Protein AF-A0A2D9C8D5-F1 (afdb_monomer_lite)

Radius of gyration: 35.96 Å; chains: 1; bounding box: 82×69×142 Å

Sequence (1112 aa):
MALEYTTAPQVSIGEPIDSRHWNLLAESFNSRLLGGCGDPTFRTHFYFHSLFRGFRNPRDAFNFAAEDEWWKFYSHIEPLEYDYPQTSAGLPEGIRVSNPLGGFVFGNENANLYNEPDRINYDGSTGEGVLLHDALGAPVSDADHWEIGKYQRGVTDSAGTDLDQANAIVAAQHHLKIRFGGFEHKGYGGFLPSSSAIGLCEDGVVENYNIKFRKLSTQADCIYSSCPEGSGSGSCPNVSKGVYSWGISGKNYVLNHWDNTQTLLPLEDYIEGPYDGLNDNAFLRRQDGDQLSRTLNFYVNDFRGSDTNRALSDYFVEDYAFDFQRFFTRQYYLAPAYGVASGYGDGSLDAVYTQFDFNSDTAAGYGTTGGTDNYNIHSGFVCAGFIAIGDALTEAKTFTISVDGKDLASVTIDATATNKSAWFEFPKSGNVKIRCDKAMGASESAYCEISEILEMMPANEDAYIVLRMGSANTTADDGDGHDTASPKNISDALYRHGMIYNGARSAVRSEDTYINRNPIYMTARKVAHDRLRMVERASLKGYEVSGGKSILYYDRKARGVSGADIFGGIAPSETEIPSGNVKHNQKYVVSSGTSGITYNGSTVAVGSTFTGAKGEKTFTTTSGNEVVKEFDGIIETAGEAGFDNRWCMYMSTTTYKPAEGSAFKPNSYGDIMGHGVDRCTFYSQTWTDITSAEGKEMLQHVTLNGGKPLVRPENPSGYRYALGTHTPPAGTSGTLVADSNTGSCDAGGGIPSTESDCQGVVDHYKSCQIYVPDYQVESATITASGLVKVTMTGRLRRNDSAPSTVANSSAGWDSYLSTESGPRSDENAVIEYLRWDQGSGTNCTPRVGDTAPDAPNTGGANWTGFMYGSCLPRFYFTRLIPKVYEDNNNIYQTQDTRLITDEMAYLDLVLRAICEGFVDETSTNQLRRYLNNISGKYECYNKRLFDFTYENLFNAANSNRWPRLVPLSERIDNPKMFGPLPMVYTYAEHFNQIARAVNLLNKARLYLPVEVEWRRHDYEGNLPVNSVSGDGDCVNGAVWAEDMPTPSAMTLISTGAWQTETNTIVLNAYKRAKIDDLNGQCVIKTERRDIEYKIGFSHVADNALPDELKAL

Secondary structure (DSSP, 8-state):
-B---PPPP---TT----HHHHHHHHHHHHHHHHH-TT-HHHHHHHHHHHHHTT-B--SBTTBPPPTTHHHHTGGGB-TTTS---SS-TTSTTSB-TTSHHHHHHH-BGGGTB--HHHHHB-BTTTTBSB--SBTTBS--SHHHHHHHHHHHH-EE-TTS---TT-HHHHHHHGGGG----SSTTB---EEEEEEPEEEE-TTSSSEEEEEEEEETTT--EEEEESSTT---BSSSTTTTS-EEEEEE-SSEEEEEETTS-EEEEETTTEEE----TTTEEEEEE--B--HHHHHHHHHHHT-SS-HHHHTSTT--HHHHS--HHHHHTS--TTSPEEEEE-TTSSS-EEE---EEEE-TTPPSEE-BBTTBS-EEPPTTEEEEEEEEEEES-SS-EEEEEEETTEEEEEEEE-SSS-EEEEE-SS---SEEEEEESS---TT-EEEEEEEEEE-----HHHHHHHHHHHH--SSSS---TTT-S-HHHHHHHHHHHSS---SS-SSPPP-SS-GGGSHHHHHHHHHHHTTEEEEEGGGEEEEEEETTEEEEEE-SBGGG-TTBBTTTTTSPPSS---TT---TT-EEEEEE-SS-EEETTEEE-TT-EEEPPTT---EEESSS--EEEESBS--SS--TT-B---EEEEEEEE-----TT-TTSIIIIIHHS-TTB-TTTTT-STTT-TTSHHHHHHHHHH-SS--SS----B--GGGTTGGG--PPP-SSSSSTTGGG-SS---SSSS---SGGGGHHHHHHHHHS-SSPPPEEEEEEEE-TTS-EEEEESSPPP--TTS-S-B-SSHHHHHHHHHH--SS--HHHHHHHHHHHHTSS-PPPPP-TTSS-TTS--SSSS--TTT---S-EEEEEEEEPPPPB---S--S--TTSPPP-HHHHHHHHHHHHHHGGGBB-HHHHHHHHEEEETTTTEEEE---PPPBPPHHHHHHHHHSSSS--SS-TTT-SS-----S--TTS---HHHHHHHHHHHHT--BB-----EEEEEEEEEEEEEEE-----SSS-TTTS----TTPPPPP--EEEEEPPPEEE-S------EEEEEEEESSSSEEEEEEEEEEEEEEEE-TTGGGGS-HHHHT-

pLDDT: mean 87.56, std 9.63, range [42.34, 98.62]

Foldseek 3Di:
DFFDFQFQDFADFVGFCAQVNQQSLLRLQQRCQQLLFLNLQLLLVLLLLLQCFQFFAAQDPAGGDFRCVCQLFVLQFALVQDFDDPDWDPHHRHTDCLHLLNCAACNDVVVVRHHLQVLAAADPVVLAHQFFADPVGHDDALVRLQVSLQSLQFADELVNPDCVRRRLVRSLCVSLVDDHDQRHQWGLFFQFKAFDFPAAEPVRPHTWGFWWKAFLVVRWIWTAIQHQCDATDTDAPPSGFHFVDWDDTSFFIWTQGPVRDIDTHGPLGMDTDDDFLVGMFTFTGIHRLCLLVLLLQLQLLLQQFAPVLVPDLPRDSVQFHFQPQLQQLFFQLSFHAYWDQDPPPPRDTDHDWWKFKQDAQRFFWWGDTPRHQKDFARPQKFWFKKKKAKDPFPDKKKKFKDFPRHTFDIDIAGPVNRMAMAGGTHGDGGMIIMTIRGHHHRRMIMMMIIGIGGGDGDFSSSSSSLCQWLQQAPDPARDTSNHRRHSHVSNVCCNRSSGRHHNHDRGHDRDRGGSSSYHSVVSSSCLCQLFKHKHFLVQWQWWKADPQWIKTWGDQASVPSPSRGRCVLFEWDPDWQAFQAQFAQFKKAQQDDDAAKAFPNDGAGHGGMDGRHAPTRGIGDPHPPTTMTGFWSARPAFTFQGWGWWKWKDKFFAWADCPPPDCRRCVHCVSRQTPQAFLQAAQPPQLLPPVDPNNVSSQSSQDPDRDPRRHHGRDALQCSCPPNPLQFAQACAWFLLNVCAQARNDPPDDDDDDCNRRQSLLLQLLLRFGSDRTWIWPTWGADPVRIIMTITPHYFWADPQADSIADTDLVSLVVRVVRGDGADTLVVLQSQSCCCPPHDVDFAAAGRRSHRSNRTDDDDPHDPVRIHGRRRMMMMMGIRQIRWDDDPDSDDDSRGHDDRQSSLLVLLSSLQSSQSQAFDCVSQVVRFWDQDPVVRDIDGRPHDTHTDHQQNLLCVQPVGRAQAQDDCVSPVSRHHDRAYRRSNPPGSSSSRSSSSSSSRRRGGDHNAAKWKKKKKWKFKFKDFQPDFDWDQFLVPMDGDRPPDDQGDRPHTDDIGDIDIDDDDDDDDWDWDWDFDDDPSTTIGMIMTMDMDMDMDGDPSNLSSHDPVVNVD

Structure (mmCIF, N/CA/C/O backbone):
data_AF-A0A2D9C8D5-F1
#
_entry.id   AF-A0A2D9C8D5-F1
#
loop_
_atom_site.group_PDB
_atom_site.id
_atom_site.type_symbol
_atom_site.label_atom_id
_atom_site.label_alt_id
_atom_site.label_comp_id
_atom_site.label_asym_id
_atom_site.label_entity_id
_atom_site.label_seq_id
_atom_site.pdbx_PDB_ins_code
_atom_site.Cartn_x
_atom_site.Cartn_y
_atom_site.Cartn_z
_atom_site.occupancy
_atom_site.B_iso_or_equiv
_atom_site.auth_seq_id
_atom_site.auth_comp_id
_atom_site.auth_asym_id
_atom_site.auth_atom_id
_atom_site.pdbx_PDB_model_num
ATOM 1 N N . MET A 1 1 ? 5.249 -0.965 25.317 1.00 71.44 1 MET A N 1
ATOM 2 C CA . MET A 1 1 ? 4.509 -2.136 25.837 1.00 71.44 1 MET A CA 1
ATOM 3 C C . MET A 1 1 ? 4.888 -3.346 24.996 1.00 71.44 1 MET A C 1
ATOM 5 O O . MET A 1 1 ? 5.074 -3.157 23.801 1.00 71.44 1 MET A O 1
ATOM 9 N N . ALA A 1 2 ? 5.088 -4.525 25.594 1.00 74.50 2 ALA A N 1
ATOM 10 C CA . ALA A 1 2 ? 5.283 -5.770 24.842 1.00 74.50 2 ALA A CA 1
ATOM 11 C C . ALA A 1 2 ? 3.921 -6.407 24.556 1.00 74.50 2 ALA A C 1
ATOM 13 O O . ALA A 1 2 ? 3.054 -6.365 25.422 1.00 74.50 2 ALA A O 1
ATOM 14 N N . LEU A 1 3 ? 3.738 -6.935 23.350 1.00 82.94 3 LEU A N 1
ATOM 15 C CA . LEU A 1 3 ? 2.467 -7.463 22.865 1.00 82.94 3 LEU A CA 1
ATOM 16 C C . LEU A 1 3 ? 2.664 -8.911 22.419 1.00 82.94 3 LEU A C 1
ATOM 18 O O . LEU A 1 3 ? 3.652 -9.232 21.753 1.00 82.94 3 LEU A O 1
ATOM 22 N N . GLU A 1 4 ? 1.719 -9.777 22.774 1.00 86.81 4 GLU A N 1
ATOM 23 C CA . GLU A 1 4 ? 1.698 -11.162 22.312 1.00 86.81 4 GLU A CA 1
ATOM 24 C C . GLU A 1 4 ? 0.868 -11.259 21.031 1.00 86.81 4 GLU A C 1
ATOM 26 O O . GLU A 1 4 ? -0.337 -11.022 21.024 1.00 86.81 4 GLU A O 1
ATOM 31 N N . TYR A 1 5 ? 1.532 -11.603 19.928 1.00 91.62 5 TYR A N 1
ATOM 32 C CA . TYR A 1 5 ? 0.903 -11.797 18.625 1.00 91.62 5 TYR A CA 1
ATOM 33 C C . TYR A 1 5 ? 1.251 -13.160 18.048 1.00 91.62 5 TYR A C 1
ATOM 35 O O . TYR A 1 5 ? 2.294 -13.742 18.361 1.00 91.62 5 TYR A O 1
ATOM 43 N N . THR A 1 6 ? 0.410 -13.632 17.128 1.00 95.69 6 THR A N 1
ATOM 44 C CA . THR A 1 6 ? 0.714 -14.822 16.337 1.00 95.69 6 THR A CA 1
ATOM 45 C C . THR A 1 6 ? 2.035 -14.616 15.595 1.00 95.69 6 THR A C 1
ATOM 47 O O . THR A 1 6 ? 2.272 -13.576 14.971 1.00 95.69 6 THR A O 1
ATOM 50 N N . THR A 1 7 ? 2.919 -15.608 15.706 1.00 95.88 7 THR A N 1
ATOM 51 C CA . THR A 1 7 ? 4.239 -15.601 15.070 1.00 95.88 7 THR A CA 1
ATOM 52 C C . THR A 1 7 ? 4.142 -16.250 13.695 1.00 95.88 7 THR A C 1
ATOM 54 O O . THR A 1 7 ? 3.643 -17.368 13.570 1.00 95.88 7 THR A O 1
ATOM 57 N N . ALA A 1 8 ? 4.636 -15.564 12.668 1.00 96.88 8 ALA A N 1
ATOM 58 C CA . ALA A 1 8 ? 4.734 -16.116 11.327 1.00 96.88 8 ALA A CA 1
ATOM 59 C C . ALA A 1 8 ? 5.853 -17.177 11.260 1.00 96.88 8 ALA A C 1
ATOM 61 O O . ALA A 1 8 ? 6.961 -16.911 11.748 1.00 96.88 8 ALA A O 1
ATOM 62 N N . PRO A 1 9 ? 5.604 -18.358 10.661 1.00 96.19 9 PRO A N 1
ATOM 63 C CA . PRO A 1 9 ? 6.625 -19.385 10.485 1.00 96.19 9 PRO A CA 1
ATOM 64 C C . PRO A 1 9 ? 7.651 -18.974 9.420 1.00 96.19 9 PRO A C 1
ATOM 66 O O . PRO A 1 9 ? 7.468 -17.995 8.702 1.00 96.19 9 PRO A O 1
ATOM 69 N N . GLN A 1 10 ? 8.736 -19.738 9.307 1.00 95.44 10 GLN A N 1
ATOM 70 C CA . GLN A 1 10 ? 9.669 -19.670 8.179 1.00 95.44 10 GLN A CA 1
ATOM 71 C C . GLN A 1 10 ? 9.687 -21.020 7.463 1.00 95.44 10 GLN A C 1
ATOM 73 O O . GLN A 1 10 ? 9.445 -22.049 8.091 1.00 95.44 10 GLN A O 1
ATOM 78 N N . VAL A 1 11 ? 10.000 -21.001 6.172 1.00 93.88 11 VAL A N 1
ATOM 79 C CA . VAL A 1 11 ? 10.030 -22.165 5.280 1.00 93.88 11 VAL A CA 1
ATOM 80 C C . VAL A 1 11 ? 11.468 -22.441 4.847 1.00 93.88 11 VAL A C 1
ATOM 82 O O . VAL A 1 11 ? 12.220 -21.514 4.528 1.00 93.88 11 VAL A O 1
ATOM 85 N N . SER A 1 12 ? 11.876 -23.709 4.837 1.00 92.00 12 SER A N 1
ATOM 86 C CA . SER A 1 12 ? 13.227 -24.105 4.427 1.00 92.00 12 SER A CA 1
ATOM 87 C C . SER A 1 12 ? 13.403 -24.040 2.905 1.00 92.00 12 SER A C 1
ATOM 89 O O . SER A 1 12 ? 12.452 -24.168 2.139 1.00 92.00 12 SER A O 1
ATOM 91 N N . ILE A 1 13 ? 14.639 -23.886 2.422 1.00 88.94 13 ILE A N 1
ATOM 92 C CA . ILE A 1 13 ? 14.911 -23.964 0.976 1.00 88.94 13 ILE A CA 1
ATOM 93 C C . ILE A 1 13 ? 14.552 -25.370 0.467 1.00 88.94 13 ILE A C 1
ATOM 95 O O . ILE A 1 13 ? 15.026 -26.365 1.012 1.00 88.94 13 ILE A O 1
ATOM 99 N N . GLY A 1 14 ? 13.735 -25.439 -0.589 1.00 86.25 14 GLY A N 1
ATOM 100 C CA . GLY A 1 14 ? 13.252 -26.691 -1.185 1.00 86.25 14 GLY A CA 1
ATOM 101 C C . GLY A 1 14 ? 12.023 -27.297 -0.498 1.00 86.25 14 GLY A C 1
ATOM 102 O O . GLY A 1 14 ? 11.477 -28.277 -0.999 1.00 86.25 14 GLY A O 1
ATOM 103 N N . GLU A 1 15 ? 11.571 -26.722 0.618 1.00 89.50 15 GLU A N 1
ATOM 104 C CA . GLU A 1 15 ? 10.310 -27.081 1.264 1.00 89.50 15 GLU A CA 1
ATOM 105 C C . GLU A 1 15 ? 9.138 -26.347 0.583 1.00 89.50 15 GLU A C 1
ATOM 107 O O . GLU A 1 15 ? 9.253 -25.149 0.306 1.00 89.50 15 GLU A O 1
ATOM 112 N N . PRO A 1 16 ? 8.010 -27.025 0.295 1.00 86.69 16 PRO A N 1
ATOM 113 C CA . PRO A 1 16 ? 6.837 -26.360 -0.259 1.00 86.69 16 PRO A CA 1
ATOM 114 C C . PRO A 1 16 ? 6.201 -25.405 0.763 1.00 86.69 16 PRO A C 1
ATOM 116 O O . PRO A 1 16 ? 6.075 -25.717 1.948 1.00 86.69 16 PRO A O 1
ATOM 119 N N . ILE A 1 17 ? 5.737 -24.248 0.288 1.00 88.31 17 ILE A N 1
ATOM 120 C CA . ILE A 1 17 ? 4.864 -23.367 1.071 1.00 88.31 17 ILE A CA 1
ATOM 121 C C . ILE A 1 17 ? 3.465 -23.990 1.045 1.00 88.31 17 ILE A C 1
ATOM 123 O O . ILE A 1 17 ? 2.848 -24.061 -0.015 1.00 88.31 17 ILE A O 1
ATOM 127 N N . ASP A 1 18 ? 2.978 -24.457 2.194 1.00 89.94 18 ASP A N 1
ATOM 128 C CA . ASP A 1 18 ? 1.658 -25.070 2.324 1.00 89.94 18 ASP A CA 1
ATOM 129 C C . ASP A 1 18 ? 0.642 -24.118 2.984 1.00 89.94 18 ASP A C 1
ATOM 131 O O . ASP A 1 18 ? 0.962 -22.998 3.403 1.00 89.94 18 ASP A O 1
ATOM 135 N N . SER A 1 19 ? -0.611 -24.567 3.070 1.00 91.56 19 SER A N 1
ATOM 136 C CA . SER A 1 19 ? -1.716 -23.804 3.660 1.00 91.56 19 SER A CA 1
ATOM 137 C C . SER A 1 19 ? -1.495 -23.464 5.135 1.00 91.56 19 SER A C 1
ATOM 139 O O . SER A 1 19 ? -1.908 -22.389 5.565 1.00 91.56 19 SER A O 1
ATOM 141 N N . ARG A 1 20 ? -0.781 -24.301 5.900 1.00 91.44 20 ARG A N 1
ATOM 142 C CA . ARG A 1 20 ? -0.458 -24.036 7.314 1.00 91.44 20 ARG A CA 1
ATOM 143 C C . ARG A 1 20 ? 0.513 -22.869 7.430 1.00 91.44 20 ARG A C 1
ATOM 145 O O . ARG A 1 20 ? 0.305 -21.977 8.253 1.00 91.44 20 ARG A O 1
ATOM 152 N N . HIS A 1 21 ? 1.548 -22.851 6.586 1.00 93.44 21 HIS A N 1
ATOM 153 C CA . HIS A 1 21 ? 2.488 -21.735 6.505 1.00 93.44 21 HIS A CA 1
ATOM 154 C C . HIS A 1 21 ? 1.757 -20.433 6.161 1.00 93.44 21 HIS A C 1
ATOM 156 O O . HIS A 1 21 ? 1.888 -19.446 6.890 1.00 93.44 21 HIS A O 1
ATOM 162 N N . TRP A 1 22 ? 0.933 -20.441 5.108 1.00 93.94 22 TRP A N 1
ATOM 163 C CA . TRP A 1 22 ? 0.166 -19.262 4.702 1.00 93.94 22 TRP A CA 1
ATOM 164 C C . TRP A 1 22 ? -0.818 -18.789 5.777 1.00 93.94 22 TRP A C 1
ATOM 166 O O . TRP A 1 22 ? -0.823 -17.610 6.127 1.00 93.94 22 TRP A O 1
ATOM 176 N N . ASN A 1 23 ? -1.628 -19.690 6.336 1.00 95.69 23 ASN A N 1
ATOM 177 C CA . ASN A 1 23 ? -2.660 -19.341 7.311 1.00 95.69 23 ASN A CA 1
ATOM 178 C C . ASN A 1 23 ? -2.063 -18.744 8.591 1.00 95.69 23 ASN A C 1
ATOM 180 O O . ASN A 1 23 ? -2.636 -17.801 9.139 1.00 95.69 23 ASN A O 1
ATOM 184 N N . LEU A 1 24 ? -0.899 -19.226 9.043 1.00 96.62 24 LEU A N 1
ATOM 185 C CA . LEU A 1 24 ? -0.180 -18.632 10.175 1.00 96.62 24 LEU A CA 1
ATOM 186 C C . LEU A 1 24 ? 0.445 -17.273 9.832 1.00 96.62 24 LEU A C 1
ATOM 188 O O . LEU A 1 24 ? 0.426 -16.370 10.670 1.00 96.62 24 LEU A O 1
ATOM 192 N N . LEU A 1 25 ? 0.962 -17.092 8.610 1.00 96.94 25 LEU A N 1
ATOM 193 C CA . LEU A 1 25 ? 1.416 -15.778 8.147 1.00 96.94 25 LEU A CA 1
ATOM 194 C C . LEU A 1 25 ? 0.245 -14.786 8.115 1.00 96.94 25 LEU A C 1
ATOM 196 O O . LEU A 1 25 ? 0.346 -13.713 8.705 1.00 96.94 25 LEU A O 1
ATOM 200 N N . ALA A 1 26 ? -0.885 -15.156 7.512 1.00 97.06 26 ALA A N 1
ATOM 201 C CA . ALA A 1 26 ? -2.090 -14.334 7.484 1.00 97.06 26 ALA A CA 1
ATOM 202 C C . ALA A 1 26 ? -2.569 -13.986 8.903 1.00 97.06 26 ALA A C 1
ATOM 204 O O . ALA A 1 26 ? -2.864 -12.828 9.198 1.00 97.06 26 ALA A O 1
ATOM 205 N N . GLU A 1 27 ? -2.584 -14.961 9.815 1.00 97.38 27 GLU A N 1
ATOM 206 C CA . GLU A 1 27 ? -2.977 -14.741 11.207 1.00 97.38 27 GLU A CA 1
ATOM 207 C C . GLU A 1 27 ? -2.020 -13.805 11.957 1.00 97.38 27 GLU A C 1
ATOM 209 O O . GLU A 1 27 ? -2.478 -13.000 12.761 1.00 97.38 27 GLU A O 1
ATOM 214 N N . SER A 1 28 ? -0.715 -13.828 11.659 1.00 97.56 28 SER A N 1
ATOM 215 C CA . SER A 1 28 ? 0.247 -12.889 12.258 1.00 97.56 28 SER A CA 1
ATOM 216 C C . SER A 1 28 ? -0.050 -11.424 11.908 1.00 97.56 28 SER A C 1
ATOM 218 O O . SER A 1 28 ? 0.115 -10.534 12.746 1.00 97.56 28 SER A O 1
ATOM 220 N N . PHE A 1 29 ? -0.535 -11.147 10.697 1.00 97.88 29 PHE A N 1
ATOM 221 C CA . PHE A 1 29 ? -0.983 -9.808 10.312 1.00 97.88 29 PHE A CA 1
ATOM 222 C C . PHE A 1 29 ? -2.353 -9.492 10.913 1.00 97.88 29 PHE A C 1
ATOM 224 O O . PHE A 1 29 ? -2.549 -8.415 11.475 1.00 97.88 29 PHE A O 1
ATOM 231 N N . ASN A 1 30 ? -3.283 -10.446 10.857 1.00 97.50 30 ASN A N 1
ATOM 232 C CA . ASN A 1 30 ? -4.643 -10.269 11.362 1.00 97.50 30 ASN A CA 1
ATOM 233 C C . ASN A 1 30 ? -4.682 -10.010 12.871 1.00 97.50 30 ASN A C 1
ATOM 235 O O . ASN A 1 30 ? -5.433 -9.140 13.301 1.00 97.50 30 ASN A O 1
ATOM 239 N N . SER A 1 31 ? -3.836 -10.670 13.670 1.00 95.19 31 SER A N 1
ATOM 240 C CA . SER A 1 31 ? -3.759 -10.418 15.115 1.00 95.19 31 SER A CA 1
ATOM 241 C C . SER A 1 31 ? -3.322 -8.985 15.436 1.00 95.19 31 SER A C 1
ATOM 243 O O . SER A 1 31 ? -3.738 -8.424 16.446 1.00 95.19 31 SER A O 1
ATOM 245 N N . ARG A 1 32 ? -2.506 -8.367 14.570 1.00 94.62 32 ARG A N 1
ATOM 246 C CA . ARG A 1 32 ? -2.099 -6.958 14.694 1.00 94.62 32 ARG A CA 1
ATOM 247 C C . ARG A 1 32 ? -3.226 -6.025 14.265 1.00 94.62 32 ARG A C 1
ATOM 249 O O . ARG A 1 32 ? -3.561 -5.122 15.021 1.00 94.62 32 ARG A O 1
ATOM 256 N N . LEU A 1 33 ? -3.835 -6.278 13.100 1.00 95.50 33 LEU A N 1
ATOM 257 C CA . LEU A 1 33 ? -4.970 -5.499 12.585 1.00 95.50 33 LEU A CA 1
ATOM 258 C C . LEU A 1 33 ? -6.127 -5.449 13.593 1.00 95.50 33 LEU A C 1
ATOM 260 O O . LEU A 1 33 ? -6.611 -4.369 13.905 1.00 95.50 33 LEU A O 1
ATOM 264 N N . LEU A 1 34 ? -6.513 -6.602 14.145 1.00 93.81 34 LEU A N 1
ATOM 265 C CA . LEU A 1 34 ? -7.596 -6.712 15.125 1.00 93.81 34 LEU A CA 1
ATOM 266 C C . LEU A 1 34 ? -7.202 -6.182 16.509 1.00 93.81 34 LEU A C 1
ATOM 268 O O . LEU A 1 34 ? -8.039 -5.617 17.205 1.00 93.81 34 LEU A O 1
ATOM 272 N N . GLY A 1 35 ? -5.936 -6.339 16.907 1.00 89.44 35 GLY A N 1
ATOM 273 C CA . GLY A 1 35 ? -5.455 -5.901 18.218 1.00 89.44 35 GLY A CA 1
ATOM 274 C C . GLY A 1 35 ? -5.366 -4.380 18.395 1.00 89.44 35 GLY A C 1
ATOM 275 O O . GLY A 1 35 ? -5.209 -3.924 19.522 1.00 89.44 35 GLY A O 1
ATOM 276 N N . GLY A 1 36 ? -5.413 -3.588 17.318 1.00 90.31 36 GLY A N 1
ATOM 277 C CA . GLY A 1 36 ? -5.470 -2.117 17.359 1.00 90.31 36 GLY A CA 1
ATOM 278 C C . GLY A 1 36 ? -4.184 -1.396 17.807 1.00 90.31 36 GLY A C 1
ATOM 279 O O . GLY A 1 36 ? -3.973 -0.233 17.452 1.00 90.31 36 GLY A O 1
ATOM 280 N N . CYS A 1 37 ? -3.274 -2.052 18.538 1.00 92.44 37 CYS A N 1
ATOM 281 C CA . CYS A 1 37 ? -2.010 -1.439 18.958 1.00 92.44 37 CYS A CA 1
ATOM 282 C C . CYS A 1 37 ? -1.117 -1.055 17.775 1.00 92.44 37 CYS A C 1
ATOM 284 O O . CYS A 1 37 ? -0.885 -1.838 16.857 1.00 92.44 37 CYS A O 1
ATOM 286 N N . GLY A 1 38 ? -0.581 0.165 17.830 1.00 92.38 38 GLY A N 1
ATOM 287 C CA . GLY A 1 38 ? 0.149 0.776 16.718 1.00 92.38 38 GLY A CA 1
ATOM 288 C C . GLY A 1 38 ? -0.760 1.399 15.649 1.00 92.38 38 GLY A C 1
ATOM 289 O O . GLY A 1 38 ? -0.239 2.000 14.713 1.00 92.38 38 GLY A O 1
ATOM 290 N N . ASP A 1 39 ? -2.087 1.306 15.805 1.00 94.88 39 ASP A N 1
ATOM 291 C CA . ASP A 1 39 ? -3.127 1.829 14.907 1.00 94.88 39 ASP A CA 1
ATOM 292 C C . ASP A 1 39 ? -3.010 1.342 13.439 1.00 94.88 39 ASP A C 1
ATOM 294 O O . ASP A 1 39 ? -3.005 2.150 12.502 1.00 94.88 39 ASP A O 1
ATOM 298 N N . PRO A 1 40 ? -2.882 0.024 13.195 1.00 95.88 40 PRO A N 1
ATOM 299 C CA . PRO A 1 40 ? -2.515 -0.511 11.883 1.00 95.88 40 PRO A CA 1
ATOM 300 C C . PRO A 1 40 ? -3.566 -0.261 10.791 1.00 95.88 40 PRO A C 1
ATOM 302 O O . PRO A 1 40 ? -3.203 0.059 9.655 1.00 95.88 40 PRO A O 1
ATOM 305 N N . THR A 1 41 ? -4.859 -0.351 11.104 1.00 96.06 41 THR A N 1
ATOM 306 C CA . THR A 1 41 ? -5.939 -0.112 10.133 1.00 96.06 41 THR A CA 1
ATOM 307 C C . THR A 1 41 ? -6.043 1.362 9.759 1.00 96.06 41 THR A C 1
ATOM 309 O O . THR A 1 41 ? -6.028 1.688 8.569 1.00 96.06 41 THR A O 1
ATOM 312 N N . PHE A 1 42 ? -5.991 2.268 10.743 1.00 96.06 42 PHE A N 1
ATOM 313 C CA . PHE A 1 42 ? -5.887 3.710 10.496 1.00 96.06 42 PHE A CA 1
ATOM 314 C C . PHE A 1 42 ? -4.681 4.047 9.617 1.00 96.06 42 PHE A C 1
ATOM 316 O O . PHE A 1 42 ? -4.811 4.794 8.650 1.00 96.06 42 PHE A O 1
ATOM 323 N N . ARG A 1 43 ? -3.500 3.494 9.918 1.00 95.88 43 ARG A N 1
ATOM 324 C CA . ARG A 1 43 ? -2.278 3.750 9.140 1.00 95.88 43 ARG A CA 1
ATOM 325 C C . ARG A 1 43 ? -2.386 3.248 7.706 1.00 95.88 43 ARG A C 1
ATOM 327 O O . ARG A 1 43 ? -1.950 3.942 6.790 1.00 95.88 43 ARG A O 1
ATOM 334 N N . THR A 1 44 ? -3.008 2.090 7.506 1.00 96.38 44 THR A N 1
ATOM 335 C CA . THR A 1 44 ? -3.256 1.525 6.173 1.00 96.38 44 THR A CA 1
ATOM 336 C C . THR A 1 44 ? -4.223 2.407 5.376 1.00 96.38 44 THR A C 1
ATOM 338 O O . THR A 1 44 ? -3.960 2.722 4.216 1.00 96.38 44 THR A O 1
ATOM 341 N N . HIS A 1 45 ? -5.298 2.901 5.997 1.00 96.56 45 HIS A N 1
ATOM 342 C CA . HIS A 1 45 ? -6.196 3.873 5.368 1.00 96.56 45 HIS A CA 1
ATOM 343 C C . HIS A 1 45 ? -5.528 5.217 5.094 1.00 96.56 45 HIS A C 1
ATOM 345 O O . HIS A 1 45 ? -5.678 5.753 3.999 1.00 96.56 45 HIS A O 1
ATOM 351 N N . PHE A 1 46 ? -4.749 5.747 6.039 1.00 95.19 46 PHE A N 1
ATOM 352 C CA . PHE A 1 46 ? -3.996 6.983 5.853 1.00 95.19 46 PHE A CA 1
ATOM 353 C C . PHE A 1 46 ? -3.026 6.863 4.675 1.00 95.19 46 PHE A C 1
ATOM 355 O O . PHE A 1 46 ? -2.939 7.776 3.856 1.00 95.19 46 PHE A O 1
ATOM 362 N N . TYR A 1 47 ? -2.334 5.727 4.556 1.00 95.44 47 TYR A N 1
ATOM 363 C CA . TYR A 1 47 ? -1.383 5.467 3.482 1.00 95.44 47 TYR A CA 1
ATOM 364 C C . TYR A 1 47 ? -2.029 5.632 2.098 1.00 95.44 47 TYR A C 1
ATOM 366 O O . TYR A 1 47 ? -1.506 6.385 1.275 1.00 95.44 47 TYR A O 1
ATOM 374 N N . PHE A 1 48 ? -3.203 5.034 1.865 1.00 95.56 48 PHE A N 1
ATOM 375 C CA . PHE A 1 48 ? -3.952 5.230 0.617 1.00 95.56 48 PHE A CA 1
ATOM 376 C C . PHE A 1 48 ? -4.626 6.600 0.534 1.00 95.56 48 PHE A C 1
ATOM 378 O O . PHE A 1 48 ? -4.607 7.228 -0.521 1.00 95.56 48 PHE A O 1
ATOM 385 N N . HIS A 1 49 ? -5.178 7.122 1.629 1.00 94.19 49 HIS A N 1
ATOM 386 C CA . HIS A 1 49 ? -5.784 8.450 1.625 1.00 94.19 49 HIS A CA 1
ATOM 387 C C . HIS A 1 49 ? -4.768 9.522 1.218 1.00 94.19 49 HIS A C 1
ATOM 389 O O . HIS A 1 49 ? -5.109 10.413 0.454 1.00 94.19 49 HIS A O 1
ATOM 395 N N . SER A 1 50 ? -3.499 9.397 1.616 1.00 92.88 50 SER A N 1
ATOM 396 C CA . SER A 1 50 ? -2.422 10.296 1.180 1.00 92.88 50 SER A CA 1
ATOM 397 C C . SER A 1 50 ? -2.222 10.330 -0.345 1.00 92.88 50 SER A C 1
ATOM 399 O O . SER A 1 50 ? -1.716 11.322 -0.869 1.00 92.88 50 SER A O 1
ATOM 401 N N . LEU A 1 51 ? -2.626 9.275 -1.061 1.00 93.12 51 LEU A N 1
ATOM 402 C CA . LEU A 1 51 ? -2.578 9.190 -2.520 1.00 93.12 51 LEU A CA 1
ATOM 403 C C . LEU A 1 51 ? -3.814 9.835 -3.171 1.00 93.12 51 LEU A C 1
ATOM 405 O O . LEU A 1 51 ? -3.695 10.465 -4.218 1.00 93.12 51 LEU A O 1
ATOM 409 N N . PHE A 1 52 ? -4.988 9.734 -2.539 1.00 93.19 52 PHE A N 1
ATOM 410 C CA . PHE A 1 52 ? -6.277 10.151 -3.116 1.00 93.19 52 PHE A CA 1
ATOM 411 C C . PHE A 1 52 ? -6.879 11.435 -2.529 1.00 93.19 52 PHE A C 1
ATOM 413 O O . PHE A 1 52 ? -7.874 11.936 -3.046 1.00 93.19 52 PHE A O 1
ATOM 420 N N . ARG A 1 53 ? -6.325 11.976 -1.443 1.00 90.56 53 ARG A N 1
ATOM 421 C CA . ARG A 1 53 ? -6.903 13.121 -0.727 1.00 90.56 53 ARG A CA 1
ATOM 422 C C . ARG A 1 53 ? -7.065 14.345 -1.618 1.00 90.56 53 ARG A C 1
ATOM 424 O O . ARG A 1 53 ? -6.199 14.658 -2.441 1.00 90.56 53 ARG A O 1
ATOM 431 N N . GLY A 1 54 ? -8.168 15.060 -1.407 1.00 89.50 54 GLY A N 1
ATOM 432 C CA . GLY A 1 54 ? -8.460 16.307 -2.112 1.00 89.50 54 GLY A CA 1
ATOM 433 C C . GLY A 1 54 ? -8.487 16.096 -3.622 1.00 89.50 54 GLY A C 1
ATOM 434 O O . GLY A 1 54 ? -7.897 16.880 -4.358 1.00 89.50 54 GLY A O 1
ATOM 435 N N . PHE A 1 55 ? -9.095 14.994 -4.067 1.00 90.75 55 PHE A N 1
ATOM 436 C CA . PHE A 1 55 ? -8.982 14.496 -5.438 1.00 90.75 55 PHE A CA 1
ATOM 437 C C . PHE A 1 55 ? -9.513 15.471 -6.501 1.00 90.75 55 PHE A C 1
ATOM 439 O O . PHE A 1 55 ? -9.019 15.506 -7.627 1.00 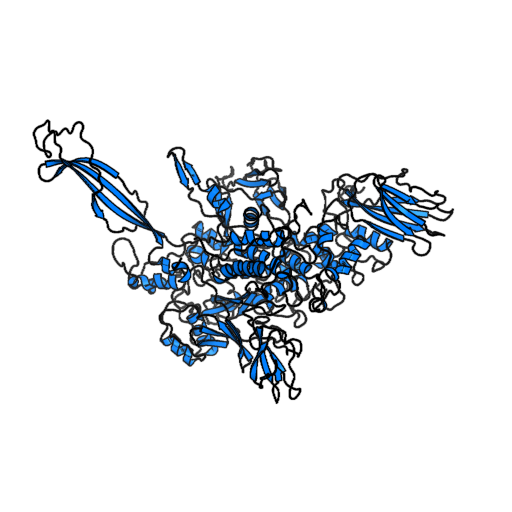90.75 55 PHE A O 1
ATOM 446 N N . ARG A 1 56 ? -10.505 16.290 -6.139 1.00 91.12 56 ARG A N 1
ATOM 447 C CA . ARG A 1 56 ? -11.198 17.217 -7.035 1.00 91.12 56 ARG A CA 1
ATOM 448 C C . ARG A 1 56 ? -10.992 18.668 -6.607 1.00 91.12 56 ARG A C 1
ATOM 450 O O . ARG A 1 56 ? -11.004 18.981 -5.417 1.00 91.12 56 ARG A O 1
ATOM 457 N N . ASN A 1 57 ? -10.836 19.559 -7.582 1.00 90.06 57 ASN A N 1
ATOM 458 C CA . ASN A 1 57 ? -10.774 20.997 -7.344 1.00 90.06 57 ASN A CA 1
ATOM 459 C C . ASN A 1 57 ? -12.125 21.549 -6.854 1.00 90.06 57 ASN A C 1
ATOM 461 O O . ASN A 1 57 ? -13.181 21.067 -7.281 1.00 90.06 57 ASN A O 1
ATOM 465 N N . PRO A 1 58 ? -12.114 22.597 -6.010 1.00 87.06 58 PRO A N 1
ATOM 466 C CA . PRO A 1 58 ? -13.335 23.293 -5.620 1.00 87.06 58 PRO A CA 1
ATOM 467 C C . PRO A 1 58 ? -14.029 23.922 -6.840 1.00 87.06 58 PRO A C 1
ATOM 469 O O . PRO A 1 58 ? -13.374 24.272 -7.826 1.00 87.06 58 PRO A O 1
ATOM 472 N N . ARG A 1 59 ? -15.355 24.098 -6.772 1.00 84.12 59 ARG A N 1
ATOM 473 C CA . ARG A 1 59 ? -16.131 24.788 -7.821 1.00 84.12 59 ARG A CA 1
ATOM 474 C C . ARG A 1 59 ? -15.796 26.271 -7.896 1.00 84.12 59 ARG A C 1
ATOM 476 O O . ARG A 1 59 ? -15.759 26.866 -8.968 1.00 84.12 59 ARG A O 1
ATOM 483 N N . ASP A 1 60 ? -15.637 26.864 -6.721 1.00 82.19 60 ASP A N 1
ATOM 484 C CA . ASP A 1 60 ? -15.392 28.277 -6.483 1.00 82.19 60 ASP A CA 1
ATOM 485 C C . ASP A 1 60 ? -14.784 28.451 -5.079 1.00 82.19 60 ASP A C 1
ATOM 487 O O . ASP A 1 60 ? -14.569 27.478 -4.356 1.00 82.19 60 ASP A O 1
ATOM 491 N N . ALA A 1 61 ? -14.502 29.691 -4.677 1.00 73.75 61 ALA A N 1
ATOM 492 C CA . ALA A 1 61 ? -13.838 30.001 -3.408 1.00 73.75 61 ALA A CA 1
ATOM 493 C C . ALA A 1 61 ? -14.616 29.582 -2.141 1.00 73.75 61 ALA A C 1
ATOM 495 O O . ALA A 1 61 ? -14.052 29.628 -1.048 1.00 73.75 61 ALA A O 1
ATOM 496 N N . PHE A 1 62 ? -15.892 29.206 -2.260 1.00 69.88 62 PHE A N 1
ATOM 497 C CA . PHE A 1 62 ? -16.765 28.873 -1.133 1.00 69.88 62 PHE A CA 1
ATOM 498 C C . PHE A 1 62 ? -17.385 27.476 -1.232 1.00 69.88 62 PHE A C 1
ATOM 500 O O . PHE A 1 62 ? -18.024 27.029 -0.278 1.00 69.88 62 PHE A O 1
ATOM 507 N N . ASN A 1 63 ? -17.189 26.774 -2.349 1.00 75.25 63 ASN A N 1
ATOM 508 C CA . ASN A 1 63 ? -17.731 25.445 -2.587 1.00 75.25 63 ASN A CA 1
ATOM 509 C C . ASN A 1 63 ? -16.604 24.430 -2.809 1.00 75.25 63 ASN A C 1
ATOM 511 O O . ASN A 1 63 ? -16.114 24.231 -3.925 1.00 75.25 63 ASN A O 1
ATOM 515 N N . PHE A 1 64 ? -16.188 23.809 -1.707 1.00 81.50 64 PHE A N 1
ATOM 516 C CA . PHE A 1 64 ? -15.092 22.850 -1.677 1.00 81.50 64 PHE A CA 1
ATOM 517 C C . PHE A 1 64 ? -15.601 21.424 -1.866 1.00 81.50 64 PHE A C 1
ATOM 519 O O . PHE A 1 64 ? -16.580 21.010 -1.245 1.00 81.50 64 PHE A O 1
ATOM 526 N N . ALA A 1 65 ? -14.895 20.661 -2.701 1.00 85.88 65 ALA A N 1
ATOM 527 C CA . ALA A 1 65 ? -15.056 19.218 -2.750 1.00 85.88 65 ALA A CA 1
ATOM 528 C C . ALA A 1 65 ? -14.660 18.613 -1.400 1.00 85.88 65 ALA A C 1
ATOM 530 O O . ALA A 1 65 ? -13.736 19.101 -0.742 1.00 85.88 65 ALA A O 1
ATOM 531 N N . ALA A 1 66 ? -15.342 17.542 -1.000 1.00 88.00 66 ALA A N 1
ATOM 532 C CA . ALA A 1 66 ? -14.921 16.808 0.177 1.00 88.00 66 ALA A CA 1
ATOM 533 C C . ALA A 1 66 ? -13.539 16.200 -0.056 1.00 88.00 66 ALA A C 1
ATOM 535 O O . ALA A 1 66 ? -13.255 15.635 -1.110 1.00 88.00 66 ALA A O 1
ATOM 536 N N . GLU A 1 67 ? -12.658 16.296 0.928 1.00 88.19 67 GLU A N 1
ATOM 537 C CA . GLU A 1 67 ? -11.306 15.778 0.761 1.00 88.19 67 GLU A CA 1
ATOM 538 C C . GLU A 1 67 ? -11.266 14.255 0.629 1.00 88.19 67 GLU A C 1
ATOM 540 O O . GLU A 1 67 ? -10.416 13.690 -0.060 1.00 88.19 67 GLU A O 1
ATOM 545 N N . ASP A 1 68 ? -12.217 13.606 1.284 1.00 91.12 68 ASP A N 1
ATOM 546 C CA . ASP A 1 68 ? -12.484 12.179 1.247 1.00 91.12 68 ASP A CA 1
ATOM 547 C C . ASP A 1 68 ? -13.542 11.809 0.199 1.00 91.12 68 ASP A C 1
ATOM 549 O O . ASP A 1 68 ? -14.053 10.692 0.216 1.00 91.12 68 ASP A O 1
ATOM 553 N N . GLU A 1 69 ? -13.869 12.711 -0.737 1.00 91.25 69 GLU A N 1
ATOM 554 C CA . GLU A 1 69 ? -14.844 12.455 -1.806 1.00 91.25 69 GLU A CA 1
ATOM 555 C C . GLU A 1 69 ? -14.473 11.233 -2.645 1.00 91.25 69 GLU A C 1
ATOM 557 O O . GLU A 1 69 ? -15.360 10.487 -3.061 1.00 91.25 69 GLU A O 1
ATOM 562 N N . TRP A 1 70 ? -13.171 10.994 -2.842 1.00 93.44 70 TRP A N 1
ATOM 563 C CA . TRP A 1 70 ? -12.706 9.784 -3.506 1.00 93.44 70 TRP A CA 1
ATOM 564 C C . TRP A 1 70 ? -13.226 8.536 -2.801 1.00 93.44 70 TRP A C 1
ATOM 566 O O . TRP A 1 70 ? -13.887 7.719 -3.430 1.00 93.44 70 TRP A O 1
ATOM 576 N N . TRP A 1 71 ? -13.043 8.441 -1.486 1.00 94.06 71 TRP A N 1
ATOM 577 C CA . TRP A 1 71 ? -13.538 7.308 -0.717 1.00 94.06 71 TRP A CA 1
ATOM 578 C C . TRP A 1 71 ? -15.059 7.173 -0.763 1.00 94.06 71 TRP A C 1
ATOM 580 O O . TRP A 1 71 ? -15.547 6.056 -0.820 1.00 94.06 71 TRP A O 1
ATOM 590 N N . LYS A 1 72 ? -15.790 8.293 -0.764 1.00 91.12 72 LYS A N 1
ATOM 591 C CA . LYS A 1 72 ? -17.262 8.324 -0.732 1.00 91.12 72 LYS A CA 1
ATOM 592 C C . LYS A 1 72 ? -17.924 7.893 -2.032 1.00 91.12 72 LYS A C 1
ATOM 594 O O . LYS A 1 72 ? -19.093 7.518 -2.012 1.00 91.12 72 LYS A O 1
ATOM 599 N N . PHE A 1 73 ? -17.238 8.060 -3.160 1.00 90.50 73 PHE A N 1
ATOM 600 C CA . PHE A 1 73 ? -17.858 7.908 -4.472 1.00 90.50 73 PHE A CA 1
ATOM 601 C C . PHE A 1 73 ? -16.910 7.300 -5.504 1.00 90.50 73 PHE A C 1
ATOM 603 O O . PHE A 1 73 ? -17.139 6.175 -5.936 1.00 90.50 73 PHE A O 1
ATOM 610 N N . TYR A 1 74 ? -15.834 8.000 -5.879 1.00 91.38 74 TYR A N 1
ATOM 611 C CA . TYR A 1 74 ? -14.964 7.588 -6.993 1.00 91.38 74 TYR A CA 1
ATOM 612 C C . TYR A 1 74 ? -14.265 6.242 -6.764 1.00 91.38 74 TYR A C 1
ATOM 614 O O . TYR A 1 74 ? -14.042 5.493 -7.712 1.00 91.38 74 TYR A O 1
ATOM 622 N N . SER A 1 75 ? -13.982 5.900 -5.507 1.00 93.38 75 SER A N 1
ATOM 623 C CA . SER A 1 75 ? -13.403 4.620 -5.110 1.00 93.38 75 SER A CA 1
ATOM 624 C C . SER A 1 75 ? -14.288 3.438 -5.483 1.00 93.38 75 SER A C 1
ATOM 626 O O . SER A 1 75 ? -13.745 2.351 -5.608 1.00 93.38 75 SER A O 1
ATOM 628 N N . HIS A 1 76 ? -15.595 3.639 -5.691 1.00 92.00 76 HIS A N 1
ATOM 629 C CA . HIS A 1 76 ? -16.596 2.599 -5.946 1.00 92.00 76 HIS A CA 1
ATOM 630 C C . HIS A 1 76 ? -17.041 2.513 -7.407 1.00 92.00 76 HIS A C 1
ATOM 632 O O . HIS A 1 76 ? -17.733 1.566 -7.758 1.00 92.00 76 HIS A O 1
ATOM 638 N N . ILE A 1 77 ? -16.661 3.480 -8.244 1.00 88.19 77 ILE A N 1
ATOM 639 C CA . ILE A 1 77 ? -17.079 3.548 -9.646 1.00 88.19 77 ILE A CA 1
ATOM 640 C C . ILE A 1 77 ? -16.244 2.597 -10.498 1.00 88.19 77 ILE A C 1
ATOM 642 O O . ILE A 1 77 ? -15.018 2.726 -10.554 1.00 88.19 77 ILE A O 1
ATOM 646 N N . GLU A 1 78 ? -16.915 1.704 -11.220 1.00 78.31 78 GLU A N 1
ATOM 647 C CA . GLU A 1 78 ? -16.276 0.924 -12.277 1.00 78.31 78 GLU A CA 1
ATOM 648 C C . GLU A 1 78 ? -15.954 1.795 -13.509 1.00 78.31 78 GLU A C 1
ATOM 650 O O . GLU A 1 78 ? -16.750 2.662 -13.886 1.00 78.31 78 GLU A O 1
ATOM 655 N N . PRO A 1 79 ? -14.790 1.592 -14.155 1.00 69.62 79 PRO A N 1
ATOM 656 C CA . PRO A 1 79 ? -14.214 2.543 -15.112 1.00 69.62 79 PRO A CA 1
ATOM 657 C C . PRO A 1 79 ? -15.123 2.860 -16.306 1.00 69.62 79 PRO A C 1
ATOM 659 O O . PRO A 1 79 ? -15.242 4.020 -16.690 1.00 69.62 79 PRO A O 1
ATOM 662 N N . LEU A 1 80 ? -15.820 1.861 -16.853 1.00 75.38 80 LEU A N 1
ATOM 663 C CA . LEU A 1 80 ? -16.694 2.035 -18.020 1.00 75.38 80 LEU A CA 1
ATOM 664 C C . LEU A 1 80 ? -18.150 2.369 -17.665 1.00 75.38 80 LEU A C 1
ATOM 666 O O . LEU A 1 80 ? -18.956 2.621 -18.559 1.00 75.38 80 LEU A O 1
ATOM 670 N N . GLU A 1 81 ? -18.509 2.371 -16.380 1.00 78.31 81 GLU A N 1
ATOM 671 C CA . GLU A 1 81 ? -19.886 2.638 -15.953 1.00 78.31 81 GLU A CA 1
ATOM 672 C C . GLU A 1 81 ? -20.160 4.132 -15.747 1.00 78.31 81 GLU A C 1
ATOM 674 O O . GLU A 1 81 ? -21.309 4.570 -15.851 1.00 78.31 81 GLU A O 1
ATOM 679 N N . TYR A 1 82 ? -19.120 4.927 -15.477 1.00 82.94 82 TYR A N 1
ATOM 680 C CA . TYR A 1 82 ? -19.235 6.374 -15.321 1.00 82.94 82 TYR A CA 1
ATOM 681 C C . TYR A 1 82 ? -17.892 7.076 -15.548 1.00 82.94 82 TYR A C 1
ATOM 683 O O . TYR A 1 82 ? -16.951 6.874 -14.790 1.00 82.94 82 TYR A O 1
ATOM 691 N N . ASP A 1 83 ? -17.809 7.955 -16.545 1.00 85.25 83 ASP A N 1
ATOM 692 C CA . ASP A 1 83 ? -16.619 8.773 -16.807 1.00 85.25 83 ASP A CA 1
ATOM 693 C C . ASP A 1 83 ? -16.433 9.875 -15.745 1.00 85.25 83 ASP A C 1
ATOM 695 O O . ASP A 1 83 ? -17.379 10.598 -15.409 1.00 85.25 83 ASP A O 1
ATOM 699 N N . TYR A 1 84 ? -15.211 10.069 -15.234 1.00 83.44 84 TYR A N 1
ATOM 700 C CA . TYR A 1 84 ? -14.908 11.197 -14.349 1.00 83.44 84 TYR A CA 1
ATOM 701 C C . TYR A 1 84 ? -13.453 11.670 -14.419 1.00 83.44 84 TYR A C 1
ATOM 703 O O . TYR A 1 84 ? -12.543 10.880 -14.672 1.00 83.44 84 TYR A O 1
ATOM 711 N N . PRO A 1 85 ? -13.199 12.954 -14.115 1.00 84.25 85 PRO A N 1
ATOM 712 C CA . PRO A 1 85 ? -14.157 14.045 -13.893 1.00 84.25 85 PRO A CA 1
ATOM 713 C C . PRO A 1 85 ? -14.905 14.430 -15.179 1.00 84.25 85 PRO A C 1
ATOM 715 O O . PRO A 1 85 ? -14.516 14.058 -16.277 1.00 84.25 85 PRO A O 1
ATOM 718 N N . GLN A 1 86 ? -15.989 15.195 -15.039 1.00 84.25 86 GLN A N 1
ATOM 719 C CA . GLN A 1 86 ? -16.747 15.734 -16.181 1.00 84.25 86 GLN A CA 1
ATOM 720 C C . GLN A 1 86 ? -16.146 17.047 -16.725 1.00 84.25 86 GLN A C 1
ATOM 722 O O . GLN A 1 86 ? -16.477 17.477 -17.827 1.00 84.25 86 GLN A O 1
ATOM 727 N N . THR A 1 87 ? -15.257 17.680 -15.955 1.00 89.62 87 THR A N 1
ATOM 728 C CA . THR A 1 87 ? -14.496 18.875 -16.341 1.00 89.62 87 THR A CA 1
ATOM 729 C C . THR A 1 87 ? -13.020 18.506 -16.468 1.00 89.62 87 THR A C 1
ATOM 731 O O . THR A 1 87 ? -12.529 17.707 -15.673 1.00 89.62 87 THR A O 1
ATOM 734 N N . SER A 1 88 ? -12.297 19.115 -17.411 1.00 90.19 88 SER A N 1
ATOM 735 C CA . SER A 1 88 ? -10.856 18.896 -17.597 1.00 90.19 88 SER A CA 1
ATOM 736 C C . SER A 1 88 ? -10.055 19.089 -16.304 1.00 90.19 88 SER A C 1
ATOM 738 O O . SER A 1 88 ? -10.390 19.929 -15.462 1.00 90.19 88 SER A O 1
ATOM 740 N N . ALA A 1 89 ? -8.976 18.321 -16.153 1.00 90.75 89 ALA A N 1
ATOM 741 C CA . ALA A 1 89 ? -8.081 18.417 -15.005 1.00 90.75 89 ALA A CA 1
ATOM 742 C C . ALA A 1 89 ? -7.527 19.844 -14.825 1.00 90.75 89 ALA A C 1
ATOM 744 O O . ALA A 1 89 ? -7.353 20.595 -15.782 1.00 90.75 89 ALA A O 1
ATOM 745 N N . GLY A 1 90 ? -7.297 20.251 -13.576 1.00 89.12 90 GLY A N 1
ATOM 746 C CA . GLY A 1 90 ? -6.805 21.591 -13.238 1.00 89.12 90 GLY A CA 1
ATOM 747 C C . GLY A 1 90 ? -7.873 22.695 -13.236 1.00 89.12 90 GLY A C 1
ATOM 748 O O . GLY A 1 90 ? -7.697 23.692 -12.538 1.00 89.12 90 GLY A O 1
ATOM 749 N N . LEU A 1 91 ? -9.009 22.508 -13.914 1.00 90.75 91 LEU A N 1
ATOM 750 C CA . LEU A 1 91 ? -10.144 23.438 -13.878 1.00 90.75 91 LEU A CA 1
ATOM 751 C C . LEU A 1 91 ? -11.023 23.230 -12.625 1.00 90.75 91 LEU A C 1
ATOM 753 O O . LEU A 1 91 ? -10.889 22.208 -11.940 1.00 90.75 91 LEU A O 1
ATOM 757 N N . PRO A 1 92 ? -11.932 24.174 -12.295 1.00 91.12 92 PRO A N 1
ATOM 758 C CA . PRO A 1 92 ? -12.919 23.976 -11.233 1.00 91.12 92 PRO A CA 1
ATOM 759 C C . PRO A 1 92 ? -13.754 22.709 -11.454 1.00 91.12 92 PRO A C 1
ATOM 761 O O . PRO A 1 92 ? -14.159 22.428 -12.579 1.00 91.12 92 PRO A O 1
ATOM 764 N N . GLU A 1 93 ? -14.011 21.944 -10.390 1.00 89.88 93 GLU A N 1
ATOM 765 C CA . GLU A 1 93 ? -14.651 20.611 -10.431 1.00 89.88 93 GLU A CA 1
ATOM 766 C C . GLU A 1 93 ? -13.874 19.514 -11.203 1.00 89.88 93 GLU A C 1
ATOM 768 O O . GLU A 1 93 ? -14.281 18.353 -11.169 1.00 89.88 93 GLU A O 1
ATOM 773 N N . GLY A 1 94 ? -12.753 19.831 -11.860 1.00 91.69 94 GLY A N 1
ATOM 774 C CA . GLY A 1 94 ? -11.847 18.850 -12.467 1.00 91.69 94 GLY A CA 1
ATOM 775 C C . GLY A 1 94 ? -10.928 18.175 -11.442 1.00 91.69 94 GLY A C 1
ATOM 776 O O . GLY A 1 94 ? -10.908 18.550 -10.264 1.00 91.69 94 GLY A O 1
ATOM 777 N N . ILE A 1 95 ? -10.129 17.189 -11.875 1.00 92.69 95 ILE A N 1
ATOM 778 C CA . ILE A 1 95 ? -9.106 16.584 -11.002 1.00 92.69 95 ILE A CA 1
ATOM 779 C C . ILE A 1 95 ? -8.101 17.643 -10.560 1.00 92.69 95 ILE A C 1
ATOM 781 O O . ILE A 1 95 ? -7.611 18.446 -11.359 1.00 92.69 95 ILE A O 1
ATOM 785 N N . ARG A 1 96 ? -7.756 17.608 -9.273 1.00 91.00 96 ARG A N 1
ATOM 786 C CA . ARG A 1 96 ? -6.691 18.428 -8.704 1.00 91.00 96 ARG A CA 1
ATOM 787 C C . ARG A 1 96 ? -5.334 17.890 -9.169 1.00 91.00 96 ARG A C 1
ATOM 789 O O . ARG A 1 96 ? -4.866 16.878 -8.669 1.00 91.00 96 ARG A O 1
ATOM 796 N N . VAL A 1 97 ? -4.647 18.605 -10.056 1.00 90.38 97 VAL A N 1
ATOM 797 C CA . VAL A 1 97 ? -3.313 18.211 -10.575 1.00 90.38 97 VAL A CA 1
ATOM 798 C C . VAL A 1 97 ? -2.180 18.254 -9.536 1.00 90.38 97 VAL A C 1
ATOM 800 O O . VAL A 1 97 ? -1.095 17.734 -9.766 1.00 90.38 97 VAL A O 1
ATOM 803 N N . SER A 1 98 ? -2.423 18.848 -8.362 1.00 87.62 98 SER A N 1
ATOM 804 C CA . SER A 1 98 ? -1.512 18.758 -7.208 1.00 87.62 98 SER A CA 1
ATOM 805 C C . SER A 1 98 ? -1.740 17.517 -6.333 1.00 87.62 98 SER A C 1
ATOM 807 O O . SER A 1 98 ? -0.969 17.294 -5.403 1.00 87.62 98 SER A O 1
ATOM 809 N N . ASN A 1 99 ? -2.766 16.701 -6.611 1.00 91.00 99 ASN A N 1
ATOM 810 C CA . ASN A 1 99 ? -2.897 15.358 -6.042 1.00 91.00 99 ASN A CA 1
ATOM 811 C C . ASN A 1 99 ? -1.892 14.394 -6.719 1.00 91.00 99 ASN A C 1
ATOM 813 O O . ASN A 1 99 ? -1.665 14.534 -7.922 1.00 91.00 99 ASN A O 1
ATOM 817 N N . PRO A 1 100 ? -1.351 13.387 -6.003 1.00 91.06 100 PRO A N 1
ATOM 818 C CA . PRO A 1 100 ? -0.421 12.410 -6.558 1.00 91.06 100 PRO A CA 1
ATOM 819 C C . PRO A 1 100 ? -0.786 11.765 -7.891 1.00 91.06 100 PRO A C 1
ATOM 821 O O . PRO A 1 100 ? -0.011 11.838 -8.844 1.00 91.06 100 PRO A O 1
ATOM 824 N N . LEU A 1 101 ? -1.965 11.151 -7.974 1.00 92.06 101 LEU A N 1
ATOM 825 C CA . LEU A 1 101 ? -2.411 10.479 -9.193 1.00 92.06 101 LEU A CA 1
ATOM 826 C C . LEU A 1 101 ? -2.883 11.481 -10.246 1.00 92.06 101 LEU A C 1
ATOM 828 O O . LEU A 1 101 ? -2.649 11.269 -11.430 1.00 92.06 101 LEU A O 1
ATOM 832 N N . GLY A 1 102 ? -3.480 12.600 -9.823 1.00 91.44 102 GLY A N 1
ATOM 833 C CA . GLY A 1 102 ? -3.849 13.685 -10.733 1.00 91.44 102 GLY A CA 1
ATOM 834 C C . GLY A 1 102 ? -2.645 14.258 -11.483 1.00 91.44 102 GLY A C 1
ATOM 835 O O . GLY A 1 102 ? -2.691 14.385 -12.702 1.00 91.44 102 GLY A O 1
ATOM 836 N N . GLY A 1 103 ? -1.555 14.543 -10.768 1.00 90.88 103 GLY A N 1
ATOM 837 C CA . GLY A 1 103 ? -0.301 15.011 -11.357 1.00 90.88 103 GLY A CA 1
ATOM 838 C C . GLY A 1 103 ? 0.432 13.927 -12.149 1.00 90.88 103 GLY A C 1
ATOM 839 O O . GLY A 1 103 ? 1.021 14.229 -13.182 1.00 90.88 103 GLY A O 1
ATOM 840 N N . PHE A 1 104 ? 0.370 12.659 -11.721 1.00 91.56 104 PHE A N 1
ATOM 841 C CA . PHE A 1 104 ? 0.916 11.553 -12.512 1.00 91.56 104 PHE A CA 1
ATOM 842 C C . PHE A 1 104 ? 0.218 11.451 -13.873 1.00 91.56 104 PHE A C 1
ATOM 844 O O . PHE A 1 104 ? 0.907 11.437 -14.886 1.00 91.56 104 PHE A O 1
ATOM 851 N N . VAL A 1 105 ? -1.114 11.422 -13.928 1.00 92.31 105 VAL A N 1
ATOM 852 C CA . VAL A 1 105 ? -1.841 11.219 -15.192 1.00 92.31 105 VAL A CA 1
ATOM 853 C C . VAL A 1 105 ? -1.800 12.470 -16.070 1.00 92.31 105 VAL A C 1
ATOM 855 O O . VAL A 1 105 ? -1.347 12.399 -17.208 1.00 92.31 105 VAL A O 1
ATOM 858 N N . PHE A 1 106 ? -2.217 13.622 -15.536 1.00 92.19 106 PHE A N 1
ATOM 859 C CA . PHE A 1 106 ? -2.454 14.840 -16.325 1.00 92.19 106 PHE A CA 1
ATOM 860 C C . PHE A 1 106 ? -1.298 15.841 -16.321 1.00 92.19 106 PHE A C 1
ATOM 862 O O . PHE A 1 106 ? -1.348 16.834 -17.042 1.00 92.19 106 PHE A O 1
ATOM 869 N N . GLY A 1 107 ? -0.265 15.616 -15.509 1.00 90.81 107 GLY A N 1
ATOM 870 C CA . GLY A 1 107 ? 0.807 16.588 -15.329 1.00 90.81 107 GLY A CA 1
ATOM 871 C C . GLY A 1 107 ? 0.389 17.789 -14.476 1.00 90.81 107 GLY A C 1
ATOM 872 O O . GLY A 1 107 ? -0.753 17.928 -14.041 1.00 90.81 107 GLY A O 1
ATOM 873 N N . ASN A 1 108 ? 1.354 18.658 -14.197 1.00 88.75 108 ASN A N 1
ATOM 874 C CA . ASN A 1 108 ? 1.187 19.938 -13.528 1.00 88.75 108 ASN A CA 1
ATOM 875 C C . ASN A 1 108 ? 2.277 20.905 -14.014 1.00 88.75 108 ASN A C 1
ATOM 877 O O . ASN A 1 108 ? 3.396 20.909 -13.495 1.00 88.75 108 ASN A O 1
ATOM 881 N N . GLU A 1 109 ? 1.935 21.750 -14.985 1.00 83.69 109 GLU A N 1
ATOM 882 C CA . GLU A 1 109 ? 2.857 22.720 -15.594 1.00 83.69 109 GLU A CA 1
ATOM 883 C C . GLU A 1 109 ? 3.497 23.657 -14.557 1.00 83.69 109 GLU A C 1
ATOM 885 O O . GLU A 1 109 ? 4.692 23.929 -14.620 1.00 83.69 109 GLU A O 1
ATOM 890 N N . ASN A 1 110 ? 2.748 24.074 -13.527 1.00 82.50 110 ASN A N 1
ATOM 891 C CA . ASN A 1 110 ? 3.272 24.940 -12.460 1.00 82.50 110 ASN A CA 1
ATOM 892 C C . ASN A 1 110 ? 4.363 24.266 -11.611 1.00 82.50 110 ASN A C 1
ATOM 894 O O . ASN A 1 110 ? 5.084 24.943 -10.881 1.00 82.50 110 ASN A O 1
ATOM 898 N N . ALA A 1 111 ? 4.449 22.936 -11.666 1.00 79.25 111 ALA A N 1
ATOM 899 C CA . ALA A 1 111 ? 5.456 22.134 -10.986 1.00 79.25 111 ALA A CA 1
ATOM 900 C C . ALA A 1 111 ? 6.479 21.522 -11.963 1.00 79.25 111 ALA A C 1
ATOM 902 O O . ALA A 1 111 ? 7.219 20.630 -11.556 1.00 79.25 111 ALA A O 1
ATOM 903 N N . ASN A 1 112 ? 6.517 21.974 -13.228 1.00 83.50 112 ASN A N 1
ATOM 904 C CA . ASN A 1 112 ? 7.323 21.384 -14.306 1.00 83.50 112 ASN A CA 1
ATOM 905 C C . ASN A 1 112 ? 7.139 19.860 -14.415 1.00 83.50 112 ASN A C 1
ATOM 907 O O . ASN A 1 112 ? 8.096 19.107 -14.593 1.00 83.50 112 ASN A O 1
ATOM 911 N N . LEU A 1 113 ? 5.897 19.403 -14.257 1.00 86.12 113 LEU A N 1
ATOM 912 C CA . LEU A 1 113 ? 5.529 18.002 -14.375 1.00 86.12 113 LEU A CA 1
ATOM 913 C C . LEU A 1 113 ? 4.721 17.803 -15.656 1.00 86.12 113 LEU A C 1
ATOM 915 O O . LEU A 1 113 ? 3.584 18.256 -15.739 1.00 86.12 113 LEU A O 1
ATOM 919 N N . TYR A 1 114 ? 5.285 17.106 -16.635 1.00 89.19 114 TYR A N 1
ATOM 920 C CA . TYR A 1 114 ? 4.559 16.709 -17.843 1.00 89.19 114 TYR A CA 1
ATOM 921 C C . TYR A 1 114 ? 3.523 15.624 -17.535 1.00 89.19 114 TYR A C 1
ATOM 923 O O . TYR A 1 114 ? 3.644 14.949 -16.510 1.00 89.19 114 TYR A O 1
ATOM 931 N N . ASN A 1 115 ? 2.500 15.462 -18.379 1.00 90.94 115 ASN A N 1
ATOM 932 C CA . ASN A 1 115 ? 1.516 14.376 -18.254 1.00 90.94 115 ASN A CA 1
ATOM 933 C C . ASN A 1 115 ? 2.166 13.005 -18.530 1.00 90.94 115 ASN A C 1
ATOM 935 O O . ASN A 1 115 ? 3.309 12.939 -18.968 1.00 90.94 115 ASN A O 1
ATOM 939 N N . GLU A 1 116 ? 1.498 11.894 -18.214 1.00 92.00 116 GLU A N 1
ATOM 940 C CA . GLU A 1 116 ? 2.095 10.565 -18.437 1.00 92.00 116 GLU A CA 1
ATOM 941 C C . GLU A 1 116 ? 2.528 10.308 -19.891 1.00 92.00 116 GLU A C 1
ATOM 943 O O . GLU A 1 116 ? 3.698 9.961 -20.063 1.00 92.00 116 GLU A O 1
ATOM 948 N N . PRO A 1 117 ? 1.667 10.500 -20.910 1.00 91.44 117 PRO A N 1
ATOM 949 C CA . PRO A 1 117 ? 2.042 10.346 -22.314 1.00 91.44 117 PRO A CA 1
ATOM 950 C C . PRO A 1 117 ? 3.299 11.125 -22.698 1.00 91.44 117 PRO A C 1
ATOM 952 O O . PRO A 1 117 ? 4.217 10.534 -23.250 1.00 91.44 117 PRO A O 1
ATOM 955 N N . ASP A 1 118 ? 3.385 12.407 -22.354 1.00 90.81 118 ASP A N 1
ATOM 956 C CA . ASP A 1 118 ? 4.503 13.283 -22.721 1.00 90.81 118 ASP A CA 1
ATOM 957 C C . ASP A 1 118 ? 5.820 12.868 -22.044 1.00 90.81 118 ASP A C 1
ATOM 959 O O . ASP A 1 118 ? 6.897 13.230 -22.501 1.00 90.81 118 ASP A O 1
ATOM 963 N N . ARG A 1 119 ? 5.759 12.095 -20.950 1.00 90.69 119 ARG A N 1
ATOM 964 C CA . ARG A 1 119 ? 6.953 11.567 -20.269 1.00 90.69 119 ARG A CA 1
ATOM 965 C C . ARG A 1 119 ? 7.475 10.266 -20.868 1.00 90.69 119 ARG A C 1
ATOM 967 O O . ARG A 1 119 ? 8.616 9.909 -20.576 1.00 90.69 119 ARG A O 1
ATOM 974 N N . ILE A 1 120 ? 6.640 9.511 -21.588 1.00 93.62 120 ILE A N 1
ATOM 975 C CA . ILE A 1 120 ? 6.976 8.142 -22.020 1.00 93.62 120 ILE A CA 1
ATOM 976 C C . ILE A 1 120 ? 6.873 7.917 -23.528 1.00 93.62 120 ILE A C 1
ATOM 978 O O . ILE A 1 120 ? 7.613 7.090 -24.058 1.00 93.62 120 ILE A O 1
ATOM 982 N N . ASN A 1 121 ? 5.992 8.632 -24.225 1.00 94.19 121 ASN A N 1
ATOM 983 C CA . ASN A 1 121 ? 5.894 8.584 -25.678 1.00 94.19 121 ASN A CA 1
ATOM 984 C C . ASN A 1 121 ? 7.085 9.297 -26.311 1.00 94.19 121 ASN A C 1
ATOM 986 O O . ASN A 1 121 ? 7.620 10.251 -25.757 1.00 94.19 121 ASN A O 1
ATOM 990 N N . TYR A 1 122 ? 7.474 8.834 -27.495 1.00 94.31 122 TYR A N 1
ATOM 991 C CA . TYR A 1 122 ? 8.542 9.468 -28.249 1.00 94.31 122 TYR A CA 1
ATOM 992 C C . TYR A 1 122 ? 8.149 10.848 -28.777 1.00 94.31 122 TYR A C 1
ATOM 994 O O . TYR A 1 122 ? 7.143 10.987 -29.480 1.00 94.31 122 TYR A O 1
ATOM 1002 N N . ASP A 1 123 ? 8.995 11.838 -28.513 1.00 91.81 123 ASP A N 1
ATOM 1003 C CA . ASP A 1 123 ? 8.938 13.162 -29.118 1.00 91.81 123 ASP A CA 1
ATOM 1004 C C . ASP A 1 123 ? 10.011 13.272 -30.210 1.00 91.81 123 ASP A C 1
ATOM 1006 O O . ASP A 1 123 ? 11.211 13.349 -29.949 1.00 91.81 123 ASP A O 1
ATOM 1010 N N . GLY A 1 124 ? 9.575 13.319 -31.472 1.00 87.62 124 GLY A N 1
ATOM 1011 C CA . GLY A 1 124 ? 10.479 13.430 -32.620 1.00 87.62 124 GLY A CA 1
ATOM 1012 C C . GLY A 1 124 ? 11.219 14.767 -32.737 1.00 87.62 124 GLY A C 1
ATOM 1013 O O . GLY A 1 124 ? 12.099 14.887 -33.587 1.00 87.62 124 GLY A O 1
ATOM 1014 N N . SER A 1 125 ? 10.868 15.775 -31.934 1.00 87.62 125 SER A N 1
ATOM 1015 C CA . SER A 1 125 ? 11.552 17.070 -31.910 1.00 87.62 125 SER A CA 1
ATOM 1016 C C . SER A 1 125 ? 12.742 17.100 -30.951 1.00 87.62 125 SER A C 1
ATOM 1018 O O . SER A 1 125 ? 13.752 17.728 -31.268 1.00 87.62 125 SER A O 1
ATOM 1020 N N . THR A 1 126 ? 12.642 16.402 -29.818 1.00 85.50 126 THR A N 1
ATOM 1021 C CA . THR A 1 126 ? 13.709 16.302 -28.809 1.00 85.50 126 THR A CA 1
ATOM 1022 C C . THR A 1 126 ? 14.513 15.011 -28.939 1.00 85.50 126 THR A C 1
ATOM 1024 O O . THR A 1 126 ? 15.665 14.966 -28.519 1.00 85.50 126 THR A O 1
ATOM 1027 N N . GLY A 1 127 ? 13.940 13.973 -29.557 1.00 85.50 127 GLY A N 1
ATOM 1028 C CA . GLY A 1 127 ? 14.530 12.637 -29.630 1.00 85.50 127 GLY A CA 1
ATOM 1029 C C . GLY A 1 127 ? 14.371 11.821 -28.343 1.00 85.50 127 GLY A C 1
ATOM 1030 O O . GLY A 1 127 ? 14.977 10.754 -28.230 1.00 85.50 127 GLY A O 1
ATOM 1031 N N . GLU A 1 128 ? 13.567 12.305 -27.395 1.00 88.56 128 GLU A N 1
ATOM 1032 C CA . GLU A 1 128 ? 13.335 11.696 -26.084 1.00 88.56 128 GLU A CA 1
ATOM 1033 C C . GLU A 1 128 ? 12.099 10.778 -26.095 1.00 88.56 128 GLU A C 1
ATOM 1035 O O . GLU A 1 128 ? 11.201 10.928 -26.924 1.00 88.56 128 GLU A O 1
ATOM 1040 N N . GLY A 1 129 ? 12.029 9.834 -25.151 1.00 92.12 129 GLY A N 1
ATOM 1041 C CA . GLY A 1 129 ? 10.888 8.924 -24.976 1.00 92.12 129 GLY A CA 1
ATOM 1042 C C . GLY A 1 129 ? 10.990 7.613 -25.768 1.00 92.12 129 GLY A C 1
ATOM 1043 O O . GLY A 1 129 ? 12.002 7.308 -26.398 1.00 92.12 129 GLY A O 1
ATOM 1044 N N . VAL A 1 130 ? 9.947 6.781 -25.704 1.00 96.06 130 VAL A N 1
ATOM 1045 C CA . VAL A 1 130 ? 9.950 5.423 -26.275 1.00 96.06 130 VAL A CA 1
ATOM 1046 C C . VAL A 1 130 ? 9.253 5.399 -27.632 1.00 96.06 130 VAL A C 1
ATOM 1048 O O . VAL A 1 130 ? 8.033 5.547 -27.729 1.00 96.06 130 VAL A O 1
ATOM 1051 N N . LEU A 1 131 ? 10.031 5.174 -28.694 1.00 95.94 131 LEU A N 1
ATOM 1052 C CA . LEU A 1 131 ? 9.522 5.045 -30.062 1.00 95.94 131 LEU A CA 1
ATOM 1053 C C . LEU A 1 131 ? 8.963 3.638 -30.284 1.00 95.94 131 LEU A C 1
ATOM 1055 O O . LEU A 1 131 ? 9.708 2.668 -30.166 1.00 95.94 131 LEU A O 1
ATOM 1059 N N . LEU A 1 132 ? 7.679 3.507 -30.627 1.00 95.12 132 LEU A N 1
ATOM 1060 C CA . LEU A 1 132 ? 7.086 2.206 -30.977 1.00 95.12 132 LEU A CA 1
ATOM 1061 C C . LEU A 1 132 ? 7.013 1.984 -32.488 1.00 95.12 132 LEU A C 1
ATOM 1063 O O . LEU A 1 132 ? 7.292 0.880 -32.953 1.00 95.12 132 LEU A O 1
ATOM 1067 N N . HIS A 1 133 ? 6.606 3.010 -33.237 1.00 94.25 133 HIS A N 1
ATOM 1068 C CA . HIS A 1 133 ? 6.427 2.994 -34.694 1.00 94.25 133 HIS A CA 1
ATOM 1069 C C . HIS A 1 133 ? 7.275 4.100 -35.304 1.00 94.25 133 HIS A C 1
ATOM 1071 O O . HIS A 1 133 ? 7.367 5.178 -34.723 1.00 94.25 133 HIS A O 1
ATOM 1077 N N . ASP A 1 134 ? 7.848 3.861 -36.476 1.00 89.88 134 ASP A N 1
ATOM 1078 C CA . ASP A 1 134 ? 8.538 4.904 -37.228 1.00 89.88 134 ASP A CA 1
ATOM 1079 C C . ASP A 1 134 ? 7.546 5.705 -38.101 1.00 89.88 134 ASP A C 1
ATOM 1081 O O . ASP A 1 134 ? 6.324 5.561 -38.008 1.00 89.88 134 ASP A O 1
ATOM 1085 N N . ALA A 1 135 ? 8.064 6.567 -38.980 1.00 86.50 135 ALA A N 1
ATOM 1086 C CA . ALA A 1 135 ? 7.232 7.341 -39.904 1.00 86.50 135 ALA A CA 1
ATOM 1087 C C . ALA A 1 135 ? 6.501 6.483 -40.964 1.00 86.50 135 ALA A C 1
ATOM 1089 O O . ALA A 1 135 ? 5.592 6.987 -41.628 1.00 86.50 135 ALA A O 1
ATOM 1090 N N . LEU A 1 136 ? 6.901 5.222 -41.154 1.00 87.25 136 LEU A N 1
ATOM 1091 C CA . LEU A 1 136 ? 6.308 4.270 -42.097 1.00 87.25 136 LEU A CA 1
ATOM 1092 C C . LEU A 1 136 ? 5.239 3.387 -41.430 1.00 87.25 136 LEU A C 1
ATOM 1094 O O . LEU A 1 136 ? 4.385 2.840 -42.132 1.00 87.25 136 LEU A O 1
ATOM 1098 N N . GLY A 1 137 ? 5.232 3.309 -40.097 1.00 90.62 137 GLY A N 1
ATOM 1099 C CA . GLY A 1 137 ? 4.192 2.686 -39.285 1.00 90.62 137 GLY A CA 1
ATOM 1100 C C . GLY A 1 137 ? 4.737 1.619 -38.336 1.00 90.62 137 GLY A C 1
ATOM 1101 O O . GLY A 1 137 ? 5.845 1.724 -37.812 1.00 90.62 137 GLY A O 1
ATOM 1102 N N . ALA A 1 138 ? 3.925 0.591 -38.074 1.00 93.25 138 ALA A N 1
ATOM 1103 C CA . ALA A 1 138 ? 4.339 -0.525 -37.230 1.00 93.25 138 ALA A CA 1
ATOM 1104 C C . ALA A 1 138 ? 5.517 -1.283 -37.875 1.00 93.25 138 ALA A C 1
ATOM 1106 O O . ALA A 1 138 ? 5.436 -1.588 -39.069 1.00 93.25 138 ALA A O 1
ATOM 1107 N N . PRO A 1 139 ? 6.568 -1.641 -37.114 1.00 94.25 139 PRO A N 1
ATOM 1108 C CA . PRO A 1 139 ? 7.704 -2.377 -37.661 1.00 94.25 139 PRO A CA 1
ATOM 1109 C C . PRO A 1 139 ? 7.279 -3.770 -38.133 1.00 94.25 139 PRO A C 1
ATOM 1111 O O . PRO A 1 139 ? 6.544 -4.479 -37.438 1.00 94.25 139 PRO A O 1
ATOM 1114 N N . VAL A 1 140 ? 7.745 -4.170 -39.320 1.00 93.19 140 VAL A N 1
ATOM 1115 C CA . VAL A 1 140 ? 7.395 -5.458 -39.948 1.00 93.19 140 VAL A CA 1
ATOM 1116 C C . VAL A 1 140 ? 8.614 -6.311 -40.284 1.00 93.19 140 VAL A C 1
ATOM 1118 O O . VAL A 1 140 ? 8.508 -7.538 -40.291 1.00 93.19 140 VAL A O 1
ATOM 1121 N N . SER A 1 141 ? 9.769 -5.694 -40.541 1.00 94.00 141 SER A N 1
ATOM 1122 C CA . SER A 1 141 ? 11.031 -6.374 -40.849 1.00 94.00 141 SER A CA 1
ATOM 1123 C C . SER A 1 141 ? 12.000 -6.336 -39.664 1.00 94.00 141 SER A C 1
ATOM 1125 O O . SER A 1 141 ? 11.904 -5.452 -38.817 1.00 94.00 141 SER A O 1
ATOM 1127 N N . ASP A 1 142 ? 12.949 -7.273 -39.564 1.00 96.00 142 ASP A N 1
ATOM 1128 C CA . ASP A 1 142 ? 13.949 -7.244 -38.482 1.00 96.00 142 ASP A CA 1
ATOM 1129 C C . ASP A 1 142 ? 14.810 -5.971 -38.538 1.00 96.00 142 ASP A C 1
ATOM 1131 O O . ASP A 1 142 ? 15.268 -5.524 -37.489 1.00 96.00 142 ASP A O 1
ATOM 1135 N N . ALA A 1 143 ? 14.984 -5.367 -39.720 1.00 95.75 143 ALA A N 1
ATOM 1136 C CA . ALA A 1 143 ? 15.628 -4.064 -39.876 1.00 95.75 143 ALA A CA 1
ATOM 1137 C C . ALA A 1 143 ? 14.810 -2.933 -39.227 1.00 95.75 143 ALA A C 1
ATOM 1139 O O . ALA A 1 143 ? 15.376 -2.150 -38.471 1.00 95.75 143 ALA A O 1
ATOM 1140 N N . ASP A 1 144 ? 13.488 -2.897 -39.428 1.00 95.62 144 ASP A N 1
ATOM 1141 C CA . ASP A 1 144 ? 12.616 -1.889 -38.799 1.00 95.62 144 ASP A CA 1
ATOM 1142 C C . ASP A 1 144 ? 12.681 -2.007 -37.268 1.00 95.62 144 ASP A C 1
ATOM 1144 O O . ASP A 1 144 ? 12.872 -1.020 -36.559 1.00 95.62 144 ASP A O 1
ATOM 1148 N N . HIS A 1 145 ? 12.580 -3.241 -36.751 1.00 96.44 145 HIS A N 1
ATOM 1149 C CA . HIS A 1 145 ? 12.683 -3.512 -35.315 1.00 96.44 145 HIS A CA 1
ATOM 1150 C C . HIS A 1 145 ? 14.046 -3.090 -34.752 1.00 96.44 145 HIS A C 1
ATOM 1152 O O . HIS A 1 145 ? 14.143 -2.574 -33.639 1.00 96.44 145 HIS A O 1
ATOM 1158 N N . TRP A 1 146 ? 15.112 -3.325 -35.514 1.00 96.81 146 TRP A N 1
ATOM 1159 C CA . TRP A 1 146 ? 16.462 -2.980 -35.106 1.00 96.81 146 TRP A CA 1
ATOM 1160 C C . TRP A 1 146 ? 16.648 -1.466 -34.992 1.00 96.81 146 TRP A C 1
ATOM 1162 O O . TRP A 1 146 ? 17.092 -1.010 -33.938 1.00 96.81 146 TRP A O 1
ATOM 1172 N N . GLU A 1 147 ? 16.240 -0.701 -36.011 1.00 95.69 147 GLU A N 1
ATOM 1173 C CA . GLU A 1 147 ? 16.334 0.765 -36.024 1.00 95.69 147 GLU A CA 1
ATOM 1174 C C . GLU A 1 147 ? 15.475 1.410 -34.932 1.00 95.69 147 GLU A C 1
ATOM 1176 O O . GLU A 1 147 ? 15.979 2.227 -34.162 1.00 95.69 147 GLU A O 1
ATOM 1181 N N . ILE A 1 148 ? 14.214 0.992 -34.774 1.00 96.25 148 ILE A N 1
ATOM 1182 C CA . ILE A 1 148 ? 13.356 1.479 -33.681 1.00 96.25 148 ILE A CA 1
ATOM 1183 C C . ILE A 1 148 ? 13.970 1.143 -32.317 1.00 96.25 148 ILE A C 1
ATOM 1185 O O . ILE A 1 148 ? 14.010 1.990 -31.422 1.00 96.25 148 ILE A O 1
ATOM 1189 N N . GLY A 1 149 ? 14.526 -0.061 -32.161 1.00 96.31 149 GLY A N 1
ATOM 1190 C CA . GLY A 1 149 ? 15.235 -0.457 -30.949 1.00 96.31 149 GLY A CA 1
ATOM 1191 C C . GLY A 1 149 ? 16.405 0.469 -30.600 1.00 96.31 149 GLY A C 1
ATOM 1192 O O . GLY A 1 149 ? 16.653 0.692 -29.413 1.00 96.31 149 GLY A O 1
ATOM 1193 N N . LYS A 1 150 ? 17.101 1.048 -31.594 1.00 95.94 150 LYS A N 1
ATOM 1194 C CA . LYS A 1 150 ? 18.178 2.023 -31.340 1.00 95.94 150 LYS A CA 1
ATOM 1195 C C . LYS A 1 150 ? 17.642 3.260 -30.626 1.00 95.94 150 LYS A C 1
ATOM 1197 O O . LYS A 1 150 ? 18.223 3.674 -29.625 1.00 95.94 150 LYS A O 1
ATOM 1202 N N . TYR A 1 151 ? 16.506 3.788 -31.085 1.00 95.00 151 TYR A N 1
ATOM 1203 C CA . TYR A 1 151 ? 15.840 4.929 -30.453 1.00 95.00 151 TYR A CA 1
ATOM 1204 C C . TYR A 1 151 ? 15.340 4.607 -29.046 1.00 95.00 151 TYR A C 1
ATOM 1206 O O . TYR A 1 151 ? 15.479 5.437 -28.155 1.00 95.00 151 TYR A O 1
ATOM 1214 N N . GLN A 1 152 ? 14.791 3.410 -28.816 1.00 96.88 152 GLN A N 1
ATOM 1215 C CA . GLN A 1 152 ? 14.313 3.027 -27.483 1.00 96.88 152 GLN A CA 1
ATOM 1216 C C . GLN A 1 152 ? 15.449 2.932 -26.457 1.00 96.88 152 GLN A C 1
ATOM 1218 O O . GLN A 1 152 ? 15.279 3.352 -25.315 1.00 96.88 152 GLN A O 1
ATOM 1223 N N . ARG A 1 153 ? 16.610 2.395 -26.850 1.00 95.69 153 ARG A N 1
ATOM 1224 C CA . ARG A 1 153 ? 17.795 2.313 -25.980 1.00 95.69 153 ARG A CA 1
ATOM 1225 C C . ARG A 1 153 ? 18.375 3.688 -25.665 1.00 95.69 153 ARG A C 1
ATOM 1227 O O . ARG A 1 153 ? 18.762 3.943 -24.527 1.00 95.69 153 ARG A O 1
ATOM 1234 N N . GLY A 1 154 ? 18.447 4.555 -26.673 1.00 95.50 154 GLY A N 1
ATOM 1235 C CA . GLY A 1 154 ? 19.224 5.783 -26.581 1.00 95.50 154 GLY A CA 1
ATOM 1236 C C . GLY A 1 154 ? 20.716 5.483 -26.405 1.00 95.50 154 GLY A C 1
ATOM 1237 O O . GLY A 1 154 ? 21.229 4.480 -26.915 1.00 95.50 154 GLY A O 1
ATOM 1238 N N . VAL A 1 155 ? 21.417 6.349 -25.680 1.00 95.50 155 VAL A N 1
ATOM 1239 C CA . VAL A 1 155 ? 22.882 6.343 -25.599 1.00 95.50 155 VAL A CA 1
ATOM 1240 C C . VAL A 1 155 ? 23.373 6.722 -24.202 1.00 95.50 155 VAL A C 1
ATOM 1242 O O . VAL A 1 155 ? 22.724 7.487 -23.494 1.00 95.50 155 VAL A O 1
ATOM 1245 N N . THR A 1 156 ? 24.520 6.168 -23.807 1.00 95.75 156 THR A N 1
ATOM 1246 C CA . THR A 1 156 ? 25.268 6.542 -22.597 1.00 95.75 156 THR A CA 1
ATOM 1247 C C . THR A 1 156 ? 26.702 6.885 -22.971 1.00 95.75 156 THR A C 1
ATOM 1249 O O . THR A 1 156 ? 27.218 6.431 -23.994 1.00 95.75 156 THR A O 1
ATOM 1252 N N . ASP A 1 157 ? 27.371 7.679 -22.143 1.00 92.88 157 ASP A N 1
ATOM 1253 C CA . ASP A 1 157 ? 28.782 7.996 -22.342 1.00 92.88 157 ASP A CA 1
ATOM 1254 C C . ASP A 1 157 ? 29.678 6.743 -22.283 1.00 92.88 157 ASP A C 1
ATOM 1256 O O . ASP A 1 157 ? 29.296 5.683 -21.785 1.00 92.88 157 ASP A O 1
ATOM 1260 N N . SER A 1 158 ? 30.922 6.875 -22.747 1.00 90.25 158 SER A N 1
ATOM 1261 C CA . SER A 1 158 ? 31.875 5.756 -22.814 1.00 90.25 158 SER A CA 1
ATOM 1262 C C . SER A 1 158 ? 32.208 5.088 -21.469 1.00 90.25 158 SER A C 1
ATOM 1264 O O . SER A 1 158 ? 32.784 3.999 -21.470 1.00 90.25 158 SER A O 1
ATOM 1266 N N . ALA A 1 159 ? 31.886 5.726 -20.336 1.00 87.62 159 ALA A N 1
ATOM 1267 C CA . ALA A 1 159 ? 32.054 5.157 -19.002 1.00 87.62 159 ALA A CA 1
ATOM 1268 C C . ALA A 1 159 ? 30.772 4.510 -18.443 1.00 87.62 159 ALA A C 1
ATOM 1270 O O . ALA A 1 159 ? 30.847 3.863 -17.398 1.00 87.62 159 ALA A O 1
ATOM 1271 N N . GLY A 1 160 ? 29.620 4.667 -19.106 1.00 85.81 160 GLY A N 1
ATOM 1272 C CA . GLY A 1 160 ? 28.339 4.140 -18.630 1.00 85.81 160 GLY A CA 1
ATOM 1273 C C . GLY A 1 160 ? 27.776 4.886 -17.416 1.00 85.81 160 GLY A C 1
ATOM 1274 O O . GLY A 1 160 ? 27.076 4.292 -16.598 1.00 85.81 160 GLY A O 1
ATOM 1275 N N . THR A 1 161 ? 28.149 6.154 -17.240 1.00 83.62 161 THR A N 1
ATOM 1276 C CA . THR A 1 161 ? 27.823 6.974 -16.065 1.00 83.62 161 THR A CA 1
ATOM 1277 C C . THR A 1 161 ? 26.764 8.041 -16.329 1.00 83.62 161 THR A C 1
ATOM 1279 O O . THR A 1 161 ? 26.070 8.432 -15.390 1.00 83.62 161 THR A O 1
ATOM 1282 N N . ASP A 1 162 ? 26.616 8.488 -17.576 1.00 86.75 162 ASP A N 1
ATOM 1283 C CA . ASP A 1 162 ? 25.601 9.451 -18.004 1.00 86.75 162 ASP A CA 1
ATOM 1284 C C . ASP A 1 162 ? 24.434 8.734 -18.693 1.00 86.75 162 ASP A C 1
ATOM 1286 O O . ASP A 1 162 ? 24.553 8.263 -19.824 1.00 86.75 162 ASP A O 1
ATOM 1290 N N . LEU A 1 163 ? 23.299 8.662 -17.995 1.00 89.25 163 LEU A N 1
ATOM 1291 C CA . LEU A 1 163 ? 22.082 7.997 -18.460 1.00 89.25 163 LEU A CA 1
ATOM 1292 C C . LEU A 1 163 ? 21.000 8.985 -18.919 1.00 89.25 163 LEU A C 1
ATOM 1294 O O . LEU A 1 163 ? 19.870 8.561 -19.160 1.00 89.25 163 LEU A O 1
ATOM 1298 N N . ASP A 1 164 ? 21.301 10.281 -19.040 1.00 88.00 164 ASP A N 1
ATOM 1299 C CA . ASP A 1 164 ? 20.284 11.296 -19.349 1.00 88.00 164 ASP A CA 1
ATOM 1300 C C . ASP A 1 164 ? 19.724 11.162 -20.777 1.00 88.00 164 ASP A C 1
ATOM 1302 O O . ASP A 1 164 ? 18.597 11.576 -21.036 1.00 88.00 164 ASP A O 1
ATOM 1306 N N . GLN A 1 165 ? 20.470 10.522 -21.686 1.00 91.75 165 GLN A N 1
ATOM 1307 C CA . GLN A 1 165 ? 20.049 10.210 -23.062 1.00 91.75 165 GLN A CA 1
ATOM 1308 C C . GLN A 1 165 ? 19.652 8.728 -23.245 1.00 91.75 165 GLN A C 1
ATOM 1310 O O . GLN A 1 165 ? 19.502 8.245 -24.370 1.00 91.75 165 GLN A O 1
ATOM 1315 N N . ALA A 1 166 ? 19.463 7.979 -22.150 1.00 94.31 166 ALA A N 1
ATOM 1316 C CA . ALA A 1 166 ? 19.013 6.587 -22.171 1.00 94.31 166 ALA A CA 1
ATOM 1317 C C . ALA A 1 166 ? 17.476 6.509 -22.188 1.00 94.31 166 ALA A C 1
ATOM 1319 O O . ALA A 1 166 ? 16.838 6.318 -21.151 1.00 94.31 166 ALA A O 1
ATOM 1320 N N . ASN A 1 167 ? 16.873 6.664 -23.367 1.00 95.19 167 ASN A N 1
ATOM 1321 C CA . ASN A 1 167 ? 15.431 6.872 -23.556 1.00 95.19 167 ASN A CA 1
ATOM 1322 C C . ASN A 1 167 ? 14.509 5.952 -22.729 1.00 95.19 167 ASN A C 1
ATOM 1324 O O . ASN A 1 167 ? 13.681 6.451 -21.963 1.00 95.19 167 ASN A O 1
ATOM 1328 N N . ALA A 1 168 ? 14.658 4.626 -22.816 1.00 95.38 168 ALA A N 1
ATOM 1329 C CA . ALA A 1 168 ? 13.832 3.689 -22.047 1.00 95.38 168 ALA A CA 1
ATOM 1330 C C . ALA A 1 168 ? 14.013 3.842 -20.526 1.00 95.38 168 ALA A C 1
ATOM 1332 O O . ALA A 1 168 ? 13.035 3.797 -19.780 1.00 95.38 168 ALA A O 1
ATOM 1333 N N . ILE A 1 169 ? 15.248 4.058 -20.066 1.00 93.12 169 ILE A N 1
ATOM 1334 C CA . ILE A 1 169 ? 15.577 4.224 -18.645 1.00 93.12 169 ILE A CA 1
ATOM 1335 C C . ILE A 1 169 ? 15.009 5.539 -18.104 1.00 93.12 169 ILE A C 1
ATOM 1337 O O . ILE A 1 169 ? 14.415 5.565 -17.022 1.00 93.12 169 ILE A O 1
ATOM 1341 N N . VAL A 1 170 ? 15.173 6.630 -18.851 1.00 92.12 170 VAL A N 1
ATOM 1342 C CA . VAL A 1 170 ? 14.664 7.954 -18.482 1.00 92.12 170 VAL A CA 1
ATOM 1343 C C . VAL A 1 170 ? 13.141 7.927 -18.395 1.00 92.12 170 VAL A C 1
ATOM 1345 O O . VAL A 1 170 ? 12.586 8.376 -17.388 1.00 92.12 170 VAL A O 1
ATOM 1348 N N . ALA A 1 171 ? 12.472 7.330 -19.387 1.00 93.44 171 ALA A N 1
ATOM 1349 C CA . ALA A 1 171 ? 11.021 7.159 -19.394 1.00 93.44 171 ALA A CA 1
ATOM 1350 C C . ALA A 1 171 ? 10.540 6.308 -18.204 1.00 93.44 171 ALA A C 1
ATOM 1352 O O . ALA A 1 171 ? 9.621 6.710 -17.486 1.00 93.44 171 ALA A O 1
ATOM 1353 N N . ALA A 1 172 ? 11.201 5.175 -17.935 1.00 92.62 172 ALA A N 1
ATOM 1354 C CA . ALA A 1 172 ? 10.884 4.292 -16.811 1.00 92.62 172 ALA A CA 1
ATOM 1355 C C . ALA A 1 172 ? 10.997 4.996 -15.452 1.00 92.62 172 ALA A C 1
ATOM 1357 O O . ALA A 1 172 ? 10.178 4.780 -14.563 1.00 92.62 172 ALA A O 1
ATOM 1358 N N . GLN A 1 173 ? 12.007 5.849 -15.275 1.00 89.12 173 GLN A N 1
ATOM 1359 C CA . GLN A 1 173 ? 12.314 6.475 -13.988 1.00 89.12 173 GLN A CA 1
ATOM 1360 C C . GLN A 1 173 ? 11.651 7.842 -13.798 1.00 89.12 173 GLN A C 1
ATOM 1362 O O . GLN A 1 173 ? 11.793 8.447 -12.732 1.00 89.12 173 GLN A O 1
ATOM 1367 N N . HIS A 1 174 ? 10.915 8.361 -14.783 1.00 85.75 174 HIS A N 1
ATOM 1368 C CA . HIS A 1 174 ? 10.404 9.726 -14.708 1.00 85.75 174 HIS A CA 1
ATOM 1369 C C . HIS A 1 174 ? 9.433 9.937 -13.527 1.00 85.75 174 HIS A C 1
ATOM 1371 O O . HIS A 1 174 ? 9.441 11.005 -12.904 1.00 85.75 174 HIS A O 1
ATOM 1377 N N . HIS A 1 175 ? 8.632 8.939 -13.131 1.00 85.12 175 HIS A N 1
ATOM 1378 C CA . HIS A 1 175 ? 7.736 9.075 -11.967 1.00 85.12 175 HIS A CA 1
ATOM 1379 C C . HIS A 1 175 ? 8.497 9.267 -10.652 1.00 85.12 175 HIS A C 1
ATOM 1381 O O . HIS A 1 175 ? 7.983 9.895 -9.727 1.00 85.12 175 HIS A O 1
ATOM 1387 N N . LEU A 1 176 ? 9.748 8.803 -10.572 1.00 83.69 176 LEU A N 1
ATOM 1388 C CA . LEU A 1 176 ? 10.603 9.002 -9.406 1.00 83.69 176 LEU A CA 1
ATOM 1389 C C . LEU A 1 176 ? 10.975 10.471 -9.193 1.00 83.69 176 LEU A C 1
ATOM 1391 O O . LEU A 1 176 ? 11.467 10.803 -8.114 1.00 83.69 176 LEU A O 1
ATOM 1395 N N . LYS A 1 177 ? 10.742 11.355 -10.171 1.00 76.94 177 LYS A N 1
ATOM 1396 C CA . LYS A 1 177 ? 10.932 12.810 -10.050 1.00 76.94 177 LYS A CA 1
ATOM 1397 C C . LYS A 1 177 ? 9.718 13.512 -9.426 1.00 76.94 177 LYS A C 1
ATOM 1399 O O . LYS A 1 177 ? 9.833 14.650 -8.980 1.00 76.94 177 LYS A O 1
ATOM 1404 N N . ILE A 1 178 ? 8.571 12.836 -9.336 1.00 80.12 178 ILE A N 1
ATOM 1405 C CA . ILE A 1 178 ? 7.327 13.421 -8.836 1.00 80.12 178 ILE A CA 1
ATOM 1406 C C . ILE A 1 178 ? 7.371 13.512 -7.303 1.00 80.12 178 ILE A C 1
ATOM 1408 O O . ILE A 1 178 ? 7.642 12.530 -6.605 1.00 80.12 178 ILE A O 1
ATOM 1412 N N . ARG A 1 179 ? 7.125 14.709 -6.758 1.00 74.00 179 ARG A N 1
ATOM 1413 C CA . ARG A 1 179 ? 7.134 14.983 -5.314 1.00 74.00 179 ARG A CA 1
ATOM 1414 C C . ARG A 1 179 ? 5.920 15.806 -4.912 1.00 74.00 179 ARG A C 1
ATOM 1416 O O . ARG A 1 179 ? 5.479 16.679 -5.653 1.00 74.00 179 ARG A O 1
ATOM 1423 N N . PHE A 1 180 ? 5.430 15.541 -3.707 1.00 78.38 180 PHE A N 1
ATOM 1424 C CA . PHE A 1 180 ? 4.277 16.220 -3.125 1.00 78.38 180 PHE A CA 1
ATOM 1425 C C . PHE A 1 180 ? 4.583 16.727 -1.712 1.00 78.38 180 PHE A C 1
ATOM 1427 O O . PHE A 1 180 ? 5.664 16.473 -1.173 1.00 78.38 180 PHE A O 1
ATOM 1434 N N . GLY A 1 181 ? 3.641 17.491 -1.150 1.00 73.50 181 GLY A N 1
ATOM 1435 C CA . GLY A 1 181 ? 3.764 18.152 0.146 1.00 73.50 181 GLY A CA 1
ATOM 1436 C C . GLY A 1 181 ? 3.879 17.195 1.338 1.00 73.50 181 GLY A C 1
ATOM 1437 O O . GLY A 1 181 ? 4.055 15.986 1.206 1.00 73.50 181 GLY A O 1
ATOM 1438 N N . GLY A 1 182 ? 3.781 17.745 2.551 1.00 75.62 182 GLY A N 1
ATOM 1439 C CA . GLY A 1 182 ? 4.049 17.009 3.797 1.00 75.62 182 GLY A CA 1
ATOM 1440 C C . GLY A 1 182 ? 3.068 15.879 4.138 1.00 75.62 182 GLY A C 1
ATOM 1441 O O . GLY A 1 182 ? 3.274 15.185 5.127 1.00 75.62 182 GLY A O 1
ATOM 1442 N N . PHE A 1 183 ? 2.012 15.692 3.350 1.00 85.94 183 PHE A N 1
ATOM 1443 C CA . PHE A 1 183 ? 0.869 14.836 3.673 1.00 85.94 183 PHE A CA 1
ATOM 1444 C C . PHE A 1 183 ? 0.350 14.032 2.477 1.00 85.94 183 PHE A C 1
ATOM 1446 O O . PHE A 1 183 ? -0.291 13.002 2.678 1.00 85.94 183 PHE A O 1
ATOM 1453 N N . GLU A 1 184 ? 0.589 14.493 1.249 1.00 89.19 184 GLU A N 1
ATOM 1454 C CA . GLU A 1 184 ? 0.375 13.717 0.032 1.00 89.19 184 GLU A CA 1
ATOM 1455 C C . GLU A 1 184 ? 1.579 12.801 -0.247 1.00 89.19 184 GLU A C 1
ATOM 1457 O O . GLU A 1 184 ? 2.726 13.226 -0.113 1.00 89.19 184 GLU A O 1
ATOM 1462 N N . HIS A 1 185 ? 1.336 11.559 -0.682 1.00 88.06 185 HIS A N 1
ATOM 1463 C CA . HIS A 1 185 ? 2.401 10.582 -0.974 1.00 88.06 185 HIS A CA 1
ATOM 1464 C C . HIS A 1 185 ? 3.297 10.264 0.250 1.00 88.06 185 HIS A C 1
ATOM 1466 O O . HIS A 1 185 ? 4.525 10.170 0.149 1.00 88.06 185 HIS A O 1
ATOM 1472 N N . LYS A 1 186 ? 2.687 10.135 1.443 1.00 89.31 186 LYS A N 1
ATOM 1473 C CA . LYS A 1 186 ? 3.388 9.895 2.722 1.00 89.31 186 LYS A CA 1
ATOM 1474 C C . LYS A 1 186 ? 2.772 8.772 3.550 1.00 89.31 186 LYS A C 1
ATOM 1476 O O . LYS A 1 186 ? 1.558 8.586 3.555 1.00 89.31 186 LYS A O 1
ATOM 1481 N N . GLY A 1 187 ? 3.618 8.049 4.283 1.00 91.88 187 GLY A N 1
ATOM 1482 C CA . GLY A 1 187 ? 3.166 7.242 5.419 1.00 91.88 187 GLY A CA 1
ATOM 1483 C C . GLY A 1 187 ? 2.629 8.131 6.547 1.00 91.88 187 GLY A C 1
ATOM 1484 O O . GLY A 1 187 ? 2.822 9.355 6.536 1.00 91.88 187 GLY A O 1
ATOM 1485 N N . TYR A 1 188 ? 1.949 7.538 7.537 1.00 92.81 188 TYR A N 1
ATOM 1486 C CA . TYR A 1 188 ? 1.519 8.340 8.686 1.00 92.81 188 TYR A CA 1
ATOM 1487 C C . TYR A 1 188 ? 2.721 8.898 9.465 1.00 92.81 188 TYR A C 1
ATOM 1489 O O . TYR A 1 188 ? 2.654 10.008 9.983 1.00 92.81 188 TYR A O 1
ATOM 1497 N N . GLY A 1 189 ? 3.844 8.183 9.481 1.00 91.81 189 GLY A N 1
ATOM 1498 C CA . GLY A 1 189 ? 5.021 8.582 10.223 1.00 91.81 189 GLY A CA 1
ATOM 1499 C C . GLY A 1 189 ? 5.017 8.084 11.661 1.00 91.81 189 GLY A C 1
ATOM 1500 O O . GLY A 1 189 ? 4.124 7.357 12.115 1.00 91.81 189 GLY A O 1
ATOM 1501 N N . GLY A 1 190 ? 6.046 8.503 12.381 1.00 91.88 190 GLY A N 1
ATOM 1502 C CA . GLY A 1 190 ? 6.246 8.162 13.780 1.00 91.88 190 GLY A CA 1
ATOM 1503 C C . GLY A 1 190 ? 7.344 8.995 14.416 1.00 91.88 190 GLY A C 1
ATOM 1504 O O . GLY A 1 190 ? 7.752 10.024 13.874 1.00 91.88 190 GLY A O 1
ATOM 1505 N N . PHE A 1 191 ? 7.835 8.539 15.563 1.00 89.81 191 PHE A N 1
ATOM 1506 C CA . PHE A 1 191 ? 9.018 9.088 16.215 1.00 89.81 191 PHE A CA 1
ATOM 1507 C C . PHE A 1 191 ? 10.271 8.568 15.521 1.00 89.81 191 PHE A C 1
ATOM 1509 O O . PHE A 1 191 ? 10.852 7.555 15.912 1.00 89.81 191 PHE A O 1
ATOM 1516 N N . LEU A 1 192 ? 10.681 9.275 14.477 1.00 86.38 192 LEU A N 1
ATOM 1517 C CA . LEU A 1 192 ? 11.793 8.872 13.631 1.00 86.38 192 LEU A CA 1
ATOM 1518 C C . LEU A 1 192 ? 13.091 9.524 14.112 1.00 86.38 192 LEU A C 1
ATOM 1520 O O . LEU A 1 192 ? 13.066 10.657 14.611 1.00 86.38 192 LEU A O 1
ATOM 1524 N N . PRO A 1 193 ? 14.228 8.822 14.001 1.00 79.00 193 PRO A N 1
ATOM 1525 C CA . PRO A 1 193 ? 15.493 9.351 14.470 1.00 79.00 193 PRO A CA 1
ATOM 1526 C C . PRO A 1 193 ? 15.959 10.519 13.587 1.00 79.00 193 PRO A C 1
ATOM 1528 O O . PRO A 1 193 ? 15.750 10.539 12.373 1.00 79.00 193 PRO A O 1
ATOM 1531 N N . SER A 1 194 ? 16.566 11.516 14.220 1.00 77.00 194 SER A N 1
ATOM 1532 C CA . SER A 1 194 ? 17.159 12.683 13.570 1.00 77.00 194 SER A CA 1
ATOM 1533 C C . SER A 1 194 ? 18.271 13.229 14.447 1.00 77.00 194 SER A C 1
ATOM 1535 O O . SER A 1 194 ? 18.208 13.149 15.679 1.00 77.00 194 SER A O 1
ATOM 1537 N N . SER A 1 195 ? 19.253 13.856 13.814 1.00 75.88 195 SER A N 1
ATOM 1538 C CA . SER A 1 195 ? 20.288 14.604 14.512 1.00 75.88 195 SER A CA 1
ATOM 1539 C C . SER A 1 195 ? 19.659 15.710 15.352 1.00 75.88 195 SER A C 1
ATOM 1541 O O . SER A 1 195 ? 18.770 16.418 14.870 1.00 75.88 195 SER A O 1
ATOM 1543 N N . SER A 1 196 ? 20.106 15.867 16.600 1.00 73.69 196 SER A N 1
ATOM 1544 C CA . SER A 1 196 ? 19.746 17.055 17.384 1.00 73.69 196 SER A CA 1
ATOM 1545 C C . SER A 1 196 ? 20.651 18.217 16.979 1.00 73.69 196 SER A C 1
ATOM 1547 O O . SER A 1 196 ? 21.801 17.997 16.588 1.00 73.69 196 SER A O 1
ATOM 1549 N N . ALA A 1 197 ? 20.161 19.448 17.118 1.00 78.38 197 ALA A N 1
ATOM 1550 C CA . ALA A 1 197 ? 21.012 20.622 16.986 1.00 78.38 197 ALA A CA 1
ATOM 1551 C C . ALA A 1 197 ? 22.132 20.573 18.044 1.00 78.38 197 ALA A C 1
ATOM 1553 O O . ALA A 1 197 ? 21.866 20.372 19.232 1.00 78.38 197 ALA A O 1
ATOM 1554 N N . ILE A 1 198 ? 23.383 20.745 17.613 1.00 81.12 198 ILE A N 1
ATOM 1555 C CA . ILE A 1 198 ? 24.573 20.767 18.485 1.00 81.12 198 ILE A CA 1
ATOM 1556 C C . ILE A 1 198 ? 25.042 22.193 18.813 1.00 81.12 198 ILE A C 1
ATOM 1558 O O . ILE A 1 198 ? 25.978 22.376 19.589 1.00 81.12 198 ILE A O 1
ATOM 1562 N N . GLY A 1 199 ? 24.393 23.205 18.238 1.00 84.62 199 GLY A N 1
ATOM 1563 C CA . GLY A 1 199 ? 24.697 24.619 18.433 1.00 84.62 199 GLY A CA 1
ATOM 1564 C C . GLY A 1 199 ? 24.191 25.463 17.267 1.00 84.62 199 GLY A C 1
ATOM 1565 O O . GLY A 1 199 ? 23.442 24.975 16.425 1.00 84.62 199 GLY A O 1
ATOM 1566 N N . LEU A 1 200 ? 24.625 26.719 17.218 1.00 86.50 200 LEU A N 1
ATOM 1567 C CA . LEU A 1 200 ? 24.448 27.590 16.056 1.00 86.50 200 LEU A CA 1
ATOM 1568 C C . LEU A 1 200 ? 25.723 27.575 15.207 1.00 86.50 200 LEU A C 1
ATOM 1570 O O . LEU A 1 200 ? 26.818 27.366 15.736 1.00 86.50 200 LEU A O 1
ATOM 1574 N N . CYS A 1 201 ? 25.565 27.799 13.910 1.00 86.88 201 CYS A N 1
ATOM 1575 C CA . CYS A 1 201 ? 26.653 28.106 12.990 1.00 86.88 201 CYS A CA 1
ATOM 1576 C C . CYS A 1 201 ? 27.293 29.461 13.343 1.00 86.88 201 CYS A C 1
ATOM 1578 O O . CYS A 1 201 ? 26.772 30.215 14.172 1.00 86.88 201 CYS A O 1
ATOM 1580 N N . GLU A 1 202 ? 28.431 29.788 12.728 1.00 87.56 202 GLU A N 1
ATOM 1581 C CA . GLU A 1 202 ? 29.158 31.045 12.963 1.00 87.56 202 GLU A CA 1
ATOM 1582 C C . GLU A 1 202 ? 28.299 32.292 12.688 1.00 87.56 202 GLU A C 1
ATOM 1584 O O . GLU A 1 202 ? 28.530 33.347 13.280 1.00 87.56 202 GLU A O 1
ATOM 1589 N N . ASP A 1 203 ? 27.273 32.167 11.841 1.00 79.69 203 ASP A N 1
ATOM 1590 C CA . ASP A 1 203 ? 26.306 33.227 11.547 1.00 79.69 203 ASP A CA 1
ATOM 1591 C C . ASP A 1 203 ? 25.338 33.545 12.705 1.00 79.69 203 ASP A C 1
ATOM 1593 O O . ASP A 1 203 ? 24.675 34.584 12.688 1.00 79.69 203 ASP A O 1
ATOM 1597 N N . GLY A 1 204 ? 25.264 32.679 13.721 1.00 83.38 204 GLY A N 1
ATOM 1598 C CA . GLY A 1 204 ? 24.373 32.816 14.871 1.00 83.38 204 GLY A CA 1
ATOM 1599 C C . GLY A 1 204 ? 22.881 32.662 14.552 1.00 83.38 204 GLY A C 1
ATOM 1600 O O . GLY A 1 204 ? 22.054 33.003 15.399 1.00 83.38 204 GLY A O 1
ATOM 1601 N N . VAL A 1 205 ? 22.521 32.181 13.357 1.00 82.44 205 VAL A N 1
ATOM 1602 C CA . VAL A 1 205 ? 21.130 32.050 12.891 1.00 82.44 205 VAL A CA 1
ATOM 1603 C C . VAL A 1 205 ? 20.803 30.612 12.503 1.00 82.44 205 VAL A C 1
ATOM 1605 O O . VAL A 1 205 ? 19.735 30.119 12.865 1.00 82.44 205 VAL A O 1
ATOM 1608 N N . VAL A 1 206 ? 21.693 29.934 11.778 1.00 82.12 206 VAL A N 1
ATOM 1609 C CA . VAL A 1 206 ? 21.468 28.557 11.330 1.00 82.12 206 VAL A CA 1
ATOM 1610 C C . VAL A 1 206 ? 21.850 27.593 12.448 1.00 82.12 206 VAL A C 1
ATOM 1612 O O . VAL A 1 206 ? 22.908 27.709 13.059 1.00 82.12 206 VAL A O 1
ATOM 1615 N N . GLU A 1 207 ? 20.989 26.621 12.736 1.00 85.38 207 GLU A N 1
ATOM 1616 C CA . GLU A 1 207 ? 21.318 25.544 13.668 1.00 85.38 207 GLU A CA 1
ATOM 1617 C C . GLU A 1 207 ? 22.263 24.532 13.004 1.00 85.38 207 GLU A C 1
ATOM 1619 O O . GLU A 1 207 ? 22.055 24.096 11.867 1.00 85.38 207 GLU A O 1
ATOM 1624 N N . ASN A 1 208 ? 23.310 24.148 13.733 1.00 86.50 208 ASN A N 1
ATOM 1625 C CA . ASN A 1 208 ? 24.262 23.136 13.303 1.00 86.50 208 ASN A CA 1
ATOM 1626 C C . ASN A 1 208 ? 23.753 21.737 13.669 1.00 86.50 208 ASN A C 1
ATOM 1628 O O . ASN A 1 208 ? 23.476 21.453 14.837 1.00 86.50 208 ASN A O 1
ATOM 1632 N N . TYR A 1 209 ? 23.707 20.855 12.681 1.00 86.31 209 TYR A N 1
ATOM 1633 C CA . TYR A 1 209 ? 23.316 19.458 12.771 1.00 86.31 209 TYR A CA 1
ATOM 1634 C C . TYR A 1 209 ? 24.431 18.567 12.216 1.00 86.31 209 TYR A C 1
ATOM 1636 O O . TYR A 1 209 ? 25.049 18.879 11.198 1.00 86.31 209 TYR A O 1
ATOM 1644 N N . ASN A 1 210 ? 24.633 17.410 12.851 1.00 86.88 210 ASN A N 1
ATOM 1645 C CA . ASN A 1 210 ? 25.488 16.338 12.337 1.00 86.88 210 ASN A CA 1
ATOM 1646 C C . ASN A 1 210 ? 24.655 15.373 11.493 1.00 86.88 210 ASN A C 1
ATOM 1648 O O . ASN A 1 210 ? 24.065 14.452 12.047 1.00 86.88 210 ASN A O 1
ATOM 1652 N N . ILE A 1 211 ? 24.584 15.553 10.179 1.00 88.50 211 ILE A N 1
ATOM 1653 C CA . ILE A 1 211 ? 23.798 14.697 9.279 1.00 88.50 211 ILE A CA 1
ATOM 1654 C C . ILE A 1 211 ? 24.589 13.412 9.007 1.00 88.50 211 ILE A C 1
ATOM 1656 O O . ILE A 1 211 ? 25.703 13.476 8.493 1.00 88.50 211 ILE A O 1
ATOM 1660 N N . LYS A 1 212 ? 24.045 12.243 9.358 1.00 87.44 212 LYS A N 1
ATOM 1661 C CA . LYS A 1 212 ? 24.788 10.970 9.355 1.00 87.44 212 LYS A CA 1
ATOM 1662 C C . LYS A 1 212 ? 24.299 10.029 8.255 1.00 87.44 212 LYS A C 1
ATOM 1664 O O . LYS A 1 212 ? 23.095 9.844 8.101 1.00 87.44 212 LYS A O 1
ATOM 1669 N N . PHE A 1 213 ? 25.231 9.400 7.546 1.00 88.62 213 PHE A N 1
ATOM 1670 C CA . PHE A 1 213 ? 24.973 8.321 6.592 1.00 88.62 213 PHE A CA 1
ATOM 1671 C C . PHE A 1 213 ? 25.987 7.194 6.771 1.00 88.62 213 PHE A C 1
ATOM 1673 O O . PHE A 1 213 ? 27.180 7.449 6.922 1.00 88.62 213 PHE A O 1
ATOM 1680 N N . ARG A 1 214 ? 25.530 5.948 6.672 1.00 85.88 214 ARG A N 1
ATOM 1681 C CA . ARG A 1 214 ? 26.370 4.752 6.702 1.00 85.88 214 ARG A CA 1
ATOM 1682 C C . ARG A 1 214 ? 26.433 4.122 5.326 1.00 85.88 214 ARG A C 1
ATOM 1684 O O . ARG A 1 214 ? 25.394 3.806 4.750 1.00 85.88 214 ARG A O 1
ATOM 1691 N N . LYS A 1 215 ? 27.647 3.862 4.842 1.00 85.56 215 LYS A N 1
ATOM 1692 C CA . LYS A 1 215 ? 27.868 3.037 3.654 1.00 85.56 215 LYS A CA 1
ATOM 1693 C C . LYS A 1 215 ? 27.697 1.560 4.014 1.00 85.56 215 LYS A C 1
ATOM 1695 O O . LYS A 1 215 ? 28.392 1.061 4.895 1.00 85.56 215 LYS A O 1
ATOM 1700 N N . LEU A 1 216 ? 26.790 0.854 3.347 1.00 79.50 216 LEU A N 1
ATOM 1701 C CA . LEU A 1 216 ? 26.406 -0.522 3.679 1.00 79.50 216 LEU A CA 1
ATOM 1702 C C . LEU A 1 216 ? 27.530 -1.529 3.410 1.00 79.50 216 LEU A C 1
ATOM 1704 O O . LEU A 1 216 ? 27.758 -2.422 4.224 1.00 79.50 216 LEU A O 1
ATOM 1708 N N . SER A 1 217 ? 28.271 -1.359 2.312 1.00 77.44 217 SER A N 1
ATOM 1709 C CA . SER A 1 217 ? 29.327 -2.293 1.897 1.00 77.44 217 SER A CA 1
ATOM 1710 C C . SER A 1 217 ? 30.551 -2.292 2.816 1.00 77.44 217 SER A C 1
ATOM 1712 O O . SER A 1 217 ? 31.137 -3.344 3.062 1.00 77.44 217 SER A O 1
ATOM 1714 N N . THR A 1 218 ? 30.936 -1.131 3.351 1.00 80.81 218 THR A N 1
ATOM 1715 C CA . THR A 1 218 ? 32.109 -0.986 4.235 1.00 80.81 218 THR A CA 1
ATOM 1716 C C . THR A 1 218 ? 31.748 -0.800 5.706 1.00 80.81 218 THR A C 1
ATOM 1718 O O . THR A 1 218 ? 32.640 -0.823 6.550 1.00 80.81 218 THR A O 1
ATOM 1721 N N . GLN A 1 219 ? 30.465 -0.576 6.014 1.00 81.00 219 GLN A N 1
ATOM 1722 C CA . GLN A 1 219 ? 29.977 -0.114 7.319 1.00 81.00 219 GLN A CA 1
ATOM 1723 C C . GLN A 1 219 ? 30.662 1.176 7.808 1.00 81.00 219 GLN A C 1
ATOM 1725 O O . GLN A 1 219 ? 30.743 1.426 9.009 1.00 81.00 219 GLN A O 1
ATOM 1730 N N . ALA A 1 220 ? 31.170 1.997 6.881 1.00 85.06 220 ALA A N 1
ATOM 1731 C CA . ALA A 1 220 ? 31.796 3.272 7.203 1.00 85.06 220 ALA A CA 1
ATOM 1732 C C . ALA A 1 220 ? 30.739 4.367 7.388 1.00 85.06 220 ALA A C 1
ATOM 1734 O O . ALA A 1 220 ? 29.851 4.523 6.548 1.00 85.06 220 ALA A O 1
ATOM 1735 N N . ASP A 1 221 ? 30.883 5.148 8.457 1.00 87.31 221 ASP A N 1
ATOM 1736 C CA . ASP A 1 221 ? 29.998 6.266 8.768 1.00 87.31 221 ASP A CA 1
ATOM 1737 C C . ASP A 1 221 ? 30.557 7.578 8.208 1.00 87.31 221 ASP A C 1
ATOM 1739 O O . ASP A 1 221 ? 31.762 7.847 8.248 1.00 87.31 221 ASP A O 1
ATOM 1743 N N . CYS A 1 222 ? 29.655 8.403 7.695 1.00 89.06 222 CYS A N 1
ATOM 1744 C CA . CYS A 1 222 ? 29.918 9.727 7.164 1.00 89.06 222 CYS A CA 1
ATOM 1745 C C . CYS A 1 222 ? 29.009 10.728 7.855 1.00 89.06 222 CYS A C 1
ATOM 1747 O O . CYS A 1 222 ? 27.803 10.523 7.963 1.00 89.06 222 CYS A O 1
ATOM 1749 N N . ILE A 1 223 ? 29.604 11.812 8.331 1.00 90.94 223 ILE A N 1
ATOM 1750 C CA . ILE A 1 223 ? 28.923 12.852 9.088 1.00 90.94 223 ILE A CA 1
ATOM 1751 C C . ILE A 1 223 ? 29.126 14.151 8.332 1.00 90.94 223 ILE A C 1
ATOM 1753 O O . ILE A 1 223 ? 30.259 14.588 8.203 1.00 90.94 223 ILE A O 1
ATOM 1757 N N . TYR A 1 224 ? 28.061 14.771 7.850 1.00 91.75 224 TYR A N 1
ATOM 1758 C CA . TYR A 1 224 ? 28.070 16.085 7.216 1.00 91.75 224 TYR A CA 1
ATOM 1759 C C . TYR A 1 224 ? 27.643 17.146 8.239 1.00 91.75 224 TYR A C 1
ATOM 1761 O O . TYR A 1 224 ? 26.814 16.866 9.105 1.00 91.75 224 TYR A O 1
ATOM 1769 N N . SER A 1 225 ? 28.189 18.359 8.147 1.00 90.38 225 SER A N 1
ATOM 1770 C CA . SER A 1 225 ? 27.701 19.503 8.933 1.00 90.38 225 SER A CA 1
ATOM 1771 C C . SER A 1 225 ? 26.614 20.243 8.159 1.00 90.38 225 SER A C 1
ATOM 1773 O O . SER A 1 225 ? 26.704 20.350 6.934 1.00 90.38 225 SER A O 1
ATOM 1775 N N . SER A 1 226 ? 25.609 20.781 8.856 1.00 91.06 226 SER A N 1
ATOM 1776 C CA . SER A 1 226 ? 24.615 21.654 8.221 1.00 91.06 226 SER A CA 1
ATOM 1777 C C . SER A 1 226 ? 25.069 23.106 8.029 1.00 91.06 226 SER A C 1
ATOM 1779 O O . SER A 1 226 ? 24.401 23.876 7.335 1.00 91.06 226 SER A O 1
ATOM 1781 N N . CYS A 1 227 ? 26.199 23.500 8.624 1.00 89.81 227 CYS A N 1
ATOM 1782 C CA . CYS A 1 227 ? 26.687 24.874 8.545 1.00 89.81 227 CYS A CA 1
ATOM 1783 C C . CYS A 1 227 ? 27.360 25.184 7.205 1.00 89.81 227 CYS A C 1
ATOM 1785 O O . CYS A 1 227 ? 28.083 24.325 6.700 1.00 89.81 227 CYS A O 1
ATOM 1787 N N . PRO A 1 228 ? 27.211 26.407 6.661 1.00 88.81 228 PRO A N 1
ATOM 1788 C CA . PRO A 1 228 ? 27.913 26.849 5.449 1.00 88.81 228 PRO A CA 1
ATOM 1789 C C . PRO A 1 228 ? 29.433 26.650 5.504 1.00 88.81 228 PRO A C 1
ATOM 1791 O O . PRO A 1 228 ? 30.050 26.218 4.532 1.00 88.81 228 PRO A O 1
ATOM 1794 N N . GLU A 1 229 ? 30.022 26.944 6.658 1.00 84.56 229 GLU A N 1
ATOM 1795 C CA . GLU A 1 229 ? 31.446 26.842 6.974 1.00 84.56 229 GLU A CA 1
ATOM 1796 C C . GLU A 1 229 ? 31.865 25.457 7.489 1.00 84.56 229 GLU A C 1
ATOM 1798 O O . GLU A 1 229 ? 33.052 25.179 7.667 1.00 84.56 229 GLU A O 1
ATOM 1803 N N . GLY A 1 230 ? 30.893 24.584 7.757 1.00 75.38 230 GLY A N 1
ATOM 1804 C CA . GLY A 1 230 ? 31.117 23.307 8.411 1.00 75.38 230 GLY A CA 1
ATOM 1805 C C . GLY A 1 230 ? 31.677 22.252 7.462 1.00 75.38 230 GLY A C 1
ATOM 1806 O O . GLY A 1 230 ? 31.072 21.928 6.442 1.00 75.38 230 GLY A O 1
ATOM 1807 N N . SER A 1 231 ? 32.799 21.639 7.844 1.00 81.31 231 SER A N 1
ATOM 1808 C CA . SER A 1 231 ? 33.287 20.400 7.236 1.00 81.31 231 SER A CA 1
ATOM 1809 C C . SER A 1 231 ? 32.868 19.197 8.076 1.00 81.31 231 SER A C 1
ATOM 1811 O O . SER A 1 231 ? 33.100 19.165 9.286 1.00 81.31 231 SER A O 1
ATOM 1813 N N . GLY A 1 232 ? 32.294 18.192 7.429 1.00 83.69 232 GLY A N 1
ATOM 1814 C CA . GLY A 1 232 ? 31.992 16.901 8.022 1.00 83.69 232 GLY A CA 1
ATOM 1815 C C . GLY A 1 232 ? 33.216 16.001 8.258 1.00 83.69 232 GLY A C 1
ATOM 1816 O O . GLY A 1 232 ? 34.365 16.405 8.087 1.00 83.69 232 GLY A O 1
ATOM 1817 N N . SER A 1 233 ? 32.969 14.743 8.629 1.00 87.25 233 SER A N 1
ATOM 1818 C CA . SER A 1 233 ? 33.976 13.690 8.824 1.00 87.25 233 SER A CA 1
ATOM 1819 C C . SER A 1 233 ? 33.585 12.389 8.113 1.00 87.25 233 SER A C 1
ATOM 1821 O O . SER A 1 233 ? 32.404 12.073 7.987 1.00 87.25 233 SER A O 1
ATOM 1823 N N . GLY A 1 234 ? 34.575 11.628 7.636 1.00 85.50 234 GLY A N 1
ATOM 1824 C CA . GLY A 1 234 ? 34.377 10.381 6.886 1.00 85.50 234 GLY A CA 1
ATOM 1825 C C . GLY A 1 234 ? 35.100 10.389 5.537 1.00 85.50 234 GLY A C 1
ATOM 1826 O O . GLY A 1 234 ? 35.880 11.292 5.247 1.00 85.50 234 GLY A O 1
ATOM 1827 N N . SER A 1 235 ? 34.853 9.368 4.714 1.00 83.44 235 SER A N 1
ATOM 1828 C CA . SER A 1 235 ? 35.439 9.225 3.364 1.00 83.44 235 SER A CA 1
ATOM 1829 C C . SER A 1 235 ? 34.412 9.382 2.234 1.00 83.44 235 SER A C 1
ATOM 1831 O O . SER A 1 235 ? 34.690 9.040 1.087 1.00 83.44 235 SER A O 1
ATOM 1833 N N . CYS A 1 236 ? 33.218 9.889 2.547 1.00 84.69 236 CYS A N 1
ATOM 1834 C CA . CYS A 1 236 ? 32.150 10.050 1.567 1.00 84.69 236 CYS A CA 1
ATOM 1835 C C . CYS A 1 236 ? 32.356 11.255 0.637 1.00 84.69 236 CYS A C 1
ATOM 1837 O O . CYS A 1 236 ? 33.050 12.213 1.003 1.00 84.69 236 CYS A O 1
ATOM 1839 N N . PRO A 1 237 ? 31.714 11.242 -0.548 1.00 89.12 237 PRO A N 1
ATOM 1840 C CA . PRO A 1 237 ? 31.755 12.363 -1.477 1.00 89.12 237 PRO A CA 1
ATOM 1841 C C . PRO A 1 237 ? 31.354 13.680 -0.805 1.00 89.12 237 PRO A C 1
ATOM 1843 O O . PRO A 1 237 ? 30.376 13.731 -0.056 1.00 89.12 237 PRO A O 1
ATOM 1846 N N . ASN A 1 238 ? 32.136 14.733 -1.067 1.00 89.12 238 ASN A N 1
ATOM 1847 C CA . ASN A 1 238 ? 31.910 16.110 -0.609 1.00 89.12 238 ASN A CA 1
ATOM 1848 C C . ASN A 1 238 ? 31.647 16.279 0.899 1.00 89.12 238 ASN A C 1
ATOM 1850 O O . ASN A 1 238 ? 31.010 17.247 1.308 1.00 89.12 238 ASN A O 1
ATOM 1854 N N . VAL A 1 239 ? 32.159 15.382 1.747 1.00 88.50 239 VAL A N 1
ATOM 1855 C CA . VAL A 1 239 ? 31.967 15.479 3.205 1.00 88.50 239 VAL A CA 1
ATOM 1856 C C . VAL A 1 239 ? 32.544 16.767 3.802 1.00 88.50 239 VAL A C 1
ATOM 1858 O O . VAL A 1 239 ? 32.091 17.229 4.842 1.00 88.50 239 VAL A O 1
ATOM 1861 N N . SER A 1 240 ? 33.506 17.396 3.124 1.00 88.88 240 SER A N 1
ATOM 1862 C CA . SER A 1 240 ? 34.084 18.686 3.507 1.00 88.88 240 SER A CA 1
ATOM 1863 C C . SER A 1 240 ? 33.163 19.888 3.272 1.00 88.88 240 SER A C 1
ATOM 1865 O O . SER A 1 240 ? 33.537 20.992 3.658 1.00 88.88 240 SER A O 1
ATOM 1867 N N . LYS A 1 241 ? 32.003 19.704 2.632 1.00 89.62 241 LYS A N 1
ATOM 1868 C CA . LYS A 1 241 ? 31.082 20.782 2.269 1.00 89.62 241 LYS A CA 1
ATOM 1869 C C . LYS A 1 241 ? 29.834 20.768 3.148 1.00 89.62 241 LYS A C 1
ATOM 1871 O O . LYS A 1 241 ? 29.153 19.745 3.241 1.00 89.62 241 LYS A O 1
ATOM 1876 N N . GLY A 1 242 ? 29.485 21.927 3.697 1.00 89.81 242 GLY A N 1
ATOM 1877 C CA . GLY A 1 242 ? 28.255 22.135 4.456 1.00 89.81 242 GLY A CA 1
ATOM 1878 C C . GLY A 1 242 ? 26.985 21.827 3.661 1.00 89.81 242 GLY A C 1
ATOM 1879 O O . GLY A 1 242 ? 26.911 22.143 2.472 1.00 89.81 242 GLY A O 1
ATOM 1880 N N . VAL A 1 243 ? 25.978 21.243 4.313 1.00 92.50 243 VAL A N 1
ATOM 1881 C CA . VAL A 1 243 ? 24.702 20.811 3.713 1.00 92.50 243 VAL A CA 1
ATOM 1882 C C . VAL A 1 243 ? 23.547 21.656 4.249 1.00 92.50 243 VAL A C 1
ATOM 1884 O O . VAL A 1 243 ? 23.221 21.581 5.425 1.00 92.50 243 VAL A O 1
ATOM 1887 N N . TYR A 1 244 ? 22.861 22.423 3.402 1.00 90.06 244 TYR A N 1
ATOM 1888 C CA . TYR A 1 244 ? 21.721 23.235 3.862 1.00 90.06 244 TYR A CA 1
ATOM 1889 C C . TYR A 1 244 ? 20.391 22.479 3.826 1.00 90.06 244 TYR A C 1
ATOM 1891 O O . TYR A 1 244 ? 19.437 22.851 4.506 1.00 90.06 244 TYR A O 1
ATOM 1899 N N . SER A 1 245 ? 20.298 21.430 3.008 1.00 87.31 245 SER A N 1
ATOM 1900 C CA . SER A 1 245 ? 19.128 20.557 2.950 1.00 87.31 245 SER A CA 1
ATOM 1901 C C . SER A 1 245 ? 19.511 19.170 2.456 1.00 87.31 245 SER A C 1
ATOM 1903 O O . SER A 1 245 ? 20.404 19.017 1.621 1.00 87.31 245 SER A O 1
ATOM 1905 N N . TRP A 1 246 ? 18.816 18.151 2.954 1.00 88.50 246 TRP A N 1
ATOM 1906 C CA . TRP A 1 246 ? 18.918 16.800 2.428 1.00 88.50 246 TRP A CA 1
ATOM 1907 C C . TRP A 1 246 ? 17.553 16.129 2.401 1.00 88.50 246 TRP A C 1
ATOM 1909 O O . TRP A 1 246 ? 16.629 16.499 3.128 1.00 88.50 246 TRP A O 1
ATOM 1919 N N . GLY A 1 247 ? 17.428 15.129 1.547 1.00 79.94 247 GLY A N 1
ATOM 1920 C CA . GLY A 1 247 ? 16.226 14.326 1.456 1.00 79.94 247 GLY A CA 1
ATOM 1921 C C . GLY A 1 247 ? 16.465 13.065 0.656 1.00 79.94 247 GLY A C 1
ATOM 1922 O O . GLY A 1 247 ? 17.558 12.809 0.154 1.00 79.94 247 GLY A O 1
ATOM 1923 N N . ILE A 1 248 ? 15.413 12.272 0.534 1.00 78.31 248 ILE A N 1
ATOM 1924 C CA . ILE A 1 248 ? 15.409 11.088 -0.310 1.00 78.31 248 ILE A CA 1
ATOM 1925 C C . ILE A 1 248 ? 14.827 11.441 -1.682 1.00 78.31 248 ILE A C 1
ATOM 1927 O O . ILE A 1 248 ? 13.772 12.070 -1.799 1.00 78.31 248 ILE A O 1
ATOM 1931 N N . SER A 1 249 ? 15.546 11.058 -2.730 1.00 71.56 249 SER A N 1
ATOM 1932 C CA . SER A 1 249 ? 15.020 10.947 -4.088 1.00 71.56 249 SER A CA 1
ATOM 1933 C C . SER A 1 249 ? 14.711 9.484 -4.420 1.00 71.56 249 SER A C 1
ATOM 1935 O O . SER A 1 249 ? 14.912 8.611 -3.582 1.00 71.56 249 SER A O 1
ATOM 1937 N N . GLY A 1 250 ? 14.238 9.187 -5.635 1.00 68.88 250 GLY A N 1
ATOM 1938 C CA . GLY A 1 250 ? 13.834 7.822 -5.987 1.00 68.88 250 GLY A CA 1
ATOM 1939 C C . GLY A 1 250 ? 14.963 6.791 -5.925 1.00 68.88 250 GLY A C 1
ATOM 1940 O O . GLY A 1 250 ? 14.703 5.643 -5.583 1.00 68.88 250 GLY A O 1
ATOM 1941 N N . LYS A 1 251 ? 16.208 7.203 -6.210 1.00 78.31 251 LYS A N 1
ATOM 1942 C CA . LYS A 1 251 ? 17.387 6.316 -6.208 1.00 78.31 251 LYS A CA 1
ATOM 1943 C C . LYS A 1 251 ? 18.553 6.792 -5.343 1.00 78.31 251 LYS A C 1
ATOM 1945 O O . LYS A 1 251 ? 19.452 6.007 -5.066 1.00 78.31 251 LYS A O 1
ATOM 1950 N N . ASN A 1 252 ? 18.531 8.038 -4.867 1.00 84.12 252 ASN A N 1
ATOM 1951 C CA . ASN A 1 252 ? 19.630 8.625 -4.096 1.00 84.12 252 ASN A CA 1
ATOM 1952 C C . ASN A 1 252 ? 19.121 9.373 -2.864 1.00 84.12 252 ASN A C 1
ATOM 1954 O O . ASN A 1 252 ? 18.081 10.027 -2.935 1.00 84.12 252 ASN A O 1
ATOM 1958 N N . TYR A 1 253 ? 19.893 9.405 -1.783 1.00 87.62 253 TYR A N 1
ATOM 1959 C CA . TYR A 1 253 ? 19.862 10.566 -0.901 1.00 87.62 253 TYR A CA 1
ATOM 1960 C C . TYR A 1 253 ? 20.504 11.748 -1.614 1.00 87.62 253 TYR A C 1
ATOM 1962 O O . TYR A 1 253 ? 21.587 11.636 -2.185 1.00 87.62 253 TYR A O 1
ATOM 1970 N N . VAL A 1 254 ? 19.808 12.873 -1.585 1.00 89.06 254 VAL A N 1
ATOM 1971 C CA . VAL A 1 254 ? 20.225 14.112 -2.224 1.00 89.06 254 VAL A CA 1
ATOM 1972 C C . VAL A 1 254 ? 20.605 15.088 -1.132 1.00 89.06 254 VAL A C 1
ATOM 1974 O O . VAL A 1 254 ? 19.760 15.448 -0.314 1.00 89.06 254 VAL A O 1
ATOM 1977 N N . LEU A 1 255 ? 21.869 15.495 -1.112 1.00 91.75 255 LEU A N 1
ATOM 1978 C CA . LEU A 1 255 ? 22.410 16.479 -0.183 1.00 91.75 255 LEU A CA 1
ATOM 1979 C C . LEU A 1 255 ? 22.740 17.734 -0.988 1.00 91.75 255 LEU A C 1
ATOM 1981 O O . LEU A 1 255 ? 23.604 17.702 -1.866 1.00 91.75 255 LEU A O 1
ATOM 1985 N N . ASN A 1 256 ? 22.048 18.831 -0.701 1.00 92.50 256 ASN A N 1
ATOM 1986 C CA . ASN A 1 256 ? 22.311 20.114 -1.336 1.00 92.50 256 ASN A CA 1
ATOM 1987 C C . ASN A 1 256 ? 23.273 20.920 -0.463 1.00 92.50 256 ASN A C 1
ATOM 1989 O O . ASN A 1 256 ? 23.015 21.157 0.723 1.00 92.50 256 ASN A O 1
ATOM 1993 N N . HIS A 1 257 ? 24.381 21.345 -1.062 1.00 92.12 257 HIS A N 1
ATOM 1994 C CA . HIS A 1 257 ? 25.445 22.059 -0.372 1.00 92.12 257 HIS A CA 1
ATOM 1995 C C . HIS A 1 257 ? 25.315 23.572 -0.540 1.00 92.12 257 HIS A C 1
ATOM 1997 O O . HIS A 1 257 ? 24.792 24.063 -1.540 1.00 92.12 257 HIS A O 1
ATOM 2003 N N . TRP A 1 258 ? 25.815 24.325 0.440 1.00 90.00 258 TRP A N 1
ATOM 2004 C CA . TRP A 1 258 ? 25.765 25.795 0.436 1.00 90.00 258 TRP A CA 1
ATOM 2005 C C . TRP A 1 258 ? 26.537 26.440 -0.733 1.00 90.00 258 TRP A C 1
ATOM 2007 O O . TRP A 1 258 ? 26.282 27.591 -1.074 1.00 90.00 258 TRP A O 1
ATOM 2017 N N . ASP A 1 259 ? 27.443 25.703 -1.383 1.00 89.56 259 ASP A N 1
ATOM 2018 C CA . ASP A 1 259 ? 28.176 26.134 -2.582 1.00 89.56 259 ASP A CA 1
ATOM 2019 C C . ASP A 1 259 ? 27.431 25.843 -3.903 1.00 89.56 259 ASP A C 1
ATOM 2021 O O . ASP A 1 259 ? 28.023 25.925 -4.979 1.00 89.56 259 ASP A O 1
ATOM 2025 N N . ASN A 1 260 ? 26.140 25.503 -3.823 1.00 88.31 260 ASN A N 1
ATOM 2026 C CA . ASN A 1 260 ? 25.275 25.078 -4.928 1.00 88.31 260 ASN A CA 1
ATOM 2027 C C . ASN A 1 260 ? 25.685 23.764 -5.607 1.00 88.31 260 ASN A C 1
ATOM 2029 O O . ASN A 1 260 ? 25.133 23.424 -6.652 1.00 88.31 260 ASN A O 1
ATOM 2033 N N . THR A 1 261 ? 26.617 23.000 -5.030 1.00 90.31 261 THR A N 1
ATOM 2034 C CA . THR A 1 261 ? 26.859 21.628 -5.484 1.00 90.31 261 THR A CA 1
ATOM 2035 C C . THR A 1 261 ? 25.893 20.651 -4.825 1.00 90.31 261 THR A C 1
ATOM 2037 O O . THR A 1 261 ? 25.286 20.932 -3.789 1.00 90.31 261 THR A O 1
ATOM 2040 N N . GLN A 1 262 ? 25.741 19.483 -5.439 1.00 90.12 262 GLN A N 1
ATOM 2041 C CA . GLN A 1 262 ? 24.888 18.416 -4.940 1.00 90.12 262 GLN A CA 1
ATOM 2042 C C . GLN A 1 262 ? 25.709 17.144 -4.758 1.00 90.12 262 GLN A C 1
ATOM 2044 O O . GLN A 1 262 ? 26.555 16.815 -5.590 1.00 90.12 262 GLN A O 1
ATOM 2049 N N . THR A 1 263 ? 25.446 16.428 -3.670 1.00 92.44 263 THR A N 1
ATOM 2050 C CA . THR A 1 263 ? 25.944 15.069 -3.468 1.00 92.44 263 THR A CA 1
ATOM 2051 C C . THR A 1 263 ? 24.793 14.093 -3.564 1.00 92.44 263 THR A C 1
ATOM 2053 O O . THR A 1 263 ? 23.782 14.236 -2.876 1.00 92.44 263 THR A O 1
ATOM 2056 N N . LEU A 1 264 ? 24.976 13.091 -4.415 1.00 90.12 264 LEU A N 1
ATOM 2057 C CA . LEU A 1 264 ? 24.067 11.971 -4.573 1.00 90.12 264 LEU A CA 1
ATOM 2058 C C . LEU A 1 264 ? 24.694 10.762 -3.884 1.00 90.12 264 LEU A C 1
ATOM 2060 O O . LEU A 1 264 ? 25.788 10.334 -4.246 1.00 90.12 264 LEU A O 1
ATOM 2064 N N . LEU A 1 265 ? 24.022 10.244 -2.859 1.00 89.19 265 LEU A N 1
ATOM 2065 C CA . LEU A 1 265 ? 24.401 9.000 -2.196 1.00 89.19 265 LEU A CA 1
ATOM 2066 C C . LEU A 1 265 ? 23.404 7.913 -2.623 1.00 89.19 265 LEU A C 1
ATOM 2068 O O . LEU A 1 265 ? 22.242 7.991 -2.211 1.00 89.19 265 LEU A O 1
ATOM 2072 N N . PRO A 1 266 ? 23.806 6.915 -3.431 1.00 86.69 266 PRO A N 1
ATOM 2073 C CA . PRO A 1 266 ? 22.893 5.879 -3.908 1.00 86.69 266 PRO A CA 1
ATOM 2074 C C . PRO A 1 266 ? 22.231 5.117 -2.761 1.00 86.69 266 PRO A C 1
ATOM 2076 O O . PRO A 1 266 ? 22.888 4.727 -1.794 1.00 86.69 266 PRO A O 1
ATOM 2079 N N . LEU A 1 267 ? 20.918 4.895 -2.852 1.00 83.75 267 LEU A N 1
ATOM 2080 C CA . LEU A 1 267 ? 20.152 4.223 -1.795 1.00 83.75 267 LEU A CA 1
ATOM 2081 C C . LEU A 1 267 ? 20.578 2.763 -1.594 1.00 83.75 267 LEU A C 1
ATOM 2083 O O . LEU A 1 267 ? 20.431 2.231 -0.493 1.00 83.75 267 LEU A O 1
ATOM 2087 N N . GLU A 1 268 ? 21.090 2.121 -2.641 1.00 79.56 268 GLU A N 1
ATOM 2088 C CA . GLU A 1 268 ? 21.648 0.763 -2.598 1.00 79.56 268 GLU A CA 1
ATOM 2089 C C . GLU A 1 268 ? 22.924 0.669 -1.752 1.00 79.56 268 GLU A C 1
ATOM 2091 O O . GLU A 1 268 ? 23.191 -0.365 -1.145 1.00 79.56 268 GLU A O 1
ATOM 2096 N N . ASP A 1 269 ? 23.664 1.774 -1.649 1.00 83.88 269 ASP A N 1
ATOM 2097 C CA . ASP A 1 269 ? 24.980 1.827 -1.018 1.00 83.88 269 ASP A CA 1
ATOM 2098 C C . ASP A 1 269 ? 24.955 2.513 0.350 1.00 83.88 269 ASP A C 1
ATOM 2100 O O . ASP A 1 269 ? 25.849 2.280 1.166 1.00 83.88 269 ASP A O 1
ATOM 2104 N N . TYR A 1 270 ? 23.957 3.356 0.620 1.00 85.06 270 TYR A N 1
ATOM 2105 C CA . TYR A 1 270 ? 23.904 4.214 1.802 1.00 85.06 270 TYR A CA 1
ATOM 2106 C C . TYR A 1 270 ? 22.580 4.105 2.539 1.00 85.06 270 TYR A C 1
ATOM 2108 O O . TYR A 1 270 ? 21.531 4.087 1.912 1.00 85.06 270 TYR A O 1
ATOM 2116 N N . ILE A 1 271 ? 22.613 4.143 3.871 1.00 84.56 271 ILE A N 1
ATOM 2117 C CA . ILE A 1 271 ? 21.440 4.333 4.736 1.00 84.56 271 ILE A CA 1
ATOM 2118 C C . ILE A 1 271 ? 21.650 5.558 5.630 1.00 84.56 271 ILE A C 1
ATOM 2120 O O . ILE A 1 271 ? 22.764 5.810 6.085 1.00 84.56 271 ILE A O 1
ATOM 2124 N N . GLU A 1 272 ? 20.599 6.340 5.866 1.00 84.75 272 GLU A N 1
ATOM 2125 C CA . GLU A 1 272 ? 20.642 7.459 6.816 1.00 84.75 272 GLU A CA 1
ATOM 2126 C C . GLU A 1 272 ? 20.810 6.939 8.260 1.00 84.75 272 GLU A C 1
ATOM 2128 O O . GLU A 1 272 ? 20.193 5.949 8.656 1.00 84.75 272 GLU A O 1
ATOM 2133 N N . GLY A 1 273 ? 21.675 7.591 9.039 1.00 80.06 273 GLY A N 1
ATOM 2134 C CA . GLY A 1 273 ? 22.170 7.116 10.334 1.00 80.06 273 GLY A CA 1
ATOM 2135 C C . GLY A 1 273 ? 23.603 6.546 10.268 1.00 80.06 273 GLY A C 1
ATOM 2136 O O . GLY A 1 273 ? 24.299 6.754 9.278 1.00 80.06 273 GLY A O 1
ATOM 2137 N N . PRO A 1 274 ? 24.080 5.848 11.318 1.00 75.44 274 PRO A N 1
ATOM 2138 C CA . PRO A 1 274 ? 23.372 5.545 12.558 1.00 75.44 274 PRO A CA 1
ATOM 2139 C C . PRO A 1 274 ? 23.172 6.800 13.409 1.00 75.44 274 PRO A C 1
ATOM 2141 O O . PRO A 1 274 ? 24.063 7.638 13.538 1.00 75.44 274 PRO A O 1
ATOM 2144 N N . TYR A 1 275 ? 22.010 6.900 14.035 1.00 75.56 275 TYR A N 1
ATOM 2145 C CA . TYR A 1 275 ? 21.789 7.872 15.100 1.00 75.56 275 TYR A CA 1
ATOM 2146 C C . TYR A 1 275 ? 22.206 7.269 16.442 1.00 75.56 275 TYR A C 1
ATOM 2148 O O . TYR A 1 275 ? 22.339 6.056 16.538 1.00 75.56 275 TYR A O 1
ATOM 2156 N N . ASP A 1 276 ? 22.452 8.083 17.465 1.00 67.62 276 ASP A N 1
ATOM 2157 C CA . ASP A 1 276 ? 22.825 7.642 18.809 1.00 67.62 276 ASP A CA 1
ATOM 2158 C C . ASP A 1 276 ? 22.062 8.386 19.913 1.00 67.62 276 ASP A C 1
ATOM 2160 O O . ASP A 1 276 ? 21.613 9.515 19.747 1.00 67.62 276 ASP A O 1
ATOM 2164 N N . GLY A 1 277 ? 21.880 7.748 21.071 1.00 63.81 277 GLY A N 1
ATOM 2165 C CA . GLY A 1 277 ? 21.139 8.349 22.181 1.00 63.81 277 GLY A CA 1
ATOM 2166 C C . GLY A 1 277 ? 21.910 9.448 22.917 1.00 63.81 277 GLY A C 1
ATOM 2167 O O . GLY A 1 277 ? 21.325 10.120 23.763 1.00 63.81 277 GLY A O 1
ATOM 2168 N N . LEU A 1 278 ? 23.198 9.652 22.625 1.00 66.94 278 LEU A N 1
ATOM 2169 C CA . LEU A 1 278 ? 23.999 10.708 23.245 1.00 66.94 278 LEU A CA 1
ATOM 2170 C C . LEU A 1 278 ? 23.679 12.062 22.596 1.00 66.94 278 LEU A C 1
ATOM 2172 O O . LEU A 1 278 ? 23.349 13.026 23.289 1.00 66.94 278 LEU A O 1
ATOM 2176 N N . ASN A 1 279 ? 23.722 12.114 21.267 1.00 68.38 279 ASN A N 1
ATOM 2177 C CA . ASN A 1 279 ? 23.659 13.339 20.474 1.00 68.38 279 ASN A CA 1
ATOM 2178 C C . ASN A 1 279 ? 22.339 13.490 19.706 1.00 68.38 279 ASN A C 1
ATOM 2180 O O . ASN A 1 279 ? 21.936 14.610 19.404 1.00 68.38 279 ASN A O 1
ATOM 2184 N N . ASP A 1 280 ? 21.611 12.405 19.452 1.00 76.94 280 ASP A N 1
ATOM 2185 C CA . ASP A 1 280 ? 20.424 12.410 18.591 1.00 76.94 280 ASP A CA 1
ATOM 2186 C C . ASP A 1 280 ? 19.136 12.190 19.401 1.00 76.94 280 ASP A C 1
ATOM 2188 O O . ASP A 1 280 ? 19.166 11.907 20.606 1.00 76.94 280 ASP A O 1
ATOM 2192 N N . ASN A 1 281 ? 17.979 12.413 18.777 1.00 79.56 281 ASN A N 1
ATOM 2193 C CA . ASN A 1 281 ? 16.673 12.224 19.412 1.00 79.56 281 ASN A CA 1
ATOM 2194 C C . ASN A 1 281 ? 15.626 11.773 18.382 1.00 79.56 281 ASN A C 1
ATOM 2196 O O . ASN A 1 281 ? 15.894 11.725 17.183 1.00 79.56 281 ASN A O 1
ATOM 2200 N N . ALA A 1 282 ? 14.440 11.399 18.860 1.00 83.88 282 ALA A N 1
ATOM 2201 C CA . ALA A 1 282 ? 13.322 11.005 18.011 1.00 83.88 282 ALA A CA 1
ATOM 2202 C C . ALA A 1 282 ? 12.313 12.149 17.890 1.00 83.88 282 ALA A C 1
ATOM 2204 O O . ALA A 1 282 ? 11.913 12.722 18.909 1.00 83.88 282 ALA A O 1
ATOM 2205 N N . PHE A 1 283 ? 11.861 12.426 16.670 1.00 86.56 283 PHE A N 1
ATOM 2206 C CA . PHE A 1 283 ? 10.889 13.480 16.387 1.00 86.56 283 PHE A CA 1
ATOM 2207 C C . PHE A 1 283 ? 9.784 12.972 15.471 1.00 86.56 283 PHE A C 1
ATOM 2209 O O . PHE A 1 283 ? 10.019 12.109 14.622 1.00 86.56 283 PHE A O 1
ATOM 2216 N N . LEU A 1 284 ? 8.586 13.527 15.628 1.00 89.69 284 LEU A N 1
ATOM 2217 C CA . LEU A 1 284 ? 7.454 13.239 14.763 1.00 89.69 284 LEU A CA 1
ATOM 2218 C C . LEU A 1 284 ? 7.727 13.705 13.342 1.00 89.69 284 LEU A C 1
ATOM 2220 O O . LEU A 1 284 ? 7.857 14.896 13.061 1.00 89.69 284 LEU A O 1
ATOM 2224 N N . ARG A 1 285 ? 7.806 12.743 12.426 1.00 87.19 285 ARG A N 1
ATOM 2225 C CA . ARG A 1 285 ? 8.080 12.990 11.010 1.00 87.19 285 ARG A CA 1
ATOM 2226 C C . ARG A 1 285 ? 7.298 12.016 10.147 1.00 87.19 285 ARG A C 1
ATOM 2228 O O . ARG A 1 285 ? 7.008 10.901 10.565 1.00 87.19 285 ARG A O 1
ATOM 2235 N N . ARG A 1 286 ? 6.993 12.452 8.926 1.00 88.00 286 ARG A N 1
ATOM 2236 C CA . ARG A 1 286 ? 6.393 11.644 7.860 1.00 88.00 286 ARG A CA 1
ATOM 2237 C C . ARG A 1 286 ? 7.466 11.325 6.827 1.00 88.00 286 ARG A C 1
ATOM 2239 O O . ARG A 1 286 ? 8.227 12.218 6.452 1.00 88.00 286 ARG A O 1
ATOM 2246 N N . GLN A 1 287 ? 7.523 10.085 6.360 1.00 82.69 287 GLN A N 1
ATOM 2247 C CA . GLN A 1 287 ? 8.403 9.688 5.261 1.00 82.69 287 GLN A CA 1
ATOM 2248 C C . GLN A 1 287 ? 7.625 9.533 3.959 1.00 82.69 287 GLN A C 1
ATOM 2250 O O . GLN A 1 287 ? 6.402 9.368 3.962 1.00 82.69 287 GLN A O 1
ATOM 2255 N N . ASP A 1 288 ? 8.347 9.604 2.837 1.00 84.88 288 ASP A N 1
ATOM 2256 C CA . ASP A 1 288 ? 7.790 9.208 1.545 1.00 84.88 288 ASP A CA 1
ATOM 2257 C C . ASP A 1 288 ? 7.258 7.780 1.622 1.00 84.88 288 ASP A C 1
ATOM 2259 O O . ASP A 1 288 ? 7.898 6.937 2.235 1.00 84.88 288 ASP A O 1
ATOM 2263 N N . GLY A 1 289 ? 6.064 7.512 1.104 1.00 84.88 289 GLY A N 1
ATOM 2264 C CA . GLY A 1 289 ? 5.477 6.181 1.226 1.00 84.88 289 GLY A CA 1
ATOM 2265 C C . GLY A 1 289 ? 5.801 5.241 0.067 1.00 84.88 289 GLY A C 1
ATOM 2266 O O . GLY A 1 289 ? 5.434 4.073 0.169 1.00 84.88 289 GLY A O 1
ATOM 2267 N N . ASP A 1 290 ? 6.445 5.705 -1.011 1.00 87.00 290 ASP A N 1
ATOM 2268 C CA . ASP A 1 290 ? 6.574 4.981 -2.287 1.00 87.00 290 ASP A CA 1
ATOM 2269 C C . ASP A 1 290 ? 5.219 4.546 -2.889 1.00 87.00 290 ASP A C 1
ATOM 2271 O O . ASP A 1 290 ? 5.144 3.534 -3.590 1.00 87.00 290 ASP A O 1
ATOM 2275 N N . GLN A 1 291 ? 4.126 5.273 -2.618 1.00 90.44 291 GLN A N 1
ATOM 2276 C CA . GLN A 1 291 ? 2.781 4.877 -3.058 1.00 90.44 291 GLN A CA 1
ATOM 2277 C C . GLN A 1 291 ? 2.692 4.730 -4.582 1.00 90.44 291 GLN A C 1
ATOM 2279 O O . GLN A 1 291 ? 2.111 3.758 -5.066 1.00 90.44 291 GLN A O 1
ATOM 2284 N N . LEU A 1 292 ? 3.268 5.668 -5.345 1.00 90.25 292 LEU A N 1
ATOM 2285 C CA . LEU A 1 292 ? 3.276 5.608 -6.809 1.00 90.25 292 LEU A CA 1
ATOM 2286 C C . LEU A 1 292 ? 4.107 4.421 -7.302 1.00 90.25 292 LEU A C 1
ATOM 2288 O O . LEU A 1 292 ? 3.599 3.617 -8.074 1.00 90.25 292 LEU A O 1
ATOM 2292 N N . SER A 1 293 ? 5.331 4.236 -6.802 1.00 89.88 293 SER A N 1
ATOM 2293 C CA . SER A 1 293 ? 6.184 3.104 -7.199 1.00 89.88 293 SER A CA 1
ATOM 2294 C C . SER A 1 293 ? 5.542 1.746 -6.885 1.00 89.88 293 SER A C 1
ATOM 2296 O O . SER A 1 293 ? 5.616 0.821 -7.692 1.00 89.88 293 SER A O 1
ATOM 2298 N N . ARG A 1 294 ? 4.839 1.630 -5.752 1.00 91.94 294 ARG A N 1
ATOM 2299 C CA . ARG A 1 294 ? 4.060 0.434 -5.393 1.00 91.94 294 ARG A CA 1
ATOM 2300 C C . ARG A 1 294 ? 2.827 0.255 -6.270 1.00 91.94 294 ARG A C 1
ATOM 2302 O O . ARG A 1 294 ? 2.506 -0.874 -6.618 1.00 91.94 294 ARG A O 1
ATOM 2309 N N . THR A 1 295 ? 2.170 1.344 -6.668 1.00 93.38 295 THR A N 1
ATOM 2310 C CA . THR A 1 295 ? 1.064 1.305 -7.639 1.00 93.38 295 THR A CA 1
ATOM 2311 C C . THR A 1 295 ? 1.541 0.753 -8.980 1.00 93.38 295 THR A C 1
ATOM 2313 O O . THR A 1 295 ? 0.905 -0.147 -9.519 1.00 93.38 295 THR A O 1
ATOM 2316 N N . LEU A 1 296 ? 2.693 1.214 -9.479 1.00 93.44 296 LEU A N 1
ATOM 2317 C CA . LEU A 1 296 ? 3.295 0.666 -10.698 1.00 93.44 296 LEU A CA 1
ATOM 2318 C C . LEU A 1 296 ? 3.656 -0.817 -10.532 1.00 93.44 296 LEU A C 1
ATOM 2320 O O . LEU A 1 296 ? 3.430 -1.600 -11.448 1.00 93.44 296 LEU A O 1
ATOM 2324 N N . ASN A 1 297 ? 4.141 -1.225 -9.352 1.00 93.62 297 ASN A N 1
ATOM 2325 C CA . ASN A 1 297 ? 4.388 -2.637 -9.052 1.00 93.62 297 ASN A CA 1
ATOM 2326 C C . ASN A 1 297 ? 3.104 -3.488 -9.085 1.00 93.62 297 ASN A C 1
ATOM 2328 O O . ASN A 1 297 ? 3.111 -4.594 -9.616 1.00 93.62 297 ASN A O 1
ATOM 2332 N N . PHE A 1 298 ? 1.989 -2.982 -8.546 1.00 94.25 298 PHE A N 1
ATOM 2333 C CA . PHE A 1 298 ? 0.698 -3.668 -8.660 1.00 94.25 298 PHE A CA 1
ATOM 2334 C C . PHE A 1 298 ? 0.233 -3.761 -10.113 1.00 94.25 298 PHE A C 1
ATOM 2336 O O . PHE A 1 298 ? -0.250 -4.812 -10.516 1.00 94.25 298 PHE A O 1
ATOM 2343 N N . TYR A 1 299 ? 0.454 -2.713 -10.909 1.00 94.25 299 TYR A N 1
ATOM 2344 C CA . TYR A 1 299 ? 0.084 -2.711 -12.322 1.00 94.25 299 TYR A CA 1
ATOM 2345 C C . TYR A 1 299 ? 0.846 -3.796 -13.088 1.00 94.25 299 TYR A C 1
ATOM 2347 O O . TYR A 1 299 ? 0.235 -4.604 -13.780 1.00 94.25 299 TYR A O 1
ATOM 2355 N N . VAL A 1 300 ? 2.171 -3.885 -12.913 1.00 94.31 300 VAL A N 1
ATOM 2356 C CA . VAL A 1 300 ? 2.962 -4.934 -13.579 1.00 94.31 300 VAL A CA 1
ATOM 2357 C C . VAL A 1 300 ? 2.636 -6.336 -13.051 1.00 94.31 300 VAL A C 1
ATOM 2359 O O . VAL A 1 300 ? 2.658 -7.296 -13.817 1.00 94.31 300 VAL A O 1
ATOM 2362 N N . ASN A 1 301 ? 2.260 -6.472 -11.772 1.00 93.31 301 ASN A N 1
ATOM 2363 C CA . ASN A 1 301 ? 1.821 -7.745 -11.192 1.00 93.31 301 ASN A CA 1
ATOM 2364 C C . ASN A 1 301 ? 0.590 -8.305 -11.929 1.00 93.31 301 ASN A C 1
ATOM 2366 O O . ASN A 1 301 ? 0.448 -9.522 -12.050 1.00 93.31 301 ASN A O 1
ATOM 2370 N N . ASP A 1 302 ? -0.278 -7.452 -12.479 1.00 92.25 302 ASP A N 1
ATOM 2371 C CA . ASP A 1 302 ? -1.466 -7.879 -13.225 1.00 92.25 302 ASP A CA 1
ATOM 2372 C C . ASP A 1 302 ? -1.168 -8.502 -14.590 1.00 92.25 302 ASP A C 1
ATOM 2374 O O . ASP A 1 302 ? -2.063 -9.099 -15.174 1.00 92.25 302 ASP A O 1
ATOM 2378 N N . PHE A 1 303 ? 0.072 -8.513 -15.079 1.00 94.12 303 PHE A N 1
ATOM 2379 C CA . PHE A 1 303 ? 0.428 -9.121 -16.368 1.00 94.12 303 PHE A CA 1
ATOM 2380 C C . PHE A 1 303 ? 0.631 -10.642 -16.288 1.00 94.12 303 PHE A C 1
ATOM 2382 O O . PHE A 1 303 ? 1.686 -11.187 -16.620 1.00 94.12 303 PHE A O 1
ATOM 2389 N N . ARG A 1 304 ? -0.435 -11.338 -15.876 1.00 92.75 304 ARG A N 1
ATOM 2390 C CA . ARG A 1 304 ? -0.506 -12.793 -15.655 1.00 92.75 304 ARG A CA 1
ATOM 2391 C C . ARG A 1 304 ? -1.687 -13.459 -16.379 1.00 92.75 304 ARG A C 1
ATOM 2393 O O . ARG A 1 304 ? -2.368 -14.319 -15.839 1.00 92.75 304 ARG A O 1
ATOM 2400 N N . GLY A 1 305 ? -1.953 -13.024 -17.609 1.00 91.56 305 GLY A N 1
ATOM 2401 C CA . GLY A 1 305 ? -3.102 -13.448 -18.420 1.00 91.56 305 GLY A CA 1
ATOM 2402 C C . GLY A 1 305 ? -4.401 -12.744 -18.028 1.00 91.56 305 GLY A C 1
ATOM 2403 O O . GLY A 1 305 ? -4.489 -12.167 -16.949 1.00 91.56 305 GLY A O 1
ATOM 2404 N N . SER A 1 306 ? -5.422 -12.795 -18.885 1.00 91.25 306 SER A N 1
ATOM 2405 C CA . SER A 1 306 ? -6.688 -12.100 -18.625 1.00 91.25 306 SER A CA 1
ATOM 2406 C C . SER A 1 306 ? -7.508 -12.773 -17.522 1.00 91.25 306 SER A C 1
ATOM 2408 O O . SER A 1 306 ? -7.294 -13.946 -17.205 1.00 91.25 306 SER A O 1
ATOM 2410 N N . ASP A 1 307 ? -8.509 -12.082 -16.976 1.00 89.31 307 ASP A N 1
ATOM 2411 C CA . ASP A 1 307 ? -9.416 -12.660 -15.970 1.00 89.31 307 ASP A CA 1
ATOM 2412 C C . ASP A 1 307 ? -10.129 -13.929 -16.471 1.00 89.31 307 ASP A C 1
ATOM 2414 O O . ASP A 1 307 ? -10.373 -14.861 -15.702 1.00 89.31 307 ASP A O 1
ATOM 2418 N N . THR A 1 308 ? -10.383 -14.018 -17.782 1.00 89.94 308 THR A N 1
ATOM 2419 C CA . THR A 1 308 ? -10.923 -15.235 -18.411 1.00 89.94 308 THR A CA 1
ATOM 2420 C C . THR A 1 308 ? -9.928 -16.393 -18.338 1.00 89.94 308 THR A C 1
ATOM 2422 O O . THR A 1 308 ? -10.317 -17.505 -17.986 1.00 89.94 308 THR A O 1
ATOM 2425 N N . ASN A 1 309 ? -8.644 -16.143 -18.613 1.00 90.19 309 ASN A N 1
ATOM 2426 C CA . ASN A 1 309 ? -7.604 -17.171 -18.530 1.00 90.19 309 ASN A CA 1
ATOM 2427 C C . ASN A 1 309 ? -7.398 -17.630 -17.082 1.00 90.19 309 ASN A C 1
ATOM 2429 O O . ASN A 1 309 ? -7.333 -18.826 -16.816 1.00 90.19 309 ASN A O 1
ATOM 2433 N N . ARG A 1 310 ? -7.359 -16.691 -16.128 1.00 87.62 310 ARG A N 1
ATOM 2434 C CA . ARG A 1 310 ? -7.159 -16.983 -14.696 1.00 87.62 310 ARG A CA 1
ATOM 2435 C C . ARG A 1 310 ? -8.269 -17.864 -14.111 1.00 87.62 310 ARG A C 1
ATOM 2437 O O . ARG A 1 310 ? -8.019 -18.619 -13.169 1.00 87.62 310 ARG A O 1
ATOM 2444 N N . ALA A 1 311 ? -9.479 -17.788 -14.669 1.00 84.44 311 ALA A N 1
ATOM 2445 C CA . ALA A 1 311 ? -10.627 -18.592 -14.259 1.00 84.44 311 ALA A CA 1
ATOM 2446 C C . ALA A 1 311 ? -10.593 -20.047 -14.772 1.00 84.44 311 ALA A C 1
ATOM 2448 O O . ALA A 1 311 ? -11.388 -20.869 -14.309 1.00 84.44 311 ALA A O 1
ATOM 2449 N N . LEU A 1 312 ? -9.690 -20.389 -15.700 1.00 83.50 312 LEU A N 1
ATOM 2450 C CA . LEU A 1 312 ? -9.562 -21.748 -16.228 1.00 83.50 312 LEU A CA 1
ATOM 2451 C C . LEU A 1 312 ? -9.063 -22.718 -15.151 1.00 83.50 312 LEU A C 1
ATOM 2453 O O . LEU A 1 312 ? -8.222 -22.381 -14.312 1.00 83.50 312 LEU A O 1
ATOM 2457 N N . SER A 1 313 ? -9.557 -23.957 -15.182 1.00 76.81 313 SER A N 1
ATOM 2458 C CA . SER A 1 313 ? -9.163 -25.007 -14.233 1.00 76.81 313 SER A CA 1
ATOM 2459 C C . SER A 1 313 ? -7.717 -25.476 -14.414 1.00 76.81 313 SER A C 1
ATOM 2461 O O . SER A 1 313 ? -7.085 -25.872 -13.440 1.00 76.81 313 SER A O 1
ATOM 2463 N N . ASP A 1 314 ? -7.199 -25.396 -15.635 1.00 82.19 314 ASP A N 1
ATOM 2464 C CA . ASP A 1 314 ? -5.855 -25.789 -16.073 1.00 82.19 314 ASP A CA 1
ATOM 2465 C C . ASP A 1 314 ? -4.914 -24.590 -16.272 1.00 82.19 314 ASP A C 1
ATOM 2467 O O . ASP A 1 314 ? -3.871 -24.718 -16.900 1.00 82.19 314 ASP A O 1
ATOM 2471 N N . TYR A 1 315 ? -5.266 -23.424 -15.726 1.00 87.19 315 TYR A N 1
ATOM 2472 C CA . TYR A 1 315 ? -4.412 -22.241 -15.762 1.00 87.19 315 TYR A CA 1
ATOM 2473 C C . TYR A 1 315 ? -3.083 -22.471 -15.024 1.00 87.19 315 TYR A C 1
ATOM 2475 O O . TYR A 1 315 ? -3.077 -22.720 -13.812 1.00 87.19 315 TYR A O 1
ATOM 2483 N N . PHE A 1 316 ? -1.979 -22.285 -15.750 1.00 87.81 316 PHE A N 1
ATOM 2484 C CA . PHE A 1 316 ? -0.618 -22.161 -15.232 1.00 87.81 316 PHE A CA 1
ATOM 2485 C C . PHE A 1 316 ? -0.057 -20.787 -15.596 1.00 87.81 316 PHE A C 1
ATOM 2487 O O . PHE A 1 316 ? -0.277 -20.278 -16.695 1.00 87.81 316 PHE A O 1
ATOM 2494 N N . VAL A 1 317 ? 0.641 -20.150 -14.656 1.00 89.12 317 VAL A N 1
ATOM 2495 C CA . VAL A 1 317 ? 1.092 -18.760 -14.825 1.00 89.12 317 VAL A CA 1
ATOM 2496 C C . VAL A 1 317 ? 2.136 -18.639 -15.937 1.00 89.12 317 VAL A C 1
ATOM 2498 O O . VAL A 1 317 ? 2.162 -17.641 -16.648 1.00 89.12 317 VAL A O 1
ATOM 2501 N N . GLU A 1 318 ? 2.943 -19.675 -16.138 1.00 90.38 318 GLU A N 1
ATOM 2502 C CA . GLU A 1 318 ? 4.029 -19.760 -17.114 1.00 90.38 318 GLU A CA 1
ATOM 2503 C C . GLU A 1 318 ? 3.538 -19.721 -18.568 1.00 90.38 318 GLU A C 1
ATOM 2505 O O . GLU A 1 318 ? 4.275 -19.288 -19.457 1.00 90.38 318 GLU A O 1
ATOM 2510 N N . ASP A 1 319 ? 2.291 -20.132 -18.808 1.00 90.94 319 ASP A N 1
ATOM 2511 C CA . ASP A 1 319 ? 1.699 -20.174 -20.146 1.00 90.94 319 ASP A CA 1
ATOM 2512 C C . ASP A 1 319 ? 1.226 -18.792 -20.621 1.00 90.94 319 ASP A C 1
ATOM 2514 O O . ASP A 1 319 ? 1.131 -18.548 -21.825 1.00 90.94 319 ASP A O 1
ATOM 2518 N N . TYR A 1 320 ? 0.945 -17.874 -19.689 1.00 93.88 320 TYR A N 1
ATOM 2519 C CA . TYR A 1 320 ? 0.300 -16.593 -19.995 1.00 93.88 320 TYR A CA 1
ATOM 2520 C C . TYR A 1 320 ? 1.093 -15.367 -19.542 1.00 93.88 320 TYR A C 1
ATOM 2522 O O . TYR A 1 320 ? 1.032 -14.330 -20.202 1.00 93.88 320 TYR A O 1
ATOM 2530 N N . ALA A 1 321 ? 1.789 -15.437 -18.409 1.00 94.81 321 ALA A N 1
ATOM 2531 C CA . ALA A 1 321 ? 2.395 -14.271 -17.783 1.00 94.81 321 ALA A CA 1
ATOM 2532 C C . ALA A 1 321 ? 3.637 -13.765 -18.521 1.00 94.81 321 ALA A C 1
ATOM 2534 O O . ALA A 1 321 ? 4.317 -14.502 -19.237 1.00 94.81 321 ALA A O 1
ATOM 2535 N N . PHE A 1 322 ? 3.946 -12.488 -18.301 1.00 96.38 322 PHE A N 1
ATOM 2536 C CA . PHE A 1 322 ? 5.236 -11.927 -18.681 1.00 96.38 322 PHE A CA 1
ATOM 2537 C C . PHE A 1 322 ? 6.359 -12.658 -17.928 1.00 96.38 322 PHE A C 1
ATOM 2539 O O . PHE A 1 322 ? 6.234 -12.921 -16.732 1.00 96.38 322 PHE A O 1
ATOM 2546 N N . ASP A 1 323 ? 7.452 -12.992 -18.618 1.00 95.12 323 ASP A N 1
ATOM 2547 C CA . ASP A 1 323 ? 8.573 -13.755 -18.047 1.00 95.12 323 ASP A CA 1
ATOM 2548 C C . ASP A 1 323 ? 9.458 -12.890 -17.132 1.00 95.12 323 ASP A C 1
ATOM 2550 O O . ASP A 1 323 ? 10.563 -12.467 -17.486 1.00 95.12 323 ASP A O 1
ATOM 2554 N N . PHE A 1 324 ? 8.950 -12.594 -15.935 1.00 95.06 324 PHE A N 1
ATOM 2555 C CA . PHE A 1 324 ? 9.646 -11.766 -14.955 1.00 95.06 324 PHE A CA 1
ATOM 2556 C C . PHE A 1 324 ? 10.931 -12.422 -14.435 1.00 95.06 324 PHE A C 1
ATOM 2558 O O . PHE A 1 324 ? 11.915 -11.712 -14.212 1.00 95.06 324 PHE A O 1
ATOM 2565 N N . GLN A 1 325 ? 10.975 -13.754 -14.289 1.00 93.62 325 GLN A N 1
ATOM 2566 C CA . GLN A 1 325 ? 12.203 -14.458 -13.908 1.00 93.62 325 GLN A CA 1
ATOM 2567 C C . GLN A 1 325 ? 13.330 -14.149 -14.896 1.00 93.62 325 GLN A C 1
ATOM 2569 O O . GLN A 1 325 ? 14.414 -13.723 -14.490 1.00 93.62 325 GLN A O 1
ATOM 2574 N N . ARG A 1 326 ? 13.085 -14.343 -16.196 1.00 92.38 326 ARG A N 1
ATOM 2575 C CA . ARG A 1 326 ? 14.069 -14.074 -17.247 1.00 92.38 326 ARG A CA 1
ATOM 2576 C C . ARG A 1 326 ? 14.382 -12.588 -17.363 1.00 92.38 326 ARG A C 1
ATOM 2578 O O . ARG A 1 326 ? 15.534 -12.246 -17.619 1.00 92.38 326 ARG A O 1
ATOM 2585 N N . PHE A 1 327 ? 13.394 -11.717 -17.174 1.00 94.38 327 PHE A N 1
ATOM 2586 C CA . PHE A 1 327 ? 13.568 -10.270 -17.283 1.00 94.38 327 PHE A CA 1
ATOM 2587 C C . PHE A 1 327 ? 14.541 -9.744 -16.236 1.00 94.38 327 PHE A C 1
ATOM 2589 O O . PHE A 1 327 ? 15.518 -9.091 -16.583 1.00 94.38 327 PHE A O 1
ATOM 2596 N N . PHE A 1 328 ? 14.346 -10.094 -14.966 1.00 93.25 328 PHE A N 1
ATOM 2597 C CA . PHE A 1 328 ? 15.134 -9.511 -13.884 1.00 93.25 328 PHE A CA 1
ATOM 2598 C C . PHE A 1 328 ? 16.489 -10.168 -13.631 1.00 93.25 328 PHE A C 1
ATOM 2600 O O . PHE A 1 328 ? 17.263 -9.609 -12.859 1.00 93.25 328 PHE A O 1
ATOM 2607 N N . THR A 1 329 ? 16.782 -11.322 -14.235 1.00 91.62 329 THR A N 1
ATOM 2608 C CA . THR A 1 329 ? 18.030 -12.080 -14.000 1.00 91.62 329 THR A CA 1
ATOM 2609 C C . THR A 1 329 ? 18.997 -12.060 -15.183 1.00 91.62 329 THR A C 1
ATOM 2611 O O . THR A 1 329 ? 20.017 -12.750 -15.168 1.00 91.62 329 THR A O 1
ATOM 2614 N N . ARG A 1 330 ? 18.691 -11.295 -16.237 1.00 90.06 330 ARG A N 1
ATOM 2615 C CA . ARG A 1 330 ? 19.476 -11.265 -17.477 1.00 90.06 330 ARG A CA 1
ATOM 2616 C C . ARG A 1 330 ? 19.761 -9.840 -17.938 1.00 90.06 330 ARG A C 1
ATOM 2618 O O . ARG A 1 330 ? 19.189 -8.884 -17.421 1.00 90.06 330 ARG A O 1
ATOM 2625 N N . GLN A 1 331 ? 20.657 -9.724 -18.921 1.00 92.25 331 GLN A N 1
ATOM 2626 C CA . GLN A 1 331 ? 20.995 -8.456 -19.565 1.00 92.25 331 GLN A CA 1
ATOM 2627 C C . GLN A 1 331 ? 19.730 -7.755 -20.069 1.00 92.25 331 GLN A C 1
ATOM 2629 O O . GLN A 1 331 ? 18.923 -8.349 -20.789 1.00 92.25 331 GLN A O 1
ATOM 2634 N N . TYR A 1 332 ? 19.594 -6.475 -19.738 1.00 93.75 332 TYR A N 1
ATOM 2635 C CA . TYR A 1 332 ? 18.504 -5.649 -20.229 1.00 93.75 332 TYR A CA 1
ATOM 2636 C C . TYR A 1 332 ? 18.759 -5.245 -21.685 1.00 93.75 332 TYR A C 1
ATOM 2638 O O . TYR A 1 332 ? 19.705 -4.516 -21.972 1.00 93.75 332 TYR A O 1
ATOM 2646 N N . TYR A 1 333 ? 17.927 -5.707 -22.622 1.00 94.69 333 TYR A N 1
ATOM 2647 C CA . TYR A 1 333 ? 18.081 -5.382 -24.052 1.00 94.69 333 TYR A CA 1
ATOM 2648 C C . TYR A 1 333 ? 17.721 -3.934 -24.412 1.00 94.69 333 TYR A C 1
ATOM 2650 O O . TYR A 1 333 ? 18.035 -3.488 -25.514 1.00 94.69 333 TYR A O 1
ATOM 2658 N N . LEU A 1 334 ? 17.104 -3.197 -23.485 1.00 96.19 334 LEU A N 1
ATOM 2659 C CA . LEU A 1 334 ? 16.848 -1.761 -23.623 1.00 96.19 334 LEU A CA 1
ATOM 2660 C C . LEU A 1 334 ? 17.886 -0.904 -22.880 1.00 96.19 334 LEU A C 1
ATOM 2662 O O . LEU A 1 334 ? 17.703 0.304 -22.766 1.00 96.19 334 LEU A O 1
ATOM 2666 N N . ALA A 1 335 ? 18.968 -1.510 -22.377 1.00 95.19 335 ALA A N 1
ATOM 2667 C CA . ALA A 1 335 ? 20.098 -0.756 -21.851 1.00 95.19 335 ALA A CA 1
ATOM 2668 C C . ALA A 1 335 ? 20.683 0.166 -22.940 1.00 95.19 335 ALA A C 1
ATOM 2670 O O . ALA A 1 335 ? 20.697 -0.222 -24.116 1.00 95.19 335 ALA A O 1
ATOM 2671 N N . PRO A 1 336 ? 21.169 1.365 -22.576 1.00 96.50 336 PRO A N 1
ATOM 2672 C CA . PRO A 1 336 ? 21.657 2.338 -23.541 1.00 96.50 336 PRO A CA 1
ATOM 2673 C C . PRO A 1 336 ? 22.863 1.810 -24.312 1.00 96.50 336 PRO A C 1
ATOM 2675 O O . PRO A 1 336 ? 23.675 1.039 -23.788 1.00 96.50 336 PRO A O 1
ATOM 2678 N N . ALA A 1 337 ? 22.971 2.236 -25.568 1.00 96.06 337 ALA A N 1
ATOM 2679 C CA . ALA A 1 337 ? 24.096 1.886 -26.420 1.00 96.06 337 ALA A CA 1
ATOM 2680 C C . ALA A 1 337 ? 25.365 2.643 -26.013 1.00 96.06 337 ALA A C 1
ATOM 2682 O O . ALA A 1 337 ? 25.296 3.743 -25.456 1.00 96.06 337 ALA A O 1
ATOM 2683 N N . TYR A 1 338 ? 26.522 2.064 -26.335 1.00 95.88 338 TYR A N 1
ATOM 2684 C CA . TYR A 1 338 ? 27.802 2.758 -26.211 1.00 95.88 338 TYR A CA 1
ATOM 2685 C C . TYR A 1 338 ? 27.804 4.043 -27.047 1.00 95.88 338 TYR A C 1
ATOM 2687 O O . TYR A 1 338 ? 27.458 4.030 -28.232 1.00 95.88 338 TYR A O 1
ATOM 2695 N N . GLY A 1 339 ? 28.199 5.150 -26.420 1.00 95.12 339 GLY A N 1
ATOM 2696 C CA . GLY A 1 339 ? 28.203 6.472 -27.024 1.00 95.12 339 GLY A CA 1
ATOM 2697 C C . GLY A 1 339 ? 29.560 7.152 -27.010 1.00 95.12 339 GLY A C 1
ATOM 2698 O O . GLY A 1 339 ? 30.377 6.983 -26.099 1.00 95.12 339 GLY A O 1
ATOM 2699 N N . VAL A 1 340 ? 29.769 7.994 -28.016 1.00 93.12 340 VAL A N 1
ATOM 2700 C CA . VAL A 1 340 ? 30.886 8.939 -28.080 1.00 93.12 340 VAL A CA 1
ATOM 2701 C C . VAL A 1 340 ? 30.353 10.365 -28.065 1.00 93.12 340 VAL A C 1
ATOM 2703 O O . VAL A 1 340 ? 29.236 10.617 -28.506 1.00 93.12 340 VAL A O 1
ATOM 2706 N N . ALA A 1 341 ? 31.147 11.306 -27.552 1.00 90.50 341 ALA A N 1
ATOM 2707 C CA . ALA A 1 341 ? 30.779 12.717 -27.588 1.00 90.50 341 ALA A CA 1
ATOM 2708 C C . ALA A 1 341 ? 30.502 13.149 -29.030 1.00 90.50 341 ALA A C 1
ATOM 2710 O O . ALA A 1 341 ? 31.331 12.915 -29.917 1.00 90.50 341 ALA A O 1
ATOM 2711 N N . SER A 1 342 ? 29.356 13.790 -29.242 1.00 83.88 342 SER A N 1
ATOM 2712 C CA . SER A 1 342 ? 29.010 14.307 -30.553 1.00 83.88 342 SER A CA 1
ATOM 2713 C C . SER A 1 342 ? 30.004 15.393 -30.971 1.00 83.88 342 SER A C 1
ATOM 2715 O O . SER A 1 342 ? 30.617 16.094 -30.152 1.00 83.88 342 SER A O 1
ATOM 2717 N N . GLY A 1 343 ? 30.152 15.585 -32.280 1.00 82.00 343 GLY A N 1
ATOM 2718 C CA . GLY A 1 343 ? 31.010 16.639 -32.828 1.00 82.00 343 GLY A CA 1
ATOM 2719 C C . GLY A 1 343 ? 30.551 18.071 -32.504 1.00 82.00 343 GLY A C 1
ATOM 2720 O O . GLY A 1 343 ? 31.249 19.017 -32.876 1.00 82.00 343 GLY A O 1
ATOM 2721 N N . TYR A 1 344 ? 29.399 18.250 -31.846 1.00 80.88 344 TYR A N 1
ATOM 2722 C CA . TYR A 1 344 ? 28.753 19.546 -31.617 1.00 80.88 344 TYR A CA 1
ATOM 2723 C C . TYR A 1 344 ? 29.215 20.261 -30.340 1.00 80.88 344 TYR A C 1
ATOM 2725 O O . TYR A 1 344 ? 29.054 21.477 -30.236 1.00 80.88 344 TYR A O 1
ATOM 2733 N N . GLY A 1 345 ? 29.852 19.551 -29.401 1.00 76.12 345 GLY A N 1
ATOM 2734 C CA . GLY A 1 345 ? 30.435 20.148 -28.191 1.00 76.12 345 GLY A CA 1
ATOM 2735 C C . GLY A 1 345 ? 29.416 20.708 -27.188 1.00 76.12 345 GLY A C 1
ATOM 2736 O O . GLY A 1 345 ? 29.787 21.506 -26.330 1.00 76.12 345 GLY A O 1
ATOM 2737 N N . ASP A 1 346 ? 28.152 20.303 -27.295 1.00 80.31 346 ASP A N 1
ATOM 2738 C CA . ASP A 1 346 ? 27.032 20.690 -26.425 1.00 80.31 346 ASP A CA 1
ATOM 2739 C C . ASP A 1 346 ? 26.712 19.644 -25.340 1.00 80.31 346 ASP A C 1
ATOM 2741 O O . ASP A 1 346 ? 25.784 19.833 -24.559 1.00 80.31 346 ASP A O 1
ATOM 2745 N N . GLY A 1 347 ? 27.496 18.563 -25.270 1.00 79.44 347 GLY A N 1
ATOM 2746 C CA . GLY A 1 347 ? 27.274 17.442 -24.352 1.00 79.44 347 GLY A CA 1
ATOM 2747 C C . GLY A 1 347 ? 26.381 16.333 -24.917 1.00 79.44 347 GLY A C 1
ATOM 2748 O O . GLY A 1 347 ? 26.179 15.332 -24.237 1.00 79.44 347 GLY A O 1
ATOM 2749 N N . SER A 1 348 ? 25.879 16.462 -26.151 1.00 86.56 348 SER A N 1
ATOM 2750 C CA . SER A 1 348 ? 25.163 15.367 -26.816 1.00 86.56 348 SER A CA 1
ATOM 2751 C C . SER A 1 348 ? 26.088 14.188 -27.140 1.00 86.56 348 SER A C 1
ATOM 2753 O O . SER A 1 348 ? 27.306 14.346 -27.300 1.00 86.56 348 SER A O 1
ATOM 2755 N N . LEU A 1 349 ? 25.507 12.991 -27.212 1.00 91.75 349 LEU A N 1
ATOM 2756 C CA . LEU A 1 349 ? 26.217 11.745 -27.483 1.00 91.75 349 LEU A CA 1
ATOM 2757 C C . LEU A 1 349 ? 25.688 11.104 -28.769 1.00 91.75 349 LEU A C 1
ATOM 2759 O O . LEU A 1 349 ? 24.483 11.053 -28.996 1.00 91.75 349 LEU A O 1
ATOM 2763 N N . ASP A 1 350 ? 26.594 10.567 -29.582 1.00 91.69 350 ASP A N 1
ATOM 2764 C CA . ASP A 1 350 ? 26.252 9.758 -30.749 1.00 91.69 350 ASP A CA 1
ATOM 2765 C C . ASP A 1 350 ? 26.385 8.274 -30.390 1.00 91.69 350 ASP A C 1
ATOM 2767 O O . ASP A 1 350 ? 27.453 7.819 -29.963 1.00 91.69 350 ASP A O 1
ATOM 2771 N N . ALA A 1 351 ? 25.304 7.510 -30.566 1.00 93.31 351 ALA A N 1
ATOM 2772 C CA . ALA A 1 351 ? 25.320 6.064 -30.366 1.00 93.31 351 ALA A CA 1
ATOM 2773 C C . ALA A 1 351 ? 26.172 5.376 -31.440 1.00 93.31 351 ALA A C 1
ATOM 2775 O O . ALA A 1 351 ? 26.030 5.647 -32.635 1.00 93.31 351 ALA A O 1
ATOM 2776 N N . VAL A 1 352 ? 27.017 4.432 -31.030 1.00 93.69 352 VAL A N 1
ATOM 2777 C CA . VAL A 1 352 ? 27.882 3.676 -31.937 1.00 93.69 352 VAL A CA 1
ATOM 2778 C C . VAL A 1 352 ? 27.358 2.255 -32.083 1.00 93.69 352 VAL A C 1
ATOM 2780 O O . VAL A 1 352 ? 27.431 1.445 -31.163 1.00 93.69 352 VAL A O 1
ATOM 2783 N N . TYR A 1 353 ? 26.890 1.930 -33.284 1.00 95.38 353 TYR A N 1
ATOM 2784 C CA . TYR A 1 353 ? 26.562 0.564 -33.671 1.00 95.38 353 TYR A CA 1
ATOM 2785 C C . TYR A 1 353 ? 27.599 0.071 -34.678 1.00 95.38 353 TYR A C 1
ATOM 2787 O O . TYR A 1 353 ? 27.670 0.539 -35.813 1.00 95.38 353 TYR A O 1
ATOM 2795 N N . THR A 1 354 ? 28.466 -0.843 -34.241 1.00 95.38 354 THR A N 1
ATOM 2796 C CA . THR A 1 354 ? 29.602 -1.282 -35.059 1.00 95.38 354 THR A CA 1
ATOM 2797 C C . THR A 1 354 ? 29.136 -2.171 -36.212 1.00 95.38 354 THR A C 1
ATOM 2799 O O . THR A 1 354 ? 28.488 -3.197 -35.997 1.00 95.38 354 THR A O 1
ATOM 2802 N N . GLN A 1 355 ? 29.534 -1.806 -37.431 1.00 96.12 355 GLN A N 1
ATOM 2803 C CA . GLN A 1 355 ? 29.209 -2.517 -38.666 1.00 96.12 355 GLN A CA 1
ATOM 2804 C C . GLN A 1 355 ? 30.400 -3.343 -39.180 1.00 96.12 355 GLN A C 1
ATOM 2806 O O . GLN A 1 355 ? 31.533 -2.862 -39.228 1.00 96.12 355 GLN A O 1
ATOM 2811 N N . PHE A 1 356 ? 30.127 -4.585 -39.576 1.00 97.31 356 PHE A N 1
ATOM 2812 C CA . PHE A 1 356 ? 31.017 -5.501 -40.283 1.00 97.31 356 PHE A CA 1
ATOM 2813 C C . PHE A 1 356 ? 30.552 -5.639 -41.732 1.00 97.31 356 PHE A C 1
ATOM 2815 O O . PHE A 1 356 ? 29.474 -6.174 -41.991 1.00 97.31 356 PHE A O 1
ATOM 2822 N N . ASP A 1 357 ? 31.384 -5.206 -42.669 1.00 96.38 357 ASP A N 1
ATOM 2823 C CA . ASP A 1 357 ? 31.064 -5.183 -44.091 1.00 96.38 357 ASP A CA 1
ATOM 2824 C C . ASP A 1 357 ? 31.482 -6.466 -44.812 1.00 96.38 357 ASP A C 1
ATOM 2826 O O . ASP A 1 357 ? 32.574 -7.005 -44.600 1.00 96.38 357 ASP A O 1
ATOM 2830 N N . PHE A 1 358 ? 30.620 -6.899 -45.729 1.00 96.12 358 PHE A N 1
ATOM 2831 C CA . PHE A 1 358 ? 30.850 -7.942 -46.721 1.00 96.12 358 PHE A CA 1
ATOM 2832 C C . PHE A 1 358 ? 30.542 -7.360 -48.106 1.00 96.12 358 PHE A C 1
ATOM 2834 O O . PHE A 1 358 ? 29.455 -7.526 -48.659 1.00 96.12 358 PHE A O 1
ATOM 2841 N N . ASN A 1 359 ? 31.511 -6.635 -48.660 1.00 93.31 359 ASN A N 1
ATOM 2842 C CA . ASN A 1 359 ? 31.398 -6.002 -49.976 1.00 93.31 359 ASN A CA 1
ATOM 2843 C C . ASN A 1 359 ? 31.337 -7.026 -51.126 1.00 93.31 359 ASN A C 1
ATOM 2845 O O . ASN A 1 359 ? 31.646 -8.207 -50.952 1.00 93.31 359 ASN A O 1
ATOM 2849 N N . SER A 1 360 ? 31.016 -6.559 -52.331 1.00 92.69 360 SER A N 1
ATOM 2850 C CA . SER A 1 360 ? 31.047 -7.368 -53.556 1.00 92.69 360 SER A CA 1
ATOM 2851 C C . SER A 1 360 ? 32.380 -8.094 -53.739 1.00 92.69 360 SER A C 1
ATOM 2853 O O . SER A 1 360 ? 33.440 -7.526 -53.468 1.00 92.69 360 SER A O 1
ATOM 2855 N N . ASP A 1 361 ? 32.320 -9.339 -54.211 1.00 91.94 361 ASP A N 1
ATOM 2856 C CA . ASP A 1 361 ? 33.472 -10.234 -54.411 1.00 91.94 361 ASP A CA 1
ATOM 2857 C C . ASP A 1 361 ? 34.254 -10.607 -53.125 1.00 91.94 361 ASP A C 1
ATOM 2859 O O . ASP A 1 361 ? 35.318 -11.231 -53.198 1.00 91.94 361 ASP A O 1
ATOM 2863 N N . THR A 1 362 ? 33.739 -10.283 -51.929 1.00 89.56 362 THR A N 1
ATOM 2864 C CA . THR A 1 362 ? 34.310 -10.745 -50.648 1.00 89.56 362 THR A CA 1
ATOM 2865 C C . THR A 1 362 ? 34.243 -12.275 -50.553 1.00 89.56 362 THR A C 1
ATOM 2867 O O . THR A 1 362 ? 33.177 -12.870 -50.707 1.00 89.56 362 THR A O 1
ATOM 2870 N N . ALA A 1 363 ? 35.368 -12.944 -50.274 1.00 92.50 363 ALA A N 1
ATOM 2871 C CA . ALA A 1 363 ? 35.408 -14.399 -50.090 1.00 92.50 363 ALA A CA 1
ATOM 2872 C C . ALA A 1 363 ? 34.622 -14.856 -48.843 1.00 92.50 363 ALA A C 1
ATOM 2874 O O . ALA A 1 363 ? 34.433 -14.088 -47.903 1.00 92.50 363 ALA A O 1
ATOM 2875 N N . ALA A 1 364 ? 34.218 -16.132 -48.802 1.00 93.81 364 ALA A N 1
ATOM 2876 C CA . ALA A 1 364 ? 33.672 -16.731 -47.582 1.00 93.81 364 ALA A CA 1
ATOM 2877 C C . ALA A 1 364 ? 34.684 -16.583 -46.431 1.00 93.81 364 ALA A C 1
ATOM 2879 O O . ALA A 1 364 ? 35.868 -16.884 -46.607 1.00 93.81 364 ALA A O 1
ATOM 2880 N N . GLY A 1 365 ? 34.240 -16.114 -45.267 1.00 94.69 365 GLY A N 1
ATOM 2881 C CA . GLY A 1 365 ? 35.150 -15.736 -44.188 1.00 94.69 365 GLY A CA 1
ATOM 2882 C C . GLY A 1 365 ? 34.597 -14.637 -43.292 1.00 94.69 365 GLY A C 1
ATOM 2883 O O . GLY A 1 365 ? 33.386 -14.502 -43.148 1.00 94.69 365 GLY A O 1
ATOM 2884 N N . TYR A 1 366 ? 35.491 -13.887 -42.648 1.00 95.56 366 TYR A N 1
ATOM 2885 C CA . TYR A 1 366 ? 35.134 -12.845 -41.685 1.00 95.56 366 TYR A CA 1
ATOM 2886 C C . TYR A 1 366 ? 34.871 -11.498 -42.364 1.00 95.56 366 TYR A C 1
ATOM 2888 O O . TYR A 1 366 ? 35.611 -11.111 -43.268 1.00 95.56 366 TYR A O 1
ATOM 2896 N N . GLY A 1 367 ? 33.837 -10.793 -41.902 1.00 94.38 367 GLY A N 1
ATOM 2897 C CA . GLY A 1 367 ? 33.557 -9.416 -42.312 1.00 94.38 367 GLY A CA 1
ATOM 2898 C C . GLY A 1 367 ? 34.568 -8.444 -41.714 1.00 94.38 367 GLY A C 1
ATOM 2899 O O . GLY A 1 367 ? 35.251 -8.774 -40.741 1.00 94.38 367 GLY A O 1
ATOM 2900 N N . THR A 1 368 ? 34.661 -7.241 -42.277 1.00 94.25 368 THR A N 1
ATOM 2901 C CA . THR A 1 368 ? 35.621 -6.223 -41.821 1.00 94.25 368 THR A CA 1
ATOM 2902 C C . THR A 1 368 ? 34.933 -5.017 -41.203 1.00 94.25 368 THR A C 1
ATOM 2904 O O . THR A 1 368 ? 33.968 -4.519 -41.764 1.00 94.25 368 THR A O 1
ATOM 2907 N N . THR A 1 369 ? 35.474 -4.493 -40.108 1.00 93.38 369 THR A N 1
ATOM 2908 C CA . THR A 1 369 ? 35.069 -3.237 -39.473 1.00 93.38 369 THR A CA 1
ATOM 2909 C C . THR A 1 369 ? 36.303 -2.361 -39.266 1.00 93.38 369 THR A C 1
ATOM 2911 O O . THR A 1 369 ? 37.327 -2.840 -38.782 1.00 93.38 369 THR A O 1
ATOM 2914 N N . GLY A 1 370 ? 36.289 -1.112 -39.744 1.00 84.69 370 GLY A N 1
ATOM 2915 C CA . GLY A 1 370 ? 37.454 -0.214 -39.645 1.00 84.69 370 GLY A CA 1
ATOM 2916 C C . GLY A 1 370 ? 38.758 -0.753 -40.271 1.00 84.69 370 GLY A C 1
ATOM 2917 O O . GLY A 1 370 ? 39.845 -0.318 -39.900 1.00 84.69 370 GLY A O 1
ATOM 2918 N N . GLY A 1 371 ? 38.669 -1.714 -41.200 1.00 85.38 371 GLY A N 1
ATOM 2919 C CA . GLY A 1 371 ? 39.819 -2.393 -41.815 1.00 85.38 371 GLY A CA 1
ATOM 2920 C C . GLY A 1 371 ? 40.343 -3.630 -41.067 1.00 85.38 371 GLY A C 1
ATOM 2921 O O . GLY A 1 371 ? 41.303 -4.244 -41.532 1.00 85.38 371 GLY A O 1
ATOM 2922 N N . THR A 1 372 ? 39.727 -4.029 -39.951 1.00 90.88 372 THR A N 1
ATOM 2923 C CA . THR A 1 372 ? 40.050 -5.250 -39.187 1.00 90.88 372 THR A CA 1
ATOM 2924 C C . THR A 1 372 ? 38.910 -6.263 -39.227 1.00 90.88 372 THR A C 1
ATOM 2926 O O . THR A 1 372 ? 37.763 -5.899 -39.433 1.00 90.88 372 THR A O 1
ATOM 2929 N N . ASP A 1 373 ? 39.197 -7.548 -39.011 1.00 92.56 373 ASP A N 1
ATOM 2930 C CA . ASP A 1 373 ? 38.194 -8.631 -39.024 1.00 92.56 373 ASP A CA 1
ATOM 2931 C C . ASP A 1 373 ? 37.548 -8.900 -37.650 1.00 92.56 373 ASP A C 1
ATOM 2933 O O . ASP A 1 373 ? 36.957 -9.960 -37.413 1.00 92.56 373 ASP A O 1
ATOM 2937 N N . ASN A 1 374 ? 37.739 -7.974 -36.713 1.00 93.44 374 ASN A N 1
ATOM 2938 C CA . ASN A 1 374 ? 37.352 -8.120 -35.323 1.00 93.44 374 ASN A CA 1
ATOM 2939 C C . ASN A 1 374 ? 37.065 -6.769 -34.658 1.00 93.44 374 ASN A C 1
ATOM 2941 O O . ASN A 1 374 ? 37.497 -5.727 -35.152 1.00 93.44 374 ASN A O 1
ATOM 2945 N N . TYR A 1 375 ? 36.361 -6.823 -33.527 1.00 94.44 375 TYR A N 1
ATOM 2946 C CA . TYR A 1 375 ? 35.997 -5.678 -32.696 1.00 94.44 375 TYR A CA 1
ATOM 2947 C C . TYR A 1 375 ? 36.117 -6.031 -31.211 1.00 94.44 375 TYR A C 1
ATOM 2949 O O . TYR A 1 375 ? 35.673 -7.101 -30.803 1.00 94.44 375 TYR A O 1
ATOM 2957 N N . ASN A 1 376 ? 36.700 -5.156 -30.393 1.00 93.50 376 ASN A N 1
ATOM 2958 C CA . ASN A 1 376 ? 36.783 -5.370 -28.947 1.00 93.50 376 ASN A CA 1
ATOM 2959 C C . ASN A 1 376 ? 35.655 -4.626 -28.245 1.00 93.50 376 ASN A C 1
ATOM 2961 O O . ASN A 1 376 ? 35.539 -3.417 -28.411 1.00 93.50 376 ASN A O 1
ATOM 2965 N N . ILE A 1 377 ? 34.893 -5.352 -27.433 1.00 92.75 377 ILE A N 1
ATOM 2966 C CA . ILE A 1 377 ? 33.825 -4.779 -26.613 1.00 92.75 377 ILE A CA 1
ATOM 2967 C C . ILE A 1 377 ? 34.437 -3.883 -25.529 1.00 92.75 377 ILE A C 1
ATOM 2969 O O . ILE A 1 377 ? 35.427 -4.256 -24.887 1.00 92.75 377 ILE A O 1
ATOM 2973 N N . HIS A 1 378 ? 33.852 -2.707 -25.331 1.00 93.56 378 HIS A N 1
ATOM 2974 C CA . HIS A 1 378 ? 34.256 -1.719 -24.345 1.00 93.56 378 HIS A CA 1
ATOM 2975 C C . HIS A 1 378 ? 34.017 -2.210 -22.911 1.00 93.56 378 HIS A C 1
ATOM 2977 O O . HIS A 1 378 ? 33.108 -2.985 -22.613 1.00 93.56 378 HIS A O 1
ATOM 2983 N N . SER A 1 379 ? 34.862 -1.752 -21.984 1.00 91.25 379 SER A N 1
ATOM 2984 C CA . SER A 1 379 ? 34.729 -2.093 -20.564 1.00 91.25 379 SER A CA 1
ATOM 2985 C C . SER A 1 379 ? 33.408 -1.563 -20.006 1.00 91.25 379 SER A C 1
ATOM 2987 O O . SER A 1 379 ? 33.128 -0.380 -20.153 1.00 91.25 379 SER A O 1
ATOM 2989 N N . GLY A 1 380 ? 32.644 -2.414 -19.318 1.00 90.56 380 GLY A N 1
ATOM 2990 C CA . GLY A 1 380 ? 31.311 -2.074 -18.803 1.00 90.56 380 GLY A CA 1
ATOM 2991 C C . GLY A 1 380 ? 30.180 -2.244 -19.823 1.00 90.56 380 GLY A C 1
ATOM 2992 O O . GLY A 1 380 ? 29.029 -1.981 -19.492 1.00 90.56 380 GLY A O 1
ATOM 2993 N N . PHE A 1 381 ? 30.484 -2.704 -21.041 1.00 93.31 381 PHE A N 1
ATOM 2994 C CA . PHE A 1 381 ? 29.509 -2.960 -22.097 1.00 93.31 381 PHE A CA 1
ATOM 2995 C C . PHE A 1 381 ? 29.518 -4.431 -22.518 1.00 93.31 381 PHE A C 1
ATOM 2997 O O . PHE A 1 381 ? 30.460 -5.185 -22.259 1.00 93.31 381 PHE A O 1
ATOM 3004 N N . VAL A 1 382 ? 28.438 -4.844 -23.178 1.00 93.38 382 VAL A N 1
ATOM 3005 C CA . VAL A 1 382 ? 28.233 -6.203 -23.679 1.00 93.38 382 VAL A CA 1
ATOM 3006 C C . VAL A 1 382 ? 27.649 -6.170 -25.084 1.00 93.38 382 VAL A C 1
ATOM 3008 O O . VAL A 1 382 ? 26.809 -5.335 -25.412 1.00 93.38 382 VAL A O 1
ATOM 3011 N N . CYS A 1 383 ? 28.043 -7.130 -25.917 1.00 92.19 383 CYS A N 1
ATOM 3012 C CA . CYS A 1 383 ? 27.353 -7.386 -27.179 1.00 92.19 383 CYS A CA 1
ATOM 3013 C C . CYS A 1 383 ? 26.114 -8.244 -26.890 1.00 92.19 383 CYS A C 1
ATOM 3015 O O . CYS A 1 383 ? 26.258 -9.350 -26.370 1.00 92.19 383 CYS A O 1
ATOM 3017 N N . ALA A 1 384 ? 24.915 -7.737 -27.183 1.00 92.06 384 ALA A N 1
ATOM 3018 C CA . ALA A 1 384 ? 23.645 -8.387 -26.819 1.00 92.06 384 ALA A CA 1
ATOM 3019 C C . ALA A 1 384 ? 22.867 -8.967 -28.014 1.00 92.06 384 ALA A C 1
ATOM 3021 O O . ALA A 1 384 ? 21.996 -9.827 -27.846 1.00 92.06 384 ALA A O 1
ATOM 3022 N N . GLY A 1 385 ? 23.198 -8.525 -29.225 1.00 93.75 385 GLY A N 1
ATOM 3023 C CA . GLY A 1 385 ? 22.553 -8.969 -30.450 1.00 93.75 385 GLY A CA 1
ATOM 3024 C C . GLY A 1 385 ? 23.295 -8.494 -31.691 1.00 93.75 385 GLY A C 1
ATOM 3025 O O . GLY A 1 385 ? 24.171 -7.630 -31.616 1.00 93.75 385 GLY A O 1
ATOM 3026 N N . PHE A 1 386 ? 22.938 -9.068 -32.836 1.00 95.94 386 PHE A N 1
ATOM 3027 C CA . PHE A 1 386 ? 23.388 -8.591 -34.140 1.00 95.94 386 PHE A CA 1
ATOM 3028 C C . PHE A 1 386 ? 22.298 -8.761 -35.198 1.00 95.94 386 PHE A C 1
ATOM 3030 O O . PHE A 1 386 ? 21.431 -9.633 -35.078 1.00 95.94 386 PHE A O 1
ATOM 3037 N N . ILE A 1 387 ? 22.372 -7.953 -36.249 1.00 98.19 387 ILE A N 1
ATOM 3038 C CA . ILE A 1 387 ? 21.531 -8.055 -37.441 1.00 98.19 387 ILE A CA 1
ATOM 3039 C C . ILE A 1 387 ? 22.401 -8.261 -38.674 1.00 98.19 387 ILE A C 1
ATOM 3041 O O . ILE A 1 387 ? 23.469 -7.667 -38.769 1.00 98.19 387 ILE A O 1
ATOM 3045 N N . ALA A 1 388 ? 21.951 -9.094 -39.612 1.00 98.00 388 ALA A N 1
ATOM 3046 C CA . ALA A 1 388 ? 22.510 -9.183 -40.957 1.00 98.00 388 ALA A CA 1
ATOM 3047 C C . ALA A 1 388 ? 21.531 -8.564 -41.957 1.00 98.00 388 ALA A C 1
ATOM 3049 O O . ALA A 1 388 ? 20.338 -8.872 -41.910 1.00 98.00 388 ALA A O 1
ATOM 3050 N N . ILE A 1 389 ? 22.037 -7.723 -42.857 1.00 97.75 389 ILE A N 1
ATOM 3051 C CA . ILE A 1 389 ? 21.271 -7.050 -43.911 1.00 97.75 389 ILE A CA 1
ATOM 3052 C C . ILE A 1 389 ? 22.001 -7.267 -45.233 1.00 97.75 389 ILE A C 1
ATOM 3054 O O . ILE A 1 389 ? 23.204 -7.031 -45.327 1.00 97.75 389 ILE A O 1
ATOM 3058 N N . GLY A 1 390 ? 21.282 -7.754 -46.239 1.00 95.44 390 GLY A N 1
ATOM 3059 C CA . GLY A 1 390 ? 21.812 -8.085 -47.555 1.00 95.44 390 GLY A CA 1
ATOM 3060 C C . GLY A 1 390 ? 21.164 -7.269 -48.662 1.00 95.44 390 GLY A C 1
ATOM 3061 O O . GLY A 1 390 ? 19.960 -7.014 -48.639 1.00 95.44 390 GLY A O 1
ATOM 3062 N N . ASP A 1 391 ? 21.968 -6.924 -49.661 1.00 94.31 391 ASP A N 1
ATOM 3063 C CA . ASP A 1 391 ? 21.544 -6.262 -50.886 1.00 94.31 391 ASP A CA 1
ATOM 3064 C C . ASP A 1 391 ? 21.819 -7.164 -52.097 1.00 94.31 391 ASP A C 1
ATOM 3066 O O . ASP A 1 391 ? 22.885 -7.775 -52.225 1.00 94.31 391 ASP A O 1
ATOM 3070 N N . ALA A 1 392 ? 20.813 -7.272 -52.968 1.00 92.06 392 ALA A N 1
ATOM 3071 C CA . ALA A 1 392 ? 20.837 -8.042 -54.212 1.00 92.06 392 ALA A CA 1
ATOM 3072 C C . ALA A 1 392 ? 21.351 -9.501 -54.102 1.00 92.06 392 ALA A C 1
ATOM 3074 O O . ALA A 1 392 ? 21.880 -10.048 -55.072 1.00 92.06 392 ALA A O 1
ATOM 3075 N N . LEU A 1 393 ? 21.167 -10.155 -52.945 1.00 93.44 393 LEU A N 1
ATOM 3076 C CA . LEU A 1 393 ? 21.584 -11.543 -52.720 1.00 93.44 393 LEU A CA 1
ATOM 3077 C C . LEU A 1 393 ? 20.908 -12.508 -53.709 1.00 93.44 393 LEU A C 1
ATOM 3079 O O . LEU A 1 393 ? 19.698 -12.466 -53.913 1.00 93.44 393 LEU A O 1
ATOM 3083 N N . THR A 1 394 ? 21.680 -13.422 -54.290 1.00 93.06 394 THR A N 1
ATOM 3084 C CA . THR A 1 394 ? 21.228 -14.416 -55.281 1.00 93.06 394 THR A CA 1
ATOM 3085 C C . THR A 1 394 ? 21.046 -15.815 -54.693 1.00 93.06 394 THR A C 1
ATOM 3087 O O . THR A 1 394 ? 20.362 -16.653 -55.282 1.00 93.06 394 THR A O 1
ATOM 3090 N N . GLU A 1 395 ? 21.613 -16.071 -53.512 1.00 93.50 395 GLU A N 1
ATOM 3091 C CA . GLU A 1 395 ? 21.452 -17.311 -52.755 1.00 93.50 395 GLU A CA 1
ATOM 3092 C C . GLU A 1 395 ? 21.430 -17.053 -51.243 1.00 93.50 395 GLU A C 1
ATOM 3094 O O . GLU A 1 395 ? 21.842 -15.992 -50.775 1.00 93.50 395 GLU A O 1
ATOM 3099 N N . ALA A 1 396 ? 20.987 -18.049 -50.471 1.00 96.38 396 ALA A N 1
ATOM 3100 C CA . ALA A 1 396 ? 21.005 -17.979 -49.015 1.00 96.38 396 ALA A CA 1
ATOM 3101 C C . ALA A 1 396 ? 22.432 -18.003 -48.455 1.00 96.38 396 ALA A C 1
ATOM 3103 O O . ALA A 1 396 ? 23.232 -18.878 -48.822 1.00 96.38 396 ALA A O 1
ATOM 3104 N N . LYS A 1 397 ? 22.708 -17.068 -47.539 1.00 96.81 397 LYS A N 1
ATOM 3105 C CA . LYS A 1 397 ? 23.986 -16.887 -46.839 1.00 96.81 397 LYS A CA 1
ATOM 3106 C C . LYS A 1 397 ? 23.758 -16.838 -45.332 1.00 96.81 397 LYS A C 1
ATOM 3108 O O . LYS A 1 397 ? 22.803 -16.215 -44.868 1.00 96.81 397 LYS A O 1
ATOM 3113 N N . THR A 1 398 ? 24.623 -17.506 -44.577 1.00 97.88 398 THR A N 1
ATOM 3114 C CA . THR A 1 398 ? 24.538 -17.618 -43.118 1.00 97.88 398 THR A CA 1
ATOM 3115 C C . THR A 1 398 ? 25.669 -16.848 -42.457 1.00 97.88 398 THR A C 1
ATOM 3117 O O . THR A 1 398 ? 26.846 -17.142 -42.673 1.00 97.88 398 THR A O 1
ATOM 3120 N N . PHE A 1 399 ? 25.295 -15.906 -41.599 1.00 98.06 399 PHE A N 1
ATOM 3121 C CA . PHE A 1 399 ? 26.197 -15.096 -40.797 1.00 98.06 399 PHE A CA 1
ATOM 3122 C C . PHE A 1 399 ? 26.221 -15.632 -39.371 1.00 98.06 399 PHE A C 1
ATOM 3124 O O . PHE A 1 399 ? 25.172 -15.777 -38.746 1.00 98.06 399 PHE A O 1
ATOM 3131 N N . THR A 1 400 ? 27.410 -15.928 -38.854 1.00 97.25 400 THR A N 1
ATOM 3132 C CA . THR A 1 400 ? 27.615 -16.436 -37.496 1.00 97.25 400 THR A CA 1
ATOM 3133 C C . THR A 1 400 ? 28.468 -15.458 -36.706 1.00 97.25 400 THR A C 1
ATOM 3135 O O . THR A 1 400 ? 29.603 -15.175 -37.095 1.00 97.25 400 THR A O 1
ATOM 3138 N N . ILE A 1 401 ? 27.936 -14.977 -35.583 1.00 94.94 401 ILE A N 1
ATOM 3139 C CA . ILE A 1 401 ? 28.679 -14.160 -34.623 1.00 94.94 401 ILE A CA 1
ATOM 3140 C C . ILE A 1 401 ? 29.380 -15.057 -33.602 1.00 94.94 401 ILE A C 1
ATOM 3142 O O . ILE A 1 401 ? 28.796 -16.005 -33.070 1.00 94.94 401 ILE A O 1
ATOM 3146 N N . SER A 1 402 ? 30.635 -14.730 -33.317 1.00 93.00 402 SER A N 1
ATOM 3147 C CA . SER A 1 402 ? 31.464 -15.397 -32.319 1.00 93.00 402 SER A CA 1
ATOM 3148 C C . SER A 1 402 ? 32.132 -14.371 -31.412 1.00 93.00 402 SER A C 1
ATOM 3150 O O . SER A 1 402 ? 32.544 -13.310 -31.883 1.00 93.00 402 SER A O 1
ATOM 3152 N N . VAL A 1 403 ? 32.246 -14.693 -30.123 1.00 91.50 403 VAL A N 1
ATOM 3153 C CA . VAL A 1 403 ? 33.025 -13.909 -29.154 1.00 91.50 403 VAL A CA 1
ATOM 3154 C C . VAL A 1 403 ? 34.079 -14.815 -28.543 1.00 91.50 403 VAL A C 1
ATOM 3156 O O . VAL A 1 403 ? 33.754 -15.912 -28.083 1.00 91.50 403 VAL A O 1
ATOM 3159 N N . ASP A 1 404 ? 35.342 -14.396 -28.617 1.00 90.44 404 ASP A N 1
ATOM 3160 C CA . ASP A 1 404 ? 36.509 -15.167 -28.164 1.00 90.44 404 ASP A CA 1
ATOM 3161 C C . ASP A 1 404 ? 36.523 -16.617 -28.693 1.00 90.44 404 ASP A C 1
ATOM 3163 O O . ASP A 1 404 ? 36.863 -17.576 -27.999 1.00 90.44 404 ASP A O 1
ATOM 3167 N N . GLY A 1 405 ? 36.114 -16.789 -29.955 1.00 87.50 405 GLY A N 1
ATOM 3168 C CA . GLY A 1 405 ? 36.085 -18.084 -30.642 1.00 87.50 405 GLY A CA 1
ATOM 3169 C C . GLY A 1 405 ? 34.888 -18.983 -30.309 1.00 87.50 405 GLY A C 1
ATOM 3170 O O . GLY A 1 405 ? 34.834 -20.108 -30.805 1.00 87.50 405 GLY A O 1
ATOM 3171 N N . LYS A 1 406 ? 33.919 -18.517 -29.509 1.00 89.94 406 LYS A N 1
ATOM 3172 C CA . LYS A 1 406 ? 32.659 -19.228 -29.253 1.00 89.94 406 LYS A CA 1
ATOM 3173 C C . LYS A 1 406 ? 31.526 -18.639 -30.091 1.00 89.94 406 LYS A C 1
ATOM 3175 O O . LYS A 1 406 ? 31.155 -17.485 -29.890 1.00 89.94 406 LYS A O 1
ATOM 3180 N N . ASP A 1 407 ? 30.948 -19.447 -30.978 1.00 92.00 407 ASP A N 1
ATOM 3181 C CA . ASP A 1 407 ? 29.751 -19.086 -31.748 1.00 92.00 407 ASP A CA 1
ATOM 3182 C C . ASP A 1 407 ? 28.560 -18.861 -30.792 1.00 92.00 407 ASP A C 1
ATOM 3184 O O . ASP A 1 407 ? 28.264 -19.713 -29.947 1.00 92.00 407 ASP A O 1
ATOM 3188 N N . LEU A 1 408 ? 27.894 -17.706 -30.904 1.00 90.06 408 LEU A N 1
ATOM 3189 C CA . LEU A 1 408 ? 26.763 -17.324 -30.042 1.00 90.06 408 LEU A CA 1
ATOM 3190 C C . LEU A 1 408 ? 25.417 -17.454 -30.754 1.00 90.06 408 LEU A C 1
ATOM 3192 O O . LEU A 1 408 ? 24.456 -17.946 -30.169 1.00 90.06 408 LEU A O 1
ATOM 3196 N N . ALA A 1 409 ? 25.349 -17.018 -32.011 1.00 93.25 409 ALA A N 1
ATOM 3197 C CA . ALA A 1 409 ? 24.133 -17.043 -32.811 1.00 93.25 409 ALA A CA 1
ATOM 3198 C C . ALA A 1 409 ? 24.464 -17.101 -34.306 1.00 93.25 409 ALA A C 1
ATOM 3200 O O . ALA A 1 409 ? 25.576 -16.787 -34.734 1.00 93.25 409 ALA A O 1
ATOM 3201 N N . SER A 1 410 ? 23.498 -17.527 -35.118 1.00 95.81 410 SER A N 1
ATOM 3202 C CA . SER A 1 410 ? 23.603 -17.496 -36.576 1.00 95.81 410 SER A CA 1
ATOM 3203 C C . SER A 1 410 ? 22.278 -17.102 -37.204 1.00 95.81 410 SER A C 1
ATOM 3205 O O . SER A 1 410 ? 21.223 -17.554 -36.760 1.00 95.81 410 SER A O 1
ATOM 3207 N N . VAL A 1 411 ? 22.343 -16.290 -38.253 1.00 97.19 411 VAL A N 1
ATOM 3208 C CA . VAL A 1 411 ? 21.182 -15.866 -39.039 1.00 97.19 411 VAL A CA 1
ATOM 3209 C C . VAL A 1 411 ? 21.426 -16.163 -40.508 1.00 97.19 411 VAL A C 1
ATOM 3211 O O . VAL A 1 411 ? 22.550 -16.054 -40.988 1.00 97.19 411 VAL A O 1
ATOM 3214 N N . THR A 1 412 ? 20.371 -16.541 -41.221 1.00 97.62 412 THR A N 1
ATOM 3215 C CA . THR A 1 412 ? 20.418 -16.791 -42.664 1.00 97.62 412 THR A CA 1
ATOM 3216 C C . THR A 1 412 ? 19.516 -15.786 -43.362 1.00 97.62 412 THR A C 1
ATOM 3218 O O . THR A 1 412 ? 18.355 -15.650 -42.964 1.00 97.62 412 THR A O 1
ATOM 3221 N N . ILE A 1 413 ? 20.056 -15.116 -44.380 1.00 97.44 413 ILE A N 1
ATOM 3222 C CA . ILE A 1 413 ? 19.359 -14.151 -45.240 1.00 97.44 413 ILE A CA 1
ATOM 3223 C C . ILE A 1 413 ? 19.539 -14.526 -46.716 1.00 97.44 413 ILE A C 1
ATOM 3225 O O . ILE A 1 413 ? 20.503 -15.206 -47.079 1.00 97.44 413 ILE A O 1
ATOM 3229 N N . ASP A 1 414 ? 18.594 -14.116 -47.556 1.00 95.19 414 ASP A N 1
ATOM 3230 C CA . ASP A 1 414 ? 18.572 -14.379 -48.999 1.00 95.19 414 ASP A CA 1
ATOM 3231 C C . ASP A 1 414 ? 17.795 -13.288 -49.765 1.00 95.19 414 ASP A C 1
ATOM 3233 O O . ASP A 1 414 ? 17.500 -12.226 -49.221 1.00 95.19 414 ASP A O 1
ATOM 3237 N N . ALA A 1 415 ? 17.457 -13.542 -51.035 1.00 91.25 415 ALA A N 1
ATOM 3238 C CA . ALA A 1 415 ? 16.692 -12.620 -51.882 1.00 91.25 415 ALA A CA 1
ATOM 3239 C C . ALA A 1 415 ? 15.271 -12.301 -51.364 1.00 91.25 415 ALA A C 1
ATOM 3241 O O . ALA A 1 415 ? 14.659 -11.332 -51.810 1.00 91.25 415 ALA A O 1
ATOM 3242 N N . THR A 1 416 ? 14.713 -13.142 -50.488 1.00 89.12 416 THR A N 1
ATOM 3243 C CA . THR A 1 416 ? 13.345 -13.035 -49.954 1.00 89.12 416 THR A CA 1
ATOM 3244 C C . THR A 1 416 ? 13.316 -12.540 -48.513 1.00 89.12 416 THR A C 1
ATOM 3246 O O . THR A 1 416 ? 12.475 -11.715 -48.168 1.00 89.12 416 THR A O 1
ATOM 3249 N N . ALA A 1 417 ? 14.248 -13.005 -47.682 1.00 91.75 417 ALA A N 1
ATOM 3250 C CA . ALA A 1 417 ? 14.478 -12.525 -46.329 1.00 91.75 417 ALA A CA 1
ATOM 3251 C C . ALA A 1 417 ? 15.796 -11.748 -46.319 1.00 91.75 417 ALA A C 1
ATOM 3253 O O . ALA A 1 417 ? 16.843 -12.294 -45.977 1.00 91.75 417 ALA A O 1
ATOM 3254 N N . THR A 1 418 ? 15.745 -10.483 -46.738 1.00 95.25 418 THR A N 1
ATOM 3255 C CA . THR A 1 418 ? 16.941 -9.646 -46.933 1.00 95.25 418 THR A CA 1
ATOM 3256 C C . THR A 1 418 ? 17.566 -9.162 -45.628 1.00 95.25 418 THR A C 1
ATOM 3258 O O . THR A 1 418 ? 18.698 -8.690 -45.634 1.00 95.25 418 THR A O 1
ATOM 3261 N N . ASN A 1 419 ? 16.866 -9.284 -44.500 1.00 97.25 419 ASN A N 1
ATOM 3262 C CA . ASN A 1 419 ? 17.382 -8.942 -43.183 1.00 97.25 419 ASN A CA 1
ATOM 3263 C C . ASN A 1 419 ? 16.923 -9.940 -42.120 1.00 97.25 419 ASN A C 1
ATOM 3265 O O . ASN A 1 419 ? 15.831 -10.506 -42.214 1.00 97.25 419 ASN A O 1
ATOM 3269 N N . LYS A 1 420 ? 17.777 -10.173 -41.120 1.00 97.56 420 LYS A N 1
ATOM 3270 C CA . LYS A 1 420 ? 17.455 -11.024 -39.972 1.00 97.56 420 LYS A CA 1
ATOM 3271 C C . LYS A 1 420 ? 18.340 -10.710 -38.774 1.00 97.56 420 LYS A C 1
ATOM 3273 O O . LYS A 1 420 ? 19.559 -10.615 -38.918 1.00 97.56 420 LYS A O 1
ATOM 3278 N N . SER A 1 421 ? 17.737 -10.599 -37.597 1.00 96.81 421 SER A N 1
ATOM 3279 C CA . SER A 1 421 ? 18.425 -10.345 -36.333 1.00 96.81 421 SER A CA 1
ATOM 3280 C C . SER A 1 421 ? 18.442 -11.570 -35.424 1.00 96.81 421 SER A C 1
ATOM 3282 O O . SER A 1 421 ? 17.611 -12.478 -35.526 1.00 96.81 421 SER A O 1
ATOM 3284 N N . ALA A 1 422 ? 19.422 -11.600 -34.528 1.00 94.88 422 ALA A N 1
ATOM 3285 C CA . ALA A 1 422 ? 19.487 -12.547 -33.432 1.00 94.88 422 ALA A CA 1
ATOM 3286 C C . ALA A 1 422 ? 19.957 -11.848 -32.157 1.00 94.88 422 ALA A C 1
ATOM 3288 O O . ALA A 1 422 ? 20.996 -11.188 -32.136 1.00 94.88 422 ALA A O 1
ATOM 3289 N N . TRP A 1 423 ? 19.203 -12.074 -31.087 1.00 93.19 423 TRP A N 1
ATOM 3290 C CA . TRP A 1 423 ? 19.512 -11.657 -29.724 1.00 93.19 423 TRP A CA 1
ATOM 3291 C C . TRP A 1 423 ? 19.846 -12.891 -28.892 1.00 93.19 423 TRP A C 1
ATOM 3293 O O . TRP A 1 423 ? 19.267 -13.960 -29.104 1.00 93.19 423 TRP A O 1
ATOM 3303 N N . PHE A 1 424 ? 20.812 -12.781 -27.982 1.00 87.25 424 PHE A N 1
ATOM 3304 C CA . PHE A 1 424 ? 21.327 -13.943 -27.254 1.00 87.25 424 PHE A CA 1
ATOM 3305 C C . PHE A 1 424 ? 21.486 -13.693 -25.753 1.00 87.25 424 PHE A C 1
ATOM 3307 O O . PHE A 1 424 ? 21.626 -12.569 -25.280 1.00 87.25 424 PHE A O 1
ATOM 3314 N N . GLU A 1 425 ? 21.384 -14.777 -24.980 1.00 68.19 425 GLU A N 1
ATOM 3315 C CA . GLU A 1 425 ? 20.983 -14.723 -23.566 1.00 68.19 425 GLU A CA 1
ATOM 3316 C C . GLU A 1 425 ? 22.095 -14.350 -22.575 1.00 68.19 425 GLU A C 1
ATOM 3318 O O . GLU A 1 425 ? 21.791 -14.083 -21.415 1.00 68.19 425 GLU A O 1
ATOM 3323 N N . PHE A 1 426 ? 23.366 -14.351 -22.990 1.00 67.19 426 PHE A N 1
ATOM 3324 C CA . PHE A 1 426 ? 24.491 -14.140 -22.076 1.00 67.19 426 PHE A CA 1
ATOM 3325 C C . PHE A 1 426 ? 25.282 -12.876 -22.413 1.00 67.19 426 PHE A C 1
ATOM 3327 O O . PHE A 1 426 ? 25.734 -12.763 -23.555 1.00 67.19 426 PHE A O 1
ATOM 3334 N N . PRO A 1 427 ? 25.567 -12.010 -21.422 1.00 61.72 427 PRO A N 1
ATOM 3335 C CA . PRO A 1 427 ? 26.514 -10.920 -21.595 1.00 61.72 427 PRO A CA 1
ATOM 3336 C C . PRO A 1 427 ? 27.895 -11.497 -21.927 1.00 61.72 427 PRO A C 1
ATOM 3338 O O . PRO A 1 427 ? 28.344 -12.500 -21.343 1.00 61.72 427 PRO A O 1
ATOM 3341 N N . LYS A 1 428 ? 28.557 -10.903 -22.919 1.00 70.19 428 LYS A N 1
ATOM 3342 C CA . LYS A 1 428 ? 29.937 -11.221 -23.279 1.00 70.19 428 LYS A CA 1
ATOM 3343 C C . LYS A 1 428 ? 30.705 -9.921 -23.436 1.00 70.19 428 LYS A C 1
ATOM 3345 O O . LYS A 1 428 ? 30.310 -9.088 -24.242 1.00 70.19 428 LYS A O 1
ATOM 3350 N N . SER A 1 429 ? 31.784 -9.792 -22.673 1.00 77.62 429 SER A N 1
ATOM 3351 C CA . SER A 1 429 ? 32.942 -8.976 -23.022 1.00 77.62 429 SER A CA 1
ATOM 3352 C C . SER A 1 429 ? 33.889 -9.820 -23.882 1.00 77.62 429 SER A C 1
ATOM 3354 O O . SER A 1 429 ? 33.776 -11.050 -23.899 1.00 77.62 429 SER A O 1
ATOM 3356 N N . GLY A 1 430 ? 34.792 -9.176 -24.619 1.00 88.00 430 GLY A N 1
ATOM 3357 C CA . GLY A 1 430 ? 35.788 -9.869 -25.440 1.00 88.00 430 GLY A CA 1
ATOM 3358 C C . GLY A 1 430 ? 35.811 -9.413 -26.894 1.00 88.00 430 GLY A C 1
ATOM 3359 O O . GLY A 1 430 ? 35.302 -8.345 -27.241 1.00 88.00 430 GLY A O 1
ATOM 3360 N N . ASN A 1 431 ? 36.446 -10.221 -27.743 1.00 92.19 431 ASN A N 1
ATOM 3361 C CA . ASN A 1 431 ? 36.660 -9.917 -29.152 1.00 92.19 431 ASN A CA 1
ATOM 3362 C C . ASN A 1 431 ? 35.562 -10.541 -30.028 1.00 92.19 431 ASN A C 1
ATOM 3364 O O . ASN A 1 431 ? 35.432 -11.764 -30.109 1.00 92.19 431 ASN A O 1
ATOM 3368 N N . VAL A 1 432 ? 34.780 -9.693 -30.691 1.00 94.31 432 VAL A N 1
ATOM 3369 C CA . VAL A 1 432 ? 33.692 -10.052 -31.605 1.00 94.31 432 VAL A CA 1
ATOM 3370 C C . VAL A 1 432 ? 34.242 -10.286 -33.008 1.00 94.31 432 VAL A C 1
ATOM 3372 O O . VAL A 1 432 ? 34.966 -9.448 -33.546 1.00 94.31 432 VAL A O 1
ATOM 3375 N N . LYS A 1 433 ? 33.826 -11.389 -33.637 1.00 95.69 433 LYS A N 1
ATOM 3376 C CA . LYS A 1 433 ? 34.031 -11.667 -35.065 1.00 95.69 433 LYS A CA 1
ATOM 3377 C C . LYS A 1 433 ? 32.757 -12.218 -35.693 1.00 95.69 433 LYS A C 1
ATOM 3379 O O . LYS A 1 433 ? 32.101 -13.071 -35.092 1.00 95.69 433 LYS A O 1
ATOM 3384 N N . ILE A 1 434 ? 32.455 -11.808 -36.925 1.00 96.69 434 ILE A N 1
ATOM 3385 C CA . ILE A 1 434 ? 31.302 -12.305 -37.690 1.00 96.69 434 ILE A CA 1
ATOM 3386 C C . ILE A 1 434 ? 31.793 -12.970 -38.970 1.00 96.69 434 ILE A C 1
ATOM 3388 O O . ILE A 1 434 ? 32.520 -12.352 -39.746 1.00 96.69 434 ILE A O 1
ATOM 3392 N N . ARG A 1 435 ? 31.405 -14.230 -39.189 1.00 96.81 435 ARG A N 1
ATOM 3393 C CA . ARG A 1 435 ? 31.744 -14.999 -40.396 1.00 96.81 435 ARG A CA 1
ATOM 3394 C C . ARG A 1 435 ? 30.527 -15.222 -41.288 1.00 96.81 435 ARG A C 1
ATOM 3396 O O . ARG A 1 435 ? 29.465 -15.552 -40.773 1.00 96.81 435 ARG A O 1
ATOM 3403 N N . CYS A 1 436 ? 30.710 -15.130 -42.600 1.00 97.38 436 CYS A N 1
ATOM 3404 C CA . CYS A 1 436 ? 29.761 -15.575 -43.616 1.00 97.38 436 CYS A CA 1
ATOM 3405 C C . CYS A 1 436 ? 30.212 -16.927 -44.191 1.00 97.38 436 CYS A C 1
ATOM 3407 O O . CYS A 1 436 ? 31.391 -17.120 -44.500 1.00 97.38 436 CYS A O 1
ATOM 3409 N N . ASP A 1 437 ? 29.283 -17.875 -44.321 1.00 97.12 437 ASP A N 1
ATOM 3410 C CA . ASP A 1 437 ? 29.544 -19.230 -44.826 1.00 97.12 437 ASP A CA 1
ATOM 3411 C C . ASP A 1 437 ? 29.876 -19.288 -46.329 1.00 97.12 437 ASP A C 1
ATOM 3413 O O . ASP A 1 437 ? 30.520 -20.238 -46.781 1.00 97.12 437 ASP A O 1
ATOM 3417 N N . LYS A 1 438 ? 29.471 -18.270 -47.096 1.00 95.81 438 LYS A N 1
ATOM 3418 C CA . LYS A 1 438 ? 29.646 -18.181 -48.553 1.00 95.81 438 LYS A CA 1
ATOM 3419 C C . LYS A 1 438 ? 30.259 -16.850 -48.991 1.00 95.81 438 LYS A C 1
ATOM 3421 O O . LYS A 1 438 ? 30.203 -15.859 -48.270 1.00 95.81 438 LYS A O 1
ATOM 3426 N N . ALA A 1 439 ? 30.838 -16.833 -50.191 1.00 94.19 439 ALA A N 1
ATOM 3427 C CA . ALA A 1 439 ? 31.372 -15.618 -50.807 1.00 94.19 439 ALA A CA 1
ATOM 3428 C C . ALA A 1 439 ? 30.246 -14.696 -51.311 1.00 94.19 439 ALA A C 1
ATOM 3430 O O . ALA A 1 439 ? 29.160 -15.178 -51.640 1.00 94.19 439 ALA A O 1
ATOM 3431 N N . MET A 1 440 ? 30.515 -13.394 -51.396 1.00 95.88 440 MET A N 1
ATOM 3432 C CA . MET A 1 440 ? 29.661 -12.410 -52.068 1.00 95.88 440 MET A CA 1
ATOM 3433 C C . MET A 1 440 ? 29.943 -12.415 -53.571 1.00 95.88 440 MET A C 1
ATOM 3435 O O . MET A 1 440 ? 31.098 -12.447 -53.991 1.00 95.88 440 MET A O 1
ATOM 3439 N N . GLY A 1 441 ? 28.894 -12.387 -54.387 1.00 92.81 441 GLY A N 1
ATOM 3440 C CA . GLY A 1 441 ? 28.985 -12.207 -55.832 1.00 92.81 441 GLY A CA 1
ATOM 3441 C C . GLY A 1 441 ? 29.303 -10.764 -56.240 1.00 92.81 441 GLY A C 1
ATOM 3442 O O . GLY A 1 441 ? 29.292 -9.842 -55.426 1.00 92.81 441 GLY A O 1
ATOM 3443 N N . ALA A 1 442 ? 29.521 -10.558 -57.539 1.00 91.56 442 ALA A N 1
ATOM 3444 C CA . ALA A 1 442 ? 29.942 -9.274 -58.116 1.00 91.56 442 ALA A CA 1
ATOM 3445 C C . ALA A 1 442 ? 28.919 -8.127 -57.982 1.00 91.56 442 ALA A C 1
ATOM 3447 O O . ALA A 1 442 ? 29.234 -6.973 -58.261 1.00 91.56 442 ALA A O 1
ATOM 3448 N N . SER A 1 443 ? 27.675 -8.430 -57.611 1.00 92.12 443 SER A N 1
ATOM 3449 C CA . SER A 1 443 ? 26.622 -7.436 -57.352 1.00 92.12 443 SER A CA 1
ATOM 3450 C C . SER A 1 443 ? 25.940 -7.648 -56.005 1.00 92.12 443 SER A C 1
ATOM 3452 O O . SER A 1 443 ? 24.934 -7.007 -55.744 1.00 92.12 443 SER A O 1
ATOM 3454 N N . GLU A 1 444 ? 26.464 -8.550 -55.175 1.00 95.50 444 GLU A N 1
ATOM 3455 C CA . GLU A 1 444 ? 25.934 -8.815 -53.842 1.00 95.50 444 GLU A CA 1
ATOM 3456 C C . GLU A 1 444 ? 26.740 -8.024 -52.819 1.00 95.50 444 GLU A C 1
ATOM 3458 O O . GLU A 1 444 ? 27.966 -7.941 -52.913 1.00 95.50 444 GLU A O 1
ATOM 3463 N N . SER A 1 445 ? 26.071 -7.502 -51.805 1.00 94.94 445 SER A N 1
ATOM 3464 C CA . SER A 1 445 ? 26.735 -7.020 -50.601 1.00 94.94 445 SER A CA 1
ATOM 3465 C C . SER A 1 445 ? 25.897 -7.376 -49.385 1.00 94.94 445 SER A C 1
ATOM 3467 O O . SER A 1 445 ? 24.698 -7.646 -49.476 1.00 94.94 445 SER A O 1
ATOM 3469 N N . ALA A 1 446 ? 26.540 -7.427 -48.231 1.00 96.50 446 ALA A N 1
ATOM 3470 C CA . ALA A 1 446 ? 25.851 -7.525 -46.962 1.00 96.50 446 ALA A CA 1
ATOM 3471 C C . ALA A 1 446 ? 26.642 -6.783 -45.896 1.00 96.50 446 ALA A C 1
ATOM 3473 O O . ALA A 1 446 ? 27.857 -6.614 -46.007 1.00 96.50 446 ALA A O 1
ATOM 3474 N N . TYR A 1 447 ? 25.965 -6.392 -44.832 1.00 96.94 447 TYR A N 1
ATOM 3475 C CA . TYR A 1 447 ? 26.622 -5.955 -43.617 1.00 96.94 447 TYR A CA 1
ATOM 3476 C C . TYR A 1 447 ? 25.976 -6.612 -42.409 1.00 96.94 447 TYR A C 1
ATOM 3478 O O . TYR A 1 447 ? 24.824 -7.052 -42.443 1.00 96.94 447 TYR A O 1
ATOM 3486 N N . CYS A 1 448 ? 26.754 -6.718 -41.342 1.00 97.62 448 CYS A N 1
ATOM 3487 C CA . CYS A 1 448 ? 26.258 -7.113 -40.041 1.00 97.62 448 CYS A CA 1
ATOM 3488 C C . CYS A 1 448 ? 26.513 -5.998 -39.041 1.00 97.62 448 CYS A C 1
ATOM 3490 O O . CYS A 1 448 ? 27.646 -5.551 -38.911 1.00 97.62 448 CYS A O 1
ATOM 3492 N N . GLU A 1 449 ? 25.489 -5.580 -38.315 1.00 97.44 449 GLU A N 1
ATOM 3493 C CA . GLU A 1 449 ? 25.615 -4.568 -37.270 1.00 97.44 449 GLU A CA 1
ATOM 3494 C C . GLU A 1 449 ? 25.431 -5.221 -35.897 1.00 97.44 449 GLU A C 1
ATOM 3496 O O . GLU A 1 449 ? 24.591 -6.113 -35.746 1.00 97.44 449 GLU A O 1
ATOM 3501 N N . ILE A 1 450 ? 26.227 -4.818 -34.904 1.00 95.38 450 ILE A N 1
ATOM 3502 C CA . ILE A 1 450 ? 26.141 -5.336 -33.532 1.00 95.38 450 ILE A CA 1
ATOM 3503 C C . ILE A 1 450 ? 25.554 -4.300 -32.575 1.00 95.38 450 ILE A C 1
ATOM 3505 O O . ILE A 1 450 ? 25.792 -3.102 -32.715 1.00 95.38 450 ILE A O 1
ATOM 3509 N N . SER A 1 451 ? 24.830 -4.781 -31.565 1.00 94.31 451 SER A N 1
ATOM 3510 C CA . SER A 1 451 ? 24.320 -3.964 -30.463 1.00 94.31 451 SER A CA 1
ATOM 3511 C C . SER A 1 451 ? 25.237 -4.117 -29.253 1.00 94.31 451 SER A C 1
ATOM 3513 O O . SER A 1 451 ? 25.112 -5.087 -28.497 1.00 94.31 451 SER A O 1
ATOM 3515 N N . GLU A 1 452 ? 26.152 -3.165 -29.079 1.00 94.50 452 GLU A N 1
ATOM 3516 C CA . GLU A 1 452 ? 26.944 -3.002 -27.859 1.00 94.50 452 GLU A CA 1
ATOM 3517 C C . GLU A 1 452 ? 26.206 -2.079 -26.880 1.00 94.50 452 GLU A C 1
ATOM 3519 O O . GLU A 1 452 ? 25.973 -0.906 -27.171 1.00 94.50 452 GLU A O 1
ATOM 3524 N N . ILE A 1 453 ? 25.812 -2.621 -25.729 1.00 94.44 453 ILE A N 1
ATOM 3525 C CA . ILE A 1 453 ? 24.961 -1.943 -24.741 1.00 94.44 453 ILE A CA 1
ATOM 3526 C C . ILE A 1 453 ? 25.552 -2.044 -23.339 1.00 94.44 453 ILE A C 1
ATOM 3528 O O . ILE A 1 453 ? 26.343 -2.947 -23.063 1.00 94.44 453 ILE A O 1
ATOM 3532 N N . LEU A 1 454 ? 25.169 -1.118 -22.460 1.00 94.31 454 LEU A N 1
ATOM 3533 C CA . LEU A 1 454 ? 25.630 -1.076 -21.074 1.00 94.31 454 LEU A CA 1
ATOM 3534 C C . LEU A 1 454 ? 25.326 -2.397 -20.347 1.00 94.31 454 LEU A C 1
ATOM 3536 O O . LEU A 1 454 ? 24.207 -2.913 -20.421 1.00 94.31 454 LEU A O 1
ATOM 3540 N N . GLU A 1 455 ? 26.311 -2.946 -19.633 1.00 92.06 455 GLU A N 1
ATOM 3541 C CA . GLU A 1 455 ? 26.133 -4.147 -18.815 1.00 92.06 455 GLU A CA 1
ATOM 3542 C C . GLU A 1 455 ? 25.229 -3.829 -17.618 1.00 92.06 455 GLU A C 1
ATOM 3544 O O . GLU A 1 455 ? 25.654 -3.206 -16.645 1.00 92.06 455 GLU A O 1
ATOM 3549 N N . MET A 1 456 ? 23.962 -4.241 -17.688 1.00 89.62 456 MET A N 1
ATOM 3550 C CA . MET A 1 456 ? 22.996 -3.990 -16.620 1.00 89.62 456 MET A CA 1
ATOM 3551 C C . MET A 1 456 ? 21.808 -4.953 -16.661 1.00 89.62 456 MET A C 1
ATOM 3553 O O . MET A 1 456 ? 21.435 -5.486 -17.709 1.00 89.62 456 MET A O 1
ATOM 3557 N N . MET A 1 457 ? 21.173 -5.132 -15.503 1.00 90.94 457 MET A N 1
ATOM 3558 C CA . MET A 1 457 ? 19.907 -5.853 -15.360 1.00 90.94 457 MET A CA 1
ATOM 3559 C C . MET A 1 457 ? 18.762 -4.859 -15.099 1.00 90.94 457 MET A C 1
ATOM 3561 O O . MET A 1 457 ? 18.996 -3.833 -14.455 1.00 90.94 457 MET A O 1
ATOM 3565 N N . PRO A 1 458 ? 17.519 -5.146 -15.529 1.00 92.19 458 PRO A N 1
ATOM 3566 C CA . PRO A 1 458 ? 16.401 -4.214 -15.362 1.00 92.19 458 PRO A CA 1
ATOM 3567 C C . PRO A 1 458 ? 16.042 -3.984 -13.889 1.00 92.19 458 PRO A C 1
ATOM 3569 O O . PRO A 1 458 ? 16.153 -4.897 -13.070 1.00 92.19 458 PRO A O 1
ATOM 3572 N N . ALA A 1 459 ? 15.563 -2.797 -13.537 1.00 89.00 459 ALA A N 1
ATOM 3573 C CA . ALA A 1 459 ? 14.937 -2.484 -12.253 1.00 89.00 459 ALA A CA 1
ATOM 3574 C C . ALA A 1 459 ? 13.402 -2.603 -12.336 1.00 89.00 459 ALA A C 1
ATOM 3576 O O . ALA A 1 459 ? 12.838 -2.849 -13.401 1.00 89.00 459 ALA A O 1
ATOM 3577 N N . ASN A 1 460 ? 12.699 -2.440 -11.210 1.00 89.31 460 ASN A N 1
ATOM 3578 C CA . ASN A 1 460 ? 11.236 -2.558 -11.177 1.00 89.31 460 ASN A CA 1
ATOM 3579 C C . ASN A 1 460 ? 10.538 -1.576 -12.135 1.00 89.31 460 ASN A C 1
ATOM 3581 O O . ASN A 1 460 ? 9.537 -1.901 -12.767 1.00 89.31 460 ASN A O 1
ATOM 3585 N N . GLU A 1 461 ? 11.082 -0.367 -12.253 1.00 91.12 461 GLU A N 1
ATOM 3586 C CA . GLU A 1 461 ? 10.553 0.682 -13.121 1.00 91.12 461 GLU A CA 1
ATOM 3587 C C . GLU A 1 461 ? 10.636 0.312 -14.611 1.00 91.12 461 GLU A C 1
ATOM 3589 O O . GLU A 1 461 ? 9.768 0.689 -15.398 1.00 91.12 461 GLU A O 1
ATOM 3594 N N . ASP A 1 462 ? 11.642 -0.477 -14.993 1.00 94.81 462 ASP A N 1
ATOM 3595 C CA . ASP A 1 462 ? 11.833 -0.939 -16.368 1.00 94.81 462 ASP A CA 1
ATOM 3596 C C . ASP A 1 462 ? 10.738 -1.930 -16.792 1.00 94.81 462 ASP A C 1
ATOM 3598 O O . ASP A 1 462 ? 10.293 -1.936 -17.939 1.00 94.81 462 ASP A O 1
ATOM 3602 N N . ALA A 1 463 ? 10.231 -2.741 -15.859 1.00 94.94 463 ALA A N 1
ATOM 3603 C CA . ALA A 1 463 ? 9.081 -3.598 -16.137 1.00 94.94 463 ALA A CA 1
ATOM 3604 C C . ALA A 1 463 ? 7.819 -2.774 -16.429 1.00 94.94 463 ALA A C 1
ATOM 3606 O O . ALA A 1 463 ? 7.040 -3.133 -17.314 1.00 94.94 463 ALA A O 1
ATOM 3607 N N . TYR A 1 464 ? 7.633 -1.655 -15.718 1.00 94.00 464 TYR A N 1
ATOM 3608 C CA . TYR A 1 464 ? 6.509 -0.754 -15.958 1.00 94.00 464 TYR A CA 1
ATOM 3609 C C . TYR A 1 464 ? 6.539 -0.197 -17.381 1.00 94.00 464 TYR A C 1
ATOM 3611 O O . TYR A 1 464 ? 5.526 -0.308 -18.067 1.00 94.00 464 TYR A O 1
ATOM 3619 N N . ILE A 1 465 ? 7.674 0.333 -17.858 1.00 95.06 465 ILE A N 1
ATOM 3620 C CA . ILE A 1 465 ? 7.720 0.926 -19.205 1.00 95.06 465 ILE A CA 1
ATOM 3621 C C . ILE A 1 465 ? 7.484 -0.123 -20.300 1.00 95.06 465 ILE A C 1
ATOM 3623 O O . ILE A 1 465 ? 6.713 0.126 -21.227 1.00 95.06 465 ILE A O 1
ATOM 3627 N N . VAL A 1 466 ? 8.067 -1.322 -20.166 1.00 96.19 466 VAL A N 1
ATOM 3628 C CA . VAL A 1 466 ? 7.897 -2.418 -21.135 1.00 96.19 466 VAL A CA 1
ATOM 3629 C C . VAL A 1 466 ? 6.433 -2.836 -21.231 1.00 96.19 466 VAL A C 1
ATOM 3631 O O . VAL A 1 466 ? 5.895 -2.960 -22.331 1.00 96.19 466 VAL A O 1
ATOM 3634 N N . LEU A 1 467 ? 5.776 -3.033 -20.088 1.00 95.31 467 LEU A N 1
ATOM 3635 C CA . LEU A 1 467 ? 4.393 -3.496 -20.049 1.00 95.31 467 LEU A CA 1
ATOM 3636 C C . LEU A 1 467 ? 3.417 -2.388 -20.435 1.00 95.31 467 LEU A C 1
ATOM 3638 O O . LEU A 1 467 ? 2.524 -2.638 -21.239 1.00 95.31 467 LEU A O 1
ATOM 3642 N N . ARG A 1 468 ? 3.615 -1.155 -19.959 1.00 93.50 468 ARG A N 1
ATOM 3643 C CA . ARG A 1 468 ? 2.755 -0.009 -20.284 1.00 93.50 468 ARG A CA 1
ATOM 3644 C C . ARG A 1 468 ? 2.722 0.281 -21.784 1.00 93.50 468 ARG A C 1
ATOM 3646 O O . ARG A 1 468 ? 1.644 0.487 -22.338 1.00 93.50 468 ARG A O 1
ATOM 3653 N N . MET A 1 469 ? 3.885 0.264 -22.435 1.00 93.25 469 MET A N 1
ATOM 3654 C CA . MET A 1 469 ? 4.018 0.528 -23.871 1.00 93.25 469 MET A CA 1
ATOM 3655 C C . MET A 1 469 ? 3.647 -0.701 -24.722 1.00 93.25 469 MET A C 1
ATOM 3657 O O . MET A 1 469 ? 2.996 -0.570 -25.759 1.00 93.25 469 MET A O 1
ATOM 3661 N N . GLY A 1 470 ? 4.015 -1.907 -24.275 1.00 92.25 470 GLY A N 1
ATOM 3662 C CA . GLY A 1 470 ? 3.749 -3.163 -24.986 1.00 92.25 470 GLY A CA 1
ATOM 3663 C C . GLY A 1 470 ? 2.293 -3.638 -24.930 1.00 92.25 470 GLY A C 1
ATOM 3664 O O . GLY A 1 470 ? 1.877 -4.405 -25.795 1.00 92.25 470 GLY A O 1
ATOM 3665 N N . SER A 1 471 ? 1.515 -3.191 -23.938 1.00 90.69 471 SER A N 1
ATOM 3666 C CA . SER A 1 471 ? 0.111 -3.597 -23.753 1.00 90.69 471 SER A CA 1
ATOM 3667 C C . SER A 1 471 ? -0.924 -2.577 -24.217 1.00 90.69 471 SER A C 1
ATOM 3669 O O . SER A 1 471 ? -2.086 -2.948 -24.371 1.00 90.69 471 SER A O 1
ATOM 3671 N N . ALA A 1 472 ? -0.518 -1.328 -24.485 1.00 88.25 472 ALA A N 1
ATOM 3672 C CA . ALA A 1 472 ? -1.432 -0.268 -24.901 1.00 88.25 472 ALA A CA 1
ATOM 3673 C C . ALA A 1 472 ? -2.294 -0.714 -26.093 1.00 88.25 472 ALA A C 1
ATOM 3675 O O . ALA A 1 472 ? -1.771 -1.056 -27.160 1.00 88.25 472 ALA A O 1
ATOM 3676 N N . ASN A 1 473 ? -3.615 -0.722 -25.912 1.00 80.94 473 ASN A N 1
ATOM 3677 C CA . ASN A 1 473 ? -4.553 -1.300 -26.872 1.00 80.94 473 ASN A CA 1
ATOM 3678 C C . ASN A 1 473 ? -5.418 -0.230 -27.580 1.00 80.94 473 ASN A C 1
ATOM 3680 O O . ASN A 1 473 ? -5.318 0.973 -27.332 1.00 80.94 473 ASN A O 1
ATOM 3684 N N . THR A 1 474 ? -6.250 -0.633 -28.546 1.00 72.50 474 THR A N 1
ATOM 3685 C CA . THR A 1 474 ? -7.108 0.283 -29.331 1.00 72.50 474 THR A CA 1
ATOM 3686 C C . THR A 1 474 ? -8.523 0.441 -28.764 1.00 72.50 474 THR A C 1
ATOM 3688 O O . THR A 1 474 ? -9.427 0.840 -29.501 1.00 72.50 474 THR A O 1
ATOM 3691 N N . THR A 1 475 ? -8.760 0.066 -27.506 1.00 72.75 475 THR A N 1
ATOM 3692 C CA . THR A 1 475 ? -10.095 0.110 -26.898 1.00 72.75 475 THR A CA 1
ATOM 3693 C C . THR A 1 475 ? -10.420 1.495 -26.316 1.00 72.75 475 THR A C 1
ATOM 3695 O O . THR A 1 475 ? -9.778 2.498 -26.644 1.00 72.75 475 THR A O 1
ATOM 3698 N N . ALA A 1 476 ? -11.516 1.586 -25.551 1.00 70.38 476 ALA A N 1
ATOM 3699 C CA . ALA A 1 476 ? -12.003 2.842 -24.979 1.00 70.38 476 ALA A CA 1
ATOM 3700 C C . ALA A 1 476 ? -11.101 3.387 -23.855 1.00 70.38 476 ALA A C 1
ATOM 3702 O O . ALA A 1 476 ? -11.167 4.589 -23.576 1.00 70.38 476 ALA A O 1
ATOM 3703 N N . ASP A 1 477 ? -10.251 2.533 -23.291 1.00 72.94 477 ASP A N 1
ATOM 3704 C CA . ASP A 1 477 ? -9.111 2.814 -22.422 1.00 72.94 477 ASP A CA 1
ATOM 3705 C C . ASP A 1 477 ? -7.849 2.151 -23.022 1.00 72.94 477 ASP A C 1
ATOM 3707 O O . ASP A 1 477 ? -7.916 1.514 -24.076 1.00 72.94 477 ASP A O 1
ATOM 3711 N N . ASP A 1 478 ? -6.677 2.373 -22.424 1.00 75.44 478 ASP A N 1
ATOM 3712 C CA . ASP A 1 478 ? -5.422 1.764 -22.897 1.00 75.44 478 ASP A CA 1
ATOM 3713 C C . ASP A 1 478 ? -5.279 0.272 -22.517 1.00 75.44 478 ASP A C 1
ATOM 3715 O O . ASP A 1 478 ? -4.284 -0.343 -22.909 1.00 75.44 478 ASP A O 1
ATOM 3719 N N . GLY A 1 479 ? -6.256 -0.314 -21.809 1.00 73.19 479 GLY A N 1
ATOM 3720 C CA . GLY A 1 479 ? -6.181 -1.655 -21.220 1.00 73.19 479 GLY A CA 1
ATOM 3721 C C . GLY A 1 479 ? -5.255 -1.757 -20.003 1.00 73.19 479 GLY A C 1
ATOM 3722 O O . GLY A 1 479 ? -4.410 -0.892 -19.754 1.00 73.19 479 GLY A O 1
ATOM 3723 N N . ASP A 1 480 ? -5.402 -2.832 -19.229 1.00 82.00 480 ASP A N 1
ATOM 3724 C CA . ASP A 1 480 ? -4.553 -3.162 -18.083 1.00 82.00 480 ASP A CA 1
ATOM 3725 C C . ASP A 1 480 ? -4.096 -4.640 -18.112 1.00 82.00 480 ASP A C 1
ATOM 3727 O O . ASP A 1 480 ? -4.135 -5.336 -19.128 1.00 82.00 480 ASP A O 1
ATOM 3731 N N . GLY A 1 481 ? -3.551 -5.153 -17.009 1.00 83.38 481 GLY A N 1
ATOM 3732 C CA . GLY A 1 481 ? -3.139 -6.557 -16.963 1.00 83.38 481 GLY A CA 1
ATOM 3733 C C . GLY A 1 481 ? -4.312 -7.557 -16.980 1.00 83.38 481 GLY A C 1
ATOM 3734 O O . GLY A 1 481 ? -4.113 -8.727 -17.314 1.00 83.38 481 GLY A O 1
ATOM 3735 N N . HIS A 1 482 ? -5.533 -7.136 -16.628 1.00 85.94 482 HIS A N 1
ATOM 3736 C CA . HIS A 1 482 ? -6.713 -7.999 -16.495 1.00 85.94 482 HIS A CA 1
ATOM 3737 C C . HIS A 1 482 ? -7.414 -8.299 -17.821 1.00 85.94 482 HIS A C 1
ATOM 3739 O O . HIS A 1 482 ? -8.027 -9.364 -17.953 1.00 85.94 482 HIS A O 1
ATOM 3745 N N . ASP A 1 483 ? -7.314 -7.416 -18.812 1.00 84.81 483 ASP A N 1
ATOM 3746 C CA . ASP A 1 483 ? -7.839 -7.636 -20.164 1.00 84.81 483 ASP A CA 1
ATOM 3747 C C . ASP A 1 483 ? -6.769 -8.161 -21.145 1.00 84.81 483 ASP A C 1
ATOM 3749 O O . ASP A 1 483 ? -7.100 -8.706 -22.203 1.00 84.81 483 ASP A O 1
ATOM 3753 N N . THR A 1 484 ? -5.487 -8.124 -20.765 1.00 85.75 484 THR A N 1
ATOM 3754 C CA . THR A 1 484 ? -4.387 -8.644 -21.588 1.00 85.75 484 THR A CA 1
ATOM 3755 C C . THR A 1 484 ? -4.350 -10.180 -21.598 1.00 85.75 484 THR A C 1
ATOM 3757 O O . THR A 1 484 ? -3.936 -10.834 -20.641 1.00 85.75 484 THR A O 1
ATOM 3760 N N . ALA A 1 485 ? -4.736 -10.790 -22.724 1.00 82.12 485 ALA A N 1
ATOM 3761 C CA . ALA A 1 485 ? -4.831 -12.248 -22.858 1.00 82.12 485 ALA A CA 1
ATOM 3762 C C . ALA A 1 485 ? -3.479 -12.985 -22.941 1.00 82.12 485 ALA A C 1
ATOM 3764 O O . ALA A 1 485 ? -3.391 -14.122 -22.484 1.00 82.12 485 ALA A O 1
ATOM 3765 N N . SER A 1 486 ? -2.433 -12.376 -23.511 1.00 84.25 486 SER A N 1
ATOM 3766 C CA . SER A 1 486 ? -1.099 -12.999 -23.601 1.00 84.25 486 SER A CA 1
ATOM 3767 C C . SER A 1 486 ? 0.035 -12.010 -23.297 1.00 84.25 486 SER A C 1
ATOM 3769 O O . SER A 1 486 ? 0.760 -11.607 -24.211 1.00 84.25 486 SER A O 1
ATOM 3771 N N . PRO A 1 487 ? 0.221 -11.606 -22.024 1.00 93.25 487 PRO A N 1
ATOM 3772 C CA . PRO A 1 487 ? 1.399 -10.846 -21.601 1.00 93.25 487 PRO A CA 1
ATOM 3773 C C . PRO A 1 487 ? 2.723 -11.515 -21.976 1.00 93.25 487 PRO A C 1
ATOM 3775 O O . PRO A 1 487 ? 3.699 -10.831 -22.278 1.00 93.25 487 PRO A O 1
ATOM 3778 N N . LYS A 1 488 ? 2.741 -12.850 -22.037 1.00 94.31 488 LYS A N 1
ATOM 3779 C CA . LYS A 1 488 ? 3.870 -13.637 -22.530 1.00 94.31 488 LYS A CA 1
ATOM 3780 C C . LYS A 1 488 ? 4.370 -13.178 -23.904 1.00 94.31 488 LYS A C 1
ATOM 3782 O O . LYS A 1 488 ? 5.582 -13.114 -24.113 1.00 94.31 488 LYS A O 1
ATOM 3787 N N . ASN A 1 489 ? 3.470 -12.788 -24.810 1.00 93.50 489 ASN A N 1
ATOM 3788 C CA . ASN A 1 489 ? 3.851 -12.289 -26.135 1.00 93.50 489 ASN A CA 1
ATOM 3789 C C . ASN A 1 489 ? 4.696 -11.009 -26.049 1.00 93.50 489 ASN A C 1
ATOM 3791 O O . ASN A 1 489 ? 5.546 -10.797 -26.909 1.00 93.50 489 ASN A O 1
ATOM 3795 N N . ILE A 1 490 ? 4.496 -10.175 -25.021 1.00 95.12 490 ILE A N 1
ATOM 3796 C CA . ILE A 1 490 ? 5.278 -8.949 -24.808 1.00 95.12 490 ILE A CA 1
ATOM 3797 C C . ILE A 1 490 ? 6.725 -9.316 -24.458 1.00 95.12 490 ILE A C 1
ATOM 3799 O O . ILE A 1 490 ? 7.655 -8.807 -25.083 1.00 95.12 490 ILE A O 1
ATOM 3803 N N . SER A 1 491 ? 6.934 -10.247 -23.517 1.00 95.44 491 SER A N 1
ATOM 3804 C CA . SER A 1 491 ? 8.281 -10.749 -23.206 1.00 95.44 491 SER A CA 1
ATOM 3805 C C . SER A 1 491 ? 8.909 -11.488 -24.391 1.00 95.44 491 SER A C 1
ATOM 3807 O O . SER A 1 491 ? 10.069 -11.244 -24.715 1.00 95.44 491 SER A O 1
ATOM 3809 N N . ASP A 1 492 ? 8.158 -12.350 -25.083 1.00 95.31 492 ASP A N 1
ATOM 3810 C CA . ASP A 1 492 ? 8.673 -13.111 -26.227 1.00 95.31 492 ASP A CA 1
ATOM 3811 C C . ASP A 1 492 ? 9.102 -12.168 -27.368 1.00 95.31 492 ASP A C 1
ATOM 3813 O O . ASP A 1 492 ? 10.162 -12.366 -27.966 1.00 95.31 492 ASP A O 1
ATOM 3817 N N . ALA A 1 493 ? 8.342 -11.096 -27.624 1.00 94.88 493 ALA A N 1
ATOM 3818 C CA . ALA A 1 493 ? 8.704 -10.067 -28.595 1.00 94.88 493 ALA A CA 1
ATOM 3819 C C . ALA A 1 493 ? 9.942 -9.266 -28.159 1.00 94.88 493 ALA A C 1
ATOM 3821 O O . ALA A 1 493 ? 10.846 -9.067 -28.974 1.00 94.88 493 ALA A O 1
ATOM 3822 N N . LEU A 1 494 ? 10.035 -8.885 -26.877 1.00 95.44 494 LEU A N 1
ATOM 3823 C CA . LEU A 1 494 ? 11.216 -8.217 -26.324 1.00 95.44 494 LEU A CA 1
ATOM 3824 C C . LEU A 1 494 ? 12.483 -9.050 -26.550 1.00 95.44 494 LEU A C 1
ATOM 3826 O O . LEU A 1 494 ? 13.493 -8.523 -27.009 1.00 95.44 494 LEU A O 1
ATOM 3830 N N . TYR A 1 495 ? 12.438 -10.356 -26.279 1.00 94.19 495 TYR A N 1
ATOM 3831 C CA . TYR A 1 495 ? 13.603 -11.225 -26.466 1.00 94.19 495 TYR A CA 1
ATOM 3832 C C . TYR A 1 495 ? 13.881 -11.576 -27.927 1.00 94.19 495 TYR A C 1
ATOM 3834 O O . TYR A 1 495 ? 15.032 -11.835 -28.276 1.00 94.19 495 TYR A O 1
ATOM 3842 N N . ARG A 1 496 ? 12.859 -11.594 -28.788 1.00 94.75 496 ARG A N 1
ATOM 3843 C CA . ARG A 1 496 ? 13.022 -11.856 -30.222 1.00 94.75 496 ARG A CA 1
ATOM 3844 C C . ARG A 1 496 ? 13.617 -10.662 -30.966 1.00 94.75 496 ARG A C 1
ATOM 3846 O O . ARG A 1 496 ? 14.418 -10.871 -31.880 1.00 94.75 496 ARG A O 1
ATOM 3853 N N . HIS A 1 497 ? 13.200 -9.449 -30.613 1.00 95.19 497 HIS A N 1
ATOM 3854 C CA . HIS A 1 497 ? 13.500 -8.235 -31.374 1.00 95.19 497 HIS A CA 1
ATOM 3855 C C . HIS A 1 497 ? 14.447 -7.267 -30.652 1.00 95.19 497 HIS A C 1
ATOM 3857 O O . HIS A 1 497 ? 15.010 -6.395 -31.307 1.00 95.19 497 HIS A O 1
ATOM 3863 N N . GLY A 1 498 ? 14.660 -7.424 -29.341 1.00 94.50 498 GLY A N 1
ATOM 3864 C CA . GLY A 1 498 ? 15.484 -6.518 -28.532 1.00 94.50 498 GLY A CA 1
ATOM 3865 C C . GLY A 1 498 ? 14.904 -5.111 -28.407 1.00 94.50 498 GLY A C 1
ATOM 3866 O O . GLY A 1 498 ? 15.650 -4.146 -28.272 1.00 94.50 498 GLY A O 1
ATOM 3867 N N . MET A 1 499 ? 13.579 -4.994 -28.499 1.00 96.00 499 MET A N 1
ATOM 3868 C CA . MET A 1 499 ? 12.827 -3.748 -28.370 1.00 96.00 499 MET A CA 1
ATOM 3869 C C . MET A 1 499 ? 11.436 -4.021 -27.784 1.00 96.00 499 MET A C 1
ATOM 3871 O O . MET A 1 499 ? 10.925 -5.139 -27.875 1.00 96.00 499 MET A O 1
ATOM 3875 N N . ILE A 1 500 ? 10.802 -2.998 -27.220 1.00 96.56 500 ILE A N 1
ATOM 3876 C CA . ILE A 1 500 ? 9.382 -3.009 -26.869 1.00 96.56 500 ILE A CA 1
ATOM 3877 C C . ILE A 1 500 ? 8.573 -2.979 -28.161 1.00 96.56 500 ILE A C 1
ATOM 3879 O O . ILE A 1 500 ? 8.563 -1.967 -28.859 1.00 96.56 500 ILE A O 1
ATOM 3883 N N . TYR A 1 501 ? 7.877 -4.073 -28.463 1.00 94.88 501 TYR A N 1
ATOM 3884 C CA . TYR A 1 501 ? 7.018 -4.187 -29.637 1.00 94.88 501 TYR A CA 1
ATOM 3885 C C . TYR A 1 501 ? 5.546 -3.993 -29.281 1.00 94.88 501 TYR A C 1
ATOM 3887 O O . TYR A 1 501 ? 5.019 -4.675 -28.404 1.00 94.88 501 TYR A O 1
ATOM 3895 N N . ASN A 1 502 ? 4.868 -3.127 -30.034 1.00 92.94 502 ASN A N 1
ATOM 3896 C CA . ASN A 1 502 ? 3.415 -3.033 -30.045 1.00 92.94 502 ASN A CA 1
ATOM 3897 C C . ASN A 1 502 ? 2.928 -2.829 -31.484 1.00 92.94 502 ASN A C 1
ATOM 3899 O O . ASN A 1 502 ? 2.996 -1.733 -32.033 1.00 92.94 502 ASN A O 1
ATOM 3903 N N . GLY A 1 503 ? 2.423 -3.889 -32.113 1.00 89.88 503 GLY A N 1
ATOM 3904 C CA . GLY A 1 503 ? 1.906 -3.807 -33.483 1.00 89.88 503 GLY A CA 1
ATOM 3905 C C . GLY A 1 503 ? 0.580 -3.045 -33.614 1.00 89.88 503 GLY A C 1
ATOM 3906 O O . GLY A 1 503 ? 0.205 -2.671 -34.722 1.00 89.88 503 GLY A O 1
ATOM 3907 N N . ALA A 1 504 ? -0.141 -2.816 -32.511 1.00 87.69 504 ALA A N 1
ATOM 3908 C CA . ALA A 1 504 ? -1.476 -2.219 -32.523 1.00 87.69 504 ALA A CA 1
ATOM 3909 C C . ALA A 1 504 ? -1.470 -0.692 -32.327 1.00 87.69 504 ALA A C 1
ATOM 3911 O O . ALA A 1 504 ? -2.388 -0.017 -32.795 1.00 87.69 504 ALA A O 1
ATOM 3912 N N . ARG A 1 505 ? -0.460 -0.141 -31.641 1.00 88.44 505 ARG A N 1
ATOM 3913 C CA . ARG A 1 505 ? -0.373 1.277 -31.250 1.00 88.44 505 ARG A CA 1
ATOM 3914 C C . ARG A 1 505 ? 1.046 1.825 -31.406 1.00 88.44 505 ARG A C 1
ATOM 3916 O O . ARG A 1 505 ? 2.007 1.155 -31.051 1.00 88.44 505 ARG A O 1
ATOM 3923 N N . SER A 1 506 ? 1.146 3.073 -31.866 1.00 90.44 506 SER A N 1
ATOM 3924 C CA . SER A 1 506 ? 2.404 3.827 -32.003 1.00 90.44 506 SER A CA 1
ATOM 3925 C C . SER A 1 506 ? 2.811 4.602 -30.745 1.00 90.44 506 SER A C 1
ATOM 3927 O O . SER A 1 506 ? 3.926 5.107 -30.674 1.00 90.44 506 SER A O 1
ATOM 3929 N N . ALA A 1 507 ? 1.893 4.753 -29.789 1.00 90.38 507 ALA A N 1
ATOM 3930 C CA . ALA A 1 507 ? 2.042 5.546 -28.574 1.00 90.38 507 ALA A CA 1
ATOM 3931 C C . ALA A 1 507 ? 0.943 5.162 -27.571 1.00 90.38 507 ALA A C 1
ATOM 3933 O O . ALA A 1 507 ? -0.132 4.702 -27.984 1.00 90.38 507 ALA A O 1
ATOM 3934 N N . VAL A 1 508 ? 1.177 5.396 -26.276 1.00 90.38 508 VAL A N 1
ATOM 3935 C CA . VAL A 1 508 ? 0.091 5.372 -25.285 1.00 90.38 508 VAL A CA 1
ATOM 3936 C C . VAL A 1 508 ? -0.851 6.544 -25.518 1.00 90.38 508 VAL A C 1
ATOM 3938 O O . VAL A 1 508 ? -0.459 7.583 -26.060 1.00 90.38 508 VAL A O 1
ATOM 3941 N N . ARG A 1 509 ? -2.110 6.390 -25.121 1.00 85.31 509 ARG A N 1
ATOM 3942 C CA . ARG A 1 509 ? -3.126 7.411 -25.338 1.00 85.31 509 ARG A CA 1
ATOM 3943 C C . ARG A 1 509 ? -2.935 8.610 -24.411 1.00 85.31 509 ARG A C 1
ATOM 3945 O O . ARG A 1 509 ? -2.734 8.447 -23.211 1.00 85.31 509 ARG A O 1
ATOM 3952 N N . SER A 1 510 ? -3.126 9.809 -24.960 1.00 80.19 510 SER A N 1
ATOM 3953 C CA . SER A 1 510 ? -3.332 11.016 -24.160 1.00 80.19 510 SER A CA 1
ATOM 3954 C C . SER A 1 510 ? -4.703 11.000 -23.490 1.00 80.19 510 SER A C 1
ATOM 3956 O O . SER A 1 510 ? -5.739 10.925 -24.158 1.00 80.19 510 SER A O 1
ATOM 3958 N N . GLU A 1 511 ? -4.702 11.037 -22.159 1.00 72.38 511 GLU A N 1
ATOM 3959 C CA . GLU A 1 511 ? -5.911 11.217 -21.363 1.00 72.38 511 GLU A CA 1
ATOM 3960 C C . GLU A 1 511 ? -6.053 12.689 -20.991 1.00 72.38 511 GLU A C 1
ATOM 3962 O O . GLU A 1 511 ? -5.381 13.184 -20.091 1.00 72.38 511 GLU A O 1
ATOM 3967 N N . ASP A 1 512 ? -6.961 13.388 -21.671 1.00 66.94 512 ASP A N 1
ATOM 3968 C CA . ASP A 1 512 ? -7.122 14.838 -21.493 1.00 66.94 512 ASP A CA 1
ATOM 3969 C C . ASP A 1 512 ? -8.256 15.189 -20.517 1.00 66.94 512 ASP A C 1
ATOM 3971 O O . ASP A 1 512 ? -8.468 16.354 -20.169 1.00 66.94 512 ASP A O 1
ATOM 3975 N N . THR A 1 513 ? -9.083 14.212 -20.124 1.00 74.56 513 THR A N 1
ATOM 3976 C CA . THR A 1 513 ? -10.299 14.490 -19.337 1.00 74.56 513 THR A CA 1
ATOM 3977 C C . THR A 1 513 ? -10.612 13.438 -18.280 1.00 74.56 513 THR A C 1
ATOM 3979 O O . THR A 1 513 ? -10.847 13.821 -17.138 1.00 74.56 513 THR A O 1
ATOM 3982 N N . TYR A 1 514 ? -10.604 12.141 -18.605 1.00 87.56 514 TYR A N 1
ATOM 3983 C CA . TYR A 1 514 ? -11.136 11.106 -17.710 1.00 87.56 514 TYR A CA 1
ATOM 3984 C C . TYR A 1 514 ? -10.022 10.313 -17.032 1.00 87.56 514 TYR A C 1
ATOM 3986 O O . TYR A 1 514 ? -9.306 9.548 -17.671 1.00 87.56 514 TYR A O 1
ATOM 3994 N N . ILE A 1 515 ? -9.883 10.465 -15.715 1.00 89.75 515 ILE A N 1
ATOM 3995 C CA . ILE A 1 515 ? -8.804 9.801 -14.974 1.00 89.75 515 ILE A CA 1
ATOM 3996 C C . ILE A 1 515 ? -9.043 8.299 -14.840 1.00 89.75 515 ILE A C 1
ATOM 3998 O O . ILE A 1 515 ? -8.098 7.520 -14.803 1.00 89.75 515 ILE A O 1
ATOM 4002 N N . ASN A 1 516 ? -10.305 7.878 -14.816 1.00 88.44 516 ASN A N 1
ATOM 4003 C CA . ASN A 1 516 ? -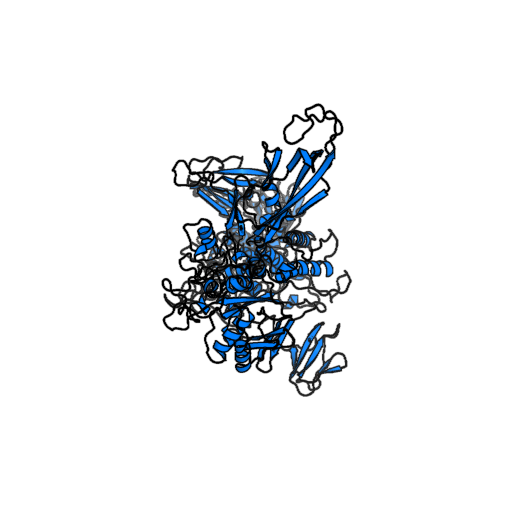10.695 6.478 -14.691 1.00 88.44 516 ASN A CA 1
ATOM 4004 C C . ASN A 1 516 ? -10.566 5.663 -15.983 1.00 88.44 516 ASN A C 1
ATOM 4006 O O . ASN A 1 516 ? -10.976 4.510 -16.010 1.00 88.44 516 ASN A O 1
ATOM 4010 N N . ARG A 1 517 ? -9.976 6.245 -17.032 1.00 85.56 517 ARG A N 1
ATOM 4011 C CA . ARG A 1 517 ? -9.514 5.529 -18.231 1.00 85.56 517 ARG A CA 1
ATOM 4012 C C . ARG A 1 517 ? -8.014 5.251 -18.209 1.00 85.56 517 ARG A C 1
ATOM 4014 O O . ARG A 1 517 ? -7.506 4.505 -19.038 1.00 85.56 517 ARG A O 1
ATOM 4021 N N . ASN A 1 518 ? -7.300 5.839 -17.250 1.00 89.94 518 ASN A N 1
ATOM 4022 C CA . ASN A 1 518 ? -5.889 5.580 -17.057 1.00 89.94 518 ASN A CA 1
ATOM 4023 C C . ASN A 1 518 ? -5.689 4.275 -16.260 1.00 89.94 518 ASN A C 1
ATOM 4025 O O . ASN A 1 518 ? -6.182 4.175 -15.129 1.00 89.94 518 ASN A O 1
ATOM 4029 N N . PRO A 1 519 ? -4.934 3.294 -16.784 1.00 89.62 519 PRO A N 1
ATOM 4030 C CA . PRO A 1 519 ? -4.801 1.994 -16.133 1.00 89.62 519 PRO A CA 1
ATOM 4031 C C . PRO A 1 519 ? -4.066 2.063 -14.788 1.00 89.62 519 PRO A C 1
ATOM 4033 O O . PRO A 1 519 ? -4.410 1.331 -13.868 1.00 89.62 519 PRO A O 1
ATOM 4036 N N . ILE A 1 520 ? -3.120 2.992 -14.610 1.00 91.69 520 ILE A N 1
ATOM 4037 C CA . ILE A 1 520 ? -2.374 3.142 -13.349 1.00 91.69 520 ILE A CA 1
ATOM 4038 C C . ILE A 1 520 ? -3.280 3.651 -12.231 1.00 91.69 520 ILE A C 1
ATOM 4040 O O . ILE A 1 520 ? -3.260 3.133 -11.110 1.00 91.69 520 ILE A O 1
ATOM 4044 N N . TYR A 1 521 ? -4.120 4.639 -12.541 1.00 92.25 521 TYR A N 1
ATOM 4045 C CA . TYR A 1 521 ? -5.155 5.082 -11.617 1.00 92.25 521 TYR A CA 1
ATOM 4046 C C . TYR A 1 521 ? -6.118 3.941 -11.265 1.00 92.25 521 TYR A C 1
ATOM 4048 O O . TYR A 1 521 ? -6.446 3.756 -10.090 1.00 92.25 521 TYR A O 1
ATOM 4056 N N . MET A 1 522 ? -6.546 3.157 -12.258 1.00 89.56 522 MET A N 1
ATOM 4057 C CA . MET A 1 522 ? -7.481 2.055 -12.041 1.00 89.56 522 MET A CA 1
ATOM 4058 C C . MET A 1 522 ? -6.891 0.936 -11.187 1.00 89.56 522 MET A C 1
ATOM 4060 O O . MET A 1 522 ? -7.569 0.468 -10.271 1.00 89.56 522 MET A O 1
ATOM 4064 N N . THR A 1 523 ? -5.618 0.587 -11.380 1.00 92.31 523 THR A N 1
ATOM 4065 C CA . THR A 1 523 ? -4.891 -0.313 -10.481 1.00 92.31 523 THR A CA 1
ATOM 4066 C C . THR A 1 523 ? -4.874 0.237 -9.054 1.00 92.31 523 THR A C 1
ATOM 4068 O O . THR A 1 523 ? -5.233 -0.480 -8.118 1.00 92.31 523 THR A O 1
ATOM 4071 N N . ALA A 1 524 ? -4.522 1.516 -8.860 1.00 94.19 524 ALA A N 1
ATOM 4072 C CA . ALA A 1 524 ? -4.522 2.132 -7.530 1.00 94.19 524 ALA A CA 1
ATOM 4073 C C . ALA A 1 524 ? -5.912 2.065 -6.879 1.00 94.19 524 ALA A C 1
ATOM 4075 O O . ALA A 1 524 ? -6.035 1.698 -5.705 1.00 94.19 524 ALA A O 1
ATOM 4076 N N . ARG A 1 525 ? -6.961 2.394 -7.651 1.00 93.75 525 ARG A N 1
ATOM 4077 C CA . ARG A 1 525 ? -8.357 2.341 -7.207 1.00 93.75 525 ARG A CA 1
ATOM 4078 C C . ARG A 1 525 ? -8.727 0.934 -6.781 1.00 93.75 525 ARG A C 1
ATOM 4080 O O . ARG A 1 525 ? -9.219 0.772 -5.674 1.00 93.75 525 ARG A O 1
ATOM 4087 N N . LYS A 1 526 ? -8.473 -0.063 -7.627 1.00 91.56 526 LYS A N 1
ATOM 4088 C CA . LYS A 1 526 ? -8.820 -1.466 -7.393 1.00 91.56 526 LYS A CA 1
ATOM 4089 C C . LYS A 1 526 ? -8.111 -2.025 -6.168 1.00 91.56 526 LYS A C 1
ATOM 4091 O O . LYS A 1 526 ? -8.757 -2.603 -5.300 1.00 91.56 526 LYS A O 1
ATOM 4096 N N . VAL A 1 527 ? -6.803 -1.786 -6.036 1.00 93.69 527 VAL A N 1
ATOM 4097 C CA . VAL A 1 527 ? -6.030 -2.277 -4.889 1.00 93.69 527 VAL A CA 1
ATOM 4098 C C . VAL A 1 527 ? -6.577 -1.724 -3.576 1.00 93.69 527 VAL A C 1
ATOM 4100 O O . VAL A 1 527 ? -6.772 -2.493 -2.632 1.00 93.69 527 VAL A O 1
ATOM 4103 N N . ALA A 1 528 ? -6.843 -0.415 -3.533 1.00 95.44 528 ALA A N 1
ATOM 4104 C CA . ALA A 1 528 ? -7.426 0.247 -2.375 1.00 95.44 528 ALA A CA 1
ATOM 4105 C C . ALA A 1 528 ? -8.865 -0.220 -2.127 1.00 95.44 528 ALA A C 1
ATOM 4107 O O . ALA A 1 528 ? -9.182 -0.617 -1.012 1.00 95.44 528 ALA A O 1
ATOM 4108 N N . HIS A 1 529 ? -9.712 -0.226 -3.159 1.00 94.69 529 HIS A N 1
ATOM 4109 C CA . HIS A 1 529 ? -11.099 -0.660 -3.090 1.00 94.69 529 HIS A CA 1
ATOM 4110 C C . HIS A 1 529 ? -11.167 -2.096 -2.563 1.00 94.69 529 HIS A C 1
ATOM 4112 O O . HIS A 1 529 ? -11.705 -2.317 -1.491 1.00 94.69 529 HIS A O 1
ATOM 4118 N N . ASP A 1 530 ? -10.576 -3.088 -3.203 1.00 94.00 530 ASP A N 1
ATOM 4119 C CA . ASP A 1 530 ? -10.799 -4.498 -2.843 1.00 94.00 530 ASP A CA 1
ATOM 4120 C C . ASP A 1 530 ? -10.328 -4.880 -1.424 1.00 94.00 530 ASP A C 1
ATOM 4122 O O . ASP A 1 530 ? -10.575 -5.990 -0.952 1.00 94.00 530 ASP A O 1
ATOM 4126 N N . ARG A 1 531 ? -9.647 -3.965 -0.724 1.00 96.00 531 ARG A N 1
ATOM 4127 C CA . ARG A 1 531 ? -9.047 -4.188 0.592 1.00 96.00 531 ARG A CA 1
ATOM 4128 C C . ARG A 1 531 ? -9.500 -3.190 1.657 1.00 96.00 531 ARG A C 1
ATOM 4130 O O . ARG A 1 531 ? -9.407 -3.512 2.837 1.00 96.00 531 ARG A O 1
ATOM 4137 N N . LEU A 1 532 ? -9.983 -2.007 1.276 1.00 97.38 532 LEU A N 1
ATOM 4138 C CA . LEU A 1 532 ? -10.316 -0.903 2.176 1.00 97.38 532 LEU A CA 1
ATOM 4139 C C . LEU A 1 532 ? -11.582 -0.178 1.711 1.00 97.38 532 LEU A C 1
ATOM 4141 O O . LEU A 1 532 ? -11.776 0.073 0.518 1.00 97.38 532 LEU A O 1
ATOM 4145 N N . ARG A 1 533 ? -12.446 0.212 2.653 1.00 96.19 533 ARG A N 1
ATOM 4146 C CA . ARG A 1 533 ? -13.665 0.982 2.356 1.00 96.19 533 ARG A CA 1
ATOM 4147 C C . ARG A 1 533 ? -13.890 2.071 3.381 1.00 96.19 533 ARG A C 1
ATOM 4149 O O . ARG A 1 533 ? -13.696 1.840 4.566 1.00 96.19 533 ARG A O 1
ATOM 4156 N N . MET A 1 534 ? -14.418 3.206 2.937 1.00 95.25 534 MET A N 1
ATOM 4157 C CA . MET A 1 534 ? -15.009 4.186 3.839 1.00 95.25 534 MET A CA 1
ATOM 4158 C C . MET A 1 534 ? -16.472 4.395 3.467 1.00 95.25 534 MET A C 1
ATOM 4160 O O . MET A 1 534 ? -16.784 4.755 2.337 1.00 95.25 534 MET A O 1
ATOM 4164 N N . VAL A 1 535 ? -17.363 4.223 4.434 1.00 94.62 535 VAL A N 1
ATOM 4165 C CA . VAL A 1 535 ? -18.793 4.474 4.271 1.00 94.62 535 VAL A CA 1
ATOM 4166 C C . VAL A 1 535 ? -19.134 5.794 4.947 1.00 94.62 535 VAL A C 1
ATOM 4168 O O . VAL A 1 535 ? -18.844 5.997 6.131 1.00 94.62 535 VAL A O 1
ATOM 4171 N N . GLU A 1 536 ? -19.740 6.712 4.194 1.00 91.88 536 GLU A N 1
ATOM 4172 C CA . GLU A 1 536 ? -20.198 7.986 4.743 1.00 91.88 536 GLU A CA 1
ATOM 4173 C C . GLU A 1 536 ? -21.464 7.830 5.585 1.00 91.88 536 GLU A C 1
ATOM 4175 O O . GLU A 1 536 ? -22.296 6.953 5.346 1.00 91.88 536 GLU A O 1
ATOM 4180 N N . ARG A 1 537 ? -21.649 8.742 6.547 1.00 91.81 537 ARG A N 1
ATOM 4181 C CA . ARG A 1 537 ? -22.832 8.789 7.416 1.00 91.81 537 ARG A CA 1
ATOM 4182 C C . ARG A 1 537 ? -24.160 8.686 6.666 1.00 91.81 537 ARG A C 1
ATOM 4184 O O . ARG A 1 537 ? -25.086 8.057 7.164 1.00 91.81 537 ARG A O 1
ATOM 4191 N N . ALA A 1 538 ? -24.259 9.300 5.484 1.00 91.88 538 ALA A N 1
ATOM 4192 C CA . ALA A 1 538 ? -25.504 9.386 4.725 1.00 91.88 538 ALA A CA 1
ATOM 4193 C C . ALA A 1 538 ? -25.992 8.010 4.250 1.00 91.88 538 ALA A C 1
ATOM 4195 O O . ALA A 1 538 ? -27.197 7.814 4.090 1.00 91.88 538 ALA A O 1
ATOM 4196 N N . SER A 1 539 ? -25.077 7.051 4.078 1.00 94.75 539 SER A N 1
ATOM 4197 C CA . SER A 1 539 ? -25.414 5.677 3.714 1.00 94.75 539 SER A CA 1
ATOM 4198 C C . SER A 1 539 ? -25.975 4.874 4.885 1.00 94.75 539 SER A C 1
ATOM 4200 O O . SER A 1 539 ? -26.618 3.865 4.638 1.00 94.75 539 SER A O 1
ATOM 4202 N N . LEU A 1 540 ? -25.772 5.278 6.145 1.00 96.75 540 LEU A N 1
ATOM 4203 C CA . LEU A 1 540 ? -26.309 4.563 7.307 1.00 96.75 540 LEU A CA 1
ATOM 4204 C C . LEU A 1 540 ? -27.818 4.820 7.459 1.00 96.75 540 LEU A C 1
ATOM 4206 O O . LEU A 1 540 ? -28.240 5.958 7.640 1.00 96.75 540 LEU A O 1
ATOM 4210 N N . LYS A 1 541 ? -28.626 3.756 7.450 1.00 96.56 541 LYS A N 1
ATOM 4211 C CA . LYS A 1 541 ? -30.103 3.772 7.512 1.00 96.56 541 LYS A CA 1
ATOM 4212 C C . LYS A 1 541 ? -30.704 3.113 8.751 1.00 96.56 541 LYS A C 1
ATOM 4214 O O . LYS A 1 541 ? -31.921 3.016 8.873 1.00 96.56 541 LYS A O 1
ATOM 4219 N N . GLY A 1 542 ? -29.880 2.584 9.647 1.00 97.44 542 GLY A N 1
ATOM 4220 C CA . GLY A 1 542 ? -30.400 1.946 10.847 1.00 97.44 542 GLY A CA 1
ATOM 4221 C C . GLY A 1 542 ? -29.336 1.329 11.733 1.00 97.44 542 GLY A C 1
ATOM 4222 O O . GLY A 1 542 ? -28.213 1.063 11.300 1.00 97.44 542 GLY A O 1
ATOM 4223 N N . TYR A 1 543 ? -29.733 1.083 12.978 1.00 98.19 543 TYR A N 1
ATOM 4224 C CA . TYR A 1 543 ? -28.920 0.459 14.011 1.00 98.19 543 TYR A CA 1
ATOM 4225 C C . TYR A 1 543 ? -29.806 -0.289 15.004 1.00 98.19 543 TYR A C 1
ATOM 4227 O O . TYR A 1 543 ? -30.817 0.248 15.469 1.00 98.19 543 TYR A O 1
ATOM 4235 N N . GLU A 1 544 ? -29.390 -1.493 15.381 1.00 97.75 544 GLU A N 1
ATOM 4236 C CA . GLU A 1 544 ? -29.957 -2.231 16.508 1.00 97.75 544 GLU A CA 1
ATOM 4237 C C . GLU A 1 544 ? -28.905 -3.027 17.270 1.00 97.75 544 GLU A C 1
ATOM 4239 O O . GLU A 1 544 ? -27.809 -3.305 16.777 1.00 97.75 544 GLU A O 1
ATOM 4244 N N . VAL A 1 545 ? -29.296 -3.435 18.476 1.00 98.00 545 VAL A N 1
ATOM 4245 C CA . VAL A 1 545 ? -28.558 -4.396 19.290 1.00 98.00 545 VAL A CA 1
ATOM 4246 C C . VAL A 1 545 ? -29.459 -5.585 19.549 1.00 98.00 545 VAL A C 1
ATOM 4248 O O . VAL A 1 545 ? -30.474 -5.466 20.243 1.00 98.00 545 VAL A O 1
ATOM 4251 N N . SER A 1 546 ? -29.058 -6.737 19.022 1.00 95.56 546 SER A N 1
ATOM 4252 C CA . SER A 1 546 ? -29.776 -7.999 19.172 1.00 95.56 546 SER A CA 1
ATOM 4253 C C . SER A 1 546 ? -28.790 -9.123 19.465 1.00 95.56 546 SER A C 1
ATOM 4255 O O . SER A 1 546 ? -27.710 -9.178 18.884 1.00 95.56 546 SER A O 1
ATOM 4257 N N . GLY A 1 547 ? -29.122 -9.994 20.422 1.00 93.00 547 GLY A N 1
ATOM 4258 C CA . GLY A 1 547 ? -28.234 -11.089 20.833 1.00 93.00 547 GLY A CA 1
ATOM 4259 C C . GLY A 1 547 ? -26.867 -10.630 21.363 1.00 93.00 547 GLY A C 1
ATOM 4260 O O . GLY A 1 547 ? -25.900 -11.374 21.255 1.00 93.00 547 GLY A O 1
ATOM 4261 N N . GLY A 1 548 ? -26.772 -9.405 21.895 1.00 94.75 548 GLY A N 1
ATOM 4262 C CA . GLY A 1 548 ? -25.511 -8.821 22.366 1.00 94.75 548 GLY A CA 1
ATOM 4263 C C . GLY A 1 548 ? -24.582 -8.313 21.258 1.00 94.75 548 GLY A C 1
ATOM 4264 O O . GLY A 1 548 ? -23.444 -7.970 21.559 1.00 94.75 548 GLY A O 1
ATOM 4265 N N . LYS A 1 549 ? -25.052 -8.243 20.007 1.00 97.88 549 LYS A N 1
ATOM 4266 C CA . LYS A 1 549 ? -24.277 -7.806 18.839 1.00 97.88 549 LYS A CA 1
ATOM 4267 C C . LYS A 1 549 ? -24.840 -6.530 18.243 1.00 97.88 549 LYS A C 1
ATOM 4269 O O . LYS A 1 549 ? -26.053 -6.314 18.276 1.00 97.88 549 LYS A O 1
ATOM 4274 N N . SER A 1 550 ? -23.960 -5.717 17.676 1.00 98.50 550 SER A N 1
ATOM 4275 C CA . SER A 1 550 ? -24.345 -4.534 16.913 1.00 98.50 550 SER A CA 1
ATOM 4276 C C . SER A 1 550 ? -24.639 -4.890 15.466 1.00 98.50 550 SER A C 1
ATOM 4278 O O . SER A 1 550 ? -23.891 -5.628 14.823 1.00 98.50 550 SER A O 1
ATOM 4280 N N . ILE A 1 551 ? -25.729 -4.330 14.952 1.00 98.62 551 ILE A N 1
ATOM 4281 C CA . ILE A 1 551 ? -26.197 -4.546 13.588 1.00 98.62 551 ILE A CA 1
ATOM 4282 C C . ILE A 1 551 ? -26.424 -3.181 12.947 1.00 98.62 551 ILE A C 1
ATOM 4284 O O . ILE A 1 551 ? -27.232 -2.391 13.439 1.00 98.62 551 ILE A O 1
ATOM 4288 N N . LEU A 1 552 ? -25.721 -2.915 11.849 1.00 98.56 552 LEU A N 1
ATOM 4289 C CA . LEU A 1 552 ? -25.798 -1.666 11.095 1.00 98.56 552 LEU A CA 1
ATOM 4290 C C . LEU A 1 552 ? -26.433 -1.916 9.727 1.00 98.56 552 LEU A C 1
ATOM 4292 O O . LEU A 1 552 ? -26.182 -2.941 9.090 1.00 98.56 552 LEU A O 1
ATOM 4296 N N . TYR A 1 553 ? -27.260 -0.974 9.283 1.00 98.38 553 TYR A N 1
ATOM 4297 C CA . TYR A 1 553 ? -27.974 -1.053 8.011 1.00 98.38 553 TYR A CA 1
ATOM 4298 C C . TYR A 1 553 ? -27.507 0.063 7.086 1.00 98.38 553 TYR A C 1
ATOM 4300 O O . TYR A 1 553 ? -27.545 1.227 7.484 1.00 98.38 553 TYR A O 1
ATOM 4308 N N . TYR A 1 554 ? -27.109 -0.275 5.861 1.00 98.00 554 TYR A N 1
ATOM 4309 C CA . TYR A 1 554 ? -26.568 0.685 4.902 1.00 98.00 554 TYR A CA 1
ATOM 4310 C C . TYR A 1 554 ? -27.251 0.631 3.536 1.00 98.00 554 TYR A C 1
ATOM 4312 O O . TYR A 1 554 ? -27.693 -0.430 3.086 1.00 98.00 554 TYR A O 1
ATOM 4320 N N . ASP A 1 555 ? -27.260 1.768 2.842 1.00 96.44 555 ASP A N 1
ATOM 4321 C CA . ASP A 1 555 ? -27.413 1.795 1.389 1.00 96.44 555 ASP A CA 1
ATOM 4322 C C . ASP A 1 555 ? -26.236 1.055 0.742 1.00 96.44 555 ASP A C 1
ATOM 4324 O O . ASP A 1 555 ? -25.076 1.293 1.081 1.00 96.44 555 ASP A O 1
ATOM 4328 N N . ARG A 1 556 ? -26.532 0.182 -0.227 1.00 94.44 556 ARG A N 1
ATOM 4329 C CA . ARG A 1 556 ? -25.504 -0.538 -0.992 1.00 94.44 556 ARG A CA 1
ATOM 4330 C C . ARG A 1 556 ? -24.727 0.384 -1.933 1.00 94.44 556 ARG A C 1
ATOM 4332 O O . ARG A 1 556 ? -23.526 0.225 -2.113 1.00 94.44 556 ARG A O 1
ATOM 4339 N N . LYS A 1 557 ? -25.435 1.318 -2.569 1.00 93.56 557 LYS A N 1
ATOM 4340 C CA . LYS A 1 557 ? -24.926 2.125 -3.680 1.00 93.56 557 LYS A CA 1
ATOM 4341 C C . LYS A 1 557 ? -24.563 3.531 -3.219 1.00 93.56 557 LYS A C 1
ATOM 4343 O O . LYS A 1 557 ? -25.401 4.226 -2.640 1.00 93.56 557 LYS A O 1
ATOM 4348 N N . ALA A 1 558 ? -23.343 3.973 -3.513 1.00 91.62 558 ALA A N 1
ATOM 4349 C CA . ALA A 1 558 ? -22.872 5.310 -3.182 1.00 91.62 558 ALA A CA 1
ATOM 4350 C C . ALA A 1 558 ? -23.757 6.352 -3.862 1.00 91.62 558 ALA A C 1
ATOM 4352 O O . ALA A 1 558 ? -23.882 6.385 -5.088 1.00 91.62 558 ALA A O 1
ATOM 4353 N N . ARG A 1 559 ? -24.416 7.180 -3.044 1.00 87.81 559 ARG A N 1
ATOM 4354 C CA . ARG A 1 559 ? -25.323 8.250 -3.492 1.00 87.81 559 ARG A CA 1
ATOM 4355 C C . ARG A 1 559 ? -26.416 7.766 -4.464 1.00 87.81 559 ARG A C 1
ATOM 4357 O O . ARG A 1 559 ? -26.901 8.542 -5.282 1.00 87.81 559 ARG A O 1
ATOM 4364 N N . GLY A 1 560 ? -26.802 6.489 -4.375 1.00 86.12 560 GLY A N 1
ATOM 4365 C CA . GLY A 1 560 ? -27.828 5.875 -5.223 1.00 86.12 560 GLY A CA 1
ATOM 4366 C C . GLY A 1 560 ? -27.394 5.550 -6.658 1.00 86.12 560 GLY A C 1
ATOM 4367 O O . GLY A 1 560 ? -28.248 5.211 -7.475 1.00 86.12 560 GLY A O 1
ATOM 4368 N N . VAL A 1 561 ? -26.101 5.633 -6.987 1.00 87.38 561 VAL A N 1
ATOM 4369 C CA . VAL A 1 561 ? -25.583 5.328 -8.331 1.00 87.38 561 VAL A CA 1
ATOM 4370 C C . VAL A 1 561 ? -25.367 3.822 -8.484 1.00 87.38 561 VAL A C 1
ATOM 4372 O O . VAL A 1 561 ? -24.603 3.221 -7.734 1.00 87.38 561 VAL A O 1
ATOM 4375 N N . SER A 1 562 ? -26.022 3.196 -9.467 1.00 82.94 562 SER A N 1
ATOM 4376 C CA . SER A 1 562 ? -26.044 1.729 -9.632 1.00 82.94 562 SER A CA 1
ATOM 4377 C C . SER A 1 562 ? -24.654 1.101 -9.777 1.00 82.94 562 SER A C 1
ATOM 4379 O O . SER A 1 562 ? -24.439 0.000 -9.270 1.00 82.94 562 SER A O 1
ATOM 4381 N N . GLY A 1 563 ? -23.727 1.823 -10.409 1.00 82.62 563 GLY A N 1
ATOM 4382 C CA . GLY A 1 563 ? -22.346 1.405 -10.651 1.00 82.62 563 GLY A CA 1
ATOM 4383 C C . GLY A 1 563 ? -21.333 1.744 -9.560 1.00 82.62 563 GLY A C 1
ATOM 4384 O O . GLY A 1 563 ? -20.131 1.644 -9.771 1.00 82.62 563 GLY A O 1
ATOM 4385 N N . ALA A 1 564 ? -21.808 2.198 -8.399 1.00 90.12 564 ALA A N 1
ATOM 4386 C CA . ALA A 1 564 ? -20.963 2.561 -7.268 1.00 90.12 564 ALA A CA 1
ATOM 4387 C C . ALA A 1 564 ? -21.290 1.685 -6.049 1.00 90.12 564 ALA A C 1
ATOM 4389 O O . ALA A 1 564 ? -21.908 2.149 -5.089 1.00 90.12 564 ALA A O 1
ATOM 4390 N N . ASP A 1 565 ? -20.946 0.394 -6.097 1.00 92.81 565 ASP A N 1
ATOM 4391 C CA . ASP A 1 565 ? -21.211 -0.544 -4.996 1.00 92.81 565 ASP A CA 1
ATOM 4392 C C . ASP A 1 565 ? -20.228 -0.346 -3.835 1.00 92.81 565 ASP A C 1
ATOM 4394 O O . ASP A 1 565 ? -19.069 -0.750 -3.900 1.00 92.81 565 ASP A O 1
ATOM 4398 N N . ILE A 1 566 ? -20.717 0.237 -2.737 1.00 94.88 566 ILE A N 1
ATOM 4399 C CA . ILE A 1 566 ? -19.924 0.461 -1.527 1.00 94.88 566 ILE A CA 1
ATOM 4400 C C . ILE A 1 566 ? -19.513 -0.870 -0.909 1.00 94.88 566 ILE A C 1
ATOM 4402 O O . ILE A 1 566 ? -18.435 -0.963 -0.346 1.00 94.88 566 ILE A O 1
ATOM 4406 N N . PHE A 1 567 ? -20.350 -1.905 -0.989 1.00 95.75 567 PHE A N 1
ATOM 4407 C CA . PHE A 1 567 ? -20.134 -3.173 -0.293 1.00 95.75 567 PHE A CA 1
ATOM 4408 C C . PHE A 1 567 ? -19.719 -4.304 -1.240 1.00 95.75 567 PHE A C 1
ATOM 4410 O O . PHE A 1 567 ? -19.821 -5.476 -0.871 1.00 95.75 567 PHE A O 1
ATOM 4417 N N . GLY A 1 568 ? -19.200 -3.981 -2.430 1.00 93.69 568 GLY A N 1
ATOM 4418 C CA . GLY A 1 568 ? -18.606 -4.963 -3.337 1.00 93.69 568 GLY A CA 1
ATOM 4419 C C . GLY A 1 568 ? -17.496 -5.763 -2.640 1.00 93.69 568 GLY A C 1
ATOM 4420 O O . GLY A 1 568 ? -16.549 -5.181 -2.101 1.00 93.69 568 GLY A O 1
ATOM 4421 N N . GLY A 1 569 ? -17.642 -7.092 -2.606 1.00 92.44 569 GLY A N 1
ATOM 4422 C CA . GLY A 1 569 ? -16.731 -8.016 -1.912 1.00 92.44 569 GLY A CA 1
ATOM 4423 C C . GLY A 1 569 ? -16.952 -8.162 -0.396 1.00 92.44 569 GLY A C 1
ATOM 4424 O O . GLY A 1 569 ? -16.248 -8.952 0.236 1.00 92.44 569 GLY A O 1
ATOM 4425 N N . ILE A 1 570 ? -17.914 -7.427 0.180 1.00 96.88 570 ILE A N 1
ATOM 4426 C CA . ILE A 1 570 ? -18.337 -7.522 1.591 1.00 96.88 570 ILE A CA 1
ATOM 4427 C C . ILE A 1 570 ? -19.754 -8.085 1.685 1.00 96.88 570 ILE A C 1
ATOM 4429 O O . ILE A 1 570 ? -19.994 -9.033 2.422 1.00 96.88 570 ILE A O 1
ATOM 4433 N N . ALA A 1 571 ? -20.702 -7.481 0.966 1.00 96.88 571 ALA A N 1
ATOM 4434 C CA . ALA A 1 571 ? -22.085 -7.932 0.884 1.00 96.88 571 ALA A CA 1
ATOM 4435 C C . ALA A 1 571 ? -22.252 -8.986 -0.227 1.00 96.88 571 ALA A C 1
ATOM 4437 O O . ALA A 1 571 ? -21.404 -9.069 -1.119 1.00 96.88 571 ALA A O 1
ATOM 4438 N N . PRO A 1 572 ? -23.353 -9.762 -0.219 1.00 95.88 572 PRO A N 1
ATOM 4439 C CA . PRO A 1 572 ? -23.605 -10.771 -1.241 1.00 95.88 572 PRO A CA 1
ATOM 4440 C C . PRO A 1 572 ? -23.620 -10.162 -2.647 1.00 95.88 572 PRO A C 1
ATOM 4442 O O . PRO A 1 572 ? -24.166 -9.068 -2.855 1.00 95.88 572 PRO A O 1
ATOM 4445 N N . SER A 1 573 ? -23.052 -10.869 -3.624 1.00 92.38 573 SER A N 1
ATOM 4446 C CA . SER A 1 573 ? -23.072 -10.449 -5.027 1.00 92.38 573 SER A CA 1
ATOM 4447 C C . SER A 1 573 ? -24.505 -10.251 -5.548 1.00 92.38 573 SER A C 1
ATOM 4449 O O . SER A 1 573 ? -25.419 -11.005 -5.208 1.00 92.38 573 SER A O 1
ATOM 4451 N N . GLU A 1 574 ? -24.731 -9.226 -6.383 1.00 89.00 574 GLU A N 1
ATOM 4452 C CA . GLU A 1 574 ? -26.035 -9.034 -7.051 1.00 89.00 574 GLU A CA 1
ATOM 4453 C C . GLU A 1 574 ? -26.263 -10.059 -8.171 1.00 89.00 574 GLU A C 1
ATOM 4455 O O . GLU A 1 574 ? -27.416 -10.313 -8.552 1.00 89.00 574 GLU A O 1
ATOM 4460 N N . THR A 1 575 ? -25.171 -10.655 -8.656 1.00 91.25 575 THR A N 1
ATOM 4461 C CA . THR A 1 575 ? -25.122 -11.604 -9.766 1.00 91.25 575 THR A CA 1
ATOM 4462 C C . THR A 1 575 ? -25.712 -12.954 -9.370 1.00 91.25 575 THR A C 1
ATOM 4464 O O . THR A 1 575 ? -25.472 -13.478 -8.283 1.00 91.25 575 THR A O 1
ATOM 4467 N N . GLU A 1 576 ? -26.498 -13.530 -10.276 1.00 94.44 576 GLU A N 1
ATOM 4468 C CA . GLU A 1 576 ? -27.050 -14.873 -10.115 1.00 94.44 576 GLU A CA 1
ATOM 4469 C C . GLU A 1 576 ? -25.939 -15.927 -10.172 1.00 94.44 576 GLU A C 1
ATOM 4471 O O . GLU A 1 576 ? -24.995 -15.816 -10.955 1.00 94.44 576 GLU A O 1
ATOM 4476 N N . ILE A 1 577 ? -26.059 -16.968 -9.350 1.00 94.56 577 ILE A N 1
ATOM 4477 C CA . ILE A 1 577 ? -25.103 -18.072 -9.294 1.00 94.56 577 ILE A CA 1
ATOM 4478 C C . ILE A 1 577 ? -25.614 -19.203 -10.191 1.00 94.56 577 ILE A C 1
ATOM 4480 O O . ILE A 1 577 ? -26.579 -19.882 -9.823 1.00 94.56 577 ILE A O 1
ATOM 4484 N N . PRO A 1 578 ? -24.999 -19.442 -11.365 1.00 93.12 578 PRO A N 1
ATOM 4485 C CA . PRO A 1 578 ? -25.410 -20.536 -12.229 1.00 93.12 578 PRO A CA 1
ATOM 4486 C C . PRO A 1 578 ? -25.035 -21.894 -11.620 1.00 93.12 578 PRO A C 1
ATOM 4488 O O . PRO A 1 578 ? -24.080 -22.026 -10.848 1.00 93.12 578 PRO A O 1
ATOM 4491 N N . SER A 1 579 ? -25.775 -22.934 -12.008 1.00 92.94 579 SER A N 1
ATOM 4492 C CA . SER A 1 579 ? -25.412 -24.313 -11.667 1.00 92.94 579 SER A CA 1
ATOM 4493 C C . SER A 1 579 ? -24.037 -24.646 -12.255 1.00 92.94 579 SER A C 1
ATOM 4495 O O . SER A 1 579 ? -23.774 -24.351 -13.419 1.00 92.94 579 SER A O 1
ATOM 4497 N N . GLY A 1 580 ? -23.153 -25.227 -11.441 1.00 90.62 580 GLY A N 1
ATOM 4498 C CA . GLY A 1 580 ? -21.731 -25.414 -11.750 1.00 90.62 580 GLY A CA 1
ATOM 4499 C C . GLY A 1 580 ? -20.810 -24.448 -10.997 1.00 90.62 580 GLY A C 1
ATOM 4500 O O . GLY A 1 580 ? -19.630 -24.755 -10.831 1.00 90.62 580 GLY A O 1
ATOM 4501 N N . ASN A 1 581 ? -21.351 -23.340 -10.470 1.00 90.94 581 ASN A N 1
ATOM 4502 C CA . ASN A 1 581 ? -20.584 -22.305 -9.769 1.00 90.94 581 ASN A CA 1
ATOM 4503 C C . ASN A 1 581 ? -20.830 -22.273 -8.251 1.00 90.94 581 ASN A C 1
ATOM 4505 O O . ASN A 1 581 ? -20.368 -21.348 -7.583 1.00 90.94 581 ASN A O 1
ATOM 4509 N N . VAL A 1 582 ? -21.531 -23.264 -7.686 1.00 92.88 582 VAL A N 1
ATOM 4510 C CA . VAL A 1 582 ? -21.661 -23.395 -6.226 1.00 92.88 582 VAL A CA 1
ATOM 4511 C C . VAL A 1 582 ? -20.290 -23.726 -5.635 1.00 92.88 582 VAL A C 1
ATOM 4513 O O . VAL A 1 582 ? -19.627 -24.669 -6.072 1.00 92.88 582 VAL A O 1
ATOM 4516 N N . LYS A 1 583 ? -19.863 -22.948 -4.639 1.00 92.31 583 LYS A N 1
ATOM 4517 C CA . LYS A 1 583 ? -18.573 -23.093 -3.958 1.00 92.31 583 LYS A CA 1
ATOM 4518 C C . LYS A 1 583 ? -18.763 -23.666 -2.558 1.00 92.31 583 LYS A C 1
ATOM 4520 O O . LYS A 1 583 ? -19.711 -23.331 -1.848 1.00 92.31 583 LYS A O 1
ATOM 4525 N N . HIS A 1 584 ? -17.826 -24.519 -2.156 1.00 92.81 584 HIS A N 1
ATOM 4526 C CA . HIS A 1 584 ? -17.776 -25.109 -0.819 1.00 92.81 584 HIS A CA 1
ATOM 4527 C C . HIS A 1 584 ? -17.720 -24.014 0.266 1.00 92.81 584 HIS A C 1
ATOM 4529 O O . HIS A 1 584 ? -17.063 -22.994 0.072 1.00 92.81 584 HIS A O 1
ATOM 4535 N N . ASN A 1 585 ? -18.401 -24.226 1.398 1.00 92.94 585 ASN A N 1
ATOM 4536 C CA . ASN A 1 585 ? -18.441 -23.325 2.565 1.00 92.94 585 ASN A CA 1
ATOM 4537 C C . ASN A 1 585 ? -19.051 -21.928 2.339 1.00 92.94 585 ASN A C 1
ATOM 4539 O O . ASN A 1 585 ? -19.076 -21.119 3.264 1.00 92.94 585 ASN A O 1
ATOM 4543 N N . GLN A 1 586 ? -19.618 -21.651 1.164 1.00 94.56 586 GLN A N 1
ATOM 4544 C CA . GLN A 1 586 ? -20.383 -20.426 0.915 1.00 94.56 586 GLN A CA 1
ATOM 4545 C C . GLN A 1 586 ? -21.880 -20.646 1.156 1.00 94.56 586 GLN A C 1
ATOM 4547 O O . GLN A 1 586 ? -22.401 -21.742 0.934 1.00 94.56 586 GLN A O 1
ATOM 4552 N N . LYS A 1 587 ? -22.583 -19.605 1.618 1.00 95.81 587 LYS A N 1
ATOM 4553 C CA . LYS A 1 587 ? -24.030 -19.647 1.880 1.00 95.81 587 LYS A CA 1
ATOM 4554 C C . LYS A 1 587 ? -24.806 -19.018 0.729 1.00 95.81 587 LYS A C 1
ATOM 4556 O O . LYS A 1 587 ? -24.534 -17.890 0.325 1.00 95.81 587 LYS A O 1
ATOM 4561 N N . TYR A 1 588 ? -25.845 -19.710 0.286 1.00 96.81 588 TYR A N 1
ATOM 4562 C CA . TYR A 1 588 ? -26.703 -19.312 -0.823 1.00 96.81 588 TYR A CA 1
ATOM 4563 C C . TYR A 1 588 ? -28.168 -19.255 -0.403 1.00 96.81 588 TYR A C 1
ATOM 4565 O O . TYR A 1 588 ? -28.568 -19.851 0.598 1.00 96.81 588 TYR A O 1
ATOM 4573 N N . VAL A 1 589 ? -28.976 -18.558 -1.198 1.00 95.94 589 VAL A N 1
ATOM 4574 C CA . VAL A 1 589 ? -30.434 -18.490 -1.085 1.00 95.94 589 VAL A CA 1
ATOM 4575 C C . VAL A 1 589 ? -31.071 -18.748 -2.444 1.00 95.94 589 VAL A C 1
ATOM 4577 O O . VAL A 1 589 ? -30.600 -18.261 -3.473 1.00 95.94 589 VAL A O 1
ATOM 4580 N N . VAL A 1 590 ? -32.177 -19.490 -2.451 1.00 95.62 590 VAL A N 1
ATOM 4581 C CA . VAL A 1 590 ? -33.059 -19.572 -3.622 1.00 95.62 590 VAL A CA 1
ATOM 4582 C C . VAL A 1 590 ? -33.944 -18.326 -3.610 1.00 95.62 590 VAL A C 1
ATOM 4584 O O . VAL A 1 590 ? -34.987 -18.309 -2.958 1.00 95.62 590 VAL A O 1
ATOM 4587 N N . SER A 1 591 ? -33.496 -17.243 -4.247 1.00 92.44 591 SER A N 1
ATOM 4588 C CA . SER A 1 591 ? -34.098 -15.912 -4.091 1.00 92.44 591 SER A CA 1
ATOM 4589 C C . SER A 1 591 ? -35.484 -15.787 -4.722 1.00 92.44 591 SER A C 1
ATOM 4591 O O . SER A 1 591 ? -36.315 -15.021 -4.241 1.00 92.44 591 SER A O 1
ATOM 4593 N N . SER A 1 592 ? -35.740 -16.518 -5.807 1.00 91.94 592 SER A N 1
ATOM 4594 C CA . SER A 1 592 ? -37.013 -16.495 -6.534 1.00 91.94 592 SER A CA 1
ATOM 4595 C C . SER A 1 592 ? -37.227 -17.797 -7.313 1.00 91.94 592 SER A C 1
ATOM 4597 O O . SER A 1 592 ? -36.325 -18.629 -7.414 1.00 91.94 592 SER A O 1
ATOM 4599 N N . GLY A 1 593 ? -38.443 -17.989 -7.828 1.00 88.81 593 GLY A N 1
ATOM 4600 C CA . GLY A 1 593 ? -38.858 -19.174 -8.583 1.00 88.81 593 GLY A CA 1
ATOM 4601 C C . GLY A 1 593 ? -40.191 -19.733 -8.089 1.00 88.81 593 GLY A C 1
ATOM 4602 O O . GLY A 1 593 ? -40.840 -19.136 -7.228 1.00 88.81 593 GLY A O 1
ATOM 4603 N N . THR A 1 594 ? -40.621 -20.871 -8.641 1.00 86.94 594 THR A N 1
ATOM 4604 C CA . THR A 1 594 ? -41.927 -21.471 -8.300 1.00 86.94 594 THR A CA 1
ATOM 4605 C C . THR A 1 594 ? -41.824 -22.696 -7.394 1.00 86.94 594 THR A C 1
ATOM 4607 O O . THR A 1 594 ? -42.666 -22.861 -6.512 1.00 86.94 594 THR A O 1
ATOM 4610 N N . SER A 1 595 ? -40.822 -23.559 -7.585 1.00 87.69 595 SER A N 1
ATOM 4611 C CA . SER A 1 595 ? -40.798 -24.885 -6.943 1.00 87.69 595 SER A CA 1
ATOM 4612 C C . SER A 1 595 ? -39.524 -25.191 -6.151 1.00 87.69 595 SER A C 1
ATOM 4614 O O . SER A 1 595 ? -39.470 -26.213 -5.471 1.00 87.69 595 SER A O 1
ATOM 4616 N N . GLY A 1 596 ? -38.536 -24.295 -6.170 1.00 91.69 596 GLY A N 1
ATOM 4617 C CA . GLY A 1 596 ? -37.252 -24.497 -5.500 1.00 91.69 596 GLY A CA 1
ATOM 4618 C C . GLY A 1 596 ? -36.292 -25.370 -6.312 1.00 91.69 596 GLY A C 1
ATOM 4619 O O . GLY A 1 596 ? -36.576 -25.775 -7.443 1.00 91.69 596 GLY A O 1
ATOM 4620 N N . ILE A 1 597 ? -35.129 -25.658 -5.737 1.00 95.62 597 ILE A N 1
ATOM 4621 C CA . ILE A 1 597 ? -34.072 -26.444 -6.389 1.00 95.62 597 ILE A CA 1
ATOM 4622 C C . ILE A 1 597 ? -33.867 -27.776 -5.670 1.00 95.62 597 ILE A C 1
ATOM 4624 O O . ILE A 1 597 ? -34.222 -27.926 -4.501 1.00 95.62 597 ILE A O 1
ATOM 4628 N N . THR A 1 598 ? -33.233 -28.730 -6.344 1.00 95.38 598 THR A N 1
ATOM 4629 C CA . THR A 1 598 ? -32.615 -29.886 -5.686 1.00 95.38 598 THR A CA 1
ATOM 4630 C C . THR A 1 598 ? -31.102 -29.695 -5.658 1.00 95.38 598 THR A C 1
ATOM 4632 O O . THR A 1 598 ? -30.476 -29.515 -6.706 1.00 95.38 598 THR A O 1
ATOM 4635 N N . TYR A 1 599 ? -30.522 -29.738 -4.459 1.00 95.75 599 TYR A N 1
ATOM 4636 C CA . TYR A 1 599 ? -29.091 -29.588 -4.204 1.00 95.75 599 TYR A CA 1
ATOM 4637 C C . TYR A 1 599 ? -28.614 -30.659 -3.218 1.00 95.75 599 TYR A C 1
ATOM 4639 O O . TYR A 1 599 ? -29.260 -30.884 -2.195 1.00 95.75 599 TYR A O 1
ATOM 4647 N N . ASN A 1 600 ? -27.502 -31.335 -3.532 1.00 94.94 600 ASN A N 1
ATOM 4648 C CA . ASN A 1 600 ? -26.919 -32.407 -2.712 1.00 94.94 600 ASN A CA 1
ATOM 4649 C C . ASN A 1 600 ? -27.966 -33.434 -2.209 1.00 94.94 600 ASN A C 1
ATOM 4651 O O . ASN A 1 600 ? -28.099 -33.714 -1.017 1.00 94.94 600 ASN A O 1
ATOM 4655 N N . GLY A 1 601 ? -28.810 -33.918 -3.128 1.00 91.31 601 GLY A N 1
ATOM 4656 C CA . GLY A 1 601 ? -29.868 -34.895 -2.840 1.00 91.31 601 GLY A CA 1
ATOM 4657 C C . GLY A 1 601 ? -31.071 -34.379 -2.034 1.00 91.31 601 GLY A C 1
ATOM 4658 O O . GLY A 1 601 ? -31.980 -35.161 -1.765 1.00 91.31 601 GLY A O 1
ATOM 4659 N N . SER A 1 602 ? -31.111 -33.092 -1.671 1.00 92.38 602 SER A N 1
ATOM 4660 C CA . SER A 1 602 ? -32.178 -32.482 -0.863 1.00 92.38 602 SER A CA 1
ATOM 4661 C C . SER A 1 602 ? -32.906 -31.366 -1.615 1.00 92.38 602 SER A C 1
ATOM 4663 O O . SER A 1 602 ? -32.303 -30.619 -2.384 1.00 92.38 602 SER A O 1
ATOM 4665 N N . THR A 1 603 ? -34.212 -31.218 -1.381 1.00 93.62 603 THR A N 1
ATOM 4666 C CA . THR A 1 603 ? -34.997 -30.099 -1.924 1.00 93.62 603 THR A CA 1
ATOM 4667 C C . THR A 1 603 ? -34.804 -28.848 -1.070 1.00 93.62 603 THR A C 1
ATOM 4669 O O . THR A 1 603 ? -35.018 -28.883 0.141 1.00 93.62 603 THR A O 1
ATOM 4672 N N . VAL A 1 604 ? -34.456 -27.732 -1.710 1.00 95.38 604 VAL A N 1
ATOM 4673 C CA . VAL A 1 604 ? -34.340 -26.408 -1.092 1.00 95.38 604 VAL A CA 1
ATOM 4674 C C . VAL A 1 604 ? -35.460 -25.521 -1.630 1.00 95.38 604 VAL A C 1
ATOM 4676 O O . VAL A 1 604 ? -35.516 -25.218 -2.823 1.00 95.38 604 VAL A O 1
ATOM 4679 N N . ALA A 1 605 ? -36.376 -25.123 -0.746 1.00 94.88 605 ALA A N 1
ATOM 4680 C CA . ALA A 1 605 ? -37.522 -24.296 -1.107 1.00 94.88 605 ALA A CA 1
ATOM 4681 C C . ALA A 1 605 ? -37.114 -22.850 -1.441 1.00 94.88 605 ALA A C 1
ATOM 4683 O O . ALA A 1 605 ? -36.098 -22.344 -0.963 1.00 94.88 605 ALA A O 1
ATOM 4684 N N . VAL A 1 606 ? -37.950 -22.157 -2.219 1.00 93.88 606 VAL A N 1
ATOM 4685 C CA . VAL A 1 606 ? -37.792 -20.717 -2.484 1.00 93.88 606 VAL A CA 1
ATOM 4686 C C . VAL A 1 606 ? -37.804 -19.942 -1.159 1.00 93.88 606 VAL A C 1
ATOM 4688 O O . VAL A 1 606 ? -38.626 -20.207 -0.283 1.00 93.88 606 VAL A O 1
ATOM 4691 N N . GLY A 1 607 ? -36.864 -19.012 -1.000 1.00 92.62 607 GLY A N 1
ATOM 4692 C CA . GLY A 1 607 ? -36.632 -18.245 0.226 1.00 92.62 607 GLY A CA 1
ATOM 4693 C C . GLY A 1 607 ? -35.809 -18.972 1.294 1.00 92.62 607 GLY A C 1
ATOM 4694 O O . GLY A 1 607 ? -35.464 -18.361 2.302 1.00 92.62 607 GLY A O 1
ATOM 4695 N N . SER A 1 608 ? -35.474 -20.252 1.095 1.00 95.44 608 SER A N 1
ATOM 4696 C CA . SER A 1 608 ? -34.602 -21.001 2.008 1.00 95.44 608 SER A CA 1
ATOM 4697 C C . SER A 1 608 ? -33.134 -20.866 1.616 1.00 95.44 608 SER A C 1
ATOM 4699 O O . SER A 1 608 ? -32.798 -20.661 0.445 1.00 95.44 608 SER A O 1
ATOM 4701 N N . THR A 1 609 ? -32.260 -21.002 2.611 1.00 96.12 609 THR A N 1
ATOM 4702 C CA . THR A 1 609 ? -30.809 -20.969 2.432 1.00 96.12 609 THR A CA 1
ATOM 4703 C C . THR A 1 609 ? -30.210 -22.371 2.431 1.00 96.12 609 THR A C 1
ATOM 4705 O O . THR A 1 609 ? -30.788 -23.316 2.972 1.00 96.12 609 THR A O 1
ATOM 4708 N N . PHE A 1 610 ? -29.037 -22.508 1.823 1.00 96.06 610 PHE A N 1
ATOM 4709 C CA . PHE A 1 610 ? -28.214 -23.712 1.890 1.00 96.06 610 PHE A CA 1
ATOM 4710 C C . PHE A 1 610 ? -26.729 -23.338 1.852 1.00 96.06 610 PHE A C 1
ATOM 4712 O O . PHE A 1 610 ? -26.367 -22.270 1.361 1.00 96.06 610 PHE A O 1
ATOM 4719 N N . THR A 1 611 ? -25.868 -24.215 2.364 1.00 95.88 611 THR A N 1
ATOM 4720 C CA . THR A 1 611 ? -24.409 -24.050 2.295 1.00 95.88 611 THR A CA 1
ATOM 4721 C C . THR A 1 611 ? -23.850 -24.987 1.237 1.00 95.88 611 THR A C 1
ATOM 4723 O O . THR A 1 611 ? -24.253 -26.151 1.176 1.00 95.88 611 THR A O 1
ATOM 4726 N N . GLY A 1 612 ? -22.919 -24.499 0.419 1.00 95.12 612 GLY A N 1
ATOM 4727 C CA . GLY A 1 612 ? -22.231 -25.319 -0.568 1.00 95.12 612 GLY A CA 1
ATOM 4728 C C . GLY A 1 612 ? -21.468 -26.470 0.094 1.00 95.12 612 GLY A C 1
ATOM 4729 O O . GLY A 1 612 ? -20.584 -26.247 0.924 1.00 95.12 612 GLY A O 1
ATOM 4730 N N . ALA A 1 613 ? -21.819 -27.700 -0.267 1.00 93.50 613 ALA A N 1
ATOM 4731 C CA . ALA A 1 613 ? -21.174 -28.924 0.180 1.00 93.50 613 ALA A CA 1
ATOM 4732 C C . ALA A 1 613 ? -19.906 -29.221 -0.637 1.00 93.50 613 ALA A C 1
ATOM 4734 O O . ALA A 1 613 ? -19.770 -28.816 -1.793 1.00 93.50 613 ALA A O 1
ATOM 4735 N N . LYS A 1 614 ? -18.971 -29.949 -0.020 1.00 90.62 614 LYS A N 1
ATOM 4736 C CA . LYS A 1 614 ? -17.707 -30.365 -0.642 1.00 90.62 614 LYS A CA 1
ATOM 4737 C C . LYS A 1 614 ? -17.967 -31.183 -1.916 1.00 90.62 614 LYS A C 1
ATOM 4739 O O . LYS A 1 614 ? -18.776 -32.105 -1.876 1.00 90.62 614 LYS A O 1
ATOM 4744 N N . GLY A 1 615 ? -17.296 -30.855 -3.024 1.00 87.19 615 GLY A N 1
ATOM 4745 C CA . GLY A 1 615 ? -17.453 -31.536 -4.320 1.00 87.19 615 GLY A CA 1
ATOM 4746 C C . GLY A 1 615 ? -18.770 -31.286 -5.081 1.00 87.19 615 GLY A C 1
ATOM 4747 O O . GLY A 1 615 ? -18.856 -31.624 -6.261 1.00 87.19 615 GLY A O 1
ATOM 4748 N N . GLU A 1 616 ? -19.774 -30.653 -4.469 1.00 92.12 616 GLU A N 1
ATOM 4749 C CA . GLU A 1 616 ? -21.114 -30.479 -5.047 1.00 92.12 616 GLU A CA 1
ATOM 4750 C C . GLU A 1 616 ? -21.296 -29.077 -5.642 1.00 92.12 616 GLU A C 1
ATOM 4752 O O . GLU A 1 616 ? -21.733 -28.137 -4.970 1.00 92.12 616 GLU A O 1
ATOM 4757 N N . LYS A 1 617 ? -20.974 -28.935 -6.934 1.00 91.06 617 LYS A N 1
ATOM 4758 C CA . LYS A 1 617 ? -21.003 -27.643 -7.650 1.00 91.06 617 LYS A CA 1
ATOM 4759 C C . LYS A 1 617 ? -22.320 -27.340 -8.370 1.00 91.06 617 LYS A C 1
ATOM 4761 O O . LYS A 1 617 ? -22.554 -26.206 -8.791 1.00 91.06 617 LYS A O 1
ATOM 4766 N N . THR A 1 618 ? -23.175 -28.344 -8.546 1.00 94.69 618 THR A N 1
ATOM 4767 C CA . THR A 1 618 ? -24.388 -28.252 -9.369 1.00 94.69 618 THR A CA 1
ATOM 4768 C C . THR A 1 618 ? -25.655 -28.375 -8.540 1.00 94.69 618 THR A C 1
ATOM 4770 O O . THR A 1 618 ? -25.748 -29.199 -7.634 1.00 94.69 618 THR A O 1
ATOM 4773 N N . PHE A 1 619 ? -26.673 -27.613 -8.918 1.00 94.88 619 PHE A N 1
ATOM 4774 C CA . PHE A 1 619 ? -28.056 -27.818 -8.503 1.00 94.88 619 PHE A CA 1
ATOM 4775 C C . PHE A 1 619 ? -28.941 -28.049 -9.729 1.00 94.88 619 PHE A C 1
ATOM 4777 O O . PHE A 1 619 ? -28.589 -27.680 -10.852 1.00 94.88 619 PHE A O 1
ATOM 4784 N N . THR A 1 620 ? -30.107 -28.650 -9.513 1.00 94.50 620 THR A N 1
ATOM 4785 C CA . THR A 1 620 ? -31.129 -28.820 -10.553 1.00 94.50 620 THR A CA 1
ATOM 4786 C C . THR A 1 620 ? -32.359 -27.994 -10.212 1.00 94.50 620 THR A C 1
ATOM 4788 O O . THR A 1 620 ? -32.819 -27.977 -9.070 1.00 94.50 620 THR A O 1
ATOM 4791 N N . THR A 1 621 ? -32.866 -27.268 -11.201 1.00 89.06 621 THR A N 1
ATOM 4792 C CA . THR A 1 621 ? -34.074 -26.454 -11.083 1.00 89.06 621 THR A CA 1
ATOM 4793 C C . THR A 1 621 ? -35.302 -27.341 -11.260 1.00 89.06 621 THR A C 1
ATOM 4795 O O . THR A 1 621 ? -35.336 -28.202 -12.140 1.00 89.06 621 THR A O 1
ATOM 4798 N N . THR A 1 622 ? -36.309 -27.176 -10.399 1.00 78.19 622 THR A N 1
ATOM 4799 C CA . THR A 1 622 ? -37.519 -28.011 -10.460 1.00 78.19 622 THR A CA 1
ATOM 4800 C C . THR A 1 622 ? -38.481 -27.509 -11.537 1.00 78.19 622 THR A C 1
ATOM 4802 O O . THR A 1 622 ? -39.108 -28.315 -12.222 1.00 78.19 622 THR A O 1
ATOM 4805 N N . SER A 1 623 ? -38.593 -26.185 -11.707 1.00 77.25 623 SER A N 1
ATOM 4806 C CA . SER A 1 623 ? -39.470 -25.554 -12.704 1.00 77.25 623 SER A CA 1
ATOM 4807 C C . SER A 1 623 ? -38.727 -24.745 -13.777 1.00 77.25 623 SER A C 1
ATOM 4809 O O . SER A 1 623 ? -39.325 -24.378 -14.787 1.00 77.25 623 SER A O 1
ATOM 4811 N N . GLY A 1 624 ? -37.420 -24.519 -13.602 1.00 81.00 624 GLY A N 1
ATOM 4812 C CA . GLY A 1 624 ? -36.531 -23.911 -14.598 1.00 81.00 624 GLY A CA 1
ATOM 4813 C C . GLY A 1 624 ? -36.397 -22.392 -14.490 1.00 81.00 624 GLY A C 1
ATOM 4814 O O . GLY A 1 624 ? -35.586 -21.814 -15.206 1.00 81.00 624 GLY A O 1
ATOM 4815 N N . ASN A 1 625 ? -37.164 -21.749 -13.606 1.00 89.12 625 ASN A N 1
ATOM 4816 C CA . ASN A 1 625 ? -37.153 -20.299 -13.380 1.00 89.12 625 ASN A CA 1
ATOM 4817 C C . ASN A 1 625 ? -36.549 -19.900 -12.023 1.00 89.12 625 ASN A C 1
ATOM 4819 O O . ASN A 1 625 ? -36.646 -18.737 -11.629 1.00 89.12 625 ASN A O 1
ATOM 4823 N N . GLU A 1 626 ? -36.007 -20.861 -11.274 1.00 92.81 626 GLU A N 1
ATOM 4824 C CA . GLU A 1 626 ? -35.407 -20.603 -9.974 1.00 92.81 626 GLU A CA 1
ATOM 4825 C C . GLU A 1 626 ? -34.086 -19.838 -10.100 1.00 92.81 626 GLU A C 1
ATOM 4827 O O . GLU A 1 626 ? -33.210 -20.218 -10.875 1.00 92.81 626 GLU A O 1
ATOM 4832 N N . VAL A 1 627 ? -33.930 -18.799 -9.277 1.00 93.81 627 VAL A N 1
ATOM 4833 C CA . VAL A 1 627 ? -32.707 -17.993 -9.196 1.00 93.81 627 VAL A CA 1
ATOM 4834 C C . VAL A 1 627 ? -32.005 -18.276 -7.874 1.00 93.81 627 VAL A C 1
ATOM 4836 O O . VAL A 1 627 ? -32.613 -18.183 -6.805 1.00 93.81 627 VAL A O 1
ATOM 4839 N N . VAL A 1 628 ? -30.715 -18.600 -7.947 1.00 95.25 628 VAL A N 1
ATOM 4840 C CA . VAL A 1 628 ? -29.839 -18.777 -6.784 1.00 95.25 628 VAL A CA 1
ATOM 4841 C C . VAL A 1 628 ? -28.917 -17.570 -6.672 1.00 95.25 628 VAL A C 1
ATOM 4843 O O . VAL A 1 628 ? -28.329 -17.144 -7.664 1.00 95.25 628 VAL A O 1
ATOM 4846 N N . LYS A 1 629 ? -28.782 -17.023 -5.464 1.00 95.62 629 LYS A N 1
ATOM 4847 C CA . LYS A 1 629 ? -27.858 -15.926 -5.147 1.00 95.62 629 LYS A CA 1
ATOM 4848 C C . LYS A 1 629 ? -27.055 -16.245 -3.898 1.00 95.62 629 LYS A C 1
ATOM 4850 O O . LYS A 1 629 ? -27.453 -17.094 -3.099 1.00 95.62 629 LYS A O 1
ATOM 4855 N N . GLU A 1 630 ? -25.939 -15.553 -3.715 1.00 95.75 630 GLU A N 1
ATOM 4856 C CA . GLU A 1 630 ? -25.249 -15.529 -2.426 1.00 95.75 630 GLU A CA 1
ATOM 4857 C C . GLU A 1 630 ? -26.187 -14.964 -1.348 1.00 95.75 630 GLU A C 1
ATOM 4859 O O . GLU A 1 630 ? -26.944 -14.021 -1.588 1.00 95.75 630 GLU A O 1
ATOM 4864 N N . PHE A 1 631 ? -26.173 -15.572 -0.163 1.00 96.62 631 PHE A N 1
ATOM 4865 C CA . PHE A 1 631 ? -26.976 -15.121 0.975 1.00 96.62 631 PHE A CA 1
ATOM 4866 C C . PHE A 1 631 ? -26.172 -14.244 1.935 1.00 96.62 631 PHE A C 1
ATOM 4868 O O . PHE A 1 631 ? -26.680 -13.235 2.424 1.00 96.62 631 PHE A O 1
ATOM 4875 N N . ASP A 1 632 ? -24.931 -14.646 2.202 1.00 97.31 632 ASP A N 1
ATOM 4876 C CA . ASP A 1 632 ? -23.994 -13.984 3.106 1.00 97.31 632 ASP A CA 1
ATOM 4877 C C . ASP A 1 632 ? -22.726 -13.678 2.316 1.00 97.31 632 ASP A C 1
ATOM 4879 O O . ASP A 1 632 ? -22.176 -14.573 1.672 1.00 97.31 632 ASP A O 1
ATOM 4883 N N . GLY A 1 633 ? -22.305 -12.416 2.323 1.00 96.38 633 GLY A N 1
ATOM 4884 C CA . GLY A 1 633 ? -21.096 -11.991 1.627 1.00 96.38 633 GLY A CA 1
ATOM 4885 C C . GLY A 1 633 ? -19.824 -12.316 2.407 1.00 96.38 633 GLY A C 1
ATOM 4886 O O . GLY A 1 633 ? -18.747 -12.309 1.818 1.00 96.38 633 GLY A O 1
ATOM 4887 N N . ILE A 1 634 ? -19.935 -12.636 3.704 1.00 97.56 634 ILE A N 1
ATOM 4888 C CA . ILE A 1 634 ? -18.799 -13.012 4.548 1.00 97.56 634 ILE A CA 1
ATOM 4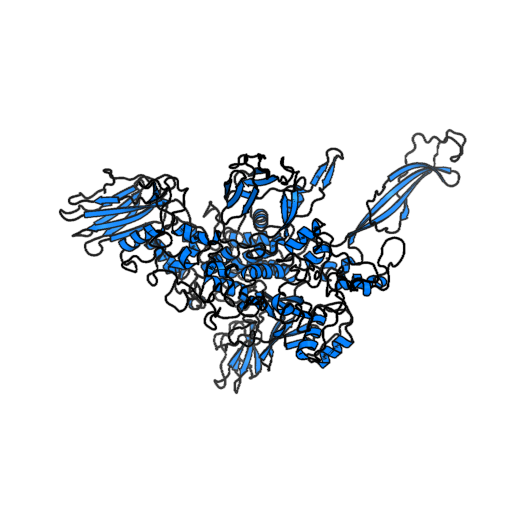889 C C . ILE A 1 634 ? -18.610 -14.530 4.545 1.00 97.56 634 ILE A C 1
ATOM 4891 O O . ILE A 1 634 ? -19.492 -15.315 4.898 1.00 97.56 634 ILE A O 1
ATOM 4895 N N . ILE A 1 635 ? -17.401 -14.932 4.182 1.00 96.12 635 ILE A N 1
ATOM 4896 C CA . ILE A 1 635 ? -16.873 -16.286 4.175 1.00 96.12 635 ILE A CA 1
ATOM 4897 C C . ILE A 1 635 ? -15.886 -16.346 5.333 1.00 96.12 635 ILE A C 1
ATOM 4899 O O . ILE A 1 635 ? -14.754 -15.883 5.222 1.00 96.12 635 ILE A O 1
ATOM 4903 N N . GLU A 1 636 ? -16.327 -16.904 6.457 1.00 93.75 636 GLU A N 1
ATOM 4904 C CA . GLU A 1 636 ? -15.492 -17.029 7.660 1.00 93.75 636 GLU A CA 1
ATOM 4905 C C . GLU A 1 636 ? -14.410 -18.108 7.505 1.00 93.75 636 GLU A C 1
ATOM 4907 O O . GLU A 1 636 ? -13.360 -18.057 8.138 1.00 93.75 636 GLU A O 1
ATOM 4912 N N . THR A 1 637 ? -14.659 -19.119 6.671 1.00 93.81 637 THR A N 1
ATOM 4913 C CA . THR A 1 637 ? -13.739 -20.239 6.450 1.00 93.81 637 THR A CA 1
ATOM 4914 C C . THR A 1 637 ? -13.649 -20.552 4.966 1.00 93.81 637 THR A C 1
ATOM 4916 O O . THR A 1 637 ? -14.668 -20.793 4.318 1.00 93.81 637 THR A O 1
ATOM 4919 N N . ALA A 1 638 ? -12.424 -20.582 4.441 1.00 94.12 638 ALA A N 1
ATOM 4920 C CA . ALA A 1 638 ? -12.158 -20.868 3.039 1.00 94.12 638 ALA A CA 1
ATOM 4921 C C . ALA A 1 638 ? -12.740 -22.231 2.607 1.00 94.12 638 ALA A C 1
ATOM 4923 O O . ALA A 1 638 ? -12.609 -23.245 3.301 1.00 94.12 638 ALA A O 1
ATOM 4924 N N . GLY A 1 639 ? -13.399 -22.249 1.449 1.00 91.88 639 GLY A N 1
ATOM 4925 C CA . GLY A 1 639 ? -13.811 -23.468 0.748 1.00 91.88 639 GLY A CA 1
ATOM 4926 C C . GLY A 1 639 ? -12.738 -23.974 -0.219 1.00 91.88 639 GLY A C 1
ATOM 4927 O O . GLY A 1 639 ? -11.740 -23.295 -0.440 1.00 91.88 639 GLY A O 1
ATOM 4928 N N . GLU A 1 640 ? -12.968 -25.139 -0.836 1.00 89.94 640 GLU A N 1
ATOM 4929 C CA . GLU A 1 640 ? -12.062 -25.708 -1.852 1.00 89.94 640 GLU A CA 1
ATOM 4930 C C . GLU A 1 640 ? -11.742 -24.687 -2.952 1.00 89.94 640 GLU A C 1
ATOM 4932 O O . GLU A 1 640 ? -12.643 -24.006 -3.451 1.00 89.94 640 GLU A O 1
ATOM 4937 N N . ALA A 1 641 ? -10.464 -24.610 -3.329 1.00 85.81 641 ALA A N 1
ATOM 4938 C CA . ALA A 1 641 ? -9.912 -23.682 -4.315 1.00 85.81 641 ALA A CA 1
ATOM 4939 C C . ALA A 1 641 ? -10.229 -22.196 -4.037 1.00 85.81 641 ALA A C 1
ATOM 4941 O O . ALA A 1 641 ? -10.247 -21.377 -4.958 1.00 85.81 641 ALA A O 1
ATOM 4942 N N . GLY A 1 642 ? -10.513 -21.839 -2.781 1.00 89.19 642 GLY A N 1
ATOM 4943 C CA . GLY A 1 642 ? -10.990 -20.517 -2.392 1.00 89.19 642 GLY A CA 1
ATOM 4944 C C . GLY A 1 642 ? -10.210 -19.881 -1.248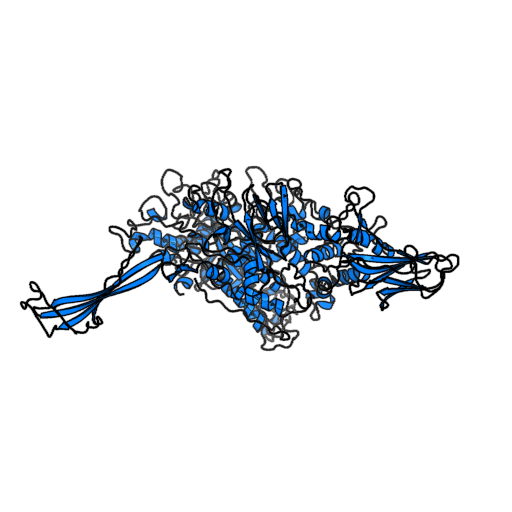 1.00 89.19 642 GLY A C 1
ATOM 4945 O O . GLY A 1 642 ? -9.267 -20.447 -0.696 1.00 89.19 642 GLY A O 1
ATOM 4946 N N . PHE A 1 643 ? -10.652 -18.680 -0.898 1.00 93.25 643 PHE A N 1
ATOM 4947 C CA . PHE A 1 643 ? -10.158 -17.881 0.214 1.00 93.25 643 PHE A CA 1
ATOM 4948 C C . PHE A 1 643 ? -11.324 -17.558 1.151 1.00 93.25 643 PHE A C 1
ATOM 4950 O O . PHE A 1 643 ? -12.484 -17.550 0.722 1.00 93.25 643 PHE A O 1
ATOM 4957 N N . ASP A 1 644 ? -11.022 -17.289 2.417 1.00 95.56 644 ASP A N 1
ATOM 4958 C CA . ASP A 1 644 ? -11.943 -16.541 3.273 1.00 95.56 644 ASP A CA 1
ATOM 4959 C C . ASP A 1 644 ? -11.958 -15.048 2.849 1.00 95.56 644 ASP A C 1
ATOM 4961 O O . ASP A 1 644 ? -11.137 -14.606 2.038 1.00 95.56 644 ASP A O 1
ATOM 4965 N N . ASN A 1 645 ? -12.915 -14.254 3.334 1.00 96.19 645 ASN A N 1
ATOM 4966 C CA . ASN A 1 645 ? -12.959 -12.805 3.070 1.00 96.19 645 ASN A CA 1
ATOM 4967 C C . ASN A 1 645 ? -13.443 -12.032 4.304 1.00 96.19 645 ASN A C 1
ATOM 4969 O O . ASN A 1 645 ? -14.445 -11.321 4.284 1.00 96.19 645 ASN A O 1
ATOM 4973 N N . ARG A 1 646 ? -12.724 -12.184 5.413 1.00 97.44 646 ARG A N 1
ATOM 4974 C CA . ARG A 1 646 ? -13.066 -11.524 6.679 1.00 97.44 646 ARG A CA 1
ATOM 4975 C C . ARG A 1 646 ? -12.727 -10.027 6.639 1.00 97.44 646 ARG A C 1
ATOM 4977 O O . ARG A 1 646 ? -11.745 -9.619 6.020 1.00 97.44 646 ARG A O 1
ATOM 4984 N N . TRP A 1 647 ? -13.513 -9.212 7.341 1.00 98.31 647 TRP A N 1
ATOM 4985 C CA . TRP A 1 647 ? -13.335 -7.756 7.426 1.00 98.31 647 TRP A CA 1
ATOM 4986 C C . TRP A 1 647 ? -13.414 -7.277 8.877 1.00 98.31 647 TRP A C 1
ATOM 4988 O O . TRP A 1 647 ? -14.166 -7.831 9.682 1.00 98.31 647 TRP A O 1
ATOM 4998 N N . CYS A 1 648 ? -12.672 -6.222 9.202 1.00 97.62 648 CYS A N 1
ATOM 4999 C CA . CYS A 1 648 ? -12.835 -5.451 10.430 1.00 97.62 648 CYS A CA 1
ATOM 5000 C C . CYS A 1 648 ? -13.253 -4.012 10.116 1.00 97.62 648 CYS A C 1
ATOM 5002 O O . CYS A 1 648 ? -13.176 -3.568 8.969 1.00 97.62 648 CYS A O 1
ATOM 5004 N N . MET A 1 649 ? -13.735 -3.300 11.128 1.00 96.75 649 MET A N 1
ATOM 5005 C CA . MET A 1 649 ? -14.256 -1.952 11.019 1.00 96.75 649 MET A CA 1
ATOM 5006 C C . MET A 1 649 ? -13.820 -1.113 12.217 1.00 96.75 649 MET A C 1
ATOM 5008 O O . MET A 1 649 ? -14.045 -1.508 13.358 1.00 96.75 649 MET A O 1
ATOM 5012 N N . TYR A 1 650 ? -13.316 0.091 11.967 1.00 94.75 650 TYR A N 1
ATOM 5013 C CA . TYR A 1 650 ? -13.271 1.151 12.976 1.00 94.75 650 TYR A CA 1
ATOM 5014 C C . TYR A 1 650 ? -14.134 2.334 12.536 1.00 94.75 650 TYR A C 1
ATOM 5016 O O . TYR A 1 650 ? -14.605 2.401 11.395 1.00 94.75 650 TYR A O 1
ATOM 5024 N N . MET A 1 651 ? -14.377 3.281 13.441 1.00 93.44 651 MET A N 1
ATOM 5025 C CA . MET A 1 651 ? -15.133 4.483 13.107 1.00 93.44 651 MET A CA 1
ATOM 5026 C C . MET A 1 651 ? -14.518 5.753 13.678 1.00 93.44 651 MET A C 1
ATOM 5028 O O . MET A 1 651 ? -13.886 5.745 14.731 1.00 93.44 651 MET A O 1
ATOM 5032 N N . SER A 1 652 ? -14.740 6.862 12.978 1.00 92.50 652 SER A N 1
ATOM 5033 C CA . SER A 1 652 ? -14.482 8.207 13.489 1.00 92.50 652 SER A CA 1
ATOM 5034 C C . SER A 1 652 ? -15.782 8.997 13.524 1.00 92.50 652 SER A C 1
ATOM 5036 O O . SER A 1 652 ? -16.718 8.709 12.774 1.00 92.50 652 SER A O 1
ATOM 5038 N N . THR A 1 653 ? -15.855 9.997 14.398 1.00 92.06 653 THR A N 1
ATOM 5039 C CA . THR A 1 653 ? -17.006 10.898 14.465 1.00 92.06 653 THR A CA 1
ATOM 5040 C C . THR A 1 653 ? -16.555 12.343 14.494 1.00 92.06 653 THR A C 1
ATOM 5042 O O . THR A 1 653 ? -15.480 12.673 15.000 1.00 92.06 653 THR A O 1
ATOM 5045 N N . THR A 1 654 ? -17.384 13.215 13.930 1.00 89.94 654 THR A N 1
ATOM 5046 C CA . THR A 1 654 ? -17.106 14.648 13.861 1.00 89.94 654 THR A CA 1
ATOM 5047 C C . THR A 1 654 ? -18.272 15.449 14.436 1.00 89.94 654 THR A C 1
ATOM 5049 O O . THR A 1 654 ? -19.442 15.074 14.317 1.00 89.94 654 THR A O 1
ATOM 5052 N N . THR A 1 655 ? -17.943 16.566 15.080 1.00 87.62 655 THR A N 1
ATOM 5053 C CA . THR A 1 655 ? -18.902 17.538 15.614 1.00 87.62 655 THR A CA 1
ATOM 5054 C C . THR A 1 655 ? -19.415 18.487 14.523 1.00 87.62 655 THR A C 1
ATOM 5056 O O . THR A 1 655 ? -18.836 18.588 13.441 1.00 87.62 655 THR A O 1
ATOM 5059 N N . TYR A 1 656 ? -20.528 19.178 14.776 1.00 88.06 656 TYR A N 1
ATOM 5060 C CA . TYR A 1 656 ? -21.168 20.041 13.785 1.00 88.06 656 TYR A CA 1
ATOM 5061 C C . TYR A 1 656 ? -21.979 21.186 14.398 1.00 88.06 656 TYR A C 1
ATOM 5063 O O . TYR A 1 656 ? -22.363 21.169 15.568 1.00 88.06 656 TYR A O 1
ATOM 5071 N N . LYS A 1 657 ? -22.313 22.170 13.557 1.00 87.75 657 LYS A N 1
ATOM 5072 C CA . LYS A 1 657 ? -23.252 23.257 13.855 1.00 87.75 657 LYS A CA 1
ATOM 5073 C C . LYS A 1 657 ? -24.213 23.475 12.681 1.00 87.75 657 LYS A C 1
ATOM 5075 O O . LYS A 1 657 ? -23.821 24.106 11.708 1.00 87.75 657 LYS A O 1
ATOM 5080 N N . PRO A 1 658 ? -25.484 23.048 12.766 1.00 85.69 658 PRO A N 1
ATOM 5081 C CA . PRO A 1 658 ? -26.432 23.037 11.647 1.00 85.69 658 PRO A CA 1
ATOM 5082 C C . PRO A 1 658 ? -26.937 24.424 11.206 1.00 85.69 658 PRO A C 1
ATOM 5084 O O . PRO A 1 658 ? -27.782 24.505 10.323 1.00 85.69 658 PRO A O 1
ATOM 5087 N N . ALA A 1 659 ? -26.458 25.520 11.804 1.00 85.06 659 ALA A N 1
ATOM 5088 C CA . ALA A 1 659 ? -26.852 26.864 11.389 1.00 85.06 659 ALA A CA 1
ATOM 5089 C C . ALA A 1 659 ? -26.331 27.166 9.972 1.00 85.06 659 ALA A C 1
ATOM 5091 O O . ALA A 1 659 ? -25.150 26.958 9.701 1.00 85.06 659 ALA A O 1
ATOM 5092 N N . GLU A 1 660 ? -27.179 27.702 9.087 1.00 80.75 660 GLU A N 1
ATOM 5093 C CA . GLU A 1 660 ? -26.847 27.878 7.660 1.00 80.75 660 GLU A CA 1
ATOM 5094 C C . GLU A 1 660 ? -25.578 28.708 7.400 1.00 80.75 660 GLU A C 1
ATOM 5096 O O . GLU A 1 660 ? -24.816 28.395 6.480 1.00 80.75 660 GLU A O 1
ATOM 5101 N N . GLY A 1 661 ? -25.340 29.733 8.227 1.00 79.44 661 GLY A N 1
ATOM 5102 C CA . GLY A 1 661 ? -24.163 30.606 8.162 1.00 79.44 661 GLY A CA 1
ATOM 5103 C C . GLY A 1 661 ? -22.918 30.071 8.879 1.00 79.44 661 GLY A C 1
ATOM 5104 O O . GLY A 1 661 ? -21.908 30.766 8.932 1.00 79.44 661 GLY A O 1
ATOM 5105 N N . SER A 1 662 ? -22.973 28.871 9.465 1.00 81.06 662 SER A N 1
ATOM 5106 C CA . SER A 1 662 ? -21.819 28.268 10.134 1.00 81.06 662 SER A CA 1
ATOM 5107 C C . SER A 1 662 ? -20.900 27.575 9.132 1.00 81.06 662 SER A C 1
ATOM 5109 O O . SER A 1 662 ? -21.358 26.776 8.317 1.00 81.06 662 SER A O 1
ATOM 5111 N N . ALA A 1 663 ? -19.588 27.788 9.259 1.00 78.06 663 ALA A N 1
ATOM 5112 C CA . ALA A 1 663 ? -18.588 26.978 8.558 1.00 78.06 663 ALA A CA 1
ATOM 5113 C C . ALA A 1 663 ? -18.616 25.503 9.013 1.00 78.06 663 ALA A C 1
ATOM 5115 O O . ALA A 1 663 ? -18.247 24.609 8.256 1.00 78.06 663 ALA A O 1
ATOM 5116 N N . PHE A 1 664 ? -19.116 25.244 10.227 1.00 82.12 664 PHE A N 1
ATOM 5117 C CA . PHE A 1 664 ? -19.148 23.927 10.864 1.00 82.12 664 PHE A CA 1
ATOM 5118 C C . PHE A 1 664 ? -20.415 23.108 10.573 1.00 82.12 664 PHE A C 1
ATOM 5120 O O . PHE A 1 664 ? -20.688 22.114 11.249 1.00 82.12 664 PHE A O 1
ATOM 5127 N N . LYS A 1 665 ? -21.241 23.526 9.611 1.00 86.38 665 LYS A N 1
ATOM 5128 C CA . LYS A 1 665 ? -22.463 22.792 9.262 1.00 86.38 665 LYS A CA 1
ATOM 5129 C C . LYS A 1 665 ? -22.166 21.416 8.652 1.00 86.38 665 LYS A C 1
ATOM 5131 O O . LYS A 1 665 ? -21.093 21.240 8.073 1.00 86.38 665 LYS A O 1
ATOM 5136 N N . PRO A 1 666 ? -23.096 20.444 8.766 1.00 88.00 666 PRO A N 1
ATOM 5137 C CA . PRO A 1 666 ? -22.879 19.077 8.292 1.00 88.00 666 PRO A CA 1
ATOM 5138 C C . PRO A 1 666 ? -22.410 19.014 6.837 1.00 88.00 666 PRO A C 1
ATOM 5140 O O . PRO A 1 666 ? -21.341 18.483 6.578 1.00 88.00 666 PRO A O 1
ATOM 5143 N N . ASN A 1 667 ? -23.124 19.675 5.922 1.00 82.81 667 ASN A N 1
ATOM 5144 C CA . ASN A 1 667 ? -22.799 19.722 4.491 1.00 82.81 667 ASN A CA 1
ATOM 5145 C C . ASN A 1 667 ? -21.618 20.645 4.128 1.00 82.81 667 ASN A C 1
ATOM 5147 O O . ASN A 1 667 ? -21.387 20.918 2.953 1.00 82.81 667 ASN A O 1
ATOM 5151 N N . SER A 1 668 ? -20.900 21.174 5.118 1.00 81.94 668 SER A N 1
ATOM 5152 C CA . SER A 1 668 ? -19.626 21.861 4.923 1.00 81.94 668 SER A CA 1
ATOM 5153 C C . SER A 1 668 ? -18.565 21.128 5.727 1.00 81.94 668 SER A C 1
ATOM 5155 O O . SER A 1 668 ? -18.135 20.074 5.292 1.00 81.94 668 SER A O 1
ATOM 5157 N N . TYR A 1 669 ? -18.179 21.596 6.911 1.00 83.19 669 TYR A N 1
ATOM 5158 C CA . TYR A 1 669 ? -17.139 20.949 7.716 1.00 83.19 669 TYR A CA 1
ATOM 5159 C C . TYR A 1 669 ? -17.303 19.427 7.889 1.00 83.19 669 TYR A C 1
ATOM 5161 O O . TYR A 1 669 ? -16.365 18.688 7.599 1.00 83.19 669 TYR A O 1
ATOM 5169 N N . GLY A 1 670 ? -18.483 18.955 8.313 1.00 82.31 670 GLY A N 1
ATOM 5170 C CA . GLY A 1 670 ? -18.696 17.535 8.627 1.00 82.31 670 GLY A CA 1
ATOM 5171 C C . GLY A 1 670 ? -18.469 16.616 7.424 1.00 82.31 670 GLY A C 1
ATOM 5172 O O . GLY A 1 670 ? -17.812 15.577 7.538 1.00 82.31 670 GLY A O 1
ATOM 5173 N N . ASP A 1 671 ? -18.956 17.031 6.258 1.00 84.25 671 ASP A N 1
ATOM 5174 C CA . ASP A 1 671 ? -18.880 16.271 5.018 1.00 84.25 671 ASP A CA 1
ATOM 5175 C C . ASP A 1 671 ? -17.624 16.602 4.198 1.00 84.25 671 ASP A C 1
ATOM 5177 O O . ASP A 1 671 ? -17.237 15.777 3.385 1.00 84.25 671 ASP A O 1
ATOM 5181 N N . ILE A 1 672 ? -16.941 17.729 4.416 1.00 84.31 672 ILE A N 1
ATOM 5182 C CA . ILE A 1 672 ? -15.746 18.116 3.643 1.00 84.31 672 ILE A CA 1
ATOM 5183 C C . ILE A 1 672 ? -14.444 17.680 4.325 1.00 84.31 672 ILE A C 1
ATOM 5185 O O . ILE A 1 672 ? -13.525 17.235 3.642 1.00 84.31 672 ILE A O 1
ATOM 5189 N N . MET A 1 673 ? -14.366 17.782 5.657 1.00 78.38 673 MET A N 1
ATOM 5190 C CA . MET A 1 673 ? -13.104 17.770 6.418 1.00 78.38 673 MET A CA 1
ATOM 5191 C C . MET A 1 673 ? -12.996 16.622 7.427 1.00 78.38 673 MET A C 1
ATOM 5193 O O . MET A 1 673 ? -12.322 16.768 8.440 1.00 78.38 673 MET A O 1
ATOM 5197 N N . GLY A 1 674 ? -13.704 15.511 7.223 1.00 77.19 674 GLY A N 1
ATOM 5198 C CA . GLY A 1 674 ? -13.910 14.551 8.313 1.00 77.19 674 GLY A CA 1
ATOM 5199 C C . GLY A 1 674 ? -13.196 13.201 8.212 1.00 77.19 674 GLY A C 1
ATOM 5200 O O . GLY A 1 674 ? -13.388 12.374 9.105 1.00 77.19 674 GLY A O 1
ATOM 5201 N N . HIS A 1 675 ? -12.385 12.947 7.181 1.00 88.44 675 HIS A N 1
ATOM 5202 C CA . HIS A 1 675 ? -11.572 11.727 7.153 1.00 88.44 675 HIS A CA 1
ATOM 5203 C C . HIS A 1 675 ? -10.527 11.751 8.267 1.00 88.44 675 HIS A C 1
ATOM 5205 O O . HIS A 1 675 ? -9.784 12.715 8.410 1.00 88.44 675 HIS A O 1
ATOM 5211 N N . GLY A 1 676 ? -10.468 10.677 9.053 1.00 84.50 676 GLY A N 1
ATOM 5212 C CA . GLY A 1 676 ? -9.470 10.502 10.107 1.00 84.50 676 GLY A CA 1
ATOM 5213 C C . GLY A 1 676 ? -9.503 11.542 11.233 1.00 84.50 676 GLY A C 1
ATOM 5214 O O . GLY A 1 676 ? -8.540 11.603 11.990 1.00 84.50 676 GLY A O 1
ATOM 5215 N N . VAL A 1 677 ? -10.569 12.346 11.355 1.00 88.25 677 VAL A N 1
ATOM 5216 C CA . VAL A 1 677 ? -10.687 13.344 12.430 1.00 88.25 677 VAL A CA 1
ATOM 5217 C C . VAL A 1 677 ? -10.815 12.657 13.783 1.00 88.25 677 VAL A C 1
ATOM 5219 O O . VAL A 1 677 ? -11.747 11.877 14.001 1.00 88.25 677 VAL A O 1
ATOM 5222 N N . ASP A 1 678 ? -9.924 13.006 14.709 1.00 92.19 678 ASP A N 1
ATOM 5223 C CA . ASP A 1 678 ? -9.995 12.557 16.094 1.00 92.19 678 ASP A CA 1
ATOM 5224 C C . ASP A 1 678 ? -10.721 13.583 16.975 1.00 92.19 678 ASP A C 1
ATOM 5226 O O . ASP A 1 678 ? -10.223 14.668 17.280 1.00 92.19 678 ASP A O 1
ATOM 5230 N N . ARG A 1 679 ? -11.925 13.229 17.434 1.00 90.94 679 ARG A N 1
ATOM 5231 C CA . ARG A 1 679 ? -12.719 14.085 18.333 1.00 90.94 679 ARG A CA 1
ATOM 5232 C C . ARG A 1 679 ? -12.000 14.403 19.648 1.00 90.94 679 ARG A C 1
ATOM 5234 O O . ARG A 1 679 ? -12.214 15.465 20.220 1.00 90.94 679 ARG A O 1
ATOM 5241 N N . CYS A 1 680 ? -11.124 13.513 20.107 1.00 91.31 680 CYS A N 1
ATOM 5242 C CA . CYS A 1 680 ? -10.447 13.634 21.396 1.00 91.31 680 CYS A CA 1
ATOM 5243 C C . CYS A 1 680 ? -9.335 14.681 21.423 1.00 91.31 680 CYS A C 1
ATOM 5245 O O . CYS A 1 680 ? -8.823 14.993 22.492 1.00 91.31 680 CYS A O 1
ATOM 5247 N N . THR A 1 681 ? -8.956 15.218 20.267 1.00 90.44 681 THR A N 1
ATOM 5248 C CA . THR A 1 681 ? -7.879 16.206 20.109 1.00 90.44 681 THR A CA 1
ATOM 5249 C C . THR A 1 681 ? -8.380 17.460 19.384 1.00 90.44 681 THR A C 1
ATOM 5251 O O . THR A 1 681 ? -7.660 18.449 19.217 1.00 90.44 681 THR A O 1
ATOM 5254 N N . PHE A 1 682 ? -9.657 17.459 18.990 1.00 88.38 682 PHE A N 1
ATOM 5255 C CA . PHE A 1 682 ? -10.331 18.588 18.370 1.00 88.38 682 PHE A CA 1
ATOM 5256 C C . PHE A 1 682 ? -10.333 19.794 19.313 1.00 88.38 682 PHE A C 1
ATOM 5258 O O . PHE A 1 682 ? -10.717 19.687 20.478 1.00 88.38 682 PHE A O 1
ATOM 5265 N N . TYR A 1 683 ? -9.921 20.952 18.791 1.00 86.94 683 TYR A N 1
ATOM 5266 C CA . TYR A 1 683 ? -9.760 22.215 19.521 1.00 86.94 683 TYR A CA 1
ATOM 5267 C C . TYR A 1 683 ? -8.688 22.234 20.618 1.00 86.94 683 TYR A C 1
ATOM 5269 O O . TYR A 1 683 ? -8.686 23.151 21.440 1.00 86.94 683 TYR A O 1
ATOM 5277 N N . SER A 1 684 ? -7.737 21.298 20.585 1.00 88.25 684 SER A N 1
ATOM 5278 C CA . SER A 1 684 ? -6.587 21.307 21.490 1.00 88.25 684 SER A CA 1
ATOM 5279 C C . SER A 1 684 ? -5.879 22.665 21.529 1.00 88.25 684 SER A C 1
ATOM 5281 O O . SER A 1 684 ? -5.424 23.191 20.503 1.00 88.25 684 SER A O 1
ATOM 5283 N N . GLN A 1 685 ? -5.756 23.239 22.725 1.00 85.19 685 GLN A N 1
ATOM 5284 C CA . GLN A 1 685 ? -4.953 24.443 22.934 1.00 85.19 685 GLN A CA 1
ATOM 5285 C C . GLN A 1 685 ? -3.471 24.085 23.019 1.00 85.19 685 GLN A C 1
ATOM 5287 O O . GLN A 1 685 ? -2.635 24.788 22.453 1.00 85.19 685 GLN A O 1
ATOM 5292 N N . THR A 1 686 ? -3.166 22.951 23.646 1.00 86.50 686 THR A N 1
ATOM 5293 C CA . THR A 1 686 ? -1.815 22.421 23.834 1.00 86.50 686 THR A CA 1
ATOM 5294 C C . THR A 1 686 ? -1.135 22.151 22.493 1.00 86.50 686 THR A C 1
ATOM 5296 O O . THR A 1 686 ? -0.021 22.607 22.257 1.00 86.50 686 THR A O 1
ATOM 5299 N N . TRP A 1 687 ? -1.813 21.476 21.561 1.00 88.25 687 TRP A N 1
ATOM 5300 C CA . TRP A 1 687 ? -1.241 21.164 20.245 1.00 88.25 687 TRP A CA 1
ATOM 5301 C C . TRP A 1 687 ? -1.165 22.361 19.314 1.00 88.25 687 TRP A C 1
ATOM 5303 O O . TRP A 1 687 ? -0.466 22.309 18.312 1.00 88.25 687 TRP A O 1
ATOM 5313 N N . THR A 1 688 ? -1.873 23.445 19.615 1.00 86.38 688 THR A N 1
ATOM 5314 C CA . THR A 1 688 ? -1.721 24.677 18.843 1.00 86.38 688 THR A CA 1
ATOM 5315 C C . THR A 1 688 ? -0.723 25.641 19.465 1.00 86.38 688 THR A C 1
ATOM 5317 O O . THR A 1 688 ? -0.410 26.663 18.852 1.00 86.38 688 THR A O 1
ATOM 5320 N N . ASP A 1 689 ? -0.193 25.359 20.656 1.00 85.25 689 ASP A N 1
ATOM 5321 C CA . ASP A 1 689 ? 0.787 26.215 21.306 1.00 85.25 689 ASP A CA 1
ATOM 5322 C C . ASP A 1 689 ? 2.167 26.130 20.642 1.00 85.25 689 ASP A C 1
ATOM 5324 O O . ASP A 1 689 ? 3.070 25.415 21.077 1.00 85.25 689 ASP A O 1
ATOM 5328 N N . ILE A 1 690 ? 2.340 26.953 19.608 1.00 82.25 690 ILE A N 1
ATOM 5329 C CA . ILE A 1 690 ? 3.602 27.143 18.893 1.00 82.25 690 ILE A CA 1
ATOM 5330 C C . ILE A 1 690 ? 4.704 27.804 19.739 1.00 82.25 690 ILE A C 1
ATOM 5332 O O . ILE A 1 690 ? 5.770 28.082 19.198 1.00 82.25 690 ILE A O 1
ATOM 5336 N N . THR A 1 691 ? 4.482 28.127 21.018 1.00 84.38 691 THR A N 1
ATOM 5337 C CA . THR A 1 691 ? 5.564 28.580 21.911 1.00 84.38 691 THR A CA 1
ATOM 5338 C C . THR A 1 691 ? 6.298 27.405 22.560 1.00 84.38 691 THR A C 1
ATOM 5340 O O . THR A 1 691 ? 7.493 27.520 22.833 1.00 84.38 691 THR A O 1
ATOM 5343 N N . SER A 1 692 ? 5.631 26.256 22.705 1.00 83.94 692 SER A N 1
ATOM 5344 C CA . SER A 1 692 ? 6.230 24.993 23.149 1.00 83.94 692 SER A CA 1
ATOM 5345 C C . SER A 1 692 ? 6.855 24.221 21.978 1.00 83.94 692 SER A C 1
ATOM 5347 O O . SER A 1 692 ? 6.392 24.314 20.837 1.00 83.94 692 SER A O 1
ATOM 5349 N N . ALA A 1 693 ? 7.918 23.453 22.235 1.00 81.62 693 ALA A N 1
ATOM 5350 C CA . ALA A 1 693 ? 8.528 22.605 21.209 1.00 81.62 693 ALA A CA 1
ATOM 5351 C C . ALA A 1 693 ? 7.584 21.454 20.818 1.00 81.62 693 ALA A C 1
ATOM 5353 O O . ALA A 1 693 ? 7.410 21.163 19.637 1.00 81.62 693 ALA A O 1
ATOM 5354 N N . GLU A 1 694 ? 6.913 20.867 21.810 1.00 85.44 694 GLU A N 1
ATOM 5355 C CA . GLU A 1 694 ? 5.953 19.777 21.661 1.00 85.44 694 GLU A CA 1
ATOM 5356 C C . GLU A 1 694 ? 4.731 20.203 20.841 1.00 85.44 694 GLU A C 1
ATOM 5358 O O . GLU A 1 694 ? 4.316 19.478 19.941 1.00 85.44 694 GLU A O 1
ATOM 5363 N N . GLY A 1 695 ? 4.178 21.395 21.091 1.00 84.75 695 GLY A N 1
ATOM 5364 C CA . GLY A 1 695 ? 3.055 21.932 20.322 1.00 84.75 695 GLY A CA 1
ATOM 5365 C C . GLY A 1 695 ? 3.414 22.182 18.855 1.00 84.75 695 GLY A C 1
ATOM 5366 O O . GLY A 1 695 ? 2.638 21.825 17.972 1.00 84.75 695 GLY A O 1
ATOM 5367 N N . LYS A 1 696 ? 4.614 22.714 18.563 1.00 85.06 696 LYS A N 1
ATOM 5368 C CA . LYS A 1 696 ? 5.104 22.857 17.174 1.00 85.06 696 LYS A CA 1
ATOM 5369 C C . LYS A 1 696 ? 5.210 21.505 16.468 1.00 85.06 696 LYS A C 1
ATOM 5371 O O . LYS A 1 696 ? 4.754 21.378 15.333 1.00 85.06 696 LYS A O 1
ATOM 5376 N N . GLU A 1 697 ? 5.803 20.523 17.143 1.00 87.88 697 GLU A N 1
ATOM 5377 C CA . GLU A 1 697 ? 6.007 19.171 16.621 1.00 87.88 697 GLU A CA 1
ATOM 5378 C C . GLU A 1 697 ? 4.667 18.467 16.346 1.00 87.88 697 GLU A C 1
ATOM 5380 O O . GLU A 1 697 ? 4.456 17.941 15.253 1.00 87.88 697 GLU A O 1
ATOM 5385 N N . MET A 1 698 ? 3.717 18.536 17.287 1.00 89.44 698 MET A N 1
ATOM 5386 C CA . MET A 1 698 ? 2.376 17.971 17.107 1.00 89.44 698 MET A CA 1
ATOM 5387 C C . MET A 1 698 ? 1.609 18.657 15.976 1.00 89.44 698 MET A C 1
ATOM 5389 O O . MET A 1 698 ? 1.072 17.968 15.109 1.00 89.44 698 MET A O 1
ATOM 5393 N N . LEU A 1 699 ? 1.575 19.995 15.940 1.00 88.31 699 LEU A N 1
ATOM 5394 C CA . LEU A 1 699 ? 0.795 20.749 14.953 1.00 88.31 699 LEU A CA 1
ATOM 5395 C C . LEU A 1 699 ? 1.190 20.406 13.513 1.00 88.31 699 LEU A C 1
ATOM 5397 O O . LEU A 1 699 ? 0.319 20.236 12.664 1.00 88.31 699 LEU A O 1
ATOM 5401 N N . GLN A 1 700 ? 2.493 20.291 13.247 1.00 86.19 700 GLN A N 1
ATOM 5402 C CA . GLN A 1 700 ? 3.015 19.942 11.923 1.00 86.19 700 GLN A CA 1
ATOM 5403 C C . GLN A 1 700 ? 2.701 18.496 11.524 1.00 86.19 700 GLN A C 1
ATOM 5405 O O . GLN A 1 700 ? 2.636 18.183 10.336 1.00 86.19 700 GLN A O 1
ATOM 5410 N N . HIS A 1 701 ? 2.509 17.609 12.502 1.00 90.31 701 HIS A N 1
ATOM 5411 C CA . HIS A 1 701 ? 2.269 16.196 12.253 1.00 90.31 701 HIS A CA 1
ATOM 5412 C C . HIS A 1 701 ? 0.785 15.864 12.064 1.00 90.31 701 HIS A C 1
ATOM 5414 O O . HIS A 1 701 ? 0.462 15.021 11.232 1.00 90.31 701 HIS A O 1
ATOM 5420 N N . VAL A 1 702 ? -0.123 16.516 12.795 1.00 90.00 702 VAL A N 1
ATOM 5421 C CA . VAL A 1 702 ? -1.543 16.112 12.875 1.00 90.00 702 VAL A CA 1
ATOM 5422 C C . VAL A 1 702 ? -2.488 16.914 11.978 1.00 90.00 702 VAL A C 1
ATOM 5424 O O . VAL A 1 702 ? -3.661 16.582 11.897 1.00 90.00 702 VAL A O 1
ATOM 5427 N N . THR A 1 703 ? -2.039 17.976 11.305 1.00 87.00 703 THR A N 1
ATOM 5428 C CA . THR A 1 703 ? -2.886 18.718 10.353 1.00 87.00 703 THR A CA 1
ATOM 5429 C C . THR A 1 703 ? -2.085 19.254 9.173 1.00 87.00 703 THR A C 1
ATOM 5431 O O . THR A 1 703 ? -0.962 19.723 9.330 1.00 87.00 703 THR A O 1
ATOM 5434 N N . LEU A 1 704 ? -2.697 19.234 7.984 1.00 75.62 704 LEU A N 1
ATOM 5435 C CA . LEU A 1 704 ? -2.149 19.847 6.770 1.00 75.62 704 LEU A CA 1
ATOM 5436 C C . LEU A 1 704 ? -2.068 21.380 6.889 1.00 75.62 704 LEU A C 1
ATOM 5438 O O . LEU A 1 704 ? -1.130 22.003 6.402 1.00 75.62 704 LEU A O 1
ATOM 5442 N N . ASN A 1 705 ? -3.059 21.988 7.549 1.00 66.31 705 ASN A N 1
ATOM 5443 C CA . ASN A 1 705 ? -3.209 23.436 7.665 1.00 66.31 705 ASN A CA 1
ATOM 5444 C C . ASN A 1 705 ? -2.992 23.838 9.126 1.00 66.31 705 ASN A C 1
ATOM 5446 O O . ASN A 1 705 ? -3.939 23.871 9.917 1.00 66.31 705 ASN A O 1
ATOM 5450 N N . GLY A 1 706 ? -1.736 24.097 9.497 1.00 64.06 706 GLY A N 1
ATOM 5451 C CA . GLY A 1 706 ? -1.380 24.565 10.836 1.00 64.06 706 GLY A CA 1
ATOM 5452 C C . GLY A 1 706 ? -2.075 25.892 11.155 1.00 64.06 706 GLY A C 1
ATOM 5453 O O . GLY A 1 706 ? -1.930 26.869 10.424 1.00 64.06 706 GLY A O 1
ATOM 5454 N N . GLY A 1 707 ? -2.854 25.937 12.236 1.00 63.50 707 GLY A N 1
ATOM 5455 C CA . GLY A 1 707 ? -3.606 27.130 12.621 1.00 63.50 707 GLY A CA 1
ATOM 5456 C C . GLY A 1 707 ? -4.329 26.984 13.958 1.00 63.50 707 GLY A C 1
ATOM 5457 O O . GLY A 1 707 ? -4.531 25.878 14.458 1.00 63.50 707 GLY A O 1
ATOM 5458 N N . LYS A 1 708 ? -4.711 28.125 14.542 1.00 68.88 708 LYS A N 1
ATOM 5459 C CA . LYS A 1 708 ? -5.554 28.215 15.742 1.00 68.88 708 LYS A CA 1
ATOM 5460 C C . LYS A 1 708 ? -6.973 28.636 15.341 1.00 68.88 708 LYS A C 1
ATOM 5462 O O . LYS A 1 708 ? -7.094 29.653 14.658 1.00 68.88 708 LYS A O 1
ATOM 5467 N N . PRO A 1 709 ? -8.036 27.954 15.806 1.00 74.81 709 PRO A N 1
ATOM 5468 C CA . PRO A 1 709 ? -8.037 26.709 16.589 1.00 74.81 709 PRO A CA 1
ATOM 5469 C C . PRO A 1 709 ? -7.746 25.456 15.736 1.00 74.81 709 PRO A C 1
ATOM 5471 O O . PRO A 1 709 ? -7.928 25.478 14.519 1.00 74.81 709 PRO A O 1
ATOM 5474 N N . LEU A 1 710 ? -7.338 24.349 16.375 1.00 84.94 710 LEU A N 1
ATOM 5475 C CA . LEU A 1 710 ? -7.144 23.060 15.698 1.00 84.94 710 LEU A CA 1
ATOM 5476 C C . LEU A 1 710 ? -8.495 22.414 15.393 1.00 84.94 710 LEU A C 1
ATOM 5478 O O . LEU A 1 710 ? -9.071 21.708 16.216 1.00 84.94 710 LEU A O 1
ATOM 5482 N N . VAL A 1 711 ? -9.004 22.660 14.192 1.00 82.00 711 VAL A N 1
ATOM 5483 C CA . VAL A 1 711 ? -10.315 22.154 13.755 1.00 82.00 711 VAL A CA 1
ATOM 5484 C C . VAL A 1 711 ? -10.231 20.858 12.951 1.00 82.00 711 VAL A C 1
ATOM 5486 O O . VAL A 1 711 ? -11.240 20.334 12.491 1.00 82.00 711 VAL A O 1
ATOM 5489 N N . ARG A 1 712 ? -9.026 20.348 12.719 1.00 82.62 712 ARG A N 1
ATOM 5490 C CA . ARG A 1 712 ? -8.812 19.206 11.834 1.00 82.62 712 ARG A CA 1
ATOM 5491 C C . ARG A 1 712 ? -7.612 18.358 12.272 1.00 82.62 712 ARG A C 1
ATOM 5493 O O . ARG A 1 712 ? -6.611 18.320 11.562 1.00 82.62 712 ARG A O 1
ATOM 5500 N N . PRO A 1 713 ? -7.681 17.737 13.458 1.00 88.88 713 PRO A N 1
ATOM 5501 C CA . PRO A 1 713 ? -6.655 16.804 13.892 1.00 88.88 713 PRO A CA 1
ATOM 5502 C C . PRO A 1 713 ? -6.844 15.436 13.219 1.00 88.88 713 PRO A C 1
ATOM 5504 O O . PRO A 1 713 ? -7.791 14.709 13.507 1.00 88.88 713 PRO A O 1
ATOM 5507 N N . GLU A 1 714 ? -5.937 15.098 12.313 1.00 89.50 714 GLU A N 1
ATOM 5508 C CA . GLU A 1 714 ? -5.798 13.788 11.680 1.00 89.50 714 GLU A CA 1
ATOM 5509 C C . GLU A 1 714 ? -4.751 12.982 12.439 1.00 89.50 714 GLU A C 1
ATOM 5511 O O . GLU A 1 714 ? -3.569 12.988 12.086 1.00 89.50 714 GLU A O 1
ATOM 5516 N N . ASN A 1 715 ? -5.172 12.299 13.499 1.00 91.19 715 ASN A N 1
ATOM 5517 C CA . ASN A 1 715 ? -4.285 11.447 14.277 1.00 91.19 715 ASN A CA 1
ATOM 5518 C C . ASN A 1 715 ? -4.964 10.127 14.655 1.00 91.19 715 ASN A C 1
ATOM 5520 O O . ASN A 1 715 ? -6.160 10.105 14.943 1.00 91.19 715 ASN A O 1
ATOM 5524 N N . PRO A 1 716 ? -4.203 9.027 14.708 1.00 93.00 716 PRO A N 1
ATOM 5525 C CA . PRO A 1 716 ? -4.694 7.788 15.258 1.00 93.00 716 PRO A CA 1
ATOM 5526 C C . PRO A 1 716 ? -4.825 7.875 16.783 1.00 93.00 716 PRO A C 1
ATOM 5528 O O . PRO A 1 716 ? -4.313 8.798 17.431 1.00 93.00 716 PRO A O 1
ATOM 5531 N N . SER A 1 717 ? -5.490 6.879 17.366 1.00 92.50 717 SER A N 1
ATOM 5532 C CA . SER A 1 717 ? -5.813 6.864 18.792 1.00 92.50 717 SER A CA 1
ATOM 5533 C C . SER A 1 717 ? -4.568 6.816 19.682 1.00 92.50 717 SER A C 1
ATOM 5535 O O . SER A 1 717 ? -4.536 7.495 20.706 1.00 92.50 717 SER A O 1
ATOM 5537 N N . GLY A 1 718 ? -3.496 6.129 19.264 1.00 92.19 718 GLY A N 1
ATOM 5538 C CA . GLY A 1 718 ? -2.230 6.057 20.003 1.00 92.19 718 GLY A CA 1
ATOM 5539 C C . GLY A 1 718 ? -1.526 7.401 20.236 1.00 92.19 718 GLY A C 1
ATOM 5540 O O . GLY A 1 718 ? -0.619 7.487 21.062 1.00 92.19 718 GLY A O 1
ATOM 5541 N N . TYR A 1 719 ? -1.935 8.459 19.529 1.00 91.81 719 TYR A N 1
ATOM 5542 C CA . TYR A 1 719 ? -1.310 9.784 19.588 1.00 91.81 719 TYR A CA 1
ATOM 5543 C C . TYR A 1 719 ? -2.041 10.765 20.503 1.00 91.81 719 TYR A C 1
ATOM 5545 O O . TYR A 1 719 ? -1.516 11.849 20.752 1.00 91.81 719 TYR A O 1
ATOM 5553 N N . ARG A 1 720 ? -3.212 10.395 21.040 1.00 91.81 720 ARG A N 1
ATOM 5554 C CA . ARG A 1 720 ? -4.066 11.277 21.855 1.00 91.81 720 ARG A CA 1
ATOM 5555 C C . ARG A 1 720 ? -3.330 11.952 23.007 1.00 91.81 720 ARG A C 1
ATOM 5557 O O . ARG A 1 720 ? -3.593 13.113 23.277 1.00 91.81 720 ARG A O 1
ATOM 5564 N N . TYR A 1 721 ? -2.376 11.265 23.625 1.00 89.69 721 TYR A N 1
ATOM 5565 C CA . TYR A 1 721 ? -1.618 11.756 24.782 1.00 89.69 721 TYR A CA 1
ATOM 5566 C C . TYR A 1 721 ? -0.111 11.876 24.495 1.00 89.69 721 TYR A C 1
ATOM 5568 O O . TYR A 1 721 ? 0.715 11.939 25.410 1.00 89.69 721 TYR A O 1
ATOM 5576 N N . ALA A 1 722 ? 0.279 11.884 23.213 1.00 89.56 722 ALA A N 1
ATOM 5577 C CA . ALA A 1 722 ? 1.679 11.950 22.808 1.00 89.56 722 ALA A CA 1
ATOM 5578 C C . ALA A 1 722 ? 2.384 13.172 23.414 1.00 89.56 722 ALA A C 1
ATOM 5580 O O . ALA A 1 722 ? 1.783 14.231 23.592 1.00 89.56 722 ALA A O 1
ATOM 5581 N N . LEU A 1 723 ? 3.669 13.020 23.745 1.00 86.62 723 LEU A N 1
ATOM 5582 C CA . LEU A 1 723 ? 4.492 14.087 24.336 1.00 86.62 723 LEU A CA 1
ATOM 5583 C C . LEU A 1 723 ? 3.962 14.646 25.673 1.00 86.62 723 LEU A C 1
ATOM 5585 O O . LEU A 1 723 ? 4.305 15.763 26.044 1.00 86.62 723 LEU A O 1
ATOM 5589 N N . GLY A 1 724 ? 3.151 13.877 26.411 1.00 78.88 724 GLY A N 1
ATOM 5590 C CA . GLY A 1 724 ? 2.591 14.317 27.696 1.00 78.88 724 GLY A CA 1
ATOM 5591 C C . GLY A 1 724 ? 1.537 15.419 27.554 1.00 78.88 724 GLY A C 1
ATOM 5592 O O . GLY A 1 724 ? 1.315 16.189 28.485 1.00 78.88 724 GLY A O 1
ATOM 5593 N N . THR A 1 725 ? 0.923 15.520 26.375 1.00 81.06 725 THR A N 1
ATOM 5594 C CA . THR A 1 725 ? -0.140 16.485 26.081 1.00 81.06 725 THR A CA 1
ATOM 5595 C C . THR A 1 725 ? -1.513 15.962 26.516 1.00 81.06 725 THR A C 1
ATOM 5597 O O . THR A 1 725 ? -1.673 14.779 26.815 1.00 81.06 725 THR A O 1
ATOM 5600 N N . HIS A 1 726 ? -2.512 16.852 26.552 1.00 80.50 726 HIS A N 1
ATOM 5601 C CA . HIS A 1 726 ? -3.904 16.524 26.893 1.00 80.50 726 HIS A CA 1
ATOM 5602 C C . HIS A 1 726 ? -4.113 15.912 28.286 1.00 80.50 726 HIS A C 1
ATOM 5604 O O . HIS A 1 726 ? -5.038 15.129 28.492 1.00 80.50 726 HIS A O 1
ATOM 5610 N N . THR A 1 727 ? -3.303 16.314 29.268 1.00 77.38 727 THR A N 1
ATOM 5611 C CA . THR A 1 727 ? -3.591 16.046 30.682 1.00 77.38 727 THR A CA 1
ATOM 5612 C C . THR A 1 727 ? -4.922 16.706 31.062 1.00 77.38 727 THR A C 1
ATOM 5614 O O . THR A 1 727 ? -5.029 17.933 30.957 1.00 77.38 727 THR A O 1
ATOM 5617 N N . PRO A 1 728 ? -5.948 15.944 31.486 1.00 77.06 728 PRO A N 1
ATOM 5618 C CA . PRO A 1 728 ? -7.259 16.519 31.749 1.00 77.06 728 PRO A CA 1
ATOM 5619 C C . PRO A 1 728 ? -7.247 17.516 32.917 1.00 77.06 728 PRO A C 1
ATOM 5621 O O . PRO A 1 728 ? -6.575 17.270 33.922 1.00 77.06 728 PRO A O 1
ATOM 5624 N N . PRO A 1 729 ? -7.974 18.645 32.815 1.00 73.38 729 PRO A N 1
ATOM 5625 C CA . PRO A 1 729 ? -7.975 19.666 33.853 1.00 73.38 729 PRO A CA 1
ATOM 5626 C C . PRO A 1 729 ? -8.660 19.168 35.127 1.00 73.38 729 PRO A C 1
ATOM 5628 O O . PRO A 1 729 ? -9.729 18.558 35.085 1.00 73.38 729 PRO A O 1
ATOM 5631 N N . ALA A 1 730 ? -8.056 19.500 36.267 1.00 65.44 730 ALA A N 1
ATOM 5632 C CA . ALA A 1 730 ? -8.524 19.074 37.579 1.00 65.44 730 ALA A CA 1
ATOM 5633 C C . ALA A 1 730 ? -9.637 19.950 38.190 1.00 65.44 730 ALA A C 1
ATOM 5635 O O . ALA A 1 730 ? -10.231 19.583 39.199 1.00 65.44 730 ALA A O 1
ATOM 5636 N N . GLY A 1 731 ? -9.901 21.128 37.621 1.00 68.31 731 GLY A N 1
ATOM 5637 C CA . GLY A 1 731 ? -10.882 22.081 38.150 1.00 68.31 731 GLY A CA 1
ATOM 5638 C C . GLY A 1 731 ? -12.341 21.718 37.846 1.00 68.31 731 GLY A C 1
ATOM 5639 O O . GLY A 1 731 ? -12.620 20.731 37.170 1.00 68.31 731 GLY A O 1
ATOM 5640 N N . THR A 1 732 ? -13.262 22.567 38.315 1.00 62.91 732 THR A N 1
ATOM 5641 C CA . THR A 1 732 ? -14.726 22.399 38.183 1.00 62.91 732 THR A CA 1
ATOM 5642 C C . THR A 1 732 ? -15.383 23.318 37.144 1.00 62.91 732 THR A C 1
ATOM 5644 O O . THR A 1 732 ? -16.607 23.351 37.032 1.00 62.91 732 THR A O 1
ATOM 5647 N N . SER A 1 733 ? -14.609 24.124 36.408 1.00 71.62 733 SER A N 1
ATOM 5648 C CA . SER A 1 733 ? -15.167 25.023 35.394 1.00 71.62 733 SER A CA 1
ATOM 5649 C C . SER A 1 733 ? -14.212 25.282 34.238 1.00 71.62 733 SER A C 1
ATOM 5651 O O . SER A 1 733 ? -13.029 25.538 34.469 1.00 71.62 733 SER A O 1
ATOM 5653 N N . GLY A 1 734 ? -14.747 25.349 33.022 1.00 73.00 734 GLY A N 1
ATOM 5654 C CA . GLY A 1 734 ? -14.059 25.925 31.869 1.00 73.00 734 GLY A CA 1
ATOM 5655 C C . GLY A 1 734 ? -13.699 24.946 30.760 1.00 73.00 734 GLY A C 1
ATOM 5656 O O . GLY A 1 734 ? -13.153 25.409 29.768 1.00 73.00 734 GLY A O 1
ATOM 5657 N N . THR A 1 735 ? -14.043 23.658 30.867 1.00 81.62 735 THR A N 1
ATOM 5658 C CA . THR A 1 735 ? -13.993 22.643 29.784 1.00 81.62 735 THR A CA 1
ATOM 5659 C C . THR A 1 735 ? -15.122 21.619 29.997 1.00 81.62 735 THR A C 1
ATOM 5661 O O . THR A 1 735 ? -15.651 21.531 31.102 1.00 81.62 735 THR A O 1
ATOM 5664 N N . LEU A 1 736 ? -15.499 20.818 28.986 1.00 84.00 736 LEU A N 1
ATOM 5665 C CA . LEU A 1 736 ? -16.503 19.744 29.172 1.00 84.00 736 LEU A CA 1
ATOM 5666 C C . LEU A 1 736 ? -16.099 18.755 30.279 1.00 84.00 736 LEU A C 1
ATOM 5668 O O . LEU A 1 736 ? -16.952 18.237 30.996 1.00 84.00 736 LEU A O 1
ATOM 5672 N N . VAL A 1 737 ? -14.793 18.513 30.410 1.00 86.19 737 VAL A N 1
ATOM 5673 C CA . VAL A 1 737 ? -14.203 17.671 31.456 1.00 86.19 737 VAL A CA 1
ATOM 5674 C C . VAL A 1 737 ? -14.368 18.333 32.820 1.00 86.19 737 VAL A C 1
ATOM 5676 O O . VAL A 1 737 ? -14.948 17.730 33.717 1.00 86.19 737 VAL A O 1
ATOM 5679 N N . ALA A 1 738 ? -13.898 19.576 32.964 1.00 81.69 738 ALA A N 1
ATOM 5680 C CA . ALA A 1 738 ? -13.926 20.294 34.234 1.00 81.69 738 ALA A CA 1
ATOM 5681 C C . ALA A 1 738 ? -15.359 20.472 34.754 1.00 81.69 738 ALA A C 1
ATOM 5683 O O . ALA A 1 738 ? -15.629 20.241 35.927 1.00 81.69 738 ALA A O 1
ATOM 5684 N N . ASP A 1 739 ? -16.293 20.803 33.863 1.00 80.94 739 ASP A N 1
ATOM 5685 C CA . ASP A 1 739 ? -17.704 21.004 34.203 1.00 80.94 739 ASP A CA 1
ATOM 5686 C C . ASP A 1 739 ? -18.408 19.697 34.627 1.00 80.94 739 ASP A C 1
ATOM 5688 O O . ASP A 1 739 ? -19.478 19.746 35.234 1.00 80.94 739 ASP A O 1
ATOM 5692 N N . SER A 1 740 ? -17.818 18.534 34.319 1.00 84.00 740 SER A N 1
ATOM 5693 C CA . SER A 1 740 ? -18.318 17.210 34.719 1.00 84.00 740 SER A CA 1
ATOM 5694 C C . SER A 1 740 ? -17.677 16.685 36.013 1.00 84.00 740 SER A C 1
ATOM 5696 O O . SER A 1 740 ? -18.083 15.638 36.514 1.00 84.00 740 SER A O 1
ATOM 5698 N N . ASN A 1 741 ? -16.687 17.386 36.575 1.00 81.50 741 ASN A N 1
ATOM 5699 C CA . ASN A 1 741 ? -16.095 17.033 37.865 1.00 81.50 741 ASN A CA 1
ATOM 5700 C C . ASN A 1 741 ? -16.977 17.539 39.019 1.00 81.50 741 ASN A C 1
ATOM 5702 O O . ASN A 1 741 ? -17.483 18.662 38.986 1.00 81.50 741 ASN A O 1
ATOM 5706 N N . THR A 1 742 ? -17.128 16.741 40.080 1.00 73.19 742 THR A N 1
ATOM 5707 C CA . THR A 1 742 ? -17.876 17.150 41.286 1.00 73.19 742 THR A CA 1
ATOM 5708 C C . THR A 1 742 ? -16.987 17.797 42.355 1.00 73.19 742 THR A C 1
ATOM 5710 O O . THR A 1 742 ? -17.510 18.328 43.336 1.00 73.19 742 THR A O 1
ATOM 5713 N N . GLY A 1 743 ? -15.661 17.799 42.160 1.00 67.00 743 GLY A N 1
ATOM 5714 C CA . GLY A 1 743 ? -14.657 18.398 43.045 1.00 67.00 743 GLY A CA 1
ATOM 5715 C C . GLY A 1 743 ? -13.360 18.780 42.311 1.00 67.00 743 GLY A C 1
ATOM 5716 O O . GLY A 1 743 ? -13.282 18.702 41.090 1.00 67.00 743 GLY A O 1
ATOM 5717 N N . SER A 1 744 ? -12.343 19.236 43.053 1.00 63.47 744 SER A N 1
ATOM 5718 C CA . SER A 1 744 ? -11.029 19.609 42.496 1.00 63.47 744 SER A CA 1
ATOM 5719 C C . SER A 1 744 ? -10.100 18.398 42.424 1.00 63.47 744 SER A C 1
ATOM 5721 O O . SER A 1 744 ? -9.510 18.066 43.434 1.00 63.47 744 SER A O 1
ATOM 5723 N N . CYS A 1 745 ? -9.923 17.762 41.274 1.00 64.94 745 CYS A N 1
ATOM 5724 C CA . CYS A 1 745 ? -9.100 16.561 41.057 1.00 64.94 745 CYS A CA 1
ATOM 5725 C C . CYS A 1 745 ? -7.589 16.728 41.281 1.00 64.94 745 CYS A C 1
ATOM 5727 O O . CYS A 1 745 ? -6.802 16.621 40.342 1.00 64.94 745 CYS A O 1
ATOM 5729 N N . ASP A 1 746 ? -7.166 17.001 42.510 1.00 59.72 746 ASP A N 1
ATOM 5730 C CA . ASP A 1 746 ? -5.769 17.264 42.842 1.00 59.72 746 ASP A CA 1
ATOM 5731 C C . ASP A 1 746 ? -5.205 16.219 43.817 1.00 59.72 746 ASP A C 1
ATOM 5733 O O . ASP A 1 746 ? -5.792 15.928 44.862 1.00 59.72 746 ASP A O 1
ATOM 5737 N N . ALA A 1 747 ? -4.024 15.691 43.483 1.00 50.41 747 ALA A N 1
ATOM 5738 C CA . ALA A 1 747 ? -3.236 14.793 44.323 1.00 50.41 747 ALA A CA 1
ATOM 5739 C C . ALA A 1 747 ? -2.307 15.543 45.307 1.00 50.41 747 ALA A C 1
ATOM 5741 O O . ALA A 1 747 ? -1.510 14.909 45.999 1.00 50.41 747 ALA A O 1
ATOM 5742 N N . GLY A 1 748 ? -2.391 16.877 45.412 1.00 45.34 748 GLY A N 1
ATOM 5743 C CA . GLY A 1 748 ? -1.547 17.671 46.310 1.00 45.34 748 GLY A CA 1
ATOM 5744 C C . GLY A 1 748 ? -2.302 18.655 47.208 1.00 45.34 748 GLY A C 1
ATOM 5745 O O . GLY A 1 748 ? -2.745 19.702 46.763 1.00 45.34 748 GLY A O 1
ATOM 5746 N N . GLY A 1 749 ? -2.352 18.383 48.519 1.00 43.44 749 GLY A N 1
ATOM 5747 C CA . GLY A 1 749 ? -2.672 19.390 49.551 1.00 43.44 749 GLY A CA 1
ATOM 5748 C C . GLY A 1 749 ? -4.078 19.350 50.168 1.00 43.44 749 GLY A C 1
ATOM 5749 O O . GLY A 1 749 ? -4.283 19.972 51.207 1.00 43.44 749 GLY A O 1
ATOM 5750 N N . GLY A 1 750 ? -4.985 18.540 49.614 1.00 44.81 750 GLY A N 1
ATOM 5751 C CA . GLY A 1 750 ? -6.166 17.998 50.293 1.00 44.81 750 GLY A CA 1
ATOM 5752 C C . GLY A 1 750 ? -7.504 18.722 50.063 1.00 44.81 750 GLY A C 1
ATOM 5753 O O . GLY A 1 750 ? -7.639 19.903 50.362 1.00 44.81 750 GLY A O 1
ATOM 5754 N N . ILE A 1 751 ? -8.583 18.062 49.627 1.00 46.47 751 ILE A N 1
ATOM 5755 C CA . ILE A 1 751 ? -8.807 16.673 49.169 1.00 46.47 751 ILE A CA 1
ATOM 5756 C C . ILE A 1 751 ? -10.007 16.734 48.201 1.00 46.47 751 ILE A C 1
ATOM 5758 O O . ILE A 1 751 ? -11.004 17.382 48.527 1.00 46.47 751 ILE A O 1
ATOM 5762 N N . PRO A 1 752 ? -9.912 16.096 47.027 1.00 48.31 752 PRO A N 1
ATOM 5763 C CA . PRO A 1 752 ? -10.684 14.889 46.744 1.00 48.31 752 PRO A CA 1
ATOM 5764 C C . PRO A 1 752 ? -9.812 13.754 46.181 1.00 48.31 752 PRO A C 1
ATOM 5766 O O . PRO A 1 752 ? -9.031 13.934 45.254 1.00 48.31 752 PRO A O 1
ATOM 5769 N N . SER A 1 753 ? -9.964 12.565 46.768 1.00 51.75 753 SER A N 1
ATOM 5770 C CA . SER A 1 753 ? -9.118 11.377 46.571 1.00 51.75 753 SER A CA 1
ATOM 5771 C C . SER A 1 753 ? -9.920 10.153 46.111 1.00 51.75 753 SER A C 1
ATOM 5773 O O . SER A 1 753 ? -9.583 9.021 46.460 1.00 51.75 753 SER A O 1
ATOM 5775 N N . THR A 1 754 ? -11.041 10.364 45.417 1.00 55.97 754 THR A N 1
ATOM 5776 C CA . THR A 1 754 ? -11.929 9.285 44.968 1.00 55.97 754 THR A CA 1
ATOM 5777 C C . THR A 1 754 ? -12.289 9.455 43.497 1.00 55.97 754 THR A C 1
ATOM 5779 O O . THR A 1 754 ? -12.436 10.579 43.024 1.00 55.97 754 THR A O 1
ATOM 5782 N N . GLU A 1 755 ? -12.452 8.340 42.776 1.00 60.88 755 GLU A N 1
ATOM 5783 C CA . GLU A 1 755 ? -12.861 8.320 41.361 1.00 60.88 755 GLU A CA 1
ATOM 5784 C C . GLU A 1 755 ? -14.136 9.153 41.117 1.00 60.88 755 GLU A C 1
ATOM 5786 O O . GLU A 1 755 ? -14.272 9.777 40.068 1.00 60.88 755 GLU A O 1
ATOM 5791 N N . SER A 1 756 ? -15.012 9.264 42.127 1.00 65.62 756 SER A N 1
ATOM 5792 C CA . SER A 1 756 ? -16.238 10.066 42.068 1.00 65.62 756 SER A CA 1
ATOM 5793 C C . SER A 1 756 ? -16.013 11.567 41.905 1.00 65.62 756 SER A C 1
ATOM 5795 O O . SER A 1 756 ? -16.787 12.206 41.202 1.00 65.62 756 SER A O 1
ATOM 5797 N N . ASP A 1 757 ? -14.967 12.143 42.503 1.00 71.31 757 ASP A N 1
ATOM 5798 C CA . ASP A 1 757 ? -14.710 13.586 42.383 1.00 71.31 757 ASP A CA 1
ATOM 5799 C C . ASP A 1 757 ? -14.114 13.966 41.022 1.00 71.31 757 ASP A C 1
ATOM 5801 O O . ASP A 1 757 ? -14.202 15.121 40.599 1.00 71.31 757 ASP A O 1
ATOM 5805 N N . CYS A 1 758 ? -13.570 12.961 40.329 1.00 78.56 758 CYS A N 1
ATOM 5806 C CA . CYS A 1 758 ? -12.901 13.055 39.039 1.00 78.56 758 CYS A CA 1
ATOM 5807 C C . CYS A 1 758 ? -13.658 12.393 37.909 1.00 78.56 758 CYS A C 1
ATOM 5809 O O . CYS A 1 758 ? -13.053 11.933 36.938 1.00 78.56 758 CYS A O 1
ATOM 5811 N N . GLN A 1 759 ? -14.986 12.397 38.014 1.00 84.38 759 GLN A N 1
ATOM 5812 C CA . GLN A 1 759 ? -15.846 11.776 37.025 1.00 84.38 759 GLN A CA 1
ATOM 5813 C C . GLN A 1 759 ? -15.576 12.306 35.612 1.00 84.38 759 GLN A C 1
ATOM 5815 O O . GLN A 1 759 ? -15.454 11.504 34.698 1.00 84.38 759 GLN A O 1
ATOM 5820 N N . GLY A 1 760 ? -15.371 13.614 35.423 1.00 86.44 760 GLY A N 1
ATOM 5821 C CA . GLY A 1 760 ? -15.044 14.185 34.114 1.00 86.44 760 GLY A CA 1
ATOM 5822 C C . GLY A 1 760 ? -13.707 13.695 33.548 1.00 86.44 760 GLY A C 1
ATOM 5823 O O . GLY A 1 760 ? -13.611 13.400 32.356 1.00 86.44 760 GLY A O 1
ATOM 5824 N N . VAL A 1 761 ? -12.675 13.568 34.390 1.00 86.62 761 VAL A N 1
ATOM 5825 C CA . VAL A 1 761 ? -11.355 13.031 34.000 1.00 86.62 761 VAL A CA 1
ATOM 5826 C C . VAL A 1 761 ? -11.464 11.557 33.604 1.00 86.62 761 VAL A C 1
ATOM 5828 O O . VAL A 1 761 ? -10.946 11.150 32.563 1.00 86.62 761 VAL A O 1
ATOM 5831 N N . VAL A 1 762 ? -12.174 10.765 34.409 1.00 87.56 762 VAL A N 1
ATOM 5832 C CA . VAL A 1 762 ? -12.436 9.342 34.155 1.00 87.56 762 VAL A CA 1
ATOM 5833 C C . VAL A 1 762 ? -13.240 9.168 32.868 1.00 87.56 762 VAL A C 1
ATOM 5835 O O . VAL A 1 762 ? -12.866 8.372 32.010 1.00 87.56 762 VAL A O 1
ATOM 5838 N N . ASP A 1 763 ? -14.296 9.957 32.695 1.00 90.56 763 ASP A N 1
ATOM 5839 C CA . ASP A 1 763 ? -15.155 9.973 31.514 1.00 90.56 763 ASP A CA 1
ATOM 5840 C C . ASP A 1 763 ? -14.380 10.344 30.249 1.00 90.56 763 ASP A C 1
ATOM 5842 O O . ASP A 1 763 ? -14.597 9.747 29.191 1.00 90.56 763 ASP A O 1
ATOM 5846 N N . HIS A 1 764 ? -13.443 11.294 30.348 1.00 91.31 764 HIS A N 1
ATOM 5847 C CA . HIS A 1 764 ? -12.565 11.644 29.239 1.00 91.31 764 HIS A CA 1
ATOM 5848 C C . HIS A 1 764 ? -11.699 10.454 28.842 1.00 91.31 764 HIS A C 1
ATOM 5850 O O . HIS A 1 764 ? -11.725 10.071 27.676 1.00 91.31 764 HIS A O 1
ATOM 5856 N N . TYR A 1 765 ? -10.998 9.825 29.786 1.00 91.00 765 TYR A N 1
ATOM 5857 C CA . TYR A 1 765 ? -10.150 8.672 29.486 1.00 91.00 765 TYR A CA 1
ATOM 5858 C C . TYR A 1 765 ? -10.949 7.468 28.956 1.00 91.00 765 TYR A C 1
ATOM 5860 O O . TYR A 1 765 ? -10.567 6.901 27.934 1.00 91.00 765 TYR A O 1
ATOM 5868 N N . LYS A 1 766 ? -12.115 7.150 29.543 1.00 91.50 766 LYS A N 1
ATOM 5869 C CA . LYS A 1 766 ? -13.030 6.104 29.036 1.00 91.50 766 LYS A CA 1
ATOM 5870 C C . LYS A 1 766 ? -13.536 6.400 27.622 1.00 91.50 766 LYS A C 1
ATOM 5872 O O . LYS A 1 766 ? -13.765 5.491 26.822 1.00 91.50 766 LYS A O 1
ATOM 5877 N N . SER A 1 767 ? -13.735 7.675 27.292 1.00 94.38 767 SER A N 1
ATOM 5878 C CA . SER A 1 767 ? -14.153 8.090 25.955 1.00 94.38 767 SER A CA 1
ATOM 5879 C C . SER A 1 767 ? -13.004 8.107 24.948 1.00 94.38 767 SER A C 1
ATOM 5881 O O . SER A 1 767 ? -13.209 7.757 23.783 1.00 94.38 767 SER A O 1
ATOM 5883 N N . CYS A 1 768 ? -11.822 8.537 25.379 1.00 93.94 768 CYS A N 1
ATOM 5884 C CA . CYS A 1 768 ? -10.669 8.878 24.555 1.00 93.94 768 CYS A CA 1
ATOM 5885 C C . CYS A 1 768 ? -9.525 7.876 24.708 1.00 93.94 768 CYS A C 1
ATOM 5887 O O . CYS A 1 768 ? -8.359 8.244 24.802 1.00 93.94 768 CYS A O 1
ATOM 5889 N N . GLN A 1 769 ? -9.872 6.592 24.658 1.00 93.38 769 GLN A N 1
ATOM 5890 C CA . GLN A 1 769 ? -8.921 5.494 24.789 1.00 93.38 769 GLN A CA 1
ATOM 5891 C C . GLN A 1 769 ? -7.856 5.476 23.683 1.00 93.38 769 GLN A C 1
ATOM 5893 O O . GLN A 1 769 ? -8.099 5.914 22.560 1.00 93.38 769 GLN A O 1
ATOM 5898 N N . ILE A 1 770 ? -6.680 4.941 23.974 1.00 93.31 770 ILE A N 1
ATOM 5899 C CA . ILE A 1 770 ? -5.630 4.695 22.981 1.00 93.31 770 ILE A CA 1
ATOM 5900 C C . ILE A 1 770 ? -5.673 3.239 22.515 1.00 93.31 770 ILE A C 1
ATOM 5902 O O . ILE A 1 770 ? -6.030 2.360 23.290 1.00 93.31 770 ILE A O 1
ATOM 5906 N N . TYR A 1 771 ? -5.291 2.982 21.264 1.00 93.06 771 TYR A N 1
ATOM 5907 C CA . TYR A 1 771 ? -5.234 1.644 20.662 1.00 93.06 771 TYR A CA 1
ATOM 5908 C C . TYR A 1 771 ? -6.533 0.844 20.779 1.00 93.06 771 TYR A C 1
ATOM 5910 O O . TYR A 1 771 ? -6.522 -0.327 21.148 1.00 93.06 771 TYR A O 1
ATOM 5918 N N . VAL A 1 772 ? -7.654 1.492 20.462 1.00 89.56 772 VAL A N 1
ATOM 5919 C CA . VAL A 1 772 ? -8.974 0.853 20.468 1.00 89.56 772 VAL A CA 1
ATOM 5920 C C . VAL A 1 772 ? -8.990 -0.298 19.446 1.00 89.56 772 VAL A C 1
ATOM 5922 O O . VAL A 1 772 ? -8.672 -0.040 18.285 1.00 89.56 772 VAL A O 1
ATOM 5925 N N . PRO A 1 773 ? -9.344 -1.536 19.843 1.00 91.38 773 PRO A N 1
ATOM 5926 C CA . PRO A 1 773 ? -9.478 -2.656 18.914 1.00 91.38 773 PRO A CA 1
ATOM 5927 C C . PRO A 1 773 ? -10.575 -2.427 17.870 1.00 91.38 773 PRO A C 1
ATOM 5929 O O . PRO A 1 773 ? -11.618 -1.832 18.159 1.00 91.38 773 PRO A O 1
ATOM 5932 N N . ASP A 1 774 ? -10.364 -2.954 16.667 1.00 94.12 774 ASP A N 1
ATOM 5933 C CA . ASP A 1 774 ? -11.326 -2.848 15.572 1.00 94.12 774 ASP A CA 1
ATOM 5934 C C . ASP A 1 774 ? -12.459 -3.879 15.716 1.00 94.12 774 ASP A C 1
ATOM 5936 O O . ASP A 1 774 ? -12.256 -5.022 16.130 1.00 94.12 774 ASP A O 1
ATOM 5940 N N . TYR A 1 775 ? -13.672 -3.510 15.300 1.00 95.94 775 TYR A N 1
ATOM 5941 C CA . TYR A 1 775 ? -14.831 -4.401 15.312 1.00 95.94 775 TYR A CA 1
ATOM 5942 C C . TYR A 1 775 ? -14.751 -5.407 14.164 1.00 95.94 775 TYR A C 1
ATOM 5944 O O . TYR A 1 775 ? -14.681 -5.018 13.002 1.00 95.94 775 TYR A O 1
ATOM 5952 N N . GLN A 1 776 ? -14.824 -6.706 14.444 1.00 97.12 776 GLN A N 1
ATOM 5953 C CA . GLN A 1 776 ? -14.874 -7.715 13.384 1.00 97.12 776 GLN A CA 1
ATOM 5954 C C . GLN A 1 776 ? -16.298 -7.865 12.825 1.00 97.12 776 GLN A C 1
ATOM 5956 O O . GLN A 1 776 ? -17.276 -7.922 13.577 1.00 97.12 776 GLN A O 1
ATOM 5961 N N . VAL A 1 777 ? -16.411 -7.968 11.500 1.00 98.38 777 VAL A N 1
ATOM 5962 C CA . VAL A 1 777 ? -17.666 -8.278 10.807 1.00 98.38 777 VAL A CA 1
ATOM 5963 C C . VAL A 1 777 ? -17.916 -9.785 10.873 1.00 98.38 777 VAL A C 1
ATOM 5965 O O . VAL A 1 777 ? -17.063 -10.573 10.481 1.00 98.38 777 VAL A O 1
ATOM 5968 N N . GLU A 1 778 ? -19.092 -10.186 11.351 1.00 98.00 778 GLU A N 1
ATOM 5969 C CA . GLU A 1 778 ? -19.522 -11.589 11.401 1.00 98.00 778 GLU A CA 1
ATOM 5970 C C . GLU A 1 778 ? -20.271 -12.009 10.133 1.00 98.00 778 GLU A C 1
ATOM 5972 O O . GLU A 1 778 ? -20.073 -13.109 9.627 1.00 98.00 778 GLU A O 1
ATOM 5977 N N . SER A 1 779 ? -21.181 -11.163 9.644 1.00 98.00 779 SER A N 1
ATOM 5978 C CA . SER A 1 779 ? -21.954 -11.438 8.428 1.00 98.00 779 SER A CA 1
ATOM 5979 C C . SER A 1 779 ? -22.424 -10.157 7.755 1.00 98.00 779 SER A C 1
ATOM 5981 O O . SER A 1 779 ? -22.619 -9.122 8.403 1.00 98.00 779 SER A O 1
ATOM 5983 N N . ALA A 1 780 ? -22.646 -10.250 6.448 1.00 98.31 780 ALA A N 1
ATOM 5984 C CA . ALA A 1 780 ? -23.219 -9.187 5.639 1.00 98.31 780 ALA A CA 1
ATOM 5985 C C . ALA A 1 780 ? -24.287 -9.794 4.728 1.00 98.31 780 ALA A C 1
ATOM 5987 O O . ALA A 1 780 ? -23.997 -10.630 3.879 1.00 98.31 780 ALA A O 1
ATOM 5988 N N . THR A 1 781 ? -25.539 -9.382 4.915 1.00 97.88 781 THR A N 1
ATOM 5989 C CA . THR A 1 781 ? -26.705 -9.944 4.210 1.00 97.88 781 THR A CA 1
ATOM 5990 C C . THR A 1 781 ? -27.555 -8.831 3.605 1.00 97.88 781 THR A C 1
ATOM 5992 O O . THR A 1 781 ? -27.399 -7.662 3.959 1.00 97.88 781 THR A O 1
ATOM 5995 N N . ILE A 1 782 ? -28.466 -9.174 2.693 1.00 96.25 782 ILE A N 1
ATOM 5996 C CA . ILE A 1 782 ? -29.403 -8.211 2.097 1.00 96.25 782 ILE A CA 1
ATOM 5997 C C . ILE A 1 782 ? -30.776 -8.339 2.761 1.00 96.25 782 ILE A C 1
ATOM 5999 O O . ILE A 1 782 ? -31.334 -9.433 2.864 1.00 96.25 782 ILE A O 1
ATOM 6003 N N . THR A 1 783 ? -31.335 -7.219 3.222 1.00 94.94 783 THR A N 1
ATOM 6004 C CA . THR A 1 783 ? -32.696 -7.182 3.772 1.00 94.94 783 THR A CA 1
ATOM 6005 C C . THR A 1 783 ? -33.748 -7.249 2.663 1.00 94.94 783 THR A C 1
ATOM 6007 O O . THR A 1 783 ? -33.478 -6.958 1.500 1.00 94.94 783 THR A O 1
ATOM 6010 N N . ALA A 1 784 ? -35.004 -7.526 3.025 1.00 88.62 784 ALA A N 1
ATOM 6011 C CA . ALA A 1 784 ? -36.124 -7.456 2.080 1.00 88.62 784 ALA A CA 1
ATOM 6012 C C . ALA A 1 784 ? -36.312 -6.060 1.444 1.00 88.62 784 ALA A C 1
ATOM 6014 O O . ALA A 1 784 ? -36.907 -5.950 0.377 1.00 88.62 784 ALA A O 1
ATOM 6015 N N . SER A 1 785 ? -35.808 -4.998 2.086 1.00 89.06 785 SER A N 1
ATOM 6016 C CA . SER A 1 785 ? -35.837 -3.624 1.570 1.00 89.06 785 SER A CA 1
ATOM 6017 C C . SER A 1 785 ? -34.615 -3.260 0.716 1.00 89.06 785 SER A C 1
ATOM 6019 O O . SER A 1 785 ? -34.492 -2.107 0.318 1.00 89.06 785 SER A O 1
ATOM 6021 N N . GLY A 1 786 ? -33.699 -4.203 0.464 1.00 91.94 786 GLY A N 1
ATOM 6022 C CA . GLY A 1 786 ? -32.490 -3.982 -0.336 1.00 91.94 786 GLY A CA 1
ATOM 6023 C C . GLY A 1 786 ? -31.334 -3.298 0.405 1.00 91.94 786 GLY A C 1
ATOM 6024 O O . GLY A 1 786 ? -30.362 -2.906 -0.235 1.00 91.94 786 GLY A O 1
ATOM 6025 N N . LEU A 1 787 ? -31.415 -3.153 1.733 1.00 96.69 787 LEU A N 1
ATOM 6026 C CA . LEU A 1 787 ? -30.319 -2.605 2.540 1.00 96.69 787 LEU A CA 1
ATOM 6027 C C . LEU A 1 787 ? -29.277 -3.685 2.832 1.00 96.69 787 LEU A C 1
ATOM 6029 O O . LEU A 1 787 ? -29.621 -4.853 3.032 1.00 96.69 787 LEU A O 1
ATOM 6033 N N . VAL A 1 788 ? -28.015 -3.277 2.934 1.00 98.19 788 VAL A N 1
ATOM 6034 C CA . VAL A 1 788 ? -26.940 -4.135 3.438 1.00 98.19 788 VAL A CA 1
ATOM 6035 C C . VAL A 1 788 ? -27.023 -4.160 4.959 1.00 98.19 788 VAL A C 1
ATOM 6037 O O . VAL A 1 788 ? -26.845 -3.135 5.615 1.00 98.19 788 VAL A O 1
ATOM 6040 N N . LYS A 1 789 ? -27.303 -5.334 5.523 1.00 98.44 789 LYS A N 1
ATOM 6041 C CA . LYS A 1 789 ? -27.294 -5.601 6.961 1.00 98.44 789 LYS A CA 1
ATOM 6042 C C . LYS A 1 789 ? -25.938 -6.177 7.350 1.00 98.44 789 LYS A C 1
ATOM 6044 O O . LYS A 1 789 ? -25.663 -7.336 7.042 1.00 98.44 789 LYS A O 1
ATOM 6049 N N . VAL A 1 790 ? -25.135 -5.393 8.061 1.00 98.56 790 VAL A N 1
ATOM 6050 C CA . VAL A 1 790 ? -23.820 -5.795 8.574 1.00 98.56 790 VAL A CA 1
ATOM 6051 C C . VAL A 1 790 ? -23.942 -6.109 10.060 1.00 98.56 790 VAL A C 1
ATOM 6053 O O . VAL A 1 790 ? -24.323 -5.249 10.852 1.00 98.56 790 VAL A O 1
ATOM 6056 N N . THR A 1 791 ? -23.648 -7.348 10.444 1.00 98.56 791 THR A N 1
ATOM 6057 C CA . THR A 1 791 ? -23.638 -7.790 11.846 1.00 98.56 791 THR A CA 1
ATOM 6058 C C . THR A 1 791 ? -22.203 -7.951 12.318 1.00 98.56 791 THR A C 1
ATOM 6060 O O . THR A 1 791 ? -21.408 -8.619 11.660 1.00 98.56 791 THR A O 1
ATOM 6063 N N . MET A 1 792 ? -21.877 -7.325 13.447 1.00 98.19 792 MET A N 1
ATOM 6064 C CA . MET A 1 792 ? -20.563 -7.413 14.083 1.00 98.19 792 MET A CA 1
ATOM 6065 C C . MET A 1 792 ? -20.486 -8.634 15.003 1.00 98.19 792 MET A C 1
ATOM 6067 O O . MET A 1 792 ? -21.504 -9.077 15.536 1.00 98.19 792 MET A O 1
ATOM 6071 N N . THR A 1 793 ? -19.279 -9.147 15.247 1.00 97.00 793 THR A N 1
ATOM 6072 C CA . THR A 1 793 ? -19.057 -10.258 16.193 1.00 97.00 793 THR A CA 1
ATOM 6073 C C . THR A 1 793 ? -19.416 -9.880 17.632 1.00 97.00 793 THR A C 1
ATOM 6075 O O . THR A 1 793 ? -19.837 -10.737 18.412 1.00 97.00 793 THR A O 1
ATOM 6078 N N . GLY A 1 794 ? -19.293 -8.593 17.966 1.00 95.19 794 GLY A N 1
ATOM 6079 C CA . GLY A 1 794 ? -19.629 -8.011 19.260 1.00 95.19 794 GLY A CA 1
ATOM 6080 C C . GLY A 1 794 ? -20.496 -6.758 19.150 1.00 95.19 794 GLY A C 1
ATOM 6081 O O . GLY A 1 794 ? -21.085 -6.448 18.112 1.00 95.19 794 GLY A O 1
ATOM 6082 N N . ARG A 1 795 ? -20.598 -6.028 20.259 1.00 95.44 795 ARG A N 1
ATOM 6083 C CA . ARG A 1 795 ? -21.321 -4.756 20.338 1.00 95.44 795 ARG A CA 1
ATOM 6084 C C . ARG A 1 795 ? -20.346 -3.589 20.231 1.00 95.44 795 ARG A C 1
ATOM 6086 O O . ARG A 1 795 ? -19.267 -3.656 20.812 1.00 95.44 795 ARG A O 1
ATOM 6093 N N . LEU A 1 796 ? -20.757 -2.520 19.551 1.00 96.62 796 LEU A N 1
ATOM 6094 C CA . LEU A 1 796 ? -20.042 -1.247 19.538 1.00 96.62 796 LEU A CA 1
ATOM 6095 C C . LEU A 1 796 ? -19.743 -0.790 20.971 1.00 96.62 796 LEU A C 1
ATOM 6097 O O . LEU A 1 796 ? -20.530 -1.036 21.896 1.00 96.62 796 LEU A O 1
ATOM 6101 N N . ARG A 1 797 ? -18.609 -0.107 21.149 1.00 94.38 797 ARG A N 1
ATOM 6102 C CA . ARG A 1 797 ? -18.199 0.445 22.439 1.00 94.38 797 ARG A CA 1
ATOM 6103 C C . ARG A 1 797 ? -19.319 1.321 22.988 1.00 94.38 797 ARG A C 1
ATOM 6105 O O . ARG A 1 797 ? -19.841 2.205 22.302 1.00 94.38 797 ARG A O 1
ATOM 6112 N N . ARG A 1 798 ? -19.678 1.042 24.235 1.00 93.94 798 ARG A N 1
ATOM 6113 C CA . ARG A 1 798 ? -20.843 1.580 24.937 1.00 93.94 798 ARG A CA 1
ATOM 6114 C C . ARG A 1 798 ? -20.461 1.935 26.365 1.00 93.94 798 ARG A C 1
ATOM 6116 O O . ARG A 1 798 ? -19.448 1.455 26.864 1.00 93.94 798 ARG A O 1
ATOM 6123 N N . ASN A 1 799 ? -21.300 2.728 27.015 1.00 93.56 799 ASN A N 1
ATOM 6124 C CA . ASN A 1 799 ? -21.163 3.002 28.441 1.00 93.56 799 ASN A CA 1
ATOM 6125 C C . ASN A 1 799 ? -21.924 1.950 29.262 1.00 93.56 799 ASN A C 1
ATOM 6127 O O . ASN A 1 799 ? -22.794 1.250 28.738 1.00 93.56 799 ASN A O 1
ATOM 6131 N N . ASP A 1 800 ? -21.641 1.877 30.561 1.00 88.50 800 ASP A N 1
ATOM 6132 C CA . ASP A 1 800 ? -22.281 0.922 31.479 1.00 88.50 800 ASP A CA 1
ATOM 6133 C C . ASP A 1 800 ? -23.799 1.144 31.621 1.00 88.50 800 ASP A C 1
ATOM 6135 O O . ASP A 1 800 ? -24.543 0.217 31.938 1.00 88.50 800 ASP A O 1
ATOM 6139 N N . SER A 1 801 ? -24.274 2.364 31.346 1.00 89.88 801 SER A N 1
ATOM 6140 C CA . SER A 1 801 ? -25.696 2.730 31.325 1.00 89.88 801 SER A CA 1
ATOM 6141 C C . SER A 1 801 ? -26.462 2.228 30.096 1.00 89.88 801 SER A C 1
ATOM 6143 O O . SER A 1 801 ? -27.691 2.330 30.063 1.00 89.88 801 SER A O 1
ATOM 6145 N N . ALA A 1 802 ? -25.775 1.692 29.083 1.00 92.50 802 ALA A N 1
ATOM 6146 C CA . ALA A 1 802 ? -26.409 1.316 27.830 1.00 92.50 802 ALA A CA 1
ATOM 6147 C C . ALA A 1 802 ? -27.322 0.085 28.021 1.00 92.50 802 ALA A C 1
ATOM 6149 O O . ALA A 1 802 ? -26.872 -0.952 28.521 1.00 92.50 802 ALA A O 1
ATOM 6150 N N . PRO A 1 803 ? -28.594 0.127 27.575 1.00 92.94 803 PRO A N 1
ATOM 6151 C CA . PRO A 1 803 ? -29.518 -0.998 27.708 1.00 92.94 803 PRO A CA 1
ATOM 6152 C C . PRO A 1 803 ? -29.013 -2.222 26.939 1.00 92.94 803 PRO A C 1
ATOM 6154 O O . PRO A 1 803 ? -28.281 -2.096 25.960 1.00 92.94 803 PRO A O 1
ATOM 6157 N N . SER A 1 804 ? -29.413 -3.428 27.346 1.00 92.06 804 SER A N 1
ATOM 6158 C CA . SER A 1 804 ? -28.928 -4.687 26.751 1.00 92.06 804 SER A CA 1
ATOM 6159 C C . SER A 1 804 ? -29.355 -4.909 25.295 1.00 92.06 804 SER A C 1
ATOM 6161 O O . SER A 1 804 ? -28.708 -5.676 24.583 1.00 92.06 804 SER A O 1
ATOM 6163 N N . THR A 1 805 ? -30.422 -4.244 24.850 1.00 94.94 805 THR A N 1
ATOM 6164 C CA . THR A 1 805 ? -30.958 -4.316 23.485 1.00 94.94 805 THR A CA 1
ATOM 6165 C C . THR A 1 805 ? -31.401 -2.937 23.015 1.00 94.94 805 THR A C 1
ATOM 6167 O O . THR A 1 805 ? -31.724 -2.067 23.826 1.00 94.94 805 THR A O 1
ATOM 6170 N N . VAL A 1 806 ? -31.419 -2.746 21.698 1.00 96.81 806 VAL A N 1
ATOM 6171 C CA . VAL A 1 806 ? -31.867 -1.516 21.035 1.00 96.81 806 VAL A CA 1
ATOM 6172 C C . VAL A 1 806 ? -32.646 -1.931 19.801 1.00 96.81 806 VAL A C 1
ATOM 6174 O O . VAL A 1 806 ? -32.122 -2.698 19.005 1.00 96.81 806 VAL A O 1
ATOM 6177 N N . ALA A 1 807 ? -33.876 -1.448 19.633 1.00 96.44 807 ALA A N 1
ATOM 6178 C CA . ALA A 1 807 ? -34.673 -1.734 18.440 1.00 96.44 807 ALA A CA 1
ATOM 6179 C C . ALA A 1 807 ? -34.323 -0.772 17.291 1.00 96.44 807 ALA A C 1
ATOM 6181 O O . ALA A 1 807 ? -34.172 0.426 17.536 1.00 96.44 807 ALA A O 1
ATOM 6182 N N . ASN A 1 808 ? -34.286 -1.269 16.046 1.00 95.88 808 ASN A N 1
ATOM 6183 C CA . ASN A 1 808 ? -34.053 -0.458 14.843 1.00 95.88 808 ASN A CA 1
ATOM 6184 C C . ASN A 1 808 ? -35.270 0.421 14.486 1.00 95.88 808 ASN A C 1
ATOM 6186 O O . ASN A 1 808 ? -36.025 0.123 13.561 1.00 95.88 808 ASN A O 1
ATOM 6190 N N . SER A 1 809 ? -35.524 1.467 15.270 1.00 95.44 809 SER A N 1
ATOM 6191 C CA . SER A 1 809 ? -36.624 2.410 15.046 1.00 95.44 809 SER A CA 1
ATOM 6192 C C . SER A 1 809 ? -36.390 3.713 15.802 1.00 95.44 809 SER A C 1
ATOM 6194 O O . SER A 1 809 ? -35.748 3.708 16.853 1.00 95.44 809 SER A O 1
ATOM 6196 N N . SER A 1 810 ? -37.012 4.805 15.351 1.00 94.31 810 SER A N 1
ATOM 6197 C CA . SER A 1 810 ? -36.925 6.109 16.021 1.00 94.31 810 SER A CA 1
ATOM 6198 C C . SER A 1 810 ? -37.310 6.036 17.507 1.00 94.31 810 SER A C 1
ATOM 6200 O O . SER A 1 810 ? -36.599 6.572 18.351 1.00 94.31 810 SER A O 1
ATOM 6202 N N . ALA A 1 811 ? -38.374 5.297 17.850 1.00 94.62 811 ALA A N 1
ATOM 6203 C CA . ALA A 1 811 ? -38.798 5.104 19.240 1.00 94.62 811 ALA A CA 1
ATOM 6204 C C . ALA A 1 811 ? -37.794 4.276 20.065 1.00 94.62 811 ALA A C 1
ATOM 6206 O O . ALA A 1 811 ? -37.575 4.561 21.242 1.00 94.62 811 ALA A O 1
ATOM 6207 N N . GLY A 1 812 ? -37.166 3.265 19.454 1.00 94.81 812 GLY A N 1
ATOM 6208 C CA . GLY A 1 812 ? -36.112 2.473 20.092 1.00 94.81 812 GLY A CA 1
ATOM 6209 C C . GLY A 1 812 ? -34.873 3.310 20.412 1.00 94.81 812 GLY A C 1
ATOM 6210 O O . GLY A 1 812 ? -34.325 3.212 21.509 1.00 94.81 812 GLY A O 1
ATOM 6211 N N . TRP A 1 813 ? -34.475 4.183 19.486 1.00 96.00 813 TRP A N 1
ATOM 6212 C CA . TRP A 1 813 ? -33.353 5.106 19.659 1.00 96.00 813 TRP A CA 1
ATOM 6213 C C . TRP A 1 813 ? -33.631 6.173 20.725 1.00 96.00 813 TRP A C 1
ATOM 6215 O O . TRP A 1 813 ? -32.774 6.431 21.569 1.00 96.00 813 TRP A O 1
ATOM 6225 N N . ASP A 1 814 ? -34.838 6.747 20.753 1.00 93.06 814 ASP A N 1
ATOM 6226 C CA . ASP A 1 814 ? -35.244 7.681 21.812 1.00 93.06 814 ASP A CA 1
ATOM 6227 C C . ASP A 1 814 ? -35.264 6.988 23.191 1.00 93.06 814 ASP A C 1
ATOM 6229 O O . ASP A 1 814 ? -34.787 7.554 24.177 1.00 93.06 814 ASP A O 1
ATOM 6233 N N . SER A 1 815 ? -35.741 5.737 23.267 1.00 93.69 815 SER A N 1
ATOM 6234 C CA . SER A 1 815 ? -35.712 4.946 24.505 1.00 93.69 815 SER A CA 1
ATOM 6235 C C . SER A 1 815 ? -34.285 4.699 24.996 1.00 93.69 815 SER A C 1
ATOM 6237 O O . SER A 1 815 ? -34.031 4.854 26.188 1.00 93.69 815 SER A O 1
ATOM 6239 N N . TYR A 1 816 ? -33.350 4.356 24.104 1.00 95.06 816 TYR A N 1
ATOM 6240 C CA . TYR A 1 816 ? -31.932 4.205 24.449 1.00 95.06 816 TYR A CA 1
ATOM 6241 C C . TYR A 1 816 ? -31.354 5.490 25.054 1.00 95.06 816 TYR A C 1
ATOM 6243 O O . TYR A 1 816 ? -30.727 5.464 26.113 1.00 95.06 816 TYR A O 1
ATOM 6251 N N . LEU A 1 817 ? -31.604 6.636 24.415 1.00 93.56 817 LEU A N 1
ATOM 6252 C CA . LEU A 1 817 ? -31.054 7.923 24.849 1.00 93.56 817 LEU A CA 1
ATOM 6253 C C . LEU A 1 817 ? -31.713 8.468 26.122 1.00 93.56 817 LEU A C 1
ATOM 6255 O O . LEU A 1 817 ? -31.133 9.328 26.776 1.00 93.56 817 LEU A O 1
ATOM 6259 N N . SER A 1 818 ? -32.887 7.957 26.504 1.00 90.81 818 SER A N 1
ATOM 6260 C CA . SER A 1 818 ? -33.500 8.261 27.804 1.00 90.81 818 SER A CA 1
ATOM 6261 C C . SER A 1 818 ? -32.786 7.589 28.986 1.00 90.81 818 SER A C 1
ATOM 6263 O O . SER A 1 818 ? -32.910 8.055 30.116 1.00 90.81 818 SER A O 1
ATOM 6265 N N . THR A 1 819 ? -32.032 6.515 28.725 1.00 88.81 819 THR A N 1
ATOM 6266 C CA . THR A 1 819 ? -31.256 5.771 29.731 1.00 88.81 819 THR A CA 1
ATOM 6267 C C . THR A 1 819 ? -29.755 6.055 29.666 1.00 88.81 819 THR A C 1
ATOM 6269 O O . THR A 1 819 ? -29.077 5.997 30.685 1.00 88.81 819 THR A O 1
ATOM 6272 N N . GLU A 1 820 ? -29.227 6.367 28.481 1.00 91.62 820 GLU A N 1
ATOM 6273 C CA . GLU A 1 820 ? -27.791 6.502 28.231 1.00 91.62 820 GLU A CA 1
ATOM 6274 C C . GLU A 1 820 ? -27.270 7.937 28.463 1.00 91.62 820 GLU A C 1
ATOM 6276 O O . GLU A 1 820 ? -27.364 8.812 27.591 1.00 91.62 820 GLU A O 1
ATOM 6281 N N . SER A 1 821 ? -26.654 8.174 29.626 1.00 84.31 821 SER A N 1
ATOM 6282 C CA . SER A 1 821 ? -26.123 9.484 30.047 1.00 84.31 821 SER A CA 1
ATOM 6283 C C . SER A 1 821 ? -24.595 9.562 30.154 1.00 84.31 821 SER A C 1
ATOM 6285 O O . SER A 1 821 ? -24.085 10.587 30.594 1.00 84.31 821 SER A O 1
ATOM 6287 N N . GLY A 1 822 ? -23.864 8.510 29.781 1.00 91.06 822 GLY A N 1
ATOM 6288 C CA . GLY A 1 822 ? -22.408 8.455 29.902 1.00 91.06 822 GLY A CA 1
ATOM 6289 C C . GLY A 1 822 ? -21.655 9.322 28.881 1.00 91.06 822 GLY A C 1
ATOM 6290 O O . GLY A 1 822 ? -22.270 10.030 28.068 1.00 91.06 822 GLY A O 1
ATOM 6291 N N . PRO A 1 823 ? -20.312 9.257 28.880 1.00 94.06 823 PRO A N 1
ATOM 6292 C CA . PRO A 1 823 ? -19.478 10.009 27.945 1.00 94.06 823 PRO A CA 1
ATOM 6293 C C . PRO A 1 823 ? -19.659 9.560 26.486 1.00 94.06 823 PRO A C 1
ATOM 6295 O O . PRO A 1 823 ? -20.400 8.621 26.179 1.00 94.06 823 PRO A O 1
ATOM 6298 N N . ARG A 1 824 ? -19.003 10.236 25.535 1.00 95.44 824 ARG A N 1
ATOM 6299 C CA . ARG A 1 824 ? -19.104 9.878 24.112 1.00 95.44 824 ARG A CA 1
ATOM 6300 C C . ARG A 1 824 ? -18.601 8.448 23.875 1.00 95.44 824 ARG A C 1
ATOM 6302 O O . ARG A 1 824 ? -17.443 8.124 24.158 1.00 95.44 824 ARG A O 1
ATOM 6309 N N . SER A 1 825 ? -19.462 7.617 23.303 1.00 95.69 825 SER A N 1
ATOM 6310 C CA . SER A 1 825 ? -19.163 6.252 22.875 1.00 95.69 825 SER A CA 1
ATOM 6311 C C . SER A 1 825 ? -19.507 6.084 21.396 1.00 95.69 825 SER A C 1
ATOM 6313 O O . SER A 1 825 ? -20.163 6.940 20.798 1.00 95.69 825 SER A O 1
ATOM 6315 N N . ASP A 1 826 ? -19.033 5.003 20.791 1.00 96.38 826 ASP A N 1
ATOM 6316 C CA . ASP A 1 826 ? -19.264 4.739 19.370 1.00 96.38 826 ASP A CA 1
ATOM 6317 C C . ASP A 1 826 ? -20.753 4.437 19.134 1.00 96.38 826 ASP A C 1
ATOM 6319 O O . ASP A 1 826 ? -21.369 4.958 18.204 1.00 96.38 826 ASP A O 1
ATOM 6323 N N . GLU A 1 827 ? -21.367 3.683 20.051 1.00 96.94 827 GLU A N 1
ATOM 6324 C CA . GLU A 1 827 ? -22.790 3.354 20.004 1.00 96.94 827 GLU A CA 1
ATOM 6325 C C . GLU A 1 827 ? -23.692 4.583 20.184 1.00 96.94 827 GLU A C 1
ATOM 6327 O O . GLU A 1 827 ? -24.619 4.788 19.393 1.00 96.94 827 GLU A O 1
ATOM 6332 N N . ASN A 1 828 ? -23.429 5.431 21.189 1.00 96.88 828 ASN A N 1
ATOM 6333 C CA . ASN A 1 828 ? -24.283 6.600 21.407 1.00 96.88 828 ASN A CA 1
ATOM 6334 C C . ASN A 1 828 ? -24.123 7.649 20.295 1.00 96.88 828 ASN A C 1
ATOM 6336 O O . ASN A 1 828 ? -25.084 8.354 20.000 1.00 96.88 828 ASN A O 1
ATOM 6340 N N . ALA A 1 829 ? -22.969 7.715 19.623 1.00 96.62 829 ALA A N 1
ATOM 6341 C CA . ALA A 1 829 ? -22.784 8.554 18.444 1.00 96.62 829 ALA A CA 1
ATOM 6342 C C . ALA A 1 829 ? -23.654 8.090 17.267 1.00 96.62 829 ALA A C 1
ATOM 6344 O O . ALA A 1 829 ? -24.363 8.902 16.675 1.00 96.62 829 ALA A O 1
ATOM 6345 N N . VAL A 1 830 ? -23.646 6.786 16.968 1.00 97.69 830 VAL A N 1
ATOM 6346 C CA . VAL A 1 830 ? -24.465 6.189 15.900 1.00 97.69 830 VAL A CA 1
ATOM 6347 C C . VAL A 1 830 ? -25.958 6.409 16.153 1.00 97.69 830 VAL A C 1
ATOM 6349 O O . VAL A 1 830 ? -26.687 6.819 15.250 1.00 97.69 830 VAL A O 1
ATOM 6352 N N . ILE A 1 831 ? -26.418 6.183 17.385 1.00 97.19 831 ILE A N 1
ATOM 6353 C CA . ILE A 1 831 ? -27.834 6.339 17.740 1.00 97.19 831 ILE A CA 1
ATOM 6354 C C . ILE A 1 831 ? -28.257 7.815 17.725 1.00 97.19 831 ILE A C 1
ATOM 6356 O O . ILE A 1 831 ? -29.325 8.133 17.200 1.00 97.19 831 ILE A O 1
ATOM 6360 N N . GLU A 1 832 ? -27.438 8.731 18.259 1.00 96.25 832 GLU A N 1
ATOM 6361 C CA . GLU A 1 832 ? -27.732 10.170 18.199 1.00 96.25 832 GLU A CA 1
ATOM 6362 C C . GLU A 1 832 ? -27.785 10.676 16.751 1.00 96.25 832 GLU A C 1
ATOM 6364 O O . GLU A 1 832 ? -28.687 11.445 16.415 1.00 96.25 832 GLU A O 1
ATOM 6369 N N . TYR A 1 833 ? -26.896 10.192 15.876 1.00 96.44 833 TYR A N 1
ATOM 6370 C CA . TYR A 1 833 ? -26.946 10.497 14.447 1.00 96.44 833 TYR A CA 1
ATOM 6371 C C . TYR A 1 833 ? -28.242 10.022 13.793 1.00 96.44 833 TYR A C 1
ATOM 6373 O O . TYR A 1 833 ? -28.911 10.811 13.134 1.00 96.44 833 TYR A O 1
ATOM 6381 N N . LEU A 1 834 ? -28.632 8.761 13.996 1.00 97.44 834 LEU A N 1
ATOM 6382 C CA . LEU A 1 834 ? -29.856 8.208 13.409 1.00 97.44 834 LEU A CA 1
ATOM 6383 C C . LEU A 1 834 ? -31.112 8.908 13.931 1.00 97.44 834 LEU A C 1
ATOM 6385 O O . LEU A 1 834 ? -32.047 9.163 13.175 1.00 97.44 834 LEU A O 1
ATOM 6389 N N . ARG A 1 835 ? -31.129 9.295 15.208 1.00 95.31 835 ARG A N 1
ATOM 6390 C CA . ARG A 1 835 ? -32.205 10.116 15.770 1.00 95.31 835 ARG A CA 1
ATOM 6391 C C . ARG A 1 835 ? -32.281 11.498 15.116 1.00 95.31 835 ARG A C 1
ATOM 6393 O O . ARG A 1 835 ? -33.389 11.993 14.900 1.00 95.31 835 ARG A O 1
ATOM 6400 N N . TRP A 1 836 ? -31.139 12.115 14.824 1.00 93.88 836 TRP A N 1
ATOM 6401 C CA . TRP A 1 836 ? -31.072 13.411 14.154 1.00 93.88 836 TRP A CA 1
ATOM 6402 C C . TRP A 1 836 ? -31.467 13.323 12.671 1.00 93.88 836 TRP A C 1
ATOM 6404 O O . TRP A 1 836 ? -32.274 14.123 12.213 1.00 93.88 836 TRP A O 1
ATOM 6414 N N . ASP A 1 837 ? -30.940 12.343 11.940 1.00 92.44 837 ASP A N 1
ATOM 6415 C CA . ASP A 1 837 ? -31.103 12.201 10.488 1.00 92.44 837 ASP A CA 1
ATOM 6416 C C . ASP A 1 837 ? -32.447 11.558 10.095 1.00 92.44 837 ASP A C 1
ATOM 6418 O O . ASP A 1 837 ? -33.104 11.997 9.155 1.00 92.44 837 ASP A O 1
ATOM 6422 N N . GLN A 1 838 ? -32.884 10.533 10.835 1.00 90.75 838 GLN A N 1
ATOM 6423 C CA . GLN A 1 838 ? -34.035 9.679 10.488 1.00 90.75 838 GLN A CA 1
ATOM 6424 C C . GLN A 1 838 ? -35.127 9.630 11.563 1.00 90.75 838 GLN A C 1
ATOM 6426 O O . GLN A 1 838 ? -36.193 9.055 11.345 1.00 90.75 838 GLN A O 1
ATOM 6431 N N . GLY A 1 839 ? -34.866 10.182 12.747 1.00 88.06 839 GLY A N 1
ATOM 6432 C CA . GLY A 1 839 ? -35.785 10.169 13.880 1.00 88.06 839 GLY A CA 1
ATOM 6433 C C . GLY A 1 839 ? -36.485 11.506 14.107 1.00 88.06 839 GLY A C 1
ATOM 6434 O O . GLY A 1 839 ? -37.148 12.057 13.233 1.00 88.06 839 GLY A O 1
ATOM 6435 N N . SER A 1 840 ? -36.366 12.012 15.333 1.00 86.25 840 SER A N 1
ATOM 6436 C CA . SER A 1 840 ? -37.036 13.233 15.795 1.00 86.25 840 SER A CA 1
ATOM 6437 C C . SER A 1 840 ? -36.405 14.535 15.290 1.00 86.25 840 SER A C 1
ATOM 6439 O O . SER A 1 840 ? -36.940 15.606 15.570 1.00 86.25 840 SER A O 1
ATOM 6441 N N . GLY A 1 841 ? -35.260 14.482 14.600 1.00 89.50 841 GLY A N 1
ATOM 6442 C CA . GLY A 1 841 ? -34.534 15.687 14.182 1.00 89.50 841 GLY A CA 1
ATOM 6443 C C . GLY A 1 841 ? -33.781 16.382 15.321 1.00 89.50 841 GLY A C 1
ATOM 6444 O O . GLY A 1 841 ? -33.256 17.483 15.144 1.00 89.50 841 GLY A O 1
ATOM 6445 N N . THR A 1 842 ? -33.726 15.774 16.510 1.00 91.81 842 THR A N 1
ATOM 6446 C CA . THR A 1 842 ? -33.040 16.368 17.661 1.00 91.81 842 THR A CA 1
ATOM 6447 C C . THR A 1 842 ? -31.530 16.327 17.463 1.00 91.81 842 THR A C 1
ATOM 6449 O O . THR A 1 842 ? -30.976 15.267 17.192 1.00 91.81 842 THR A O 1
ATOM 6452 N N . ASN A 1 843 ? -30.861 17.468 17.638 1.00 91.00 843 ASN A N 1
ATOM 6453 C CA . ASN A 1 843 ? -29.404 17.542 17.532 1.00 91.00 843 ASN A CA 1
ATOM 6454 C C . ASN A 1 843 ? -28.692 16.706 18.602 1.00 91.00 843 ASN A C 1
ATOM 6456 O O . ASN A 1 843 ? -29.203 16.522 19.709 1.00 91.00 843 ASN A O 1
ATOM 6460 N N . CYS A 1 844 ? -27.480 16.267 18.276 1.00 91.62 844 CYS A N 1
ATOM 6461 C CA . CYS A 1 844 ? -26.648 15.466 19.165 1.00 91.62 844 CYS A CA 1
ATOM 6462 C C . CYS A 1 844 ? -26.205 16.253 20.402 1.00 91.62 844 CYS A C 1
ATOM 6464 O O . CYS A 1 844 ? -25.771 17.408 20.314 1.00 91.62 844 CYS A O 1
ATOM 6466 N N . THR A 1 845 ? -26.292 15.613 21.562 1.00 89.75 845 THR A N 1
ATOM 6467 C CA . THR A 1 845 ? -25.941 16.221 22.846 1.00 89.75 845 THR A CA 1
ATOM 6468 C C . THR A 1 845 ? -24.418 16.309 22.980 1.00 89.75 845 THR A C 1
ATOM 6470 O O . THR A 1 845 ? -23.754 15.300 22.749 1.00 89.75 845 THR A O 1
ATOM 6473 N N . PRO A 1 846 ? -23.835 17.464 23.357 1.00 88.12 846 PRO A N 1
ATOM 6474 C CA . PRO A 1 846 ? -22.418 17.539 23.716 1.00 88.12 846 PRO A CA 1
ATOM 6475 C C . PRO A 1 846 ? -22.113 16.661 24.936 1.00 88.12 846 PRO A C 1
ATOM 6477 O O . PRO A 1 846 ? -22.794 16.768 25.956 1.00 88.12 846 PRO A O 1
ATOM 6480 N N . ARG A 1 847 ? -21.098 15.800 24.836 1.00 90.69 847 ARG A N 1
ATOM 6481 C CA . ARG A 1 847 ? -20.658 14.875 25.893 1.00 90.69 847 ARG A CA 1
ATOM 6482 C C . ARG A 1 847 ? -19.149 14.977 26.106 1.00 90.69 847 ARG A C 1
ATOM 6484 O O . ARG A 1 847 ? -18.407 15.336 25.190 1.00 90.69 847 ARG A O 1
ATOM 6491 N N . VAL A 1 848 ? -18.678 14.600 27.297 1.00 91.06 848 VAL A N 1
ATOM 6492 C CA . VAL A 1 848 ? -17.239 14.429 27.552 1.00 91.06 848 VAL A CA 1
ATOM 6493 C C . VAL A 1 848 ? -16.646 13.475 26.506 1.00 91.06 848 VAL A C 1
ATOM 6495 O O . VAL A 1 848 ? -17.212 12.417 26.225 1.00 91.06 848 VAL A O 1
ATOM 6498 N N . GLY A 1 849 ? -15.528 13.892 25.905 1.00 91.31 849 GLY A N 1
ATOM 6499 C CA . GLY A 1 849 ? -14.864 13.204 24.795 1.00 91.31 849 GLY A CA 1
ATOM 6500 C C . GLY A 1 849 ? -15.222 13.725 23.397 1.00 91.31 849 GLY A C 1
ATOM 6501 O O . GLY A 1 849 ? -14.581 13.330 22.427 1.00 91.31 849 GLY A O 1
ATOM 6502 N N . ASP A 1 850 ? -16.190 14.633 23.251 1.00 90.88 850 ASP A N 1
ATOM 6503 C CA . ASP A 1 850 ? -16.463 15.281 21.955 1.00 90.88 850 ASP A CA 1
ATOM 6504 C C . ASP A 1 850 ? -15.364 16.271 21.521 1.00 90.88 850 ASP A C 1
ATOM 6506 O O . ASP A 1 850 ? -15.327 16.669 20.355 1.00 90.88 850 ASP A O 1
ATOM 6510 N N . THR A 1 851 ? -14.483 16.652 22.450 1.00 88.00 851 THR A N 1
ATOM 6511 C CA . THR A 1 851 ? -13.379 17.603 22.265 1.00 88.00 851 THR A CA 1
ATOM 6512 C C . THR A 1 851 ? -12.146 17.198 23.057 1.00 88.00 851 THR A C 1
ATOM 6514 O O . THR A 1 851 ? -12.230 16.388 23.988 1.00 88.00 851 THR A O 1
ATOM 6517 N N . ALA A 1 852 ? -11.025 17.861 22.760 1.00 89.50 852 ALA A N 1
ATOM 6518 C CA . ALA A 1 852 ? -9.850 17.866 23.621 1.00 89.50 852 ALA A CA 1
ATOM 6519 C C . ALA A 1 852 ? -10.196 18.295 25.062 1.00 89.50 852 ALA A C 1
ATOM 6521 O O . ALA A 1 852 ? -11.121 19.094 25.267 1.00 89.50 852 ALA A O 1
ATOM 6522 N N . PRO A 1 853 ? -9.478 17.777 26.075 1.00 86.81 853 PRO A N 1
ATOM 6523 C CA . PRO A 1 853 ? -9.792 18.053 27.475 1.00 86.81 853 PRO A CA 1
ATOM 6524 C C . PRO A 1 853 ? -9.464 19.492 27.899 1.00 86.81 853 PRO A C 1
ATOM 6526 O O . PRO A 1 853 ? -10.028 19.980 28.877 1.00 86.81 853 PRO A O 1
ATOM 6529 N N . ASP A 1 854 ? -8.589 20.169 27.154 1.00 85.06 854 ASP A N 1
ATOM 6530 C CA . ASP A 1 854 ? -8.188 21.571 27.295 1.00 85.06 854 ASP A CA 1
ATOM 6531 C C . ASP A 1 854 ? -8.980 22.519 26.369 1.00 85.06 854 ASP A C 1
ATOM 6533 O O . ASP A 1 854 ? -8.681 23.713 26.289 1.00 85.06 854 ASP A O 1
ATOM 6537 N N . ALA A 1 855 ? -10.009 22.017 25.675 1.00 84.19 855 ALA A N 1
ATOM 6538 C CA . ALA A 1 855 ? -10.896 22.850 24.872 1.00 84.19 855 ALA A CA 1
ATOM 6539 C C . ALA A 1 855 ? -11.808 23.699 25.789 1.00 84.19 855 ALA A C 1
ATOM 6541 O O . ALA A 1 855 ? -12.546 23.144 26.611 1.00 84.19 855 ALA A O 1
ATOM 6542 N N . PRO A 1 856 ? -11.795 25.041 25.670 1.00 74.31 856 PRO A N 1
ATOM 6543 C CA . PRO A 1 856 ? -12.485 25.930 26.602 1.00 74.31 856 PRO A CA 1
ATOM 6544 C C . PRO A 1 856 ? -14.013 25.839 26.464 1.00 74.31 856 PRO A C 1
ATOM 6546 O O . PRO A 1 856 ? -14.523 25.898 25.354 1.00 74.31 856 PRO A O 1
ATOM 6549 N N . ASN A 1 857 ? -14.756 25.777 27.576 1.00 65.31 857 ASN A N 1
ATOM 6550 C CA . ASN A 1 857 ? -16.226 25.744 27.605 1.00 65.31 857 ASN A CA 1
ATOM 6551 C C . ASN A 1 857 ? -16.849 27.149 27.717 1.00 65.31 857 ASN A C 1
ATOM 6553 O O . ASN A 1 857 ? -17.874 27.409 27.092 1.00 65.31 857 ASN A O 1
ATOM 6557 N N . THR A 1 858 ? -16.260 28.088 28.470 1.00 48.88 858 THR A N 1
ATOM 6558 C CA . THR A 1 858 ? -16.897 29.370 28.849 1.00 48.88 858 THR A CA 1
ATOM 6559 C C . THR A 1 858 ? -16.258 30.617 28.209 1.00 48.88 858 THR A C 1
ATOM 6561 O O . THR A 1 858 ? -15.106 30.953 28.447 1.00 48.88 858 THR A O 1
ATOM 6564 N N . GLY A 1 859 ? -17.058 31.366 27.435 1.00 48.38 859 GLY A N 1
ATOM 6565 C CA . GLY A 1 859 ? -17.044 32.840 27.418 1.00 48.38 859 GLY A CA 1
ATOM 6566 C C . GLY A 1 859 ? -15.780 33.607 26.991 1.00 48.38 859 GLY A C 1
ATOM 6567 O O . GLY A 1 859 ? -15.467 34.613 27.621 1.00 48.38 859 GLY A O 1
ATOM 6568 N N . GLY A 1 860 ? -15.104 33.217 25.905 1.00 42.34 860 GLY A N 1
ATOM 6569 C CA . GLY A 1 860 ? -14.046 34.047 25.288 1.00 42.34 860 GLY A CA 1
ATOM 6570 C C . GLY A 1 860 ? -13.572 33.565 23.911 1.00 42.34 860 GLY A C 1
ATOM 6571 O O . GLY A 1 860 ? -13.270 34.371 23.035 1.00 42.34 860 GLY A O 1
ATOM 6572 N N . ALA A 1 861 ? -13.621 32.252 23.683 1.00 47.03 861 ALA A N 1
ATOM 6573 C CA . ALA A 1 861 ? -13.582 31.605 22.374 1.00 47.03 861 ALA A CA 1
ATOM 6574 C C . ALA A 1 861 ? -14.690 30.534 22.376 1.00 47.03 861 ALA A C 1
ATOM 6576 O O . ALA A 1 861 ? -14.577 29.511 23.039 1.00 47.03 861 ALA A O 1
ATOM 6577 N N . ASN A 1 862 ? -15.823 30.863 21.752 1.00 49.34 862 ASN A N 1
ATOM 6578 C CA . ASN A 1 862 ? -17.144 30.251 21.953 1.00 49.34 862 ASN A CA 1
ATOM 6579 C C . ASN A 1 862 ? -17.212 28.737 21.662 1.00 49.34 862 ASN A C 1
ATOM 6581 O O . ASN A 1 862 ? -17.153 28.349 20.499 1.00 49.34 862 ASN A O 1
ATOM 6585 N N . TRP A 1 863 ? -17.457 27.907 22.682 1.00 51.34 863 TRP A N 1
ATOM 6586 C CA . TRP A 1 863 ? -17.736 26.467 22.527 1.00 51.34 863 TRP A CA 1
ATOM 6587 C C . TRP A 1 863 ? -19.098 26.062 23.100 1.00 51.34 863 TRP A C 1
ATOM 6589 O O . TRP A 1 863 ? -19.904 25.478 22.368 1.00 51.34 863 TRP A O 1
ATOM 6599 N N . THR A 1 864 ? -19.443 26.466 24.333 1.00 44.41 864 THR A N 1
ATOM 6600 C CA . THR A 1 864 ? -20.825 26.319 24.831 1.00 44.41 864 THR A CA 1
ATOM 6601 C C . THR A 1 864 ? -21.778 27.164 23.989 1.00 44.41 864 THR A C 1
ATOM 6603 O O . THR A 1 864 ? -21.705 28.390 23.941 1.00 44.41 864 THR A O 1
ATOM 6606 N N . GLY A 1 865 ? -22.650 26.484 23.244 1.00 55.22 865 GLY A N 1
ATOM 6607 C CA . GLY A 1 865 ? -23.581 27.097 22.295 1.00 55.22 865 GLY A CA 1
ATOM 6608 C C . GLY A 1 865 ? -23.077 27.194 20.849 1.00 55.22 865 GLY A C 1
ATOM 6609 O O . GLY A 1 865 ? -23.879 27.526 19.970 1.00 55.22 865 GLY A O 1
ATOM 6610 N N . PHE A 1 866 ? -21.812 26.860 20.557 1.00 66.31 866 PHE A N 1
ATOM 6611 C CA . PHE A 1 866 ? -21.251 26.922 19.199 1.00 66.31 866 PHE A CA 1
ATOM 6612 C C . PHE A 1 866 ? -21.379 25.600 18.429 1.00 66.31 866 PHE A C 1
ATOM 6614 O O . PHE A 1 866 ? -21.862 25.641 17.302 1.00 66.31 866 PHE A O 1
ATOM 6621 N N . MET A 1 867 ? -21.079 24.446 19.034 1.00 80.31 867 MET A N 1
ATOM 6622 C CA . MET A 1 867 ? -21.130 23.120 18.384 1.00 80.31 867 MET A CA 1
ATOM 6623 C C . MET A 1 867 ? -22.067 22.144 19.118 1.00 80.31 867 MET A C 1
ATOM 6625 O O . MET A 1 867 ? -22.332 22.306 20.308 1.00 80.31 867 MET A O 1
ATOM 6629 N N . TYR A 1 868 ? -22.581 21.144 18.401 1.00 88.44 868 TYR A N 1
ATOM 6630 C CA . TYR A 1 868 ? -23.311 19.991 18.947 1.00 88.44 868 TYR A CA 1
ATOM 6631 C C . TYR A 1 868 ? -22.377 18.782 19.127 1.00 88.44 868 TYR A C 1
ATOM 6633 O O . TYR A 1 868 ? -21.202 18.850 18.774 1.00 88.44 868 TYR A O 1
ATOM 6641 N N . GLY A 1 869 ? -22.867 17.677 19.694 1.00 89.06 869 GLY A N 1
ATOM 6642 C CA . GLY A 1 869 ? -22.035 16.501 19.978 1.00 89.06 869 GLY A CA 1
ATOM 6643 C C . GLY A 1 869 ? -21.349 15.889 18.746 1.00 89.06 869 GLY A C 1
ATOM 6644 O O . GLY A 1 869 ? -21.821 16.044 17.615 1.00 89.06 869 GLY A O 1
ATOM 6645 N N . SER A 1 870 ? -20.228 15.188 18.956 1.00 91.75 870 SER A N 1
ATOM 6646 C CA . SER A 1 870 ? -19.459 14.531 17.891 1.00 91.75 870 SER A CA 1
ATOM 6647 C C . SER A 1 870 ? -20.115 13.218 17.474 1.00 91.75 870 SER A C 1
ATOM 6649 O O . SER A 1 870 ? -19.716 12.128 17.894 1.00 91.75 870 SER A O 1
ATOM 6651 N N . CYS A 1 871 ? -21.165 13.333 16.662 1.00 93.00 871 CYS A N 1
ATOM 6652 C CA . CYS A 1 871 ? -21.994 12.203 16.266 1.00 93.00 871 CYS A CA 1
ATOM 6653 C C . CYS A 1 871 ? -22.008 11.925 14.766 1.00 93.00 871 CYS A C 1
ATOM 6655 O O . CYS A 1 871 ? -22.617 10.941 14.404 1.00 93.00 871 CYS A O 1
ATOM 6657 N N . LEU A 1 872 ? -21.386 12.718 13.883 1.00 93.25 872 LEU A N 1
ATOM 6658 C CA . LEU A 1 872 ? -21.417 12.444 12.437 1.00 93.25 872 LEU A CA 1
ATOM 6659 C C . LEU A 1 872 ? -20.412 11.328 12.087 1.00 93.25 872 LEU A C 1
ATOM 6661 O O . LEU A 1 872 ? -19.214 11.626 12.075 1.00 93.25 872 LEU A O 1
ATOM 6665 N N . PRO A 1 873 ? -20.834 10.070 11.827 1.00 94.12 873 PRO A N 1
ATOM 6666 C CA . PRO A 1 873 ? -19.902 8.951 11.740 1.00 94.12 873 PRO A CA 1
ATOM 6667 C C . PRO A 1 873 ? -19.269 8.785 10.351 1.00 94.12 873 PRO A C 1
ATOM 6669 O O . PRO A 1 873 ? -19.857 9.106 9.319 1.00 94.12 873 PRO A O 1
ATOM 6672 N N . ARG A 1 874 ? -18.085 8.183 10.322 1.00 93.88 874 ARG A N 1
ATOM 6673 C CA . ARG A 1 874 ? -17.506 7.513 9.152 1.00 93.88 874 ARG A CA 1
ATOM 6674 C C . ARG A 1 874 ? -17.106 6.111 9.561 1.00 93.88 874 ARG A C 1
ATOM 6676 O O . ARG A 1 874 ? -16.529 5.942 10.634 1.00 93.88 874 ARG A O 1
ATOM 6683 N N . PHE A 1 875 ? -17.403 5.138 8.712 1.00 96.38 875 PHE A N 1
ATOM 6684 C CA . PHE A 1 875 ? -17.093 3.733 8.964 1.00 96.38 875 PHE A CA 1
ATOM 6685 C C . PHE A 1 875 ? -15.988 3.293 8.023 1.00 96.38 875 PHE A C 1
ATOM 6687 O O . PHE A 1 875 ? -16.092 3.514 6.821 1.00 96.38 875 PHE A O 1
ATOM 6694 N N . TYR A 1 876 ? -14.952 2.681 8.567 1.00 97.00 876 TYR A N 1
ATOM 6695 C CA . TYR A 1 876 ? -13.736 2.328 7.859 1.00 97.00 876 TYR A CA 1
ATOM 6696 C C . TYR A 1 876 ? -13.571 0.820 7.902 1.00 97.00 876 TYR A C 1
ATOM 6698 O O . TYR A 1 876 ? -13.279 0.279 8.963 1.00 97.00 876 TYR A O 1
ATOM 6706 N N . PHE A 1 877 ? -13.800 0.143 6.782 1.00 98.19 877 PHE A N 1
ATOM 6707 C CA . PHE A 1 877 ? -13.674 -1.305 6.684 1.00 98.19 877 PHE A CA 1
ATOM 6708 C C . PHE A 1 877 ? -12.304 -1.674 6.126 1.00 98.19 877 PHE A C 1
ATOM 6710 O O . PHE A 1 877 ? -11.904 -1.182 5.072 1.00 98.19 877 PHE A O 1
ATOM 6717 N N . THR A 1 878 ? -11.613 -2.585 6.803 1.00 98.06 878 THR A N 1
ATOM 6718 C CA . THR A 1 878 ? -10.334 -3.149 6.368 1.00 98.06 878 THR A CA 1
ATOM 6719 C C . THR A 1 878 ? -10.483 -4.654 6.184 1.00 98.06 878 THR A C 1
ATOM 6721 O O . THR A 1 878 ? -10.932 -5.356 7.091 1.00 98.06 878 THR A O 1
ATOM 6724 N N . ARG A 1 879 ? -10.121 -5.163 5.005 1.00 97.88 879 ARG A N 1
ATOM 6725 C CA . ARG A 1 879 ? -10.095 -6.600 4.727 1.00 97.88 879 ARG A CA 1
ATOM 6726 C C . ARG A 1 879 ? -8.943 -7.221 5.507 1.00 97.88 879 ARG A C 1
ATOM 6728 O O . ARG A 1 879 ? -7.807 -6.748 5.425 1.00 97.88 879 ARG A O 1
ATOM 6735 N N . LEU A 1 880 ? -9.238 -8.281 6.247 1.00 97.38 880 LEU A N 1
ATOM 6736 C CA . LEU A 1 880 ? -8.216 -9.107 6.875 1.00 97.38 880 LEU A CA 1
ATOM 6737 C C . LEU A 1 880 ? -7.448 -9.879 5.796 1.00 97.38 880 LEU A C 1
ATOM 6739 O O . LEU A 1 880 ? -7.971 -10.156 4.717 1.00 97.38 880 LEU A O 1
ATOM 6743 N N . ILE A 1 881 ? -6.198 -10.235 6.083 1.00 97.06 881 ILE A N 1
ATOM 6744 C CA . ILE A 1 881 ? -5.399 -11.063 5.180 1.00 97.06 881 ILE A CA 1
ATOM 6745 C C . ILE A 1 881 ? -6.098 -12.416 5.028 1.00 97.06 881 ILE A C 1
ATOM 6747 O O . ILE A 1 881 ? -6.363 -13.067 6.053 1.00 97.06 881 ILE A O 1
ATOM 6751 N N . PRO A 1 882 ? -6.402 -12.835 3.787 1.00 96.19 882 PRO A N 1
ATOM 6752 C CA . PRO A 1 882 ? -7.236 -13.994 3.575 1.00 96.19 882 PRO A CA 1
ATOM 6753 C C . PRO A 1 882 ? -6.508 -15.285 3.944 1.00 96.19 882 PRO A C 1
ATOM 6755 O O . PRO A 1 882 ? -5.341 -15.487 3.595 1.00 96.19 882 PRO A O 1
ATOM 6758 N N . LYS A 1 883 ? -7.216 -16.185 4.620 1.00 96.00 883 LYS A N 1
ATOM 6759 C CA . LYS A 1 883 ? -6.787 -17.572 4.818 1.00 96.00 883 LYS A CA 1
ATOM 6760 C C . LYS A 1 883 ? -7.200 -18.424 3.626 1.00 96.00 883 LYS A C 1
ATOM 6762 O O . LYS A 1 883 ? -8.177 -18.134 2.933 1.00 96.00 883 LYS A O 1
ATOM 6767 N N . VAL A 1 884 ? -6.447 -19.493 3.415 1.00 94.25 884 VAL A N 1
ATOM 6768 C CA . VAL A 1 884 ? -6.645 -20.461 2.337 1.00 94.25 884 VAL A CA 1
ATOM 6769 C C . VAL A 1 884 ? -7.252 -21.755 2.863 1.00 94.25 884 VAL A C 1
ATOM 6771 O O . VAL A 1 884 ? -7.243 -22.023 4.069 1.00 94.25 884 VAL A O 1
ATOM 6774 N N . TYR A 1 885 ? -7.776 -22.566 1.945 1.00 92.62 885 TYR A N 1
ATOM 6775 C CA . TYR A 1 885 ? -8.270 -23.898 2.262 1.00 92.62 885 TYR A CA 1
ATOM 6776 C C . TYR A 1 885 ? -7.137 -24.780 2.797 1.00 92.62 885 TYR A C 1
ATOM 6778 O O . TYR A 1 885 ? -6.058 -24.852 2.210 1.00 92.62 885 TYR A O 1
ATOM 6786 N N . GLU A 1 886 ? -7.387 -25.449 3.920 1.00 88.88 886 GLU A N 1
ATOM 6787 C CA . GLU A 1 886 ? -6.434 -26.341 4.576 1.00 88.88 886 GLU A CA 1
ATOM 6788 C C . GLU A 1 886 ? -7.023 -27.753 4.636 1.00 88.88 886 GLU A C 1
ATOM 6790 O O . GLU A 1 886 ? -8.073 -27.977 5.241 1.00 88.88 886 GLU A O 1
ATOM 6795 N N . ASP A 1 887 ? -6.359 -28.713 3.989 1.00 83.38 887 ASP A N 1
ATOM 6796 C CA . ASP A 1 887 ? -6.834 -30.094 3.852 1.00 83.38 887 ASP A CA 1
ATOM 6797 C C . ASP A 1 887 ? -5.837 -31.147 4.380 1.00 83.38 887 ASP A C 1
ATOM 6799 O O . ASP A 1 887 ? -6.013 -32.349 4.171 1.00 83.38 887 ASP A O 1
ATOM 6803 N N . ASN A 1 888 ? -4.843 -30.693 5.154 1.00 81.69 888 ASN A N 1
ATOM 6804 C CA . ASN A 1 888 ? -3.801 -31.492 5.807 1.00 81.69 888 ASN A CA 1
ATOM 6805 C C . ASN A 1 888 ? -2.872 -32.269 4.856 1.00 81.69 888 ASN A C 1
ATOM 6807 O O . ASN A 1 888 ? -2.265 -33.261 5.272 1.00 81.69 888 ASN A O 1
ATOM 6811 N N . ASN A 1 889 ? -2.729 -31.829 3.606 1.00 83.25 889 ASN A N 1
ATOM 6812 C CA . ASN A 1 889 ? -1.747 -32.367 2.670 1.00 83.25 889 ASN A CA 1
ATOM 6813 C C . ASN A 1 889 ? -0.741 -31.275 2.225 1.00 83.25 889 ASN A C 1
ATOM 6815 O O . ASN A 1 889 ? -0.929 -30.093 2.501 1.00 83.25 889 ASN A O 1
ATOM 6819 N N . ASN A 1 890 ? 0.363 -31.680 1.586 1.00 80.25 890 ASN A N 1
ATOM 6820 C CA . ASN A 1 890 ? 1.359 -30.772 0.998 1.00 80.25 890 ASN A CA 1
ATOM 6821 C C . ASN A 1 890 ? 1.654 -31.081 -0.485 1.00 80.25 890 ASN A C 1
ATOM 6823 O O . ASN A 1 890 ? 2.726 -30.745 -0.992 1.00 80.25 890 ASN A O 1
ATOM 6827 N N . ILE A 1 891 ? 0.732 -31.767 -1.164 1.00 84.38 891 ILE A N 1
ATOM 6828 C CA . ILE A 1 891 ? 0.834 -32.157 -2.570 1.00 84.38 891 ILE A CA 1
ATOM 6829 C C . ILE A 1 891 ? -0.263 -31.428 -3.329 1.00 84.38 891 ILE A C 1
ATOM 6831 O O . ILE A 1 891 ? -1.434 -31.684 -3.080 1.00 84.38 891 ILE A O 1
ATOM 6835 N N . TYR A 1 892 ? 0.129 -30.614 -4.310 1.00 82.50 892 TYR A N 1
ATOM 6836 C CA . TYR A 1 892 ? -0.823 -29.837 -5.095 1.00 82.50 892 TYR A CA 1
ATOM 6837 C C . TYR A 1 892 ? -1.926 -30.698 -5.731 1.00 82.50 892 TYR A C 1
ATOM 6839 O O . TYR A 1 892 ? -1.660 -31.670 -6.447 1.00 82.50 892 TYR A O 1
ATOM 6847 N N . GLN A 1 893 ? -3.167 -30.286 -5.504 1.00 85.19 893 GLN A N 1
ATOM 6848 C CA . GLN A 1 893 ? -4.398 -30.831 -6.056 1.00 85.19 893 GLN A CA 1
ATOM 6849 C C . GLN A 1 893 ? -5.256 -29.699 -6.628 1.00 85.19 893 GLN A C 1
ATOM 6851 O O . GLN A 1 893 ? -5.183 -28.548 -6.212 1.00 85.19 893 GLN A O 1
ATOM 6856 N N . THR A 1 894 ? -6.156 -30.025 -7.556 1.00 80.50 894 THR A N 1
ATOM 6857 C CA . THR A 1 894 ? -7.047 -29.033 -8.194 1.00 80.50 894 THR A CA 1
ATOM 6858 C C . THR A 1 894 ? -8.019 -28.345 -7.228 1.00 80.50 894 THR A C 1
ATOM 6860 O O . THR A 1 894 ? -8.660 -27.365 -7.598 1.00 80.50 894 THR A O 1
ATOM 6863 N N . GLN A 1 895 ? -8.177 -28.889 -6.020 1.00 83.31 895 GLN A N 1
ATOM 6864 C CA . GLN A 1 895 ? -9.002 -28.338 -4.941 1.00 83.31 895 GLN A CA 1
ATOM 6865 C C . GLN A 1 895 ? -8.213 -27.463 -3.956 1.00 83.31 895 GLN A C 1
ATOM 6867 O O . GLN A 1 895 ? -8.826 -26.846 -3.085 1.00 83.31 895 GLN A O 1
ATOM 6872 N N . ASP A 1 896 ? -6.888 -27.383 -4.100 1.00 85.62 896 ASP A N 1
ATOM 6873 C CA . ASP A 1 896 ? -6.055 -26.501 -3.291 1.00 85.62 896 ASP A CA 1
ATOM 6874 C C . ASP A 1 896 ? -6.196 -25.059 -3.764 1.00 85.62 896 ASP A C 1
ATOM 6876 O O . ASP A 1 896 ? -6.390 -24.768 -4.951 1.00 85.62 896 ASP A O 1
ATOM 6880 N N . THR A 1 897 ? -6.078 -24.127 -2.826 1.00 88.62 897 THR A N 1
ATOM 6881 C CA . THR A 1 897 ? -6.038 -22.710 -3.164 1.00 88.62 897 THR A CA 1
ATOM 6882 C C . THR A 1 897 ? -4.730 -22.396 -3.885 1.00 88.62 897 THR A C 1
ATOM 6884 O O . THR A 1 897 ? -3.643 -22.695 -3.394 1.00 88.62 897 THR A O 1
ATOM 6887 N N . ARG A 1 898 ? -4.826 -21.773 -5.063 1.00 84.69 898 ARG A N 1
ATOM 6888 C CA . ARG A 1 898 ? -3.649 -21.352 -5.830 1.00 84.69 898 ARG A CA 1
ATOM 6889 C C . ARG A 1 898 ? -2.879 -20.271 -5.069 1.00 84.69 898 ARG A C 1
ATOM 6891 O O . ARG A 1 898 ? -3.479 -19.313 -4.582 1.00 84.69 898 ARG A O 1
ATOM 6898 N N . LEU A 1 899 ? -1.554 -20.398 -5.025 1.00 82.44 899 LEU A N 1
ATOM 6899 C CA . LEU A 1 899 ? -0.682 -19.329 -4.546 1.00 82.44 899 LEU A CA 1
ATOM 6900 C C . LEU A 1 899 ? -0.702 -18.177 -5.559 1.00 82.44 899 LEU A C 1
ATOM 6902 O O . LEU A 1 899 ? -0.415 -18.380 -6.737 1.00 82.44 899 LEU A O 1
ATOM 6906 N N . ILE A 1 900 ? -1.034 -16.976 -5.091 1.00 85.00 900 ILE A N 1
ATOM 6907 C CA . ILE A 1 900 ? -1.075 -15.757 -5.905 1.00 85.00 900 ILE A CA 1
ATOM 6908 C C . ILE A 1 900 ? -0.170 -14.686 -5.296 1.00 85.00 900 ILE A C 1
ATOM 6910 O O . ILE A 1 900 ? -0.085 -14.535 -4.076 1.00 85.00 900 ILE A O 1
ATOM 6914 N N . THR A 1 901 ? 0.512 -13.930 -6.151 1.00 88.19 901 THR A N 1
ATOM 6915 C CA . THR A 1 901 ? 1.470 -12.887 -5.753 1.00 88.19 901 THR A CA 1
ATOM 6916 C C . THR A 1 901 ? 0.793 -11.644 -5.180 1.00 88.19 901 THR A C 1
ATOM 6918 O O . THR A 1 901 ? 1.407 -10.931 -4.389 1.00 88.19 901 THR A O 1
ATOM 6921 N N . ASP A 1 902 ? -0.479 -11.401 -5.519 1.00 88.81 902 ASP A N 1
ATOM 6922 C CA . ASP A 1 902 ? -1.287 -10.264 -5.057 1.00 88.81 902 ASP A CA 1
ATOM 6923 C C . ASP A 1 902 ? -1.242 -10.060 -3.545 1.00 88.81 902 ASP A C 1
ATOM 6925 O O . ASP A 1 902 ? -1.002 -8.954 -3.057 1.00 88.81 902 ASP A O 1
ATOM 6929 N N . GLU A 1 903 ? -1.492 -11.134 -2.797 1.00 90.88 903 GLU A N 1
ATOM 6930 C CA . GLU A 1 903 ? -1.595 -11.051 -1.347 1.00 90.88 903 GLU A CA 1
ATOM 6931 C C . GLU A 1 903 ? -0.216 -10.853 -0.714 1.00 90.88 903 GLU A C 1
ATOM 6933 O O . GLU A 1 903 ? -0.093 -10.098 0.242 1.00 90.88 903 GLU A O 1
ATOM 6938 N N . MET A 1 904 ? 0.854 -11.416 -1.286 1.00 90.38 904 MET A N 1
ATOM 6939 C CA . MET A 1 904 ? 2.218 -11.160 -0.805 1.00 90.38 904 MET A CA 1
ATOM 6940 C C . MET A 1 904 ? 2.675 -9.720 -1.068 1.00 90.38 904 MET A C 1
ATOM 6942 O O . MET A 1 904 ? 3.264 -9.097 -0.184 1.00 90.38 904 MET A O 1
ATOM 6946 N N . ALA A 1 905 ? 2.376 -9.166 -2.247 1.00 91.69 905 ALA A N 1
ATOM 6947 C CA . ALA A 1 905 ? 2.644 -7.759 -2.550 1.00 91.69 905 ALA A CA 1
ATOM 6948 C C . ALA A 1 905 ? 1.826 -6.821 -1.641 1.00 91.69 905 ALA A C 1
ATOM 6950 O O . ALA A 1 905 ? 2.312 -5.774 -1.208 1.00 91.69 905 ALA A O 1
ATOM 6951 N N . TYR A 1 906 ? 0.597 -7.213 -1.286 1.00 93.50 906 TYR A N 1
ATOM 6952 C CA . TYR A 1 906 ? -0.206 -6.471 -0.319 1.00 93.50 906 TYR A CA 1
ATOM 6953 C C . TYR A 1 906 ? 0.351 -6.557 1.109 1.00 93.50 906 TYR A C 1
ATOM 6955 O O . TYR A 1 906 ? 0.416 -5.532 1.781 1.00 93.50 906 TYR A O 1
ATOM 6963 N N . LEU A 1 907 ? 0.813 -7.727 1.565 1.00 95.12 907 LEU A N 1
ATOM 6964 C CA . LEU A 1 907 ? 1.471 -7.879 2.871 1.00 95.12 907 LEU A CA 1
ATOM 6965 C C . LEU A 1 907 ? 2.685 -6.952 3.012 1.00 95.12 907 LEU A C 1
ATOM 6967 O O . LEU A 1 907 ? 2.872 -6.330 4.059 1.00 95.12 907 LEU A O 1
ATOM 6971 N N . ASP A 1 908 ? 3.472 -6.809 1.946 1.00 93.75 908 ASP A N 1
ATOM 6972 C CA . ASP A 1 908 ? 4.586 -5.864 1.902 1.00 93.75 908 ASP A CA 1
ATOM 6973 C C . ASP A 1 908 ? 4.132 -4.396 2.050 1.00 93.75 908 ASP A C 1
ATOM 6975 O O . ASP A 1 908 ? 4.732 -3.621 2.801 1.00 93.75 908 ASP A O 1
ATOM 6979 N N . LEU A 1 909 ? 3.031 -4.011 1.393 1.00 94.31 909 LEU A N 1
ATOM 6980 C CA . LEU A 1 909 ? 2.427 -2.684 1.557 1.00 94.31 909 LEU A CA 1
ATOM 6981 C C . LEU A 1 909 ? 1.900 -2.469 2.979 1.00 94.31 909 LEU A C 1
ATOM 6983 O O . LEU A 1 909 ? 2.109 -1.397 3.548 1.00 94.31 909 LEU A O 1
ATOM 6987 N N . VAL A 1 910 ? 1.240 -3.470 3.566 1.00 96.06 910 VAL A N 1
ATOM 6988 C CA . VAL A 1 910 ? 0.747 -3.389 4.946 1.00 96.06 910 VAL A CA 1
ATOM 6989 C C . VAL A 1 910 ? 1.920 -3.170 5.898 1.00 96.06 910 VAL A C 1
ATOM 6991 O O . VAL A 1 910 ? 1.851 -2.262 6.722 1.00 96.06 910 VAL A O 1
ATOM 6994 N N . LEU A 1 911 ? 3.036 -3.896 5.738 1.00 95.94 911 LEU A N 1
ATOM 6995 C CA . LEU A 1 911 ? 4.256 -3.647 6.517 1.00 95.94 911 LEU A CA 1
ATOM 6996 C C . LEU A 1 911 ? 4.746 -2.202 6.374 1.00 95.94 911 LEU A C 1
ATOM 6998 O O . LEU A 1 911 ? 5.035 -1.570 7.389 1.00 95.94 911 LEU A O 1
ATOM 7002 N N . ARG A 1 912 ? 4.793 -1.659 5.147 1.00 94.50 912 ARG A N 1
ATOM 7003 C CA . ARG A 1 912 ? 5.168 -0.253 4.908 1.00 94.50 912 ARG A CA 1
ATOM 7004 C C . ARG A 1 912 ? 4.249 0.725 5.630 1.00 94.50 912 ARG A C 1
ATOM 7006 O O . ARG A 1 912 ? 4.733 1.720 6.159 1.00 94.50 912 ARG A O 1
ATOM 7013 N N . ALA A 1 913 ? 2.946 0.467 5.639 1.00 95.44 913 ALA A N 1
ATOM 7014 C CA . ALA A 1 913 ? 1.980 1.358 6.265 1.00 95.44 913 ALA A CA 1
ATOM 7015 C C . ALA A 1 913 ? 2.058 1.321 7.801 1.00 95.44 913 ALA A C 1
ATOM 7017 O O . ALA A 1 913 ? 1.961 2.368 8.445 1.00 95.44 913 ALA A O 1
ATOM 7018 N N . ILE A 1 914 ? 2.225 0.135 8.400 1.00 96.00 914 ILE A N 1
ATOM 7019 C CA . ILE A 1 914 ? 2.053 -0.044 9.850 1.00 96.00 914 ILE A CA 1
ATOM 7020 C C . ILE A 1 914 ? 3.351 0.044 10.659 1.00 96.00 914 ILE A C 1
ATOM 7022 O O . ILE A 1 914 ? 3.270 0.297 11.860 1.00 96.00 914 ILE A O 1
ATOM 7026 N N . CYS A 1 915 ? 4.532 -0.165 10.057 1.00 94.31 915 CYS A N 1
ATOM 7027 C CA . CYS A 1 915 ? 5.783 -0.335 10.813 1.00 94.31 915 CYS A CA 1
ATOM 7028 C C . CYS A 1 915 ? 6.117 0.857 11.721 1.00 94.31 915 CYS A C 1
ATOM 7030 O O . CYS A 1 915 ? 6.549 0.659 12.851 1.00 94.31 915 CYS A O 1
ATOM 7032 N N . GLU A 1 916 ? 5.811 2.079 11.282 1.00 93.25 916 GLU A N 1
ATOM 7033 C CA . GLU A 1 916 ? 6.056 3.321 12.031 1.00 93.25 916 GLU A CA 1
ATOM 7034 C C . GLU A 1 916 ? 5.138 3.480 13.266 1.00 93.25 916 GLU A C 1
ATOM 7036 O O . GLU A 1 916 ? 5.221 4.472 13.988 1.00 93.25 916 GLU A O 1
ATOM 7041 N N . GLY A 1 917 ? 4.230 2.528 13.514 1.00 93.00 917 GLY A N 1
ATOM 7042 C CA . GLY A 1 917 ? 3.467 2.399 14.760 1.00 93.00 917 GLY A CA 1
ATOM 7043 C C . GLY A 1 917 ? 4.155 1.561 15.839 1.00 93.00 917 GLY A C 1
ATOM 7044 O O . GLY A 1 917 ? 3.679 1.536 16.977 1.00 93.00 917 GLY A O 1
ATOM 7045 N N . PHE A 1 918 ? 5.260 0.894 15.500 1.00 94.12 918 PHE A N 1
ATOM 7046 C CA . PHE A 1 918 ? 5.984 -0.020 16.377 1.00 94.12 918 PHE A CA 1
ATOM 7047 C C . PHE A 1 918 ? 7.397 0.487 16.666 1.00 94.12 918 PHE A C 1
ATOM 7049 O O . PHE A 1 918 ? 8.047 1.098 15.822 1.00 94.12 918 PHE A O 1
ATOM 7056 N N . VAL A 1 919 ? 7.878 0.204 17.874 1.00 91.00 919 VAL A N 1
ATOM 7057 C CA . VAL A 1 919 ? 9.175 0.665 18.379 1.00 91.00 919 VAL A CA 1
ATOM 7058 C C . VAL A 1 919 ? 10.314 -0.169 17.784 1.00 91.00 919 VAL A C 1
ATOM 7060 O O . VAL A 1 919 ? 10.310 -1.393 17.909 1.00 91.00 919 VAL A O 1
ATOM 7063 N N . ASP A 1 920 ? 11.327 0.494 17.221 1.00 87.44 920 ASP A N 1
ATOM 7064 C CA . ASP A 1 920 ? 12.585 -0.125 16.787 1.00 87.44 920 ASP A CA 1
ATOM 7065 C C . ASP A 1 920 ? 13.481 -0.398 17.997 1.00 87.44 920 ASP A C 1
ATOM 7067 O O . ASP A 1 920 ? 14.251 0.454 18.450 1.00 87.44 920 ASP A O 1
ATOM 7071 N N . GLU A 1 921 ? 13.382 -1.606 18.539 1.00 76.12 921 GLU A N 1
ATOM 7072 C CA . GLU A 1 921 ? 14.196 -2.035 19.672 1.00 76.12 921 GLU A CA 1
ATOM 7073 C C . GLU A 1 921 ? 15.677 -2.194 19.349 1.00 76.12 921 GLU A C 1
ATOM 7075 O O . GLU A 1 921 ? 16.515 -1.945 20.219 1.00 76.12 921 GLU A O 1
ATOM 7080 N N . THR A 1 922 ? 16.002 -2.632 18.133 1.00 68.94 922 THR A N 1
ATOM 7081 C CA . THR A 1 922 ? 17.376 -2.961 17.747 1.00 68.94 922 THR A CA 1
ATOM 7082 C C . THR A 1 922 ? 18.224 -1.701 17.787 1.00 68.94 922 THR A C 1
ATOM 7084 O O . THR A 1 922 ? 19.250 -1.672 18.470 1.00 68.94 922 THR A O 1
ATOM 7087 N N . SER A 1 923 ? 17.750 -0.632 17.147 1.00 67.06 923 SER A N 1
ATOM 7088 C CA . SER A 1 923 ? 18.422 0.665 17.196 1.00 67.06 923 SER A CA 1
ATOM 7089 C C . SER A 1 923 ? 18.292 1.282 18.590 1.00 67.06 923 SER A C 1
ATOM 7091 O O . SER A 1 923 ? 19.282 1.677 19.201 1.00 67.06 923 SER A O 1
ATOM 7093 N N . THR A 1 924 ? 17.089 1.314 19.169 1.00 65.38 924 THR A N 1
ATOM 7094 C CA . THR A 1 924 ? 16.851 2.031 20.433 1.00 65.38 924 THR A CA 1
ATOM 7095 C C . THR A 1 924 ? 17.668 1.487 21.616 1.00 65.38 924 THR A C 1
ATOM 7097 O O . THR A 1 924 ? 18.206 2.270 22.405 1.00 65.38 924 THR A O 1
ATOM 7100 N N . ASN A 1 925 ? 17.790 0.163 21.758 1.00 58.41 925 ASN A N 1
ATOM 7101 C CA . ASN A 1 925 ? 18.450 -0.456 22.913 1.00 58.41 925 ASN A CA 1
ATOM 7102 C C . ASN A 1 925 ? 19.981 -0.392 22.841 1.00 58.41 925 ASN A C 1
ATOM 7104 O O . ASN A 1 925 ? 20.633 -0.271 23.880 1.00 58.41 925 ASN A O 1
ATOM 7108 N N . GLN A 1 926 ? 20.563 -0.431 21.639 1.00 55.75 926 GLN A N 1
ATOM 7109 C CA . GLN A 1 926 ? 22.012 -0.292 21.459 1.00 55.75 926 GLN A CA 1
ATOM 7110 C C . GLN A 1 926 ? 22.507 1.130 21.761 1.00 55.75 926 GLN A C 1
ATOM 7112 O O . GLN A 1 926 ? 23.659 1.312 22.144 1.00 55.75 926 GLN A O 1
ATOM 7117 N N . LEU A 1 927 ? 21.636 2.135 21.631 1.00 56.69 927 LEU A N 1
ATOM 7118 C CA . LEU A 1 927 ? 22.038 3.541 21.580 1.00 56.69 927 LEU A CA 1
ATOM 7119 C C . LEU A 1 927 ? 21.765 4.336 22.863 1.00 56.69 927 LEU A C 1
ATOM 7121 O O . LEU A 1 927 ? 22.268 5.449 23.009 1.00 56.69 927 LEU A O 1
ATOM 7125 N N . ARG A 1 928 ? 20.972 3.804 23.801 1.00 66.44 928 ARG A N 1
ATOM 7126 C CA . ARG A 1 928 ? 20.580 4.534 25.022 1.00 66.44 928 ARG A CA 1
ATOM 7127 C C . ARG A 1 928 ? 21.455 4.301 26.238 1.00 66.44 928 ARG A C 1
ATOM 7129 O O . ARG A 1 928 ? 21.467 5.153 27.122 1.00 66.44 928 ARG A O 1
ATOM 7136 N N . ARG A 1 929 ? 22.104 3.144 26.332 1.00 71.19 929 ARG A N 1
ATOM 7137 C CA . ARG A 1 929 ? 22.794 2.711 27.546 1.00 71.19 929 ARG A CA 1
ATOM 7138 C C . ARG A 1 929 ? 24.284 3.017 27.432 1.00 71.19 929 ARG A C 1
ATOM 7140 O O . ARG A 1 929 ? 24.948 2.487 26.551 1.00 71.19 929 ARG A O 1
ATOM 7147 N N . TYR A 1 930 ? 24.821 3.804 28.358 1.00 70.88 930 TYR A N 1
ATOM 7148 C CA . TYR A 1 930 ? 26.253 4.102 28.432 1.00 70.88 930 TYR A CA 1
ATOM 7149 C C . TYR A 1 930 ? 26.821 3.696 29.790 1.00 70.88 930 TYR A C 1
ATOM 7151 O O . TYR A 1 930 ? 26.109 3.672 30.792 1.00 70.88 930 TYR A O 1
ATOM 7159 N N . LEU A 1 931 ? 28.106 3.344 29.830 1.00 78.12 931 LEU A N 1
ATOM 7160 C CA . LEU A 1 931 ? 28.821 3.180 31.091 1.00 78.12 931 LEU A CA 1
ATOM 7161 C C . LEU A 1 931 ? 29.234 4.568 31.577 1.00 78.12 931 LEU A C 1
ATOM 7163 O O . LEU A 1 931 ? 30.047 5.237 30.940 1.00 78.12 931 LEU A O 1
ATOM 7167 N N . ASN A 1 932 ? 28.677 5.016 32.695 1.00 77.25 932 ASN A N 1
ATOM 7168 C CA . ASN A 1 932 ? 29.147 6.234 33.327 1.00 77.25 932 ASN A CA 1
ATOM 7169 C C . ASN A 1 932 ? 30.488 5.936 34.015 1.00 77.25 932 ASN A C 1
ATOM 7171 O O . ASN A 1 932 ? 30.550 5.215 35.010 1.00 77.25 932 ASN A O 1
ATOM 7175 N N . ASN A 1 933 ? 31.571 6.507 33.483 1.00 78.69 933 ASN A N 1
ATOM 7176 C CA . ASN A 1 933 ? 32.934 6.281 33.976 1.00 78.69 933 ASN A CA 1
ATOM 7177 C C . ASN A 1 933 ? 33.187 6.838 35.390 1.00 78.69 933 ASN A C 1
ATOM 7179 O O . ASN A 1 933 ? 34.169 6.456 36.019 1.00 78.69 933 ASN A O 1
ATOM 7183 N N . ILE A 1 934 ? 32.321 7.722 35.898 1.00 78.25 934 ILE A N 1
ATOM 7184 C CA . ILE A 1 934 ? 32.392 8.261 37.264 1.00 78.25 934 ILE A CA 1
ATOM 7185 C C . ILE A 1 934 ? 31.650 7.338 38.234 1.00 78.25 934 ILE A C 1
ATOM 7187 O O . ILE A 1 934 ? 32.179 7.003 39.291 1.00 78.25 934 ILE A O 1
ATOM 7191 N N . SER A 1 935 ? 30.424 6.923 37.892 1.00 78.50 935 SER A N 1
ATOM 7192 C CA . SER A 1 935 ? 29.601 6.086 38.778 1.00 78.50 935 SER A CA 1
ATOM 7193 C C . SER A 1 935 ? 29.925 4.589 38.672 1.00 78.50 935 SER A C 1
ATOM 7195 O O . SER A 1 935 ? 29.534 3.816 39.548 1.00 78.50 935 SER A O 1
ATOM 7197 N N . GLY A 1 936 ? 30.627 4.169 37.612 1.00 79.88 936 GLY A N 1
ATOM 7198 C CA . GLY A 1 936 ? 30.914 2.768 37.295 1.00 79.88 936 GLY A CA 1
ATOM 7199 C C . GLY A 1 936 ? 29.667 1.957 36.929 1.00 79.88 936 GLY A C 1
ATOM 7200 O O . GLY A 1 936 ? 29.719 0.728 36.896 1.00 79.88 936 GLY A O 1
ATOM 7201 N N . LYS A 1 937 ? 28.530 2.624 36.697 1.00 73.81 937 LYS A N 1
ATOM 7202 C CA . LYS A 1 937 ? 27.233 2.001 36.425 1.00 73.81 937 LYS A CA 1
ATOM 7203 C C . LYS A 1 937 ? 26.788 2.294 35.006 1.00 73.81 937 LYS A C 1
ATOM 7205 O O . LYS A 1 937 ? 27.136 3.313 34.416 1.00 73.81 937 LYS A O 1
ATOM 7210 N N . TYR A 1 938 ? 25.989 1.383 34.471 1.00 73.44 938 TYR A N 1
ATOM 7211 C CA . TYR A 1 938 ? 25.285 1.650 33.234 1.00 73.44 938 TYR A CA 1
ATOM 7212 C C . TYR A 1 938 ? 24.103 2.579 33.497 1.00 73.44 938 TYR A C 1
ATOM 7214 O O . TYR A 1 938 ? 23.243 2.275 34.322 1.00 73.44 938 TYR A O 1
ATOM 7222 N N . GLU A 1 939 ? 24.077 3.691 32.779 1.00 74.69 939 GLU A N 1
ATOM 7223 C CA . GLU A 1 939 ? 23.047 4.723 32.834 1.00 74.69 939 GLU A CA 1
ATOM 7224 C C . GLU A 1 939 ? 22.378 4.856 31.461 1.00 74.69 939 GLU A C 1
ATOM 7226 O O . GLU A 1 939 ? 22.872 4.322 30.464 1.00 74.69 939 GLU A O 1
ATOM 7231 N N . CYS A 1 940 ? 21.224 5.525 31.415 1.00 70.62 940 CYS A N 1
ATOM 7232 C CA . CYS A 1 940 ? 20.473 5.743 30.181 1.00 70.62 940 CYS A CA 1
ATOM 7233 C C . CYS A 1 940 ? 20.444 7.226 29.817 1.00 70.62 940 CYS A C 1
ATOM 7235 O O . CYS A 1 940 ? 20.210 8.071 30.681 1.00 70.62 940 CYS A O 1
ATOM 7237 N N . TYR A 1 941 ? 20.607 7.541 28.534 1.00 69.25 941 TYR A N 1
ATOM 7238 C CA . TYR A 1 941 ? 20.326 8.882 28.034 1.00 69.25 941 TYR A CA 1
ATOM 7239 C C . TYR A 1 941 ? 18.830 9.203 28.121 1.00 69.25 941 TYR A C 1
ATOM 7241 O O . TYR A 1 941 ? 17.976 8.357 27.837 1.00 69.25 941 TYR A O 1
ATOM 7249 N N . ASN A 1 942 ? 18.511 10.453 28.461 1.00 71.81 942 ASN A N 1
ATOM 7250 C CA . ASN A 1 942 ? 17.142 10.964 28.470 1.00 71.81 942 ASN A CA 1
ATOM 7251 C C . ASN A 1 942 ? 16.690 11.352 27.048 1.00 71.81 942 ASN A C 1
ATOM 7253 O O . ASN A 1 942 ? 16.635 12.531 26.704 1.00 71.81 942 ASN A O 1
ATOM 7257 N N . LYS A 1 943 ? 16.434 10.355 26.194 1.00 75.94 943 LYS A N 1
ATOM 7258 C CA . LYS A 1 943 ? 15.950 10.537 24.810 1.00 75.94 943 LYS A CA 1
ATOM 7259 C C . LYS A 1 943 ? 14.601 9.855 24.597 1.00 75.94 943 LYS A C 1
ATOM 7261 O O . LYS A 1 943 ? 14.150 9.100 25.457 1.00 75.94 943 LYS A O 1
ATOM 7266 N N . ARG A 1 944 ? 13.945 10.093 23.455 1.00 80.00 944 ARG A N 1
ATOM 7267 C CA . ARG A 1 944 ? 12.695 9.421 23.027 1.00 80.00 944 ARG A CA 1
ATOM 7268 C C . ARG A 1 944 ? 12.997 8.109 22.286 1.00 80.00 944 ARG A C 1
ATOM 7270 O O . ARG A 1 944 ? 14.142 7.872 21.912 1.00 80.00 944 ARG A O 1
ATOM 7277 N N . LEU A 1 945 ? 12.065 7.148 22.287 1.00 81.44 945 LEU A N 1
ATOM 7278 C CA . LEU A 1 945 ? 12.275 5.844 21.622 1.00 81.44 945 LEU A CA 1
ATOM 7279 C C . LEU A 1 945 ? 12.163 6.066 20.106 1.00 81.44 945 LEU A C 1
ATOM 7281 O O . LEU A 1 945 ? 11.470 7.009 19.715 1.00 81.44 945 LEU A O 1
ATOM 7285 N N . PHE A 1 946 ? 12.788 5.230 19.279 1.00 85.94 946 PHE A N 1
ATOM 7286 C CA . PHE A 1 946 ? 12.604 5.279 17.824 1.00 85.94 946 PHE A CA 1
ATOM 7287 C C . PHE A 1 946 ? 11.508 4.309 17.391 1.00 85.94 946 PHE A C 1
ATOM 7289 O O . PHE A 1 946 ? 11.405 3.220 17.952 1.00 85.94 946 PHE A O 1
ATOM 7296 N N . ASP A 1 947 ? 10.706 4.701 16.408 1.00 90.38 947 ASP A N 1
ATOM 7297 C CA . ASP A 1 947 ? 9.784 3.798 15.717 1.00 90.38 947 ASP A CA 1
ATOM 7298 C C . ASP A 1 947 ? 10.459 3.239 14.450 1.00 90.38 947 ASP A C 1
ATOM 7300 O O . ASP A 1 947 ? 11.380 3.857 13.903 1.00 90.38 947 ASP A O 1
ATOM 7304 N N . PHE A 1 948 ? 10.035 2.062 13.987 1.00 90.50 948 PHE A N 1
ATOM 7305 C CA . PHE A 1 948 ? 10.587 1.462 12.773 1.00 90.50 948 PHE A CA 1
ATOM 7306 C C . PHE A 1 948 ? 10.249 2.307 11.542 1.00 90.50 948 PHE A C 1
ATOM 7308 O O . PHE A 1 948 ? 9.081 2.494 11.208 1.00 90.50 948 PHE A O 1
ATOM 7315 N N . THR A 1 949 ? 11.271 2.711 10.788 1.00 89.62 949 THR A N 1
ATOM 7316 C CA . THR A 1 949 ? 11.091 2.945 9.351 1.00 89.62 949 THR A CA 1
ATOM 7317 C C . THR A 1 949 ? 11.045 1.595 8.645 1.00 89.62 949 THR A C 1
ATOM 7319 O O . THR A 1 949 ? 11.587 0.602 9.139 1.00 89.62 949 THR A O 1
ATOM 7322 N N . TYR A 1 950 ? 10.427 1.537 7.473 1.00 89.88 950 TYR A N 1
ATOM 7323 C CA . TYR A 1 950 ? 10.357 0.296 6.703 1.00 89.88 950 TYR A CA 1
ATOM 7324 C C . TYR A 1 950 ? 11.751 -0.217 6.313 1.00 89.88 950 TYR A C 1
ATOM 7326 O O . TYR A 1 950 ? 12.023 -1.410 6.422 1.00 89.88 950 TYR A O 1
ATOM 7334 N N . GLU A 1 951 ? 12.667 0.679 5.942 1.00 86.50 951 GLU A N 1
ATOM 7335 C CA . GLU A 1 951 ? 14.038 0.324 5.578 1.00 86.50 951 GLU A CA 1
ATOM 7336 C C . GLU A 1 951 ? 14.807 -0.247 6.772 1.00 86.50 951 GLU A C 1
ATOM 7338 O O . GLU A 1 951 ? 15.541 -1.223 6.619 1.00 86.50 951 GLU A O 1
ATOM 7343 N N . ASN A 1 952 ? 14.622 0.319 7.970 1.00 85.75 952 ASN A N 1
ATOM 7344 C CA . ASN A 1 952 ? 15.268 -0.186 9.181 1.00 85.75 952 ASN A CA 1
ATOM 7345 C C . ASN A 1 952 ? 14.623 -1.486 9.671 1.00 85.75 952 ASN A C 1
ATOM 7347 O O . ASN A 1 952 ? 15.342 -2.359 10.154 1.00 85.75 952 ASN A O 1
ATOM 7351 N N . LEU A 1 953 ? 13.308 -1.658 9.495 1.00 91.00 953 LEU A N 1
ATOM 7352 C CA . LEU A 1 953 ? 12.615 -2.916 9.779 1.00 91.00 953 LEU A CA 1
ATOM 7353 C C . LEU A 1 953 ? 13.172 -4.048 8.916 1.00 91.00 953 LEU A C 1
ATOM 7355 O O . LEU A 1 953 ? 13.564 -5.091 9.440 1.00 91.00 953 LEU A O 1
ATOM 7359 N N . PHE A 1 954 ? 13.241 -3.839 7.600 1.00 90.31 954 PHE A N 1
ATOM 7360 C CA . PHE A 1 954 ? 13.811 -4.828 6.694 1.00 90.31 954 PHE A CA 1
ATOM 7361 C C . PHE A 1 954 ? 15.294 -5.051 6.987 1.00 90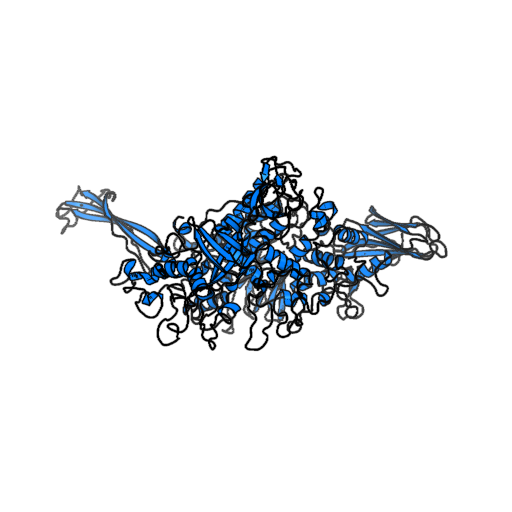.31 954 PHE A C 1
ATOM 7363 O O . PHE A 1 954 ? 15.743 -6.197 6.958 1.00 90.31 954 PHE A O 1
ATOM 7370 N N . ASN A 1 955 ? 16.048 -4.008 7.347 1.00 86.69 955 ASN A N 1
ATOM 7371 C CA . ASN A 1 955 ? 17.463 -4.170 7.664 1.00 86.69 955 ASN A CA 1
ATOM 7372 C C . ASN A 1 955 ? 17.652 -5.019 8.929 1.00 86.69 955 ASN A C 1
ATOM 7374 O O . ASN A 1 955 ? 18.477 -5.932 8.942 1.00 86.69 955 ASN A O 1
ATOM 7378 N N . ALA A 1 956 ? 16.833 -4.786 9.958 1.00 86.19 956 ALA A N 1
ATOM 7379 C CA . ALA A 1 956 ? 16.824 -5.581 11.181 1.00 86.19 956 ALA A CA 1
ATOM 7380 C C . ALA A 1 956 ? 16.375 -7.034 10.939 1.00 86.19 956 ALA A C 1
ATOM 7382 O O . ALA A 1 956 ? 16.940 -7.953 11.526 1.00 86.19 956 ALA A O 1
ATOM 7383 N N . ALA A 1 957 ? 15.387 -7.252 10.068 1.00 91.56 957 ALA A N 1
ATOM 7384 C CA . ALA A 1 957 ? 14.824 -8.574 9.793 1.00 91.56 957 ALA A CA 1
ATOM 7385 C C . ALA A 1 957 ? 15.648 -9.415 8.802 1.00 91.56 957 ALA A C 1
ATOM 7387 O O . ALA A 1 957 ? 15.669 -10.641 8.900 1.00 91.56 957 ALA A O 1
ATOM 7388 N N . ASN A 1 958 ? 16.277 -8.769 7.816 1.00 88.75 958 ASN A N 1
ATOM 7389 C CA . ASN A 1 958 ? 16.778 -9.410 6.596 1.00 88.75 958 ASN A CA 1
ATOM 7390 C C . ASN A 1 958 ? 18.190 -8.962 6.184 1.00 88.75 958 ASN A C 1
ATOM 7392 O O . ASN A 1 958 ? 18.700 -9.439 5.167 1.00 88.75 958 ASN A O 1
ATOM 7396 N N . SER A 1 959 ? 18.811 -8.036 6.929 1.00 85.19 959 SER A N 1
ATOM 7397 C CA . SER A 1 959 ? 20.072 -7.385 6.535 1.00 85.19 959 SER A CA 1
ATOM 7398 C C . SER A 1 959 ? 20.001 -6.789 5.121 1.00 85.19 959 SER A C 1
ATOM 7400 O O . SER A 1 959 ? 20.951 -6.866 4.345 1.00 85.19 959 SER A O 1
ATOM 7402 N N . ASN A 1 960 ? 18.830 -6.254 4.767 1.00 84.38 960 ASN A N 1
ATOM 7403 C CA . ASN A 1 960 ? 18.546 -5.577 3.507 1.00 84.38 960 ASN A CA 1
ATOM 7404 C C . ASN A 1 960 ? 17.541 -4.450 3.744 1.00 84.38 960 ASN A C 1
ATOM 7406 O O . ASN A 1 960 ? 16.753 -4.550 4.665 1.00 84.38 960 ASN A O 1
ATOM 7410 N N . ARG A 1 961 ? 17.497 -3.408 2.916 1.00 82.81 961 ARG A N 1
ATOM 7411 C CA . ARG A 1 961 ? 16.593 -2.259 3.128 1.00 82.81 961 ARG A CA 1
ATOM 7412 C C . ARG A 1 961 ? 15.199 -2.421 2.517 1.00 82.81 961 ARG A C 1
ATOM 7414 O O . ARG A 1 961 ? 14.317 -1.610 2.776 1.00 82.81 961 ARG A O 1
ATOM 7421 N N . TRP A 1 962 ? 15.004 -3.447 1.701 1.00 87.00 962 TRP A N 1
ATOM 7422 C CA . TRP A 1 962 ? 13.767 -3.743 0.978 1.00 87.00 962 TRP A CA 1
ATOM 7423 C C . TRP A 1 962 ? 13.648 -5.253 0.735 1.00 87.00 962 TRP A C 1
ATOM 7425 O O . TRP A 1 962 ? 14.626 -5.986 0.923 1.00 87.00 962 TRP A O 1
ATOM 7435 N N . PRO A 1 963 ? 12.470 -5.757 0.337 1.00 88.81 963 PRO A N 1
ATOM 7436 C CA . PRO A 1 963 ? 12.323 -7.143 -0.075 1.00 88.81 963 PRO A CA 1
ATOM 7437 C C . PRO A 1 963 ? 13.140 -7.419 -1.340 1.00 88.81 963 PRO A C 1
ATOM 7439 O O . PRO A 1 963 ? 13.198 -6.604 -2.258 1.00 88.81 963 PRO A O 1
ATOM 7442 N N . ARG A 1 964 ? 13.756 -8.599 -1.400 1.00 87.44 964 ARG A N 1
ATOM 7443 C CA . ARG A 1 964 ? 14.416 -9.112 -2.607 1.00 87.44 964 ARG A CA 1
ATOM 7444 C C . ARG A 1 964 ? 13.398 -9.768 -3.536 1.00 87.44 964 ARG A C 1
ATOM 7446 O O . ARG A 1 964 ? 12.659 -10.645 -3.084 1.00 87.44 964 ARG A O 1
ATOM 7453 N N . LEU A 1 965 ? 13.413 -9.405 -4.822 1.00 85.19 965 LEU A N 1
ATOM 7454 C CA . LEU A 1 965 ? 12.618 -10.086 -5.854 1.00 85.19 965 LEU A CA 1
ATOM 7455 C C . LEU A 1 965 ? 13.199 -11.450 -6.232 1.00 85.19 965 LEU A C 1
ATOM 7457 O O . LEU A 1 965 ? 12.450 -12.370 -6.525 1.00 85.19 965 LEU A O 1
ATOM 7461 N N . VAL A 1 966 ? 14.519 -11.605 -6.210 1.00 89.00 966 VAL A N 1
ATOM 7462 C CA . VAL A 1 966 ? 15.195 -12.894 -6.402 1.00 89.00 966 VAL A CA 1
ATOM 7463 C C . VAL A 1 966 ? 16.336 -13.017 -5.386 1.00 89.00 966 VAL A C 1
ATOM 7465 O O . VAL A 1 966 ? 16.823 -11.994 -4.894 1.00 89.00 966 VAL A O 1
ATOM 7468 N N . PRO A 1 967 ? 16.768 -14.233 -5.017 1.00 88.06 967 PRO A N 1
ATOM 7469 C CA . PRO A 1 967 ? 17.888 -14.415 -4.099 1.00 88.06 967 PRO A CA 1
ATOM 7470 C C . PRO A 1 967 ? 19.189 -13.791 -4.623 1.00 88.06 967 PRO A C 1
ATOM 7472 O O . PRO A 1 967 ? 19.418 -13.731 -5.829 1.00 88.06 967 PRO A O 1
ATOM 7475 N N . LEU A 1 968 ? 20.102 -13.432 -3.712 1.00 87.00 968 LEU A N 1
ATOM 7476 C CA . LEU A 1 968 ? 21.422 -12.889 -4.077 1.00 87.00 968 LEU A CA 1
ATOM 7477 C C . LEU A 1 968 ? 22.272 -13.853 -4.922 1.00 87.00 968 LEU A C 1
ATOM 7479 O O . LEU A 1 968 ? 23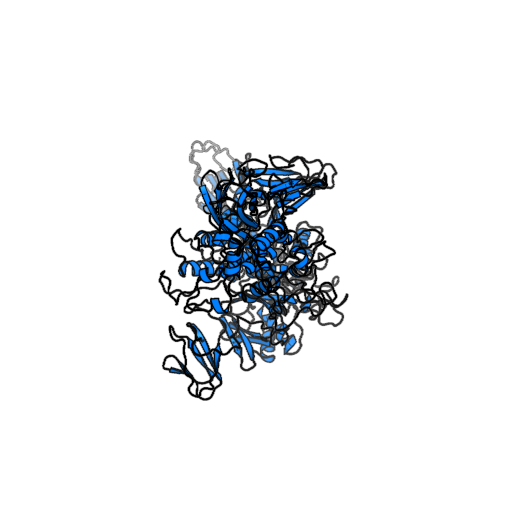.195 -13.418 -5.600 1.00 87.00 968 LEU A O 1
ATOM 7483 N N . SER A 1 969 ? 21.971 -15.157 -4.888 1.00 87.06 969 SER A N 1
ATOM 7484 C CA . SER A 1 969 ? 22.607 -16.152 -5.759 1.00 87.06 969 SER A CA 1
ATOM 7485 C C . SER A 1 969 ? 22.224 -16.000 -7.231 1.00 87.06 969 SER A C 1
ATOM 7487 O O . SER A 1 969 ? 22.982 -16.433 -8.090 1.00 87.06 969 SER A O 1
ATOM 7489 N N . GLU A 1 970 ? 21.063 -15.408 -7.509 1.00 88.31 970 GLU A N 1
ATOM 7490 C CA . GLU A 1 970 ? 20.577 -15.123 -8.863 1.00 88.31 970 GLU A CA 1
ATOM 7491 C C . GLU A 1 970 ? 20.964 -13.709 -9.301 1.00 88.31 970 GLU A C 1
ATOM 7493 O O . GLU A 1 970 ? 21.262 -13.479 -10.470 1.00 88.31 970 GLU A O 1
ATOM 7498 N N . ARG A 1 971 ? 20.961 -12.752 -8.362 1.00 87.69 971 ARG A N 1
ATOM 7499 C CA . ARG A 1 971 ? 21.187 -11.337 -8.654 1.00 87.69 971 ARG A CA 1
ATOM 7500 C C . ARG A 1 971 ? 21.848 -10.598 -7.487 1.00 87.69 971 ARG A C 1
ATOM 7502 O O . ARG A 1 971 ? 21.235 -10.403 -6.439 1.00 87.69 971 ARG A O 1
ATOM 7509 N N . ILE A 1 972 ? 23.098 -10.174 -7.682 1.00 84.50 972 ILE A N 1
ATOM 7510 C CA . ILE A 1 972 ? 23.961 -9.628 -6.618 1.00 84.50 972 ILE A CA 1
ATOM 7511 C C . ILE A 1 972 ? 23.807 -8.117 -6.363 1.00 84.50 972 ILE A C 1
ATOM 7513 O O . ILE A 1 972 ? 24.139 -7.671 -5.270 1.00 84.50 972 ILE A O 1
ATOM 7517 N N . ASP A 1 973 ? 23.318 -7.342 -7.336 1.00 81.06 973 ASP A N 1
ATOM 7518 C CA . ASP A 1 973 ? 23.141 -5.874 -7.269 1.00 81.06 973 ASP A CA 1
ATOM 7519 C C . ASP A 1 973 ? 21.927 -5.444 -6.418 1.00 81.06 973 ASP A C 1
ATOM 7521 O O . ASP A 1 973 ? 21.852 -4.296 -6.000 1.00 81.06 973 ASP A O 1
ATOM 7525 N N . ASN A 1 974 ? 21.010 -6.365 -6.086 1.00 80.44 974 ASN A N 1
ATOM 7526 C CA . ASN A 1 974 ? 19.948 -6.177 -5.083 1.00 80.44 974 ASN A CA 1
ATOM 7527 C C . ASN A 1 974 ? 19.088 -4.896 -5.277 1.00 80.44 974 ASN A C 1
ATOM 7529 O O . ASN A 1 974 ? 18.975 -4.071 -4.358 1.00 80.44 974 ASN A O 1
ATOM 7533 N N . PRO A 1 975 ? 18.427 -4.727 -6.438 1.00 84.50 975 PRO A N 1
ATOM 7534 C CA . PRO A 1 975 ? 17.608 -3.547 -6.712 1.00 84.50 975 PRO A CA 1
ATOM 7535 C C . PRO A 1 975 ? 16.427 -3.423 -5.738 1.00 84.50 975 PRO A C 1
ATOM 7537 O O . PRO A 1 975 ? 15.930 -4.415 -5.195 1.00 84.50 975 PRO A O 1
ATOM 7540 N N . LYS A 1 976 ? 15.929 -2.194 -5.563 1.00 85.31 976 LYS A N 1
ATOM 7541 C CA . LYS A 1 976 ? 14.699 -1.924 -4.805 1.00 85.31 976 LYS A CA 1
ATOM 7542 C C . LYS A 1 976 ? 13.489 -2.569 -5.488 1.00 85.31 976 LYS A C 1
ATOM 7544 O O . LYS A 1 976 ? 13.295 -2.402 -6.688 1.00 85.31 976 LYS A O 1
ATOM 7549 N N . MET A 1 977 ? 12.675 -3.283 -4.708 1.00 85.62 977 MET A N 1
ATOM 7550 C CA . MET A 1 977 ? 11.505 -4.045 -5.169 1.00 85.62 977 MET A CA 1
ATOM 7551 C C . MET A 1 977 ? 10.357 -3.964 -4.146 1.00 85.62 977 MET A C 1
ATOM 7553 O O . MET A 1 977 ? 10.569 -3.529 -3.013 1.00 85.62 977 MET A O 1
ATOM 7557 N N . PHE A 1 978 ? 9.142 -4.380 -4.535 1.00 87.94 978 PHE A N 1
ATOM 7558 C CA . PHE A 1 978 ? 7.907 -4.203 -3.744 1.00 87.94 978 PHE A CA 1
ATOM 7559 C C . PHE A 1 978 ? 7.090 -5.502 -3.581 1.00 87.94 978 PHE A C 1
ATOM 7561 O O . PHE A 1 978 ? 5.877 -5.531 -3.797 1.00 87.94 978 PHE A O 1
ATOM 7568 N N . GLY A 1 979 ? 7.766 -6.588 -3.200 1.00 85.25 979 GLY A N 1
ATOM 7569 C CA . GLY A 1 979 ? 7.185 -7.934 -3.104 1.00 85.25 979 GLY A CA 1
ATOM 7570 C C . GLY A 1 979 ? 7.427 -8.786 -4.361 1.00 85.25 979 GLY A C 1
ATOM 7571 O O . GLY A 1 979 ? 8.119 -8.339 -5.277 1.00 85.25 979 GLY A O 1
ATOM 7572 N N . PRO A 1 980 ? 6.926 -10.035 -4.395 1.00 88.62 980 PRO A N 1
ATOM 7573 C CA . PRO A 1 980 ? 7.107 -10.929 -5.537 1.00 88.62 980 PRO A CA 1
ATOM 7574 C C . PRO A 1 980 ? 6.199 -10.554 -6.720 1.00 88.62 980 PRO A C 1
ATOM 7576 O O . PRO A 1 980 ? 5.100 -10.032 -6.535 1.00 88.62 980 PRO A O 1
ATOM 7579 N N . LEU A 1 981 ? 6.651 -10.885 -7.931 1.00 92.44 981 LEU A N 1
ATOM 7580 C CA . LEU A 1 981 ? 5.930 -10.722 -9.200 1.00 92.44 981 LEU A CA 1
ATOM 7581 C C . LEU A 1 981 ? 5.552 -12.097 -9.780 1.00 92.44 981 LEU A C 1
ATOM 7583 O O . LEU A 1 981 ? 6.179 -13.096 -9.409 1.00 92.44 981 LEU A O 1
ATOM 7587 N N . PRO A 1 982 ? 4.515 -12.194 -10.638 1.00 91.19 982 PRO A N 1
ATOM 7588 C CA . PRO A 1 982 ? 4.100 -13.476 -11.205 1.00 91.19 982 PRO A CA 1
ATOM 7589 C C . PRO A 1 982 ? 5.220 -14.028 -12.092 1.00 91.19 982 PRO A C 1
ATOM 7591 O O . PRO A 1 982 ? 6.074 -13.273 -12.536 1.00 91.19 982 PRO A O 1
ATOM 7594 N N . MET A 1 983 ? 5.252 -15.337 -12.353 1.00 91.00 983 MET A N 1
ATOM 7595 C CA . MET A 1 983 ? 6.301 -15.949 -13.196 1.00 91.00 983 MET A CA 1
ATOM 7596 C C . MET A 1 983 ? 7.746 -15.683 -12.704 1.00 91.00 983 MET A C 1
ATOM 7598 O O . MET A 1 983 ? 8.713 -15.860 -13.433 1.00 91.00 983 MET A O 1
ATOM 7602 N N . VAL A 1 984 ? 7.930 -15.267 -11.451 1.00 91.06 984 VAL A N 1
ATOM 7603 C CA . VAL A 1 984 ? 9.193 -15.441 -10.726 1.00 91.06 984 VAL A CA 1
ATOM 7604 C C . VAL A 1 984 ? 9.103 -16.775 -9.998 1.00 91.06 984 VAL A C 1
ATOM 7606 O O . VAL A 1 984 ? 8.030 -17.136 -9.505 1.00 91.06 984 VAL A O 1
ATOM 7609 N N . TYR A 1 985 ? 10.205 -17.526 -9.914 1.00 89.56 985 TYR A N 1
ATOM 7610 C CA . TYR A 1 985 ? 10.182 -18.772 -9.151 1.00 89.56 985 TYR A CA 1
ATOM 7611 C C . TYR A 1 985 ? 9.746 -18.518 -7.703 1.00 89.56 985 TYR A C 1
ATOM 7613 O O . TYR A 1 985 ? 10.067 -17.493 -7.097 1.00 89.56 985 TYR A O 1
ATOM 7621 N N . THR A 1 986 ? 9.015 -19.471 -7.126 1.00 86.50 986 THR A N 1
ATOM 7622 C CA . THR A 1 986 ? 8.563 -19.386 -5.735 1.00 86.50 986 THR A CA 1
ATOM 7623 C C . THR A 1 986 ? 9.737 -19.619 -4.787 1.00 86.50 986 THR A C 1
ATOM 7625 O O . THR A 1 986 ? 10.006 -20.736 -4.345 1.00 86.50 986 THR A O 1
ATOM 7628 N N . TYR A 1 987 ? 10.471 -18.555 -4.477 1.00 89.94 987 TYR A N 1
ATOM 7629 C CA . TYR A 1 987 ? 11.585 -18.612 -3.544 1.00 89.94 987 TYR A CA 1
ATOM 7630 C C . TYR A 1 987 ? 11.076 -18.554 -2.100 1.00 89.94 987 TYR A C 1
ATOM 7632 O O . TYR A 1 987 ? 10.331 -17.647 -1.729 1.00 89.94 987 TYR A O 1
ATOM 7640 N N . ALA A 1 988 ? 11.567 -19.452 -1.238 1.00 90.12 988 ALA A N 1
ATOM 7641 C CA . ALA A 1 988 ? 11.283 -19.410 0.205 1.00 90.12 988 ALA A CA 1
ATOM 7642 C C . ALA A 1 988 ? 11.632 -18.042 0.831 1.00 90.12 988 ALA A C 1
ATOM 7644 O O . ALA A 1 988 ? 10.996 -17.591 1.781 1.00 90.12 988 ALA A O 1
ATOM 7645 N N . GLU A 1 989 ? 12.618 -17.347 0.259 1.00 89.31 989 GLU A N 1
ATOM 7646 C CA . GLU A 1 989 ? 13.048 -16.017 0.685 1.00 89.31 989 GLU A CA 1
ATOM 7647 C C . GLU A 1 989 ? 11.945 -14.949 0.538 1.00 89.31 989 GLU A C 1
ATOM 7649 O O . GLU A 1 989 ? 11.896 -14.031 1.354 1.00 89.31 989 GLU A O 1
ATOM 7654 N N . HIS A 1 990 ? 11.011 -15.056 -0.418 1.00 90.44 990 HIS A N 1
ATOM 7655 C CA . HIS A 1 990 ? 9.875 -14.119 -0.507 1.00 90.44 990 HIS A CA 1
ATOM 7656 C C . HIS A 1 990 ? 8.990 -14.190 0.735 1.00 90.44 990 HIS A C 1
ATOM 7658 O O . HIS A 1 990 ? 8.644 -13.167 1.321 1.00 90.44 990 HIS A O 1
ATOM 7664 N N . PHE A 1 991 ? 8.662 -15.411 1.157 1.00 93.19 991 PHE A N 1
ATOM 7665 C CA . PHE A 1 991 ? 7.837 -15.670 2.330 1.00 93.19 991 PHE A CA 1
ATOM 7666 C C . PHE A 1 991 ? 8.585 -15.307 3.618 1.00 93.19 991 PHE A C 1
ATOM 7668 O O . PHE A 1 991 ? 8.085 -14.561 4.463 1.00 93.19 991 PHE A O 1
ATOM 7675 N N . ASN A 1 992 ? 9.827 -15.779 3.742 1.00 94.88 992 ASN A N 1
ATOM 7676 C CA . ASN A 1 992 ? 10.617 -15.623 4.958 1.00 94.88 992 ASN A CA 1
ATOM 7677 C C . ASN A 1 992 ? 10.970 -14.165 5.263 1.00 94.88 992 ASN A C 1
ATOM 7679 O O . ASN A 1 992 ? 11.021 -13.799 6.436 1.00 94.88 992 ASN A O 1
ATOM 7683 N N . GLN A 1 993 ? 11.197 -13.324 4.247 1.00 94.06 993 GLN A N 1
ATOM 7684 C CA . GLN A 1 993 ? 11.493 -11.905 4.468 1.00 94.06 993 GLN A CA 1
ATOM 7685 C C . GLN A 1 993 ? 10.324 -11.165 5.127 1.00 94.06 993 GLN A C 1
ATOM 7687 O O . GLN A 1 993 ? 10.545 -10.393 6.064 1.00 94.06 993 GLN A O 1
ATOM 7692 N N . ILE A 1 994 ? 9.096 -11.438 4.673 1.00 95.31 994 ILE A N 1
ATOM 7693 C CA . ILE A 1 994 ? 7.863 -10.869 5.230 1.00 95.31 994 ILE A CA 1
ATOM 7694 C C . ILE A 1 994 ? 7.616 -11.433 6.635 1.00 95.31 994 ILE A C 1
ATOM 7696 O O . ILE A 1 994 ? 7.356 -10.669 7.565 1.00 95.31 994 ILE A O 1
ATOM 7700 N N . ALA A 1 995 ? 7.764 -12.751 6.815 1.00 96.69 995 ALA A N 1
ATOM 7701 C CA . ALA A 1 995 ? 7.587 -13.412 8.107 1.00 96.69 995 ALA A CA 1
ATOM 7702 C C . ALA A 1 995 ? 8.559 -12.881 9.178 1.00 96.69 995 ALA A C 1
ATOM 7704 O O . ALA A 1 995 ? 8.150 -12.561 10.295 1.00 96.69 995 ALA A O 1
ATOM 7705 N N . ARG A 1 996 ? 9.848 -12.725 8.844 1.00 96.81 996 ARG A N 1
ATOM 7706 C CA . ARG A 1 996 ? 10.844 -12.136 9.754 1.00 96.81 996 ARG A CA 1
ATOM 7707 C C . ARG A 1 996 ? 10.498 -10.692 10.113 1.00 96.81 996 ARG A C 1
ATOM 7709 O O . ARG A 1 996 ? 10.584 -10.340 11.284 1.00 96.81 996 ARG A O 1
ATOM 7716 N N . ALA A 1 997 ? 10.075 -9.885 9.138 1.00 96.31 997 ALA A N 1
ATOM 7717 C CA . ALA A 1 997 ? 9.725 -8.485 9.360 1.00 96.31 997 ALA A CA 1
ATOM 7718 C C . ALA A 1 997 ? 8.496 -8.323 10.270 1.00 96.31 997 ALA A C 1
ATOM 7720 O O . ALA A 1 997 ? 8.574 -7.613 11.271 1.00 96.31 997 ALA A O 1
ATOM 7721 N N . VAL A 1 998 ? 7.384 -9.013 9.990 1.00 97.00 998 VAL A N 1
ATOM 7722 C CA . VAL A 1 998 ? 6.163 -8.882 10.808 1.00 97.00 998 VAL A CA 1
ATOM 7723 C C . VAL A 1 998 ? 6.391 -9.328 12.254 1.00 97.00 998 VAL A C 1
ATOM 7725 O O . VAL A 1 998 ? 5.884 -8.698 13.181 1.00 97.00 998 VAL A O 1
ATOM 7728 N N . ASN A 1 999 ? 7.226 -10.349 12.473 1.00 96.56 999 ASN A N 1
ATOM 7729 C CA . ASN A 1 999 ? 7.547 -10.858 13.807 1.00 96.56 999 ASN A CA 1
ATOM 7730 C C . ASN A 1 999 ? 8.287 -9.843 14.700 1.00 96.56 999 ASN A C 1
ATOM 7732 O O . ASN A 1 999 ? 8.222 -9.970 15.922 1.00 96.56 999 ASN A O 1
ATOM 7736 N N . LEU A 1 1000 ? 8.934 -8.818 14.127 1.00 95.00 1000 LEU A N 1
ATOM 7737 C CA . LEU A 1 1000 ? 9.554 -7.724 14.891 1.00 95.00 1000 LEU A CA 1
ATOM 7738 C C . LEU A 1 1000 ? 8.544 -6.662 15.357 1.00 95.00 1000 LEU A C 1
ATOM 7740 O O . LEU A 1 1000 ? 8.839 -5.882 16.259 1.00 95.00 1000 LEU A O 1
ATOM 7744 N N . LEU A 1 1001 ? 7.338 -6.629 14.785 1.00 95.38 1001 LEU A N 1
ATOM 7745 C CA . LEU A 1 1001 ? 6.292 -5.665 15.135 1.00 95.38 1001 LEU A CA 1
ATOM 7746 C C . LEU A 1 1001 ? 5.505 -6.147 16.361 1.00 95.38 1001 LEU A C 1
ATOM 7748 O O . LEU A 1 1001 ? 4.365 -6.593 16.240 1.00 95.38 1001 LEU A O 1
ATOM 7752 N N . ASN A 1 1002 ? 6.135 -6.143 17.535 1.00 92.00 1002 ASN A N 1
ATOM 7753 C CA . ASN A 1 1002 ? 5.557 -6.663 18.784 1.00 92.00 1002 ASN A CA 1
ATOM 7754 C C . ASN A 1 1002 ? 5.636 -5.680 19.964 1.00 92.00 1002 ASN A C 1
ATOM 7756 O O . ASN A 1 1002 ? 5.278 -6.034 21.089 1.00 92.00 1002 ASN A O 1
ATOM 7760 N N . LYS A 1 1003 ? 6.086 -4.440 19.729 1.00 90.69 1003 LYS A N 1
ATOM 7761 C CA . LYS A 1 1003 ? 6.085 -3.381 20.743 1.00 90.69 1003 LYS A CA 1
ATOM 7762 C C . LYS A 1 1003 ? 5.522 -2.085 20.207 1.00 90.69 1003 LYS A C 1
ATOM 7764 O O . LYS A 1 1003 ? 6.057 -1.516 19.263 1.00 90.69 1003 LYS A O 1
ATOM 7769 N N . ALA A 1 1004 ? 4.487 -1.590 20.870 1.00 89.75 1004 ALA A N 1
ATOM 7770 C CA . ALA A 1 1004 ? 3.916 -0.279 20.609 1.00 89.75 1004 ALA A CA 1
ATOM 7771 C C . ALA A 1 1004 ? 4.317 0.716 21.703 1.00 89.75 1004 ALA A C 1
ATOM 7773 O O . ALA A 1 1004 ? 4.661 0.352 22.843 1.00 89.75 1004 ALA A O 1
ATOM 7774 N N . ARG A 1 1005 ? 4.277 1.994 21.342 1.00 87.31 1005 ARG A N 1
ATOM 7775 C CA . ARG A 1 1005 ? 4.558 3.097 22.249 1.00 87.31 1005 ARG A CA 1
ATOM 7776 C C . ARG A 1 1005 ? 3.349 3.395 23.121 1.00 87.31 1005 ARG A C 1
ATOM 7778 O O . ARG A 1 1005 ? 2.240 3.444 22.632 1.00 87.31 1005 ARG A O 1
ATOM 7785 N N . LEU A 1 1006 ? 3.564 3.675 24.399 1.00 85.00 1006 LEU A N 1
ATOM 7786 C CA . LEU A 1 1006 ? 2.481 4.098 25.275 1.00 85.00 1006 LEU A CA 1
ATOM 7787 C C . LEU A 1 1006 ? 2.833 5.438 25.906 1.00 85.00 1006 LEU A C 1
ATOM 7789 O O . LEU A 1 1006 ? 3.781 5.523 26.685 1.00 85.00 1006 LEU A O 1
ATOM 7793 N N . TYR A 1 1007 ? 2.093 6.479 25.539 1.00 81.62 1007 TYR A N 1
ATOM 7794 C CA . TYR A 1 1007 ? 2.176 7.779 26.191 1.00 81.62 1007 TYR A CA 1
ATOM 7795 C C . TYR A 1 1007 ? 0.987 7.923 27.125 1.00 81.62 1007 TYR A C 1
ATOM 7797 O O . TYR A 1 1007 ? -0.060 8.398 26.717 1.00 81.62 1007 TYR A O 1
ATOM 7805 N N . LEU A 1 1008 ? 1.146 7.486 28.368 1.00 81.69 1008 LEU A N 1
ATOM 7806 C CA . LEU A 1 1008 ? 0.195 7.764 29.437 1.00 81.69 1008 LEU A CA 1
ATOM 7807 C C . LEU A 1 1008 ? 0.959 8.264 30.665 1.00 81.69 1008 LEU A C 1
ATOM 7809 O O . LEU A 1 1008 ? 2.117 7.870 30.852 1.00 81.69 1008 LEU A O 1
ATOM 7813 N N . PRO A 1 1009 ? 0.345 9.123 31.496 1.00 75.06 1009 PRO A N 1
ATOM 7814 C CA . PRO A 1 1009 ? 0.928 9.527 32.767 1.00 75.06 1009 PRO A CA 1
ATOM 7815 C C . PRO A 1 1009 ? 1.251 8.308 33.635 1.00 75.06 1009 PRO A C 1
ATOM 7817 O O . PRO A 1 1009 ? 0.388 7.465 33.888 1.00 75.06 1009 PRO A O 1
ATOM 7820 N N . VAL A 1 1010 ? 2.499 8.232 34.095 1.00 75.75 1010 VAL A N 1
ATOM 7821 C CA . VAL A 1 1010 ? 2.952 7.223 35.055 1.00 75.75 1010 VAL A CA 1
ATOM 7822 C C . VAL A 1 1010 ? 3.170 7.862 36.416 1.00 75.75 1010 VAL A C 1
ATOM 7824 O O . VAL A 1 1010 ? 3.653 8.990 36.514 1.00 75.75 1010 VAL A O 1
ATOM 7827 N N . GLU A 1 1011 ? 2.847 7.117 37.460 1.00 75.50 1011 GLU A N 1
ATOM 7828 C CA . GLU A 1 1011 ? 3.092 7.472 38.846 1.00 75.50 1011 GLU A CA 1
ATOM 7829 C C . GLU A 1 1011 ? 4.115 6.511 39.446 1.00 75.50 1011 GLU A C 1
ATOM 7831 O O . GLU A 1 1011 ? 4.116 5.303 39.182 1.00 75.50 1011 GLU A O 1
ATOM 7836 N N . VAL A 1 1012 ? 5.014 7.072 40.253 1.00 79.12 1012 VAL A N 1
ATOM 7837 C CA . VAL A 1 1012 ? 5.932 6.292 41.076 1.00 79.12 1012 VAL A CA 1
ATOM 7838 C C . VAL A 1 1012 ? 5.377 6.291 42.484 1.00 79.12 1012 VAL A C 1
ATOM 7840 O O . VAL A 1 1012 ? 5.257 7.340 43.117 1.00 79.12 1012 VAL A O 1
ATOM 7843 N N . GLU A 1 1013 ? 5.073 5.101 42.981 1.00 83.12 1013 GLU A N 1
ATOM 7844 C CA . GLU A 1 1013 ? 4.704 4.902 44.371 1.00 83.12 1013 GLU A CA 1
ATOM 7845 C C . GLU A 1 1013 ? 5.851 4.211 45.101 1.00 83.12 1013 GLU A C 1
ATOM 7847 O O . GLU A 1 1013 ? 6.491 3.298 44.572 1.00 83.12 1013 GLU A O 1
ATOM 7852 N N . TRP A 1 1014 ? 6.114 4.614 46.339 1.00 86.19 1014 TRP A N 1
ATOM 7853 C CA . TRP A 1 1014 ? 7.120 3.968 47.177 1.00 86.19 1014 TRP A CA 1
ATOM 7854 C C . TRP A 1 1014 ? 6.623 3.754 48.601 1.00 86.19 1014 TRP A C 1
ATOM 7856 O O . TRP A 1 1014 ? 5.726 4.440 49.089 1.00 86.19 1014 TRP A O 1
ATOM 7866 N N . ARG A 1 1015 ? 7.232 2.789 49.291 1.00 88.56 1015 ARG A N 1
ATOM 7867 C CA . ARG A 1 1015 ? 7.066 2.573 50.729 1.00 88.56 1015 ARG A CA 1
ATOM 7868 C C . ARG A 1 1015 ? 8.368 2.103 51.370 1.00 88.56 1015 ARG A C 1
ATOM 7870 O O . ARG A 1 1015 ? 9.301 1.657 50.703 1.00 88.56 1015 ARG A O 1
ATOM 7877 N N . ARG A 1 1016 ? 8.447 2.238 52.692 1.00 91.94 1016 ARG A N 1
ATOM 7878 C CA . ARG A 1 1016 ? 9.616 1.850 53.499 1.00 91.94 1016 ARG A CA 1
ATOM 7879 C C . ARG A 1 1016 ? 9.330 0.572 54.273 1.00 91.94 1016 ARG A C 1
ATOM 7881 O O . ARG A 1 1016 ? 8.248 0.442 54.842 1.00 91.94 1016 ARG A O 1
ATOM 7888 N N . HIS A 1 1017 ? 10.332 -0.293 54.369 1.00 93.50 1017 HIS A N 1
ATOM 7889 C CA . HIS A 1 1017 ? 10.364 -1.403 55.315 1.00 93.50 1017 HIS A CA 1
ATOM 7890 C C . HIS A 1 1017 ? 11.522 -1.188 56.281 1.00 93.50 1017 HIS A C 1
ATOM 7892 O O . HIS A 1 1017 ? 12.682 -1.188 55.867 1.00 93.50 1017 HIS A O 1
ATOM 7898 N N . ASP A 1 1018 ? 11.210 -0.994 57.560 1.00 93.56 1018 ASP A N 1
ATOM 7899 C CA . ASP A 1 1018 ? 12.225 -0.855 58.598 1.00 93.56 1018 ASP A CA 1
ATOM 7900 C C . ASP A 1 1018 ? 12.403 -2.196 59.317 1.00 93.56 1018 ASP A C 1
ATOM 7902 O O . ASP A 1 1018 ? 11.437 -2.833 59.742 1.00 93.56 1018 ASP A O 1
ATOM 7906 N N . TYR A 1 1019 ? 13.656 -2.617 59.451 1.00 94.94 1019 TYR A N 1
ATOM 7907 C CA . TYR A 1 1019 ? 14.083 -3.831 60.125 1.00 94.94 1019 TYR A CA 1
ATOM 7908 C C . TYR A 1 1019 ? 15.050 -3.502 61.254 1.00 94.94 1019 TYR A C 1
ATOM 7910 O O . TYR A 1 1019 ? 15.860 -2.576 61.162 1.00 94.94 1019 TYR A O 1
ATOM 7918 N N . GLU A 1 1020 ? 15.022 -4.331 62.288 1.00 92.50 1020 GLU A N 1
ATOM 7919 C CA . GLU A 1 1020 ? 15.876 -4.197 63.456 1.00 92.50 1020 GLU A CA 1
ATOM 7920 C C . GLU A 1 1020 ? 16.519 -5.535 63.829 1.00 92.50 1020 GLU A C 1
ATOM 7922 O O . GLU A 1 1020 ? 15.982 -6.617 63.577 1.00 92.50 1020 GLU A O 1
ATOM 7927 N N . GLY A 1 1021 ? 17.710 -5.462 64.412 1.00 90.75 1021 GLY A N 1
ATOM 7928 C CA . GLY A 1 1021 ? 18.380 -6.573 65.073 1.00 90.75 1021 GLY A CA 1
ATOM 7929 C C . GLY A 1 1021 ? 19.128 -6.043 66.285 1.00 90.75 1021 GLY A C 1
ATOM 7930 O O . GLY A 1 1021 ? 19.847 -5.054 66.167 1.00 90.75 1021 GLY A O 1
ATOM 7931 N N . ASN A 1 1022 ? 18.972 -6.700 67.431 1.00 88.50 1022 ASN A N 1
ATOM 7932 C CA . ASN A 1 1022 ? 19.564 -6.271 68.695 1.00 88.50 1022 ASN A CA 1
ATOM 7933 C C . ASN A 1 1022 ? 20.447 -7.382 69.266 1.00 88.50 1022 ASN A C 1
ATOM 7935 O O . ASN A 1 1022 ? 20.056 -8.550 69.260 1.00 88.50 1022 ASN A O 1
ATOM 7939 N N . LEU A 1 1023 ? 21.626 -7.014 69.765 1.00 86.44 1023 LEU A N 1
ATOM 7940 C CA . LEU A 1 1023 ? 22.544 -7.899 70.476 1.00 86.44 1023 LEU A CA 1
ATOM 7941 C C . LEU A 1 1023 ? 22.951 -7.218 71.787 1.00 86.44 1023 LEU A C 1
ATOM 7943 O O . LEU A 1 1023 ? 23.512 -6.125 71.725 1.00 86.44 1023 LEU A O 1
ATOM 7947 N N . PRO A 1 1024 ? 22.701 -7.824 72.957 1.00 83.56 1024 PRO A N 1
ATOM 7948 C CA . PRO A 1 1024 ? 23.175 -7.285 74.230 1.00 83.56 1024 PRO A CA 1
ATOM 7949 C C . PRO A 1 1024 ? 24.697 -7.121 74.244 1.00 83.56 1024 PRO A C 1
ATOM 7951 O O . PRO A 1 1024 ? 25.415 -8.010 73.784 1.00 83.56 1024 PRO A O 1
ATOM 7954 N N . VAL A 1 1025 ? 25.193 -6.003 74.776 1.00 76.56 1025 VAL A N 1
ATOM 7955 C CA . VAL A 1 1025 ? 26.629 -5.773 74.982 1.00 76.56 1025 VAL A CA 1
ATOM 7956 C C . VAL A 1 1025 ? 27.058 -6.499 76.259 1.00 76.56 1025 VAL A C 1
ATOM 7958 O O . VAL A 1 1025 ? 26.652 -6.128 77.357 1.00 76.56 1025 VAL A O 1
ATOM 7961 N N . ASN A 1 1026 ? 27.872 -7.549 76.120 1.00 66.56 1026 ASN A N 1
ATOM 7962 C CA . ASN A 1 1026 ? 28.241 -8.427 77.240 1.00 66.56 1026 ASN A CA 1
ATOM 7963 C C . ASN A 1 1026 ? 29.511 -7.983 77.994 1.00 66.56 1026 ASN A C 1
ATOM 7965 O O . ASN A 1 1026 ? 29.773 -8.484 79.087 1.00 66.56 1026 ASN A O 1
ATOM 7969 N N . SER A 1 1027 ? 30.299 -7.057 77.439 1.00 58.47 1027 SER A N 1
ATOM 7970 C CA . SER A 1 1027 ? 31.507 -6.506 78.066 1.00 58.47 1027 SER A CA 1
ATOM 7971 C C . SER A 1 1027 ? 31.448 -4.981 78.059 1.00 58.47 1027 SER A C 1
ATOM 7973 O O . SER A 1 1027 ? 31.617 -4.362 77.014 1.00 58.47 1027 SER A O 1
ATOM 7975 N N . VAL A 1 1028 ? 31.189 -4.382 79.222 1.00 53.91 1028 VAL A N 1
ATOM 7976 C CA . VAL A 1 1028 ? 31.140 -2.926 79.414 1.00 53.91 1028 VAL A CA 1
ATOM 7977 C C . VAL A 1 1028 ? 32.418 -2.490 80.129 1.00 53.91 1028 VAL A C 1
ATOM 7979 O O . VAL A 1 1028 ? 32.658 -2.898 81.264 1.00 53.91 1028 VAL A O 1
ATOM 7982 N N . SER A 1 1029 ? 33.237 -1.653 79.496 1.00 55.91 1029 SER A N 1
ATOM 7983 C CA . SER A 1 1029 ? 34.306 -0.890 80.153 1.00 55.91 1029 SER A CA 1
ATOM 7984 C C . SER A 1 1029 ? 33.901 0.590 80.200 1.00 55.91 1029 SER A C 1
ATOM 7986 O O . SER A 1 1029 ? 34.153 1.339 79.265 1.00 55.91 1029 SER A O 1
ATOM 7988 N N . GLY A 1 1030 ? 33.221 1.018 81.270 1.00 56.91 1030 GLY A N 1
ATOM 7989 C CA . GLY A 1 1030 ? 32.737 2.400 81.443 1.00 56.91 1030 GLY A CA 1
ATOM 7990 C C . GLY A 1 1030 ? 31.636 2.535 82.506 1.00 56.91 1030 GLY A C 1
ATOM 7991 O O . GLY A 1 1030 ? 31.199 1.523 83.051 1.00 56.91 1030 GLY A O 1
ATOM 7992 N N . ASP A 1 1031 ? 31.181 3.769 82.781 1.00 53.34 1031 ASP A N 1
ATOM 7993 C CA . ASP A 1 1031 ? 30.261 4.175 83.878 1.00 53.34 1031 ASP A CA 1
ATOM 7994 C C . ASP A 1 1031 ? 28.815 3.613 83.804 1.00 53.34 1031 ASP A C 1
ATOM 7996 O O . ASP A 1 1031 ? 27.912 4.093 84.484 1.00 53.34 1031 ASP A O 1
ATOM 8000 N N . GLY A 1 1032 ? 28.586 2.548 83.032 1.00 55.16 1032 GLY A N 1
ATOM 8001 C CA . GLY A 1 1032 ? 27.448 1.643 83.230 1.00 55.16 1032 GLY A CA 1
ATOM 8002 C C . GLY A 1 1032 ? 26.064 2.130 82.789 1.00 55.16 1032 GLY A C 1
ATOM 8003 O O . GLY A 1 1032 ? 25.092 1.440 83.083 1.00 55.16 1032 GLY A O 1
ATOM 8004 N N . ASP A 1 1033 ? 25.949 3.252 82.076 1.00 60.75 1033 ASP A N 1
ATOM 8005 C CA . ASP A 1 1033 ? 24.671 3.754 81.550 1.00 60.75 1033 ASP A CA 1
ATOM 8006 C C . ASP A 1 1033 ? 24.808 4.178 80.078 1.00 60.75 1033 ASP A C 1
ATOM 8008 O O . ASP A 1 1033 ? 25.600 5.060 79.740 1.00 60.75 1033 ASP A O 1
ATOM 8012 N N . CYS A 1 1034 ? 24.017 3.554 79.203 1.00 64.62 1034 CYS A N 1
ATOM 8013 C CA . CYS A 1 1034 ? 24.014 3.767 77.752 1.00 64.62 1034 CYS A CA 1
ATOM 8014 C C . CYS A 1 1034 ? 23.476 5.152 77.350 1.00 64.62 1034 CYS A C 1
ATOM 8016 O O . CYS A 1 1034 ? 23.580 5.529 76.184 1.00 64.62 1034 CYS A O 1
ATOM 8018 N N . VAL A 1 1035 ? 22.901 5.903 78.298 1.00 60.50 1035 VAL A N 1
ATOM 8019 C CA . VAL A 1 1035 ? 22.334 7.240 78.076 1.00 60.50 1035 VAL A CA 1
ATOM 8020 C C . VAL A 1 1035 ? 23.348 8.355 78.364 1.00 60.50 1035 VAL A C 1
ATOM 8022 O O . VAL A 1 1035 ? 23.305 9.398 77.713 1.00 60.50 1035 VAL A O 1
ATOM 8025 N N . ASN A 1 1036 ? 24.277 8.152 79.309 1.00 59.34 1036 ASN A N 1
ATOM 8026 C CA . ASN A 1 1036 ? 25.152 9.219 79.825 1.00 59.34 1036 ASN A CA 1
ATOM 8027 C C . ASN A 1 1036 ? 26.649 8.852 79.924 1.00 59.34 1036 ASN A C 1
ATOM 8029 O O . ASN A 1 1036 ? 27.465 9.735 80.194 1.00 59.34 1036 ASN A O 1
ATOM 8033 N N . GLY A 1 1037 ? 27.028 7.584 79.724 1.00 61.91 1037 GLY A N 1
ATOM 8034 C CA . GLY A 1 1037 ? 28.406 7.091 79.840 1.00 61.91 1037 GLY A CA 1
ATOM 8035 C C . GLY A 1 1037 ? 29.034 6.674 78.504 1.00 61.91 1037 GLY A C 1
ATOM 8036 O O . GLY A 1 1037 ? 28.345 6.378 77.531 1.00 61.91 1037 GLY A O 1
ATOM 8037 N N . ALA A 1 1038 ? 30.369 6.619 78.450 1.00 59.62 1038 ALA A N 1
ATOM 8038 C CA . ALA A 1 1038 ? 31.081 6.019 77.321 1.00 59.62 1038 ALA A CA 1
ATOM 8039 C C . ALA A 1 1038 ? 30.993 4.484 77.405 1.00 59.62 1038 ALA A C 1
ATOM 8041 O O . ALA A 1 1038 ? 31.440 3.895 78.389 1.00 59.62 1038 ALA A O 1
ATOM 8042 N N . VAL A 1 1039 ? 30.427 3.843 76.377 1.00 66.75 1039 VAL A N 1
ATOM 8043 C CA . VAL A 1 1039 ? 30.286 2.381 76.274 1.00 66.75 1039 VAL A CA 1
ATOM 8044 C C . VAL A 1 1039 ? 31.125 1.880 75.100 1.00 66.75 1039 VAL A C 1
ATOM 8046 O O . VAL A 1 1039 ? 30.930 2.319 73.967 1.00 66.75 1039 VAL A O 1
ATOM 8049 N N . TRP A 1 1040 ? 32.041 0.947 75.366 1.00 67.44 1040 TRP A N 1
ATOM 8050 C CA . TRP A 1 1040 ? 32.872 0.290 74.353 1.00 67.44 1040 TRP A CA 1
ATOM 8051 C C . TRP A 1 1040 ? 32.411 -1.157 74.168 1.00 67.44 1040 TRP A C 1
ATOM 8053 O O . TRP A 1 1040 ? 32.289 -1.894 75.141 1.00 67.44 1040 TRP A O 1
ATOM 8063 N N . ALA A 1 1041 ? 32.151 -1.560 72.924 1.00 67.06 1041 ALA A N 1
ATOM 8064 C CA . ALA A 1 1041 ? 31.819 -2.936 72.556 1.00 67.06 1041 ALA A CA 1
ATOM 8065 C C . ALA A 1 1041 ? 32.943 -3.496 71.669 1.00 67.06 1041 ALA A C 1
ATOM 8067 O O . ALA A 1 1041 ? 32.867 -3.438 70.442 1.00 67.06 1041 ALA A O 1
ATOM 8068 N N . GLU A 1 1042 ? 34.023 -3.962 72.298 1.00 69.81 1042 GLU A N 1
ATOM 8069 C CA . GLU A 1 1042 ? 35.178 -4.548 71.605 1.00 69.81 1042 GLU A CA 1
ATOM 8070 C C . GLU A 1 1042 ? 34.865 -5.983 71.142 1.00 69.81 1042 GLU A C 1
ATOM 8072 O O . GLU A 1 1042 ? 34.198 -6.738 71.847 1.00 69.81 1042 GLU A O 1
ATOM 8077 N N . ASP A 1 1043 ? 35.310 -6.346 69.933 1.00 73.12 1043 ASP A N 1
ATOM 8078 C CA . ASP A 1 1043 ? 35.199 -7.689 69.332 1.00 73.12 1043 ASP A CA 1
ATOM 8079 C C . ASP A 1 1043 ? 33.784 -8.309 69.262 1.00 73.12 1043 ASP A C 1
ATOM 8081 O O . ASP A 1 1043 ? 33.621 -9.516 69.058 1.00 73.12 1043 ASP A O 1
ATOM 8085 N N . MET A 1 1044 ? 32.730 -7.495 69.378 1.00 75.06 1044 MET A N 1
ATOM 8086 C CA . MET A 1 1044 ? 31.347 -7.962 69.279 1.00 75.06 1044 MET A CA 1
ATOM 8087 C C . MET A 1 1044 ? 30.815 -7.919 67.836 1.00 75.06 1044 MET A C 1
ATOM 8089 O O . MET A 1 1044 ? 31.001 -6.922 67.131 1.00 75.06 1044 MET A O 1
ATOM 8093 N N . PRO A 1 1045 ? 30.096 -8.961 67.372 1.00 81.12 1045 PRO A N 1
ATOM 8094 C CA . PRO A 1 1045 ? 29.494 -8.956 66.046 1.00 81.12 1045 PRO A CA 1
ATOM 8095 C C . PRO A 1 1045 ? 28.293 -8.003 65.988 1.00 81.12 1045 PRO A C 1
ATOM 8097 O O . PRO A 1 1045 ? 27.535 -7.865 66.946 1.00 81.12 1045 PRO A O 1
ATOM 8100 N N . THR A 1 1046 ? 28.062 -7.387 64.828 1.00 82.69 1046 THR A N 1
ATOM 8101 C CA . THR A 1 1046 ? 26.821 -6.634 64.594 1.00 82.69 1046 THR A CA 1
ATOM 8102 C C . THR A 1 1046 ? 25.658 -7.611 64.362 1.00 82.69 1046 THR A C 1
ATOM 8104 O O . THR A 1 1046 ? 25.775 -8.497 63.509 1.00 82.69 1046 THR A O 1
ATOM 8107 N N . PRO A 1 1047 ? 24.531 -7.505 65.096 1.00 87.44 1047 PRO A N 1
ATOM 8108 C CA . PRO A 1 1047 ? 23.377 -8.371 64.865 1.00 87.44 1047 PRO A CA 1
ATOM 8109 C C . PRO A 1 1047 ? 22.787 -8.157 63.471 1.00 87.44 1047 PRO A C 1
ATOM 8111 O O . PRO A 1 1047 ? 22.779 -7.053 62.925 1.00 87.44 1047 PRO A O 1
ATOM 8114 N N . SER A 1 1048 ? 22.231 -9.213 62.882 1.00 85.88 1048 SER A N 1
ATOM 8115 C CA . SER A 1 1048 ? 21.530 -9.101 61.604 1.00 85.88 1048 SER A CA 1
ATOM 8116 C C . SER A 1 1048 ? 20.179 -8.398 61.783 1.00 85.88 1048 SER A C 1
ATOM 8118 O O . SER A 1 1048 ? 19.320 -8.897 62.507 1.00 85.88 1048 SER A O 1
ATOM 8120 N N . ALA A 1 1049 ? 19.958 -7.286 61.079 1.00 88.12 1049 ALA A N 1
ATOM 8121 C CA . ALA A 1 1049 ? 18.667 -6.595 61.031 1.00 88.12 1049 ALA A CA 1
ATOM 8122 C C . ALA A 1 1049 ? 17.679 -7.311 60.090 1.00 88.12 1049 ALA A C 1
ATOM 8124 O O . ALA A 1 1049 ? 17.460 -6.871 58.963 1.00 88.12 1049 ALA A O 1
ATOM 8125 N N . MET A 1 1050 ? 17.146 -8.456 60.529 1.00 87.94 1050 MET A N 1
ATOM 8126 C CA . MET A 1 1050 ? 16.185 -9.264 59.758 1.00 87.94 1050 MET A CA 1
ATOM 8127 C C . MET A 1 1050 ? 14.753 -9.208 60.304 1.00 87.94 1050 MET A C 1
ATOM 8129 O O . MET A 1 1050 ? 13.835 -9.645 59.614 1.00 87.94 1050 MET A O 1
ATOM 8133 N N . THR A 1 1051 ? 14.531 -8.660 61.501 1.00 91.81 1051 THR A N 1
ATOM 8134 C CA . THR A 1 1051 ? 13.187 -8.558 62.084 1.00 91.81 1051 THR A CA 1
ATOM 8135 C C . THR A 1 1051 ? 12.490 -7.316 61.548 1.00 91.81 1051 THR A C 1
ATOM 8137 O O . THR A 1 1051 ? 12.927 -6.208 61.837 1.00 91.81 1051 THR A O 1
ATOM 8140 N N . LEU A 1 1052 ? 11.417 -7.486 60.772 1.00 92.25 1052 LEU A N 1
ATOM 8141 C CA . LEU A 1 1052 ? 10.595 -6.377 60.280 1.00 92.25 1052 LEU A CA 1
ATOM 8142 C C . LEU A 1 1052 ? 9.856 -5.719 61.456 1.00 92.25 1052 LEU A C 1
ATOM 8144 O O . LEU A 1 1052 ? 9.104 -6.393 62.157 1.00 92.25 1052 LEU A O 1
ATOM 8148 N N . ILE A 1 1053 ? 10.058 -4.417 61.657 1.00 93.25 1053 ILE A N 1
ATOM 8149 C CA . ILE A 1 1053 ? 9.426 -3.640 62.737 1.00 93.25 1053 ILE A CA 1
ATOM 8150 C C . ILE A 1 1053 ? 8.331 -2.700 62.227 1.00 93.25 1053 ILE A C 1
ATOM 8152 O O . ILE A 1 1053 ? 7.393 -2.404 62.964 1.00 93.25 1053 ILE A O 1
ATOM 8156 N N . SER A 1 1054 ? 8.408 -2.243 60.973 1.00 91.88 1054 SER A N 1
ATOM 8157 C CA . SER A 1 1054 ? 7.356 -1.423 60.369 1.00 91.88 1054 SER A CA 1
ATOM 8158 C C . SER A 1 1054 ? 7.328 -1.546 58.845 1.00 91.88 1054 SER A C 1
ATOM 8160 O O . SER A 1 1054 ? 8.341 -1.805 58.192 1.00 91.88 1054 SER A O 1
ATOM 8162 N N . THR A 1 1055 ? 6.139 -1.359 58.274 1.00 93.19 1055 THR A N 1
ATOM 8163 C CA . THR A 1 1055 ? 5.930 -1.152 56.837 1.00 93.19 1055 THR A CA 1
ATOM 8164 C C . THR A 1 1055 ? 5.151 0.144 56.663 1.00 93.19 1055 THR A C 1
ATOM 8166 O O . THR A 1 1055 ? 4.088 0.307 57.260 1.00 93.19 1055 THR A O 1
ATOM 8169 N N . GLY A 1 1056 ? 5.695 1.079 55.888 1.00 86.56 1056 GLY A N 1
ATOM 8170 C CA . GLY A 1 1056 ? 5.022 2.333 55.556 1.00 86.56 1056 GLY A CA 1
ATOM 8171 C C . GLY A 1 1056 ? 3.853 2.129 54.588 1.00 86.56 1056 GLY A C 1
ATOM 8172 O O . GLY A 1 1056 ? 3.802 1.136 53.861 1.00 86.56 1056 GLY A O 1
ATOM 8173 N N . ALA A 1 1057 ? 2.929 3.091 54.556 1.00 86.31 1057 ALA A N 1
ATOM 8174 C CA . ALA A 1 1057 ? 1.935 3.179 53.489 1.00 86.31 1057 ALA A CA 1
ATOM 8175 C C . ALA A 1 1057 ? 2.612 3.518 52.150 1.00 86.31 1057 ALA A C 1
ATOM 8177 O O . ALA A 1 1057 ? 3.701 4.096 52.135 1.00 86.31 1057 ALA A O 1
ATOM 8178 N N . TRP A 1 1058 ? 1.954 3.176 51.042 1.00 82.00 1058 TRP A N 1
ATOM 8179 C CA . TRP A 1 1058 ? 2.351 3.674 49.727 1.00 82.00 1058 TRP A CA 1
ATOM 8180 C C . TRP A 1 1058 ? 2.227 5.197 49.691 1.00 82.00 1058 TRP A C 1
ATOM 8182 O O . TRP A 1 1058 ? 1.286 5.768 50.245 1.00 82.00 1058 TRP A O 1
ATOM 8192 N N . GLN A 1 1059 ? 3.223 5.846 49.104 1.00 79.12 1059 GLN A N 1
ATOM 8193 C CA . GLN A 1 1059 ? 3.271 7.283 48.874 1.00 79.12 1059 GLN A CA 1
ATOM 8194 C C . GLN A 1 1059 ? 3.479 7.501 47.378 1.00 79.12 1059 GLN A C 1
ATOM 8196 O O . GLN A 1 1059 ? 4.445 6.971 46.828 1.00 79.12 1059 GLN A O 1
ATOM 8201 N N . THR A 1 1060 ? 2.584 8.251 46.741 1.00 74.31 1060 THR A N 1
ATOM 8202 C CA . THR A 1 1060 ? 2.715 8.679 45.343 1.00 74.31 1060 THR A CA 1
ATOM 8203 C C . THR A 1 1060 ? 3.603 9.906 45.277 1.00 74.31 1060 THR A C 1
ATOM 8205 O O . THR A 1 1060 ? 3.401 10.839 46.053 1.00 74.31 1060 THR A O 1
ATOM 8208 N N . GLU A 1 1061 ? 4.555 9.930 44.346 1.00 70.94 1061 GLU A N 1
ATOM 8209 C CA . GLU A 1 1061 ? 5.428 11.087 44.169 1.00 70.94 1061 GLU A CA 1
ATOM 8210 C C . GLU A 1 1061 ? 5.213 11.833 42.870 1.00 70.94 1061 GLU A C 1
ATOM 8212 O O . GLU A 1 1061 ? 5.119 11.252 41.791 1.00 70.94 1061 GLU A O 1
ATOM 8217 N N . THR A 1 1062 ? 5.202 13.157 42.999 1.00 58.16 1062 THR A N 1
ATOM 8218 C CA . THR A 1 1062 ? 4.957 14.104 41.908 1.00 58.16 1062 THR A CA 1
ATOM 8219 C C . THR A 1 1062 ? 6.206 14.900 41.514 1.00 58.16 1062 THR A C 1
ATOM 8221 O O . THR A 1 1062 ? 6.157 15.669 40.561 1.00 58.16 1062 THR A O 1
ATOM 8224 N N . ASN A 1 1063 ? 7.338 14.716 42.213 1.00 57.12 1063 ASN A N 1
ATOM 8225 C CA . ASN A 1 1063 ? 8.583 15.475 42.024 1.00 57.12 1063 ASN A CA 1
ATOM 8226 C C . ASN A 1 1063 ? 9.846 14.592 42.124 1.00 57.12 1063 ASN A C 1
ATOM 8228 O O . ASN A 1 1063 ? 9.781 13.416 42.478 1.00 57.12 1063 ASN A O 1
ATOM 8232 N N . THR A 1 1064 ? 11.024 15.173 41.852 1.00 61.78 1064 THR A N 1
ATOM 8233 C CA . THR A 1 1064 ? 12.330 14.510 42.028 1.00 61.78 1064 THR A CA 1
ATOM 8234 C C . THR A 1 1064 ? 12.514 14.026 43.466 1.00 61.78 1064 THR A C 1
ATOM 8236 O O . THR A 1 1064 ? 12.593 14.836 44.391 1.00 61.78 1064 THR A O 1
ATOM 8239 N N . ILE A 1 1065 ? 12.656 12.710 43.648 1.00 63.84 1065 ILE A N 1
ATOM 8240 C CA . ILE A 1 1065 ? 12.828 12.094 44.964 1.00 63.84 1065 ILE A CA 1
ATOM 8241 C C . ILE A 1 1065 ? 14.223 11.498 45.165 1.00 63.84 1065 ILE A C 1
ATOM 8243 O O . ILE A 1 1065 ? 14.788 10.850 44.285 1.00 63.84 1065 ILE A O 1
ATOM 8247 N N . VAL A 1 1066 ? 14.760 11.672 46.375 1.00 71.88 1066 VAL A N 1
ATOM 8248 C CA . VAL A 1 1066 ? 15.919 10.925 46.879 1.00 71.88 1066 VAL A CA 1
ATOM 8249 C C . VAL A 1 1066 ? 15.428 9.939 47.939 1.00 71.88 1066 VAL A C 1
ATOM 8251 O O . VAL A 1 1066 ? 15.069 10.326 49.052 1.00 71.88 1066 VAL A O 1
ATOM 8254 N N . LEU A 1 1067 ? 15.399 8.652 47.588 1.00 78.38 1067 LEU A N 1
ATOM 8255 C CA . LEU A 1 1067 ? 15.005 7.567 48.489 1.00 78.38 1067 LEU A CA 1
ATOM 8256 C C . LEU A 1 1067 ? 16.240 6.981 49.184 1.00 78.38 1067 LEU A C 1
ATOM 8258 O O . LEU A 1 1067 ? 17.131 6.435 48.537 1.00 78.38 1067 LEU A O 1
ATOM 8262 N N . ASN A 1 1068 ? 16.285 7.068 50.515 1.00 80.50 1068 ASN A N 1
ATOM 8263 C CA . ASN A 1 1068 ? 17.411 6.579 51.313 1.00 80.50 1068 ASN A CA 1
ATOM 8264 C C . ASN A 1 1068 ? 17.141 5.170 51.863 1.00 80.50 1068 ASN A C 1
ATOM 8266 O O . ASN A 1 1068 ? 16.428 5.016 52.860 1.00 80.50 1068 ASN A O 1
ATOM 8270 N N . ALA A 1 1069 ? 17.765 4.162 51.250 1.00 86.44 1069 ALA A N 1
ATOM 8271 C CA . ALA A 1 1069 ? 17.968 2.845 51.851 1.00 86.44 1069 ALA A CA 1
ATOM 8272 C C . ALA A 1 1069 ? 19.277 2.851 52.659 1.00 86.44 1069 ALA A C 1
ATOM 8274 O O . ALA A 1 1069 ? 20.286 3.388 52.200 1.00 86.44 1069 ALA A O 1
ATOM 8275 N N . TYR A 1 1070 ? 19.280 2.279 53.864 1.00 89.38 1070 TYR A N 1
ATOM 8276 C CA . TYR A 1 1070 ? 20.485 2.241 54.698 1.00 89.38 1070 TYR A CA 1
ATOM 8277 C C . TYR A 1 1070 ? 20.537 1.008 55.591 1.00 89.38 1070 TYR A C 1
ATOM 8279 O O . TYR A 1 1070 ? 19.514 0.449 55.973 1.00 89.38 1070 TYR A O 1
ATOM 8287 N N . LYS A 1 1071 ? 21.753 0.635 55.989 1.00 89.81 1071 LYS A N 1
ATOM 8288 C CA . LYS A 1 1071 ? 22.012 -0.272 57.105 1.00 89.81 1071 LYS A CA 1
ATOM 8289 C C . LYS A 1 1071 ? 23.038 0.389 58.012 1.00 89.81 1071 LYS A C 1
ATOM 8291 O O . LYS A 1 1071 ? 24.130 0.715 57.555 1.00 89.81 1071 LYS A O 1
ATOM 8296 N N . ARG A 1 1072 ? 22.694 0.598 59.280 1.00 89.31 1072 ARG A N 1
ATOM 8297 C CA . ARG A 1 1072 ? 23.598 1.188 60.275 1.00 89.31 1072 ARG A CA 1
ATOM 8298 C C . ARG A 1 1072 ? 23.547 0.399 61.570 1.00 89.31 1072 ARG A C 1
ATOM 8300 O O . ARG A 1 1072 ? 22.490 -0.098 61.942 1.00 89.31 1072 ARG A O 1
ATOM 8307 N N . ALA A 1 1073 ? 24.681 0.309 62.248 1.00 86.56 1073 ALA A N 1
ATOM 8308 C CA . ALA A 1 1073 ? 24.768 -0.223 63.598 1.00 86.56 1073 ALA A CA 1
ATOM 8309 C C . ALA A 1 1073 ? 25.158 0.910 64.548 1.00 86.56 1073 ALA A C 1
ATOM 8311 O O . ALA A 1 1073 ? 26.002 1.740 64.208 1.00 86.56 1073 ALA A O 1
ATOM 8312 N N . LYS A 1 1074 ? 24.530 0.950 65.718 1.00 86.00 1074 LYS A N 1
ATOM 8313 C CA . LYS A 1 1074 ? 24.837 1.874 66.813 1.00 86.00 1074 LYS A CA 1
ATOM 8314 C C . LYS A 1 1074 ? 24.743 1.127 68.137 1.00 86.00 1074 LYS A C 1
ATOM 8316 O O . LYS A 1 1074 ? 24.072 0.102 68.222 1.00 86.00 1074 LYS A O 1
ATOM 8321 N N . ILE A 1 1075 ? 25.403 1.650 69.160 1.00 82.06 1075 ILE A N 1
ATOM 8322 C CA . ILE A 1 1075 ? 25.081 1.286 70.539 1.00 82.06 1075 ILE A CA 1
ATOM 8323 C C . ILE A 1 1075 ? 23.856 2.119 70.925 1.00 82.06 1075 ILE A C 1
ATOM 8325 O O . ILE A 1 1075 ? 23.827 3.318 70.651 1.00 82.06 1075 ILE A O 1
ATOM 8329 N N . ASP A 1 1076 ? 22.833 1.474 71.473 1.00 82.62 1076 ASP A N 1
ATOM 8330 C CA . ASP A 1 1076 ? 21.572 2.107 71.868 1.00 82.62 1076 ASP A CA 1
ATOM 8331 C C . ASP A 1 1076 ? 21.097 1.544 73.218 1.00 82.62 1076 ASP A C 1
ATOM 8333 O O . ASP A 1 1076 ? 21.554 0.475 73.640 1.00 82.62 1076 ASP A O 1
ATOM 8337 N N . ASP A 1 1077 ? 20.188 2.253 73.888 1.00 81.81 1077 ASP A N 1
ATOM 8338 C CA . ASP A 1 1077 ? 19.525 1.763 75.101 1.00 81.81 1077 ASP A CA 1
ATOM 8339 C C . ASP A 1 1077 ? 18.207 1.067 74.746 1.00 81.81 1077 ASP A C 1
ATOM 8341 O O . ASP A 1 1077 ? 17.327 1.648 74.105 1.00 81.81 1077 ASP A O 1
ATOM 8345 N N . LEU A 1 1078 ? 18.049 -0.181 75.188 1.00 80.19 1078 LEU A N 1
ATOM 8346 C CA . LEU A 1 1078 ? 16.798 -0.919 75.069 1.00 80.19 1078 LEU A CA 1
ATOM 8347 C C . LEU A 1 1078 ? 16.352 -1.402 76.453 1.00 80.19 1078 LEU A C 1
ATOM 8349 O O . LEU A 1 1078 ? 16.770 -2.458 76.921 1.00 80.19 1078 LEU A O 1
ATOM 8353 N N . ASN A 1 1079 ? 15.453 -0.642 77.084 1.00 78.94 1079 ASN A N 1
ATOM 8354 C CA . ASN A 1 1079 ? 14.904 -0.915 78.420 1.00 78.94 1079 ASN A CA 1
ATOM 8355 C C . ASN A 1 1079 ? 15.964 -0.977 79.543 1.00 78.94 1079 ASN A C 1
ATOM 8357 O O . ASN A 1 1079 ? 15.862 -1.818 80.438 1.00 78.94 1079 ASN A O 1
ATOM 8361 N N . GLY A 1 1080 ? 16.966 -0.092 79.519 1.00 72.88 1080 GLY A N 1
ATOM 8362 C CA . GLY A 1 1080 ? 18.026 -0.033 80.530 1.00 72.88 1080 GLY A CA 1
ATOM 8363 C C . GLY A 1 1080 ? 19.155 -1.046 80.309 1.00 72.88 1080 GLY A C 1
ATOM 8364 O O . GLY A 1 1080 ? 19.865 -1.385 81.256 1.00 72.88 1080 GLY A O 1
ATOM 8365 N N . GLN A 1 1081 ? 19.305 -1.566 79.087 1.00 76.31 1081 GLN A N 1
ATOM 8366 C CA . GLN A 1 1081 ? 20.386 -2.468 78.683 1.00 76.31 1081 GLN A CA 1
ATOM 8367 C C . GLN A 1 1081 ? 21.067 -1.948 77.417 1.00 76.31 1081 GLN A C 1
ATOM 8369 O O . GLN A 1 1081 ? 20.403 -1.676 76.415 1.00 76.31 1081 GLN A O 1
ATOM 8374 N N . CYS A 1 1082 ? 22.404 -1.888 77.436 1.00 80.19 1082 CYS A N 1
ATOM 8375 C CA . CYS A 1 1082 ? 23.174 -1.489 76.261 1.00 80.19 1082 CYS A CA 1
ATOM 8376 C C . CYS A 1 1082 ? 23.118 -2.605 75.226 1.00 80.19 1082 CYS A C 1
ATOM 8378 O O . CYS A 1 1082 ? 23.558 -3.731 75.480 1.00 80.19 1082 CYS A O 1
ATOM 8380 N N . VAL A 1 1083 ? 22.608 -2.281 74.045 1.00 85.00 1083 VAL A N 1
ATOM 8381 C CA . VAL A 1 1083 ? 22.548 -3.200 72.912 1.00 85.00 1083 VAL A CA 1
ATOM 8382 C C . VAL A 1 1083 ? 23.315 -2.618 71.734 1.00 85.00 1083 VAL A C 1
ATOM 8384 O O . VAL A 1 1083 ? 23.288 -1.415 71.481 1.00 85.00 1083 VAL A O 1
ATOM 8387 N N . ILE A 1 1084 ? 23.971 -3.480 70.963 1.00 86.75 1084 ILE A N 1
ATOM 8388 C CA . ILE A 1 1084 ? 24.299 -3.154 69.579 1.00 86.75 1084 ILE A CA 1
ATOM 8389 C C . ILE A 1 1084 ? 22.992 -3.289 68.810 1.00 86.75 1084 ILE A C 1
ATOM 8391 O O . ILE A 1 1084 ? 22.482 -4.394 68.628 1.00 86.75 1084 ILE A O 1
ATOM 8395 N N . LYS A 1 1085 ? 22.442 -2.162 68.376 1.00 88.94 1085 LYS A N 1
ATOM 8396 C CA . LYS A 1 1085 ? 21.243 -2.087 67.552 1.00 88.94 1085 LYS A CA 1
ATOM 8397 C C . LYS A 1 1085 ? 21.646 -1.871 66.105 1.00 88.94 1085 LYS A C 1
ATOM 8399 O O . LYS A 1 1085 ? 22.300 -0.885 65.764 1.00 88.94 1085 LYS A O 1
ATOM 8404 N N . THR A 1 1086 ? 21.250 -2.798 65.243 1.00 91.94 1086 THR A N 1
ATOM 8405 C CA . THR A 1 1086 ? 21.372 -2.652 63.793 1.00 91.94 1086 THR A CA 1
ATOM 8406 C C . THR A 1 1086 ? 20.008 -2.310 63.220 1.00 91.94 1086 THR A C 1
ATOM 8408 O O . THR A 1 1086 ? 19.057 -3.071 63.372 1.00 91.94 1086 THR A O 1
ATOM 8411 N N . GLU A 1 1087 ? 19.928 -1.172 62.545 1.00 93.25 1087 GLU A N 1
ATOM 8412 C CA . GLU A 1 1087 ? 18.747 -0.705 61.827 1.00 93.25 1087 GLU A CA 1
ATOM 8413 C C . GLU A 1 1087 ? 19.000 -0.872 60.327 1.00 93.25 1087 GLU A C 1
ATOM 8415 O O . GLU A 1 1087 ? 20.049 -0.461 59.815 1.00 93.25 1087 GLU A O 1
ATOM 8420 N N . ARG A 1 1088 ? 18.045 -1.471 59.616 1.00 92.94 1088 ARG A N 1
ATOM 8421 C CA . ARG A 1 1088 ? 18.042 -1.555 58.152 1.00 92.94 1088 ARG A CA 1
ATOM 8422 C C . ARG A 1 1088 ? 16.739 -0.977 57.619 1.00 92.94 1088 ARG A C 1
ATOM 8424 O O . ARG A 1 1088 ? 15.674 -1.407 58.037 1.00 92.94 1088 ARG A O 1
ATOM 8431 N N . ARG A 1 1089 ? 16.831 -0.055 56.666 1.00 92.00 1089 ARG A N 1
ATOM 8432 C CA . ARG A 1 1089 ? 15.702 0.446 55.884 1.00 92.00 1089 ARG A CA 1
ATOM 8433 C C . ARG A 1 1089 ? 15.836 -0.020 54.449 1.00 92.00 1089 ARG A C 1
ATOM 8435 O O . ARG A 1 1089 ? 16.779 0.387 53.766 1.00 92.00 1089 ARG A O 1
ATOM 8442 N N . ASP A 1 1090 ? 14.849 -0.782 54.006 1.00 92.44 1090 ASP A N 1
ATOM 8443 C CA . ASP A 1 1090 ? 14.675 -1.148 52.609 1.00 92.44 1090 ASP A CA 1
ATOM 8444 C C . ASP A 1 1090 ? 13.586 -0.260 51.987 1.00 92.44 1090 ASP A C 1
ATOM 8446 O O . ASP A 1 1090 ? 12.657 0.195 52.666 1.00 92.44 1090 ASP A O 1
ATOM 8450 N N . ILE A 1 1091 ? 13.722 0.015 50.691 1.00 89.81 1091 ILE A N 1
ATOM 8451 C CA . ILE A 1 1091 ? 12.762 0.793 49.908 1.00 89.81 1091 ILE A CA 1
ATOM 8452 C C . ILE A 1 1091 ? 12.130 -0.140 48.885 1.00 89.81 1091 ILE A C 1
ATOM 8454 O O . ILE A 1 1091 ? 12.837 -0.741 48.077 1.00 89.81 1091 ILE A O 1
ATOM 8458 N N . GLU A 1 1092 ? 10.807 -0.228 48.917 1.00 89.81 1092 GLU A N 1
ATOM 8459 C CA . GLU A 1 1092 ? 10.018 -0.842 47.856 1.00 89.81 1092 GLU A CA 1
ATOM 8460 C C . GLU A 1 1092 ? 9.406 0.277 47.018 1.00 89.81 1092 GLU A C 1
ATOM 8462 O O . GLU A 1 1092 ? 8.889 1.255 47.561 1.00 89.81 1092 GLU A O 1
ATOM 8467 N N . TYR A 1 1093 ? 9.483 0.149 45.699 1.00 86.44 1093 TYR A N 1
ATOM 8468 C CA . TYR A 1 1093 ? 8.869 1.080 44.764 1.00 86.44 1093 TYR A CA 1
ATOM 8469 C C . TYR A 1 1093 ? 8.144 0.307 43.667 1.00 86.44 1093 TYR A C 1
ATOM 8471 O O . TYR A 1 1093 ? 8.555 -0.794 43.298 1.00 86.44 1093 TYR A O 1
ATOM 8479 N N . LYS A 1 1094 ? 7.076 0.902 43.141 1.00 83.56 1094 LYS A N 1
ATOM 8480 C CA . LYS A 1 1094 ? 6.371 0.445 41.945 1.00 83.56 1094 LYS A CA 1
ATOM 8481 C C . LYS A 1 1094 ? 6.129 1.630 41.023 1.00 83.56 1094 LYS A C 1
ATOM 8483 O O . LYS A 1 1094 ? 6.018 2.770 41.469 1.00 83.56 1094 LYS A O 1
ATOM 8488 N N . ILE A 1 1095 ? 6.089 1.341 39.733 1.00 78.50 1095 ILE A N 1
ATOM 8489 C CA . ILE A 1 1095 ? 5.802 2.312 38.685 1.00 78.50 1095 ILE A CA 1
ATOM 8490 C C . ILE A 1 1095 ? 4.585 1.770 37.950 1.00 78.50 1095 ILE A C 1
ATOM 8492 O O . ILE A 1 1095 ? 4.602 0.615 37.524 1.00 78.50 1095 ILE A O 1
ATOM 8496 N N . GLY A 1 1096 ? 3.538 2.575 37.841 1.00 73.50 1096 GLY A N 1
ATOM 8497 C CA . GLY A 1 1096 ? 2.303 2.214 37.149 1.00 73.50 1096 GLY A CA 1
ATOM 8498 C C . GLY A 1 1096 ? 1.686 3.431 36.478 1.00 73.50 1096 GLY A C 1
ATOM 8499 O O . GLY A 1 1096 ? 2.197 4.539 36.625 1.00 73.50 1096 GLY A O 1
ATOM 8500 N N . PHE A 1 1097 ? 0.601 3.247 35.730 1.00 74.94 1097 PHE A N 1
ATOM 8501 C CA . PHE A 1 1097 ? -0.206 4.389 35.298 1.00 74.94 1097 PHE A CA 1
ATOM 8502 C C . PHE A 1 1097 ? -0.860 5.045 36.507 1.00 74.94 1097 PHE A C 1
ATOM 8504 O O . PHE A 1 1097 ? -1.122 4.376 37.510 1.00 74.94 1097 PHE A O 1
ATOM 8511 N N . SER A 1 1098 ? -1.133 6.348 36.415 1.00 70.75 1098 SER A N 1
ATOM 8512 C CA . SER A 1 1098 ? -1.990 6.971 37.422 1.00 70.75 1098 SER A CA 1
ATOM 8513 C C . SER A 1 1098 ? -3.340 6.257 37.465 1.00 70.75 1098 SER A C 1
ATOM 8515 O O . SER A 1 1098 ? -3.842 5.790 36.436 1.00 70.75 1098 SER A O 1
ATOM 8517 N N . HIS A 1 1099 ? -3.953 6.193 38.649 1.00 67.06 1099 HIS A N 1
ATOM 8518 C CA . HIS A 1 1099 ? -5.206 5.456 38.863 1.00 67.06 1099 HIS A CA 1
ATOM 8519 C C . HIS A 1 1099 ? -6.322 5.865 37.879 1.00 67.06 1099 HIS A C 1
ATOM 8521 O O . HIS A 1 1099 ? -7.189 5.065 37.545 1.00 67.06 1099 HIS A O 1
ATOM 8527 N N . VAL A 1 1100 ? -6.315 7.111 37.395 1.00 76.00 1100 VAL A N 1
ATOM 8528 C CA . VAL A 1 1100 ? -7.294 7.603 36.413 1.00 76.00 1100 VAL A CA 1
ATOM 8529 C C . VAL A 1 1100 ? -6.866 7.387 34.959 1.00 76.00 1100 VAL A C 1
ATOM 8531 O O . VAL A 1 1100 ? -7.740 7.163 34.124 1.00 76.00 1100 VAL A O 1
ATOM 8534 N N . ALA A 1 1101 ? -5.564 7.424 34.644 1.00 79.62 1101 ALA A N 1
ATOM 8535 C CA . ALA A 1 1101 ? -5.062 7.261 33.276 1.00 79.62 1101 ALA A CA 1
ATOM 8536 C C . ALA A 1 1101 ? -5.176 5.821 32.764 1.00 79.62 1101 ALA A C 1
ATOM 8538 O O . ALA A 1 1101 ? -5.245 5.619 31.555 1.00 79.62 1101 ALA A O 1
ATOM 8539 N N . ASP A 1 1102 ? -5.265 4.833 33.659 1.00 82.81 1102 ASP A N 1
ATOM 8540 C CA . ASP A 1 1102 ? -5.546 3.444 33.281 1.00 82.81 1102 ASP A CA 1
ATOM 8541 C C . ASP A 1 1102 ? -6.847 3.323 32.465 1.00 82.81 1102 ASP A C 1
ATOM 8543 O O . ASP A 1 1102 ? -6.926 2.554 31.513 1.00 82.81 1102 ASP A O 1
ATOM 8547 N N . ASN A 1 1103 ? -7.847 4.177 32.725 1.00 87.38 1103 ASN A N 1
ATOM 8548 C CA . ASN A 1 1103 ? -9.095 4.220 31.953 1.00 87.38 1103 ASN A CA 1
ATOM 8549 C C . ASN A 1 1103 ? -8.923 4.580 30.468 1.00 87.38 1103 ASN A C 1
ATOM 8551 O O . ASN A 1 1103 ? -9.855 4.367 29.692 1.00 87.38 1103 ASN A O 1
ATOM 8555 N N . ALA A 1 1104 ? -7.758 5.097 30.068 1.00 90.31 1104 ALA A N 1
ATOM 8556 C CA . ALA A 1 1104 ? -7.419 5.361 28.674 1.00 90.31 1104 ALA A CA 1
ATOM 8557 C C . ALA A 1 1104 ? -7.071 4.081 27.903 1.00 90.31 1104 ALA A C 1
ATOM 8559 O O . ALA A 1 1104 ? -6.926 4.121 26.683 1.00 90.31 1104 ALA A O 1
ATOM 8560 N N . LEU A 1 1105 ? -6.908 2.953 28.593 1.00 90.62 1105 LEU A N 1
ATOM 8561 C CA . LEU A 1 1105 ? -6.684 1.657 27.977 1.00 90.62 1105 LEU A CA 1
ATOM 8562 C C . LEU A 1 1105 ? -8.026 0.935 27.752 1.00 90.62 1105 LEU A C 1
ATOM 8564 O O . LEU A 1 1105 ? -8.893 0.957 28.634 1.00 90.62 1105 LEU A O 1
ATOM 8568 N N . PRO A 1 1106 ? -8.215 0.292 26.589 1.00 89.62 1106 PRO A N 1
ATOM 8569 C CA . PRO A 1 1106 ? -9.232 -0.734 26.382 1.00 89.62 1106 PRO A CA 1
ATOM 8570 C C . PRO A 1 1106 ? -9.071 -1.885 27.379 1.00 89.62 1106 PRO A C 1
ATOM 8572 O O . PRO A 1 1106 ? -7.962 -2.158 27.847 1.00 89.62 1106 PRO A O 1
ATOM 8575 N N . ASP A 1 1107 ? -10.165 -2.584 27.680 1.00 85.06 1107 ASP A N 1
ATOM 8576 C CA . ASP A 1 1107 ? -10.178 -3.664 28.676 1.00 85.06 1107 ASP A CA 1
ATOM 8577 C C . ASP A 1 1107 ? -9.206 -4.797 28.312 1.00 85.06 1107 ASP A C 1
ATOM 8579 O O . ASP A 1 1107 ? -8.558 -5.367 29.190 1.00 85.06 1107 ASP A O 1
ATOM 8583 N N . GLU A 1 1108 ? -9.038 -5.076 27.018 1.00 81.38 1108 GLU A N 1
ATOM 8584 C CA . GLU A 1 1108 ? -8.087 -6.063 26.510 1.00 81.38 1108 GLU A CA 1
ATOM 8585 C C . GLU A 1 1108 ? -6.636 -5.686 26.832 1.00 81.38 1108 GLU A C 1
ATOM 8587 O O . GLU A 1 1108 ? -5.840 -6.560 27.162 1.00 81.38 1108 GLU A O 1
ATOM 8592 N N . LEU A 1 1109 ? -6.290 -4.393 26.774 1.00 83.62 1109 LEU A N 1
ATOM 8593 C CA . LEU A 1 1109 ? -4.936 -3.915 27.077 1.00 83.62 1109 LEU A CA 1
ATOM 8594 C C . LEU A 1 1109 ? -4.679 -3.769 28.573 1.00 83.62 1109 LEU A C 1
ATOM 8596 O O . LEU A 1 1109 ? -3.535 -3.900 28.990 1.00 83.62 1109 LEU A O 1
ATOM 8600 N N . LYS A 1 1110 ? -5.716 -3.525 29.378 1.00 82.31 1110 LYS A N 1
ATOM 8601 C CA . LYS A 1 1110 ? -5.610 -3.537 30.846 1.00 82.31 1110 LYS A CA 1
ATOM 8602 C C . LYS A 1 1110 ? -5.342 -4.932 31.408 1.00 82.31 1110 LYS A C 1
ATOM 8604 O O . LYS A 1 1110 ? -4.821 -5.059 32.511 1.00 82.31 1110 LYS A O 1
ATOM 8609 N N . ALA A 1 1111 ? -5.774 -5.970 30.692 1.00 77.31 1111 ALA A N 1
ATOM 8610 C CA . ALA A 1 1111 ? -5.615 -7.358 31.111 1.00 77.31 1111 ALA A CA 1
ATOM 8611 C C . ALA A 1 1111 ? -4.203 -7.924 30.858 1.00 77.31 1111 ALA A C 1
ATOM 8613 O O . ALA A 1 1111 ? -3.879 -8.973 31.421 1.00 77.31 1111 ALA A O 1
ATOM 8614 N N . LEU A 1 1112 ? -3.401 -7.257 30.016 1.00 67.50 1112 LEU A N 1
ATOM 8615 C CA . LEU A 1 1112 ? -1.994 -7.569 29.727 1.00 67.50 1112 LEU A CA 1
ATOM 8616 C C . LEU A 1 1112 ? -1.069 -6.983 30.800 1.00 67.50 1112 LEU A C 1
ATOM 8618 O O . LEU A 1 1112 ? -0.098 -7.683 31.171 1.00 67.50 1112 LEU A O 1
#